Protein 3WT0 (pdb70)

Structure (mmCIF, N/CA/C/O backbone):
data_3WT0
#
_entry.id   3WT0
#
_cell.length_a   106.032
_cell.length_b   70.628
_cell.length_c   120.676
_cell.angle_alpha   90.00
_cell.angle_beta   108.00
_cell.angle_gamma   90.00
#
_symmetry.space_group_name_H-M   'P 1 21 1'
#
loop_
_entity.id
_entity.type
_entity.pdbx_description
1 polymer 'Cell division protein FtsA'
2 non-polymer "ADENOSINE-5'-TRIPHOSPHATE"
3 non-polymer 'MAGNESIUM ION'
4 water water
#
loop_
_atom_site.group_PDB
_atom_site.id
_atom_site.type_symbol
_atom_site.label_atom_id
_atom_site.label_alt_id
_atom_site.label_comp_id
_atom_site.label_asym_id
_atom_site.label_entity_id
_atom_site.label_seq_id
_atom_site.pdbx_PDB_ins_code
_atom_site.Cartn_x
_atom_site.Cartn_y
_atom_site.Cartn_z
_atom_site.occupancy
_atom_site.B_iso_or_equiv
_atom_site.auth_seq_id
_atom_site.auth_comp_id
_atom_site.auth_asym_id
_atom_site.auth_atom_id
_atom_site.pdbx_PDB_model_num
ATOM 1 N N . GLU A 1 20 ? -16.996 -21.526 34.010 1.00 71.42 2 GLU A N 1
ATOM 2 C CA . GLU A 1 20 ? -17.901 -20.594 34.669 1.00 73.62 2 GLU A CA 1
ATOM 3 C C . GLU A 1 20 ? -17.424 -20.266 36.090 1.00 70.91 2 GLU A C 1
ATOM 4 O O . GLU A 1 20 ? -18.073 -19.520 36.824 1.00 71.06 2 GLU A O 1
ATOM 10 N N . GLU A 1 21 ? -16.285 -20.845 36.464 1.00 69.30 3 GLU A N 1
ATOM 11 C CA . GLU A 1 21 ? -15.628 -20.579 37.747 1.00 68.64 3 GLU A CA 1
ATOM 12 C C . GLU A 1 21 ? -15.167 -19.121 37.871 1.00 61.12 3 GLU A C 1
ATOM 13 O O . GLU A 1 21 ? -14.455 -18.612 37.004 1.00 61.49 3 GLU A O 1
ATOM 19 N N . HIS A 1 22 ? -15.569 -18.465 38.956 1.00 55.78 4 HIS A N 1
ATOM 20 C CA . HIS A 1 22 ? -15.228 -17.062 39.222 1.00 53.32 4 HIS A CA 1
ATOM 21 C C . HIS A 1 22 ? -14.313 -16.892 40.426 1.00 50.88 4 HIS A C 1
ATOM 22 O O . HIS A 1 22 ? -14.689 -17.207 41.555 1.00 50.51 4 HIS A O 1
ATOM 29 N N . TYR A 1 23 ? -13.114 -16.375 40.179 1.00 45.72 5 TYR A N 1
ATOM 30 C CA . TYR A 1 23 ? -12.154 -16.135 41.247 1.00 42.98 5 TYR A CA 1
ATOM 31 C C . TYR A 1 23 ? -11.879 -14.651 41.430 1.00 43.45 5 TYR A C 1
ATOM 32 O O . TYR A 1 23 ? -11.997 -13.861 40.492 1.00 44.61 5 TYR A O 1
ATOM 41 N N . TYR A 1 24 ? -11.505 -14.284 42.651 1.00 41.20 6 TYR A N 1
ATOM 42 C CA . TYR A 1 24 ? -11.182 -12.902 42.981 1.00 40.02 6 TYR A CA 1
ATOM 43 C C . TYR A 1 24 ? -9.762 -12.839 43.516 1.00 42.26 6 TYR A C 1
ATOM 44 O O . TYR A 1 24 ? -9.461 -13.440 44.534 1.00 42.02 6 TYR A O 1
ATOM 53 N N . VAL A 1 25 ? -8.892 -12.078 42.868 1.00 39.72 7 VAL A N 1
ATOM 54 C CA . VAL A 1 25 ? -7.507 -12.022 43.314 1.00 37.43 7 VAL A CA 1
ATOM 55 C C . VAL A 1 25 ? -7.155 -10.624 43.794 1.00 36.88 7 VAL A C 1
ATOM 56 O O . VAL A 1 25 ? -7.312 -9.654 43.056 1.00 38.29 7 VAL A O 1
ATOM 60 N N . SER A 1 26 ? -6.688 -10.519 45.035 1.00 32.35 8 SER A N 1
ATOM 61 C CA . SER A 1 26 ? -6.275 -9.218 45.549 1.00 31.29 8 SER A CA 1
ATOM 62 C C . SER A 1 26 ? -4.772 -9.155 45.786 1.00 31.78 8 SER A C 1
ATOM 63 O O . SER A 1 26 ? -4.135 -10.169 46.080 1.00 33.43 8 SER A O 1
ATOM 66 N N . ILE A 1 27 ? -4.233 -7.944 45.672 1.00 30.06 9 ILE A N 1
ATOM 67 C CA . ILE A 1 27 ? -2.820 -7.666 45.901 1.00 31.73 9 ILE A CA 1
ATOM 68 C C . ILE A 1 27 ? -2.657 -6.501 46.871 1.00 32.46 9 ILE A C 1
ATOM 69 O O . ILE A 1 27 ? -3.274 -5.450 46.706 1.00 33.67 9 ILE A O 1
ATOM 74 N N . ASP A 1 28 ? -1.812 -6.708 47.875 1.00 27.95 10 ASP A N 1
ATOM 75 C CA . ASP A 1 28 ? -1.445 -5.710 48.866 1.00 31.84 10 ASP A CA 1
ATOM 76 C C . ASP A 1 28 ? 0.057 -5.452 48.725 1.00 35.64 10 ASP A C 1
ATOM 77 O O . ASP A 1 28 ? 0.866 -6.306 49.076 1.00 36.19 10 ASP A O 1
ATOM 82 N N . ILE A 1 29 ? 0.431 -4.277 48.225 1.00 36.92 11 ILE A N 1
ATOM 83 C CA . ILE A 1 29 ? 1.844 -3.939 48.052 1.00 36.09 11 ILE A CA 1
ATOM 84 C C . ILE A 1 29 ? 2.375 -3.275 49.325 1.00 34.27 11 ILE A C 1
ATOM 85 O O . ILE A 1 29 ? 2.473 -2.049 49.418 1.00 35.96 11 ILE A O 1
ATOM 90 N N . GLY A 1 30 ? 2.727 -4.101 50.303 1.00 34.24 12 GLY A N 1
ATOM 91 C CA . GLY A 1 30 ? 3.163 -3.616 51.600 1.00 34.93 12 GLY A CA 1
ATOM 92 C C . GLY A 1 30 ? 4.636 -3.269 51.694 1.00 35.81 12 GLY A C 1
ATOM 93 O O . GLY A 1 30 ? 5.458 -3.774 50.931 1.00 35.77 12 GLY A O 1
ATOM 94 N N . SER A 1 31 ? 4.958 -2.391 52.641 1.00 35.49 13 SER A N 1
ATOM 95 C CA . SER A 1 31 ? 6.333 -1.993 52.917 1.00 43.98 13 SER A CA 1
ATOM 96 C C . SER A 1 31 ? 7.188 -3.175 53.358 1.00 46.67 13 SER A C 1
ATOM 97 O O . SER A 1 31 ? 8.383 -3.221 53.079 1.00 51.14 13 SER A O 1
ATOM 100 N N . SER A 1 32 ? 6.574 -4.131 54.048 1.00 44.10 14 SER A N 1
ATOM 101 C CA . SER A 1 32 ? 7.302 -5.311 54.490 1.00 43.70 14 SER A CA 1
ATOM 102 C C . SER A 1 32 ? 7.197 -6.424 53.450 1.00 41.49 14 SER A C 1
ATOM 103 O O . SER A 1 32 ? 8.205 -7.005 53.056 1.00 36.48 14 SER A O 1
ATOM 106 N N . SER A 1 33 ? 5.982 -6.720 53.001 1.00 40.71 15 SER A N 1
ATOM 107 C CA . SER A 1 33 ? 5.803 -7.772 52.010 1.00 38.34 15 SER A CA 1
ATOM 108 C C . SER A 1 33 ? 4.621 -7.538 51.080 1.00 39.25 15 SER A C 1
ATOM 109 O O . SER A 1 33 ? 3.637 -6.896 51.447 1.00 36.04 15 SER A O 1
ATOM 112 N N . VAL A 1 34 ? 4.740 -8.053 49.863 1.00 37.81 16 VAL A N 1
ATOM 113 C CA . VAL A 1 34 ? 3.621 -8.074 48.943 1.00 38.09 16 VAL A CA 1
ATOM 114 C C . VAL A 1 34 ? 2.789 -9.303 49.288 1.00 39.86 16 VAL A C 1
ATOM 115 O O . VAL A 1 34 ? 3.333 -10.397 49.482 1.00 42.70 16 VAL A O 1
ATOM 119 N N . LYS A 1 35 ? 1.476 -9.113 49.372 1.00 35.02 17 LYS A N 1
ATOM 120 C CA . LYS A 1 35 ? 0.552 -10.180 49.727 1.00 35.19 17 LYS A CA 1
ATOM 121 C C . LYS A 1 35 ? -0.501 -10.359 48.650 1.00 36.92 17 LYS A C 1
ATOM 122 O O . LYS A 1 35 ? -1.093 -9.398 48.196 1.00 37.17 17 LYS A O 1
ATOM 128 N N . THR A 1 36 ? -0.741 -11.597 48.247 1.00 37.51 18 THR A N 1
ATOM 129 C CA . THR A 1 36 ? -1.752 -11.869 47.237 1.00 38.35 18 THR A CA 1
ATOM 130 C C . THR A 1 36 ? -2.695 -12.954 47.722 1.00 39.74 18 THR A C 1
ATOM 131 O O . THR A 1 36 ? -2.264 -13.955 48.291 1.00 42.94 18 THR A O 1
ATOM 135 N N . ILE A 1 37 ? -3.987 -12.757 47.501 1.00 35.11 19 ILE A N 1
ATOM 136 C CA . ILE A 1 37 ? -4.946 -13.769 47.905 1.00 31.24 19 ILE A CA 1
ATOM 137 C C . ILE A 1 37 ? -5.849 -14.127 46.739 1.00 33.25 19 ILE A C 1
ATOM 138 O O . ILE A 1 37 ? -6.347 -13.252 46.037 1.00 33.94 19 ILE A O 1
ATOM 143 N N . VAL A 1 38 ? -6.048 -15.426 46.547 1.00 33.58 20 VAL A N 1
ATOM 144 C CA . VAL A 1 38 ? -6.970 -15.945 45.551 1.00 35.39 20 VAL A CA 1
ATOM 145 C C . VAL A 1 38 ? -8.198 -16.449 46.297 1.00 39.77 20 VAL A C 1
ATOM 146 O O . VAL A 1 38 ? -8.108 -17.355 47.126 1.00 43.26 20 VAL A O 1
ATOM 150 N N . GLY A 1 39 ? -9.346 -15.862 45.977 1.00 35.20 21 GLY A N 1
ATOM 151 C CA . GLY A 1 39 ? -10.588 -16.121 46.678 1.00 35.31 21 GLY A CA 1
ATOM 152 C C . GLY A 1 39 ? -11.730 -16.629 45.824 1.00 36.12 21 GLY A C 1
ATOM 153 O O . GLY A 1 39 ? -11.759 -16.467 44.600 1.00 34.14 21 GLY A O 1
ATOM 154 N N . GLU A 1 40 ? -12.689 -17.226 46.520 1.00 41.44 22 GLU A N 1
ATOM 155 C CA . GLU A 1 40 ? -13.860 -17.863 45.937 1.00 42.59 22 GLU A CA 1
ATOM 156 C C . GLU A 1 40 ? -15.096 -17.441 46.708 1.00 39.53 22 GLU A C 1
ATOM 157 O O . GLU A 1 40 ? -15.014 -17.288 47.924 1.00 36.67 22 GLU A O 1
ATOM 163 N N . LYS A 1 41 ? -16.235 -17.243 46.048 1.00 38.72 23 LYS A N 1
ATOM 164 C CA . LYS A 1 41 ? -17.444 -16.963 46.819 1.00 40.15 23 LYS A CA 1
ATOM 165 C C . LYS A 1 41 ? -17.909 -18.288 47.395 1.00 40.42 23 LYS A C 1
ATOM 166 O O . LYS A 1 41 ? -18.039 -19.280 46.681 1.00 40.22 23 LYS A O 1
ATOM 172 N N . PHE A 1 42 ? -18.132 -18.309 48.701 1.00 41.01 24 PHE A N 1
ATOM 173 C CA . PHE A 1 42 ? -18.567 -19.528 49.361 1.00 40.77 24 PHE A CA 1
ATOM 174 C C . PHE A 1 42 ? -19.323 -19.238 50.641 1.00 40.60 24 PHE A C 1
ATOM 175 O O . PHE A 1 42 ? -18.893 -18.413 51.451 1.00 38.90 24 PHE A O 1
ATOM 183 N N . HIS A 1 43 ? -20.415 -19.974 50.832 1.00 39.15 25 HIS A N 1
ATOM 184 C CA . HIS A 1 43 ? -21.239 -19.896 52.034 1.00 38.01 25 HIS A CA 1
ATOM 185 C C . HIS A 1 43 ? -21.479 -18.444 52.476 1.00 35.01 25 HIS A C 1
ATOM 186 O O . HIS A 1 43 ? -21.362 -18.128 53.657 1.00 37.03 25 HIS A O 1
ATOM 193 N N . ASN A 1 44 ? -21.789 -17.572 51.511 1.00 40.47 26 ASN A N 1
ATOM 194 C CA . ASN A 1 44 ? -22.019 -16.142 51.774 1.00 41.52 26 ASN A CA 1
ATOM 195 C C . ASN A 1 44 ? -20.780 -15.405 52.285 1.00 41.35 26 ASN A C 1
ATOM 196 O O . ASN A 1 44 ? -20.888 -14.401 52.986 1.00 41.72 26 ASN A O 1
ATOM 201 N N . GLY A 1 45 ? -19.609 -15.929 51.945 1.00 39.46 27 GLY A N 1
ATOM 202 C CA . GLY A 1 45 ? -18.350 -15.332 52.342 1.00 40.77 27 GLY A CA 1
ATOM 203 C C . GLY A 1 45 ? -17.267 -15.699 51.348 1.00 38.79 27 GLY A C 1
ATOM 204 O O . GLY A 1 45 ? -17.559 -16.000 50.191 1.00 38.78 27 GLY A O 1
ATOM 205 N N . ILE A 1 46 ? -16.013 -15.656 51.781 1.00 37.46 28 ILE A N 1
ATOM 206 C CA . ILE A 1 46 ? -14.909 -15.958 50.880 1.00 38.20 28 ILE A CA 1
ATOM 207 C C . ILE A 1 46 ? -14.147 -17.198 51.313 1.00 38.35 28 ILE A C 1
ATOM 208 O O . ILE A 1 46 ? -13.782 -17.343 52.480 1.00 37.11 28 ILE A O 1
ATOM 213 N N . ASN A 1 47 ? -13.906 -18.091 50.358 1.00 36.79 29 ASN A N 1
ATOM 214 C CA . ASN A 1 47 ? -13.039 -19.232 50.601 1.00 37.80 29 ASN A CA 1
ATOM 215 C C . ASN A 1 47 ? -11.693 -18.964 49.943 1.00 37.95 29 ASN A C 1
ATOM 216 O O . ASN A 1 47 ? -11.621 -18.707 48.744 1.00 39.13 29 ASN A O 1
ATOM 221 N N . VAL A 1 48 ? -10.627 -19.007 50.734 1.00 38.43 30 VAL A N 1
ATOM 222 C CA . VAL A 1 48 ? -9.289 -18.772 50.204 1.00 40.25 30 VAL A CA 1
ATOM 223 C C . VAL A 1 48 ? -8.701 -20.069 49.663 1.00 42.68 30 VAL A C 1
ATOM 224 O O . VAL A 1 48 ? -8.536 -21.040 50.402 1.00 44.19 30 VAL A O 1
ATOM 228 N N . ILE A 1 49 ? -8.390 -20.080 48.372 1.00 41.15 31 ILE A N 1
ATOM 229 C CA . ILE A 1 49 ? -7.831 -21.268 47.735 1.00 41.49 31 ILE A CA 1
ATOM 230 C C . ILE A 1 49 ? -6.324 -21.160 47.468 1.00 44.96 31 ILE A C 1
ATOM 231 O O . ILE A 1 49 ? -5.697 -22.130 47.041 1.00 48.78 31 ILE A O 1
ATOM 236 N N . GLY A 1 50 ? -5.752 -19.978 47.687 1.00 41.19 32 GLY A N 1
ATOM 237 C CA . GLY A 1 50 ? -4.325 -19.790 47.491 1.00 39.52 32 GLY A CA 1
ATOM 238 C C . GLY A 1 50 ? -3.810 -18.435 47.935 1.00 41.26 32 GLY A C 1
ATOM 239 O O . GLY A 1 50 ? -4.534 -17.450 47.885 1.00 40.97 32 GLY A O 1
ATOM 240 N N . THR A 1 51 ? -2.565 -18.394 48.404 1.00 37.68 33 THR A N 1
ATOM 241 C CA . THR A 1 51 ? -1.938 -17.139 48.820 1.00 35.98 33 THR A CA 1
ATOM 242 C C . THR A 1 51 ? -0.507 -17.011 48.298 1.00 41.07 33 THR A C 1
ATOM 243 O O . THR A 1 51 ? 0.129 -17.998 47.923 1.00 37.89 33 THR A O 1
ATOM 247 N N . GLY A 1 52 ? -0.016 -15.778 48.277 1.00 39.69 34 GLY A N 1
ATOM 248 C CA . GLY A 1 52 ? 1.360 -15.497 47.923 1.00 39.24 34 GLY A CA 1
ATOM 249 C C . GLY A 1 52 ? 1.890 -14.412 48.837 1.00 40.10 34 GLY A C 1
ATOM 250 O O . GLY A 1 52 ? 1.160 -13.502 49.219 1.00 42.05 34 GLY A O 1
ATOM 251 N N . GLN A 1 53 ? 3.157 -14.509 49.210 1.00 38.25 35 GLN A N 1
ATOM 252 C CA . GLN A 1 53 ? 3.759 -13.485 50.048 1.00 36.10 35 GLN A CA 1
ATOM 253 C C . GLN A 1 53 ? 5.247 -13.374 49.766 1.00 39.00 35 GLN A C 1
ATOM 254 O O . GLN A 1 53 ? 5.964 -14.372 49.777 1.00 37.60 35 GLN A O 1
ATOM 260 N N . THR A 1 54 ? 5.711 -12.156 49.512 1.00 38.26 36 THR A N 1
ATOM 261 C CA . THR A 1 54 ? 7.130 -11.951 49.236 1.00 39.16 36 THR A CA 1
ATOM 262 C C . THR A 1 54 ? 7.653 -10.734 49.973 1.00 38.58 36 THR A C 1
ATOM 263 O O . THR A 1 54 ? 7.178 -9.619 49.767 1.00 37.84 36 THR A O 1
ATOM 267 N N . TYR A 1 55 ? 8.635 -10.957 50.836 1.00 39.52 37 TYR A N 1
ATOM 268 C CA . TYR A 1 55 ? 9.258 -9.867 51.566 1.00 42.59 37 TYR A CA 1
ATOM 269 C C . TYR A 1 55 ? 10.199 -9.131 50.627 1.00 46.51 37 TYR A C 1
ATOM 270 O O . TYR A 1 55 ? 10.956 -9.754 49.883 1.00 47.95 37 TYR A O 1
ATOM 279 N N . THR A 1 56 ? 10.145 -7.804 50.652 1.00 48.56 38 THR A N 1
ATOM 280 C CA . THR A 1 56 ? 10.934 -7.008 49.722 1.00 50.01 38 THR A CA 1
ATOM 281 C C . THR A 1 56 ? 11.411 -5.693 50.327 1.00 48.38 38 THR A C 1
ATOM 282 O O . THR A 1 56 ? 10.867 -5.218 51.324 1.00 47.64 38 THR A O 1
ATOM 286 N N . SER A 1 57 ? 12.428 -5.104 49.707 1.00 47.29 39 SER A N 1
ATOM 287 C CA . SER A 1 57 ? 12.938 -3.803 50.125 1.00 49.39 39 SER A CA 1
ATOM 288 C C . SER A 1 57 ? 12.506 -2.695 49.166 1.00 48.04 39 SER A C 1
ATOM 289 O O . SER A 1 57 ? 12.810 -1.522 49.380 1.00 51.58 39 SER A O 1
ATOM 292 N N . GLY A 1 58 ? 11.792 -3.082 48.111 1.00 45.59 40 GLY A N 1
ATOM 293 C CA . GLY A 1 58 ? 11.357 -2.160 47.074 1.00 47.35 40 GLY A CA 1
ATOM 294 C C . GLY A 1 58 ? 10.308 -1.139 47.480 1.00 47.78 40 GLY A C 1
ATOM 295 O O . GLY A 1 58 ? 10.098 -0.146 46.781 1.00 42.49 40 GLY A O 1
ATOM 296 N N . ILE A 1 59 ? 9.648 -1.375 48.607 1.00 49.74 41 ILE A N 1
ATOM 297 C CA . ILE A 1 59 ? 8.581 -0.490 49.049 1.00 46.02 41 ILE A CA 1
ATOM 298 C C . ILE A 1 59 ? 8.944 0.144 50.388 1.00 44.11 41 ILE A C 1
ATOM 299 O O . ILE A 1 59 ? 9.337 -0.548 51.323 1.00 45.52 41 ILE A O 1
ATOM 304 N N . LYS A 1 60 ? 8.829 1.466 50.469 1.00 40.41 42 LYS A N 1
ATOM 305 C CA . LYS A 1 60 ? 9.105 2.185 51.709 1.00 44.93 42 LYS A CA 1
ATOM 306 C C . LYS A 1 60 ? 7.990 3.185 51.995 1.00 42.55 42 LYS A C 1
ATOM 307 O O . LYS A 1 60 ? 7.538 3.889 51.090 1.00 41.88 42 LYS A O 1
ATOM 313 N N . ASN A 1 61 ? 7.555 3.240 53.253 1.00 39.43 43 ASN A N 1
ATOM 314 C CA . ASN A 1 61 ? 6.473 4.132 53.673 1.00 42.04 43 ASN A CA 1
ATOM 315 C C . ASN A 1 61 ? 5.219 3.961 52.820 1.00 37.69 43 ASN A C 1
ATOM 316 O O . ASN A 1 61 ? 4.499 4.921 52.549 1.00 36.73 43 ASN A O 1
ATOM 321 N N . GLY A 1 62 ? 4.975 2.725 52.396 1.00 38.74 44 GLY A N 1
ATOM 322 C CA . GLY A 1 62 ? 3.799 2.386 51.616 1.00 39.24 44 GLY A CA 1
ATOM 323 C C . GLY A 1 62 ? 3.875 2.741 50.143 1.00 41.43 44 GLY A C 1
ATOM 324 O O . GLY A 1 62 ? 2.930 2.493 49.398 1.00 40.41 44 GLY A O 1
ATOM 325 N N . LEU A 1 63 ? 4.996 3.315 49.717 1.00 42.01 45 LEU A N 1
ATOM 326 C CA . LEU A 1 63 ? 5.152 3.715 48.322 1.00 44.53 45 LEU A CA 1
ATOM 327 C C . LEU A 1 63 ? 6.349 3.030 47.672 1.00 45.41 45 LEU A C 1
ATOM 328 O O . LEU A 1 63 ? 7.284 2.611 48.354 1.00 43.41 45 LEU A O 1
ATOM 333 N N . ILE A 1 64 ? 6.307 2.920 46.348 1.00 48.52 46 ILE A N 1
ATOM 334 C CA . ILE A 1 64 ? 7.387 2.296 45.591 1.00 47.84 46 ILE A CA 1
ATOM 335 C C . ILE A 1 64 ? 8.685 3.084 45.720 1.00 47.76 46 ILE A C 1
ATOM 336 O O . ILE A 1 64 ? 8.753 4.254 45.344 1.00 48.70 46 ILE A O 1
ATOM 341 N N . ASP A 1 65 ? 9.713 2.432 46.255 1.00 48.73 47 ASP A N 1
ATOM 342 C CA . ASP A 1 65 ? 11.025 3.052 46.422 1.00 53.88 47 ASP A CA 1
ATOM 343 C C . ASP A 1 65 ? 11.968 2.665 45.285 1.00 53.58 47 ASP A C 1
ATOM 344 O O . ASP A 1 65 ? 12.817 3.452 44.868 1.00 56.21 47 ASP A O 1
ATOM 349 N N . ASP A 1 66 ? 11.804 1.443 44.791 1.00 51.28 48 ASP A N 1
ATOM 350 C CA . ASP A 1 66 ? 12.599 0.930 43.684 1.00 50.08 48 ASP A CA 1
ATOM 351 C C . ASP A 1 66 ? 11.669 0.137 42.782 1.00 45.86 48 ASP A C 1
ATOM 352 O O . ASP A 1 66 ? 11.284 -0.986 43.110 1.00 44.53 48 ASP A O 1
ATOM 357 N N . PHE A 1 67 ? 11.310 0.735 41.651 1.00 46.11 49 PHE A N 1
ATOM 358 C CA . PHE A 1 67 ? 10.342 0.153 40.728 1.00 45.00 49 PHE A CA 1
ATOM 359 C C . PHE A 1 67 ? 10.648 -1.279 40.307 1.00 46.23 49 PHE A C 1
ATOM 360 O O . PHE A 1 67 ? 9.757 -2.117 40.314 1.00 46.14 49 PHE A O 1
ATOM 368 N N . ASP A 1 68 ? 11.883 -1.553 39.900 1.00 46.01 50 ASP A N 1
ATOM 369 C CA . ASP A 1 68 ? 12.235 -2.888 39.413 1.00 53.21 50 ASP A CA 1
ATOM 370 C C . ASP A 1 68 ? 12.152 -3.976 40.492 1.00 46.12 50 ASP A C 1
ATOM 371 O O . ASP A 1 68 ? 11.630 -5.077 40.247 1.00 47.62 50 ASP A O 1
ATOM 376 N N . ILE A 1 69 ? 12.625 -3.652 41.691 1.00 41.08 51 ILE A N 1
ATOM 377 C CA . ILE A 1 69 ? 12.588 -4.596 42.807 1.00 43.68 51 ILE A CA 1
ATOM 378 C C . ILE A 1 69 ? 11.138 -4.882 43.199 1.00 43.67 51 ILE A C 1
ATOM 379 O O . ILE A 1 69 ? 10.745 -6.040 43.390 1.00 45.03 51 ILE A O 1
ATOM 384 N N . ALA A 1 70 ? 10.348 -3.819 43.296 1.00 41.21 52 ALA A N 1
ATOM 385 C CA . ALA A 1 70 ? 8.932 -3.931 43.619 1.00 39.96 52 ALA A CA 1
ATOM 386 C C . ALA A 1 70 ? 8.208 -4.779 42.576 1.00 39.69 52 ALA A C 1
ATOM 387 O O . ALA A 1 70 ? 7.417 -5.662 42.913 1.00 40.61 52 ALA A O 1
ATOM 389 N N . ARG A 1 71 ? 8.489 -4.497 41.308 1.00 42.06 53 ARG A N 1
ATOM 390 C CA . ARG A 1 71 ? 7.890 -5.215 40.191 1.00 44.11 53 ARG A CA 1
ATOM 391 C C . ARG A 1 71 ? 8.186 -6.703 40.283 1.00 43.91 53 ARG A C 1
ATOM 392 O O . ARG A 1 71 ? 7.276 -7.533 40.153 1.00 42.97 53 ARG A O 1
ATOM 400 N N . GLN A 1 72 ? 9.452 -7.038 40.528 1.00 45.34 54 GLN A N 1
ATOM 401 C CA . GLN A 1 72 ? 9.823 -8.445 40.649 1.00 44.90 54 GLN A CA 1
ATOM 402 C C . GLN A 1 72 ? 9.166 -9.101 41.859 1.00 38.41 54 GLN A C 1
ATOM 403 O O . GLN A 1 72 ? 8.769 -10.261 41.785 1.00 36.96 54 GLN A O 1
ATOM 409 N N . ALA A 1 73 ? 9.031 -8.364 42.959 1.00 37.91 55 ALA A N 1
ATOM 410 C CA . ALA A 1 73 ? 8.385 -8.916 44.150 1.00 36.22 55 ALA A CA 1
ATOM 411 C C . ALA A 1 73 ? 6.908 -9.222 43.886 1.00 41.45 55 ALA A C 1
ATOM 412 O O . ALA A 1 73 ? 6.406 -10.301 44.235 1.00 43.52 55 ALA A O 1
ATOM 414 N N . ILE A 1 74 ? 6.233 -8.292 43.217 1.00 41.50 56 ILE A N 1
ATOM 415 C CA . ILE A 1 74 ? 4.831 -8.484 42.853 1.00 38.00 56 ILE A CA 1
ATOM 416 C C . ILE A 1 74 ? 4.699 -9.691 41.935 1.00 37.63 56 ILE A C 1
ATOM 417 O O . ILE A 1 74 ? 3.830 -10.544 42.142 1.00 37.66 56 ILE A O 1
ATOM 422 N N . LYS A 1 75 ? 5.566 -9.764 40.927 1.00 39.39 57 LYS A N 1
ATOM 423 C CA . LYS A 1 75 ? 5.561 -10.889 39.994 1.00 42.81 57 LYS A CA 1
ATOM 424 C C . LYS A 1 75 ? 5.732 -12.232 40.713 1.00 40.93 57 LYS A C 1
ATOM 425 O O . LYS A 1 75 ? 4.972 -13.186 40.474 1.00 41.44 57 LYS A O 1
ATOM 431 N N . ASP A 1 76 ? 6.710 -12.291 41.615 1.00 38.81 58 ASP A N 1
ATOM 432 C CA . ASP A 1 76 ? 6.969 -13.510 42.369 1.00 42.05 58 ASP A CA 1
ATOM 433 C C . ASP A 1 76 ? 5.769 -13.889 43.220 1.00 41.68 58 ASP A C 1
ATOM 434 O O . ASP A 1 76 ? 5.435 -15.068 43.349 1.00 44.44 58 ASP A O 1
ATOM 439 N N . THR A 1 77 ? 5.103 -12.883 43.777 1.00 36.86 59 THR A N 1
ATOM 440 C CA . THR A 1 77 ? 3.958 -13.140 44.644 1.00 35.29 59 THR A CA 1
ATOM 441 C C . THR A 1 77 ? 2.771 -13.681 43.852 1.00 37.29 59 THR A C 1
ATOM 442 O O . THR A 1 77 ? 2.068 -14.605 44.297 1.00 40.93 59 THR A O 1
ATOM 446 N N . ILE A 1 78 ? 2.560 -13.113 42.670 1.00 34.79 60 ILE A N 1
ATOM 447 C CA . ILE A 1 78 ? 1.500 -13.585 41.790 1.00 38.92 60 ILE A CA 1
ATOM 448 C C . ILE A 1 78 ? 1.797 -15.028 41.389 1.00 40.57 60 ILE A C 1
ATOM 449 O O . ILE A 1 78 ? 0.890 -15.862 41.332 1.00 37.38 60 ILE A O 1
ATOM 454 N N . LYS A 1 79 ? 3.068 -15.324 41.118 1.00 45.94 61 LYS A N 1
ATOM 455 C CA . LYS A 1 79 ? 3.458 -16.694 40.778 1.00 44.72 61 LYS A CA 1
ATOM 456 C C . LYS A 1 79 ? 3.154 -17.667 41.923 1.00 39.84 61 LYS A C 1
ATOM 457 O O . LYS A 1 79 ? 2.539 -18.722 41.710 1.00 43.23 61 LYS A O 1
ATOM 463 N N . LYS A 1 80 ? 3.576 -17.297 43.132 1.00 36.13 62 LYS A N 1
ATOM 464 C CA . LYS A 1 80 ? 3.310 -18.095 44.329 1.00 38.65 62 LYS A CA 1
ATOM 465 C C . LYS A 1 80 ? 1.818 -18.374 44.515 1.00 39.60 62 LYS A C 1
ATOM 466 O O . LYS A 1 80 ? 1.410 -19.523 44.729 1.00 42.05 62 LYS A O 1
ATOM 472 N N . ALA A 1 81 ? 1.002 -17.329 44.403 1.00 38.76 63 ALA A N 1
ATOM 473 C CA . ALA A 1 81 ? -0.440 -17.489 44.579 1.00 39.61 63 ALA A CA 1
ATOM 474 C C . ALA A 1 81 ? -1.035 -18.363 43.473 1.00 42.74 63 ALA A C 1
ATOM 475 O O . ALA A 1 81 ? -1.949 -19.156 43.715 1.00 43.31 63 ALA A O 1
ATOM 477 N N . SER A 1 82 ? -0.500 -18.224 42.263 1.00 43.62 64 SER A N 1
ATOM 478 C CA . SER A 1 82 ? -0.963 -19.011 41.126 1.00 46.16 64 SER A CA 1
ATOM 479 C C . SER A 1 82 ? -0.694 -20.493 41.325 1.00 44.79 64 SER A C 1
ATOM 480 O O . SER A 1 82 ? -1.555 -21.329 41.048 1.00 41.60 64 SER A O 1
ATOM 483 N N . ILE A 1 83 ? 0.506 -20.814 41.802 1.00 45.01 65 ILE A N 1
ATOM 484 C CA . ILE A 1 83 ? 0.874 -22.203 42.054 1.00 46.29 65 ILE A CA 1
ATOM 485 C C . ILE A 1 83 ? 0.039 -22.765 43.200 1.00 42.06 65 ILE A C 1
ATOM 486 O O . ILE A 1 83 ? -0.466 -23.885 43.116 1.00 42.73 65 ILE A O 1
ATOM 491 N N . ALA A 1 84 ? -0.092 -21.983 44.269 1.00 41.94 66 ALA A N 1
ATOM 492 C CA . ALA A 1 84 ? -0.858 -22.401 45.442 1.00 42.05 66 ALA A CA 1
ATOM 493 C C . ALA A 1 84 ? -2.342 -22.647 45.138 1.00 44.87 66 ALA A C 1
ATOM 494 O O . ALA A 1 84 ? -2.948 -23.561 45.701 1.00 43.00 66 ALA A O 1
ATOM 496 N N . SER A 1 85 ? -2.924 -21.837 44.256 1.00 45.00 67 SER A N 1
ATOM 497 C CA . SER A 1 85 ? -4.354 -21.938 43.961 1.00 45.80 67 SER A CA 1
ATOM 498 C C . SER A 1 85 ? -4.674 -22.810 42.749 1.00 48.32 67 SER A C 1
ATOM 499 O O . SER A 1 85 ? -5.762 -23.377 42.657 1.00 47.55 67 SER A O 1
ATOM 502 N N . GLY A 1 86 ? -3.726 -22.909 41.821 1.00 49.14 68 GLY A N 1
ATOM 503 C CA . GLY A 1 86 ? -3.946 -23.630 40.579 1.00 47.86 68 GLY A CA 1
ATOM 504 C C . GLY A 1 86 ? -4.683 -22.782 39.559 1.00 46.39 68 GLY A C 1
ATOM 505 O O . GLY A 1 86 ? -5.201 -23.289 38.564 1.00 48.64 68 GLY A O 1
ATOM 506 N N . VAL A 1 87 ? -4.742 -21.481 39.820 1.00 46.74 69 VAL A N 1
ATOM 507 C CA . VAL A 1 87 ? -5.408 -20.541 38.927 1.00 48.67 69 VAL A CA 1
ATOM 508 C C . VAL A 1 87 ? -4.378 -19.751 38.130 1.00 48.33 69 VAL A C 1
ATOM 509 O O . VAL A 1 87 ? -3.366 -19.310 38.675 1.00 45.26 69 VAL A O 1
ATOM 513 N N . ASP A 1 88 ? -4.635 -19.577 36.838 1.00 49.21 70 ASP A N 1
ATOM 514 C CA . ASP A 1 88 ? -3.759 -18.768 36.006 1.00 55.30 70 ASP A CA 1
ATOM 515 C C . ASP A 1 88 ? -4.177 -17.309 36.162 1.00 51.35 70 ASP A C 1
ATOM 516 O O . ASP A 1 88 ? -5.045 -16.815 35.444 1.00 49.34 70 ASP A O 1
ATOM 521 N N . ILE A 1 89 ? -3.547 -16.627 37.113 1.00 49.98 71 ILE A N 1
ATOM 522 C CA . ILE A 1 89 ? -3.902 -15.249 37.450 1.00 46.42 71 ILE A CA 1
ATOM 523 C C . ILE A 1 89 ? -3.587 -14.250 36.337 1.00 45.31 71 ILE A C 1
ATOM 524 O O . ILE A 1 89 ? -2.431 -14.049 35.969 1.00 41.25 71 ILE A O 1
ATOM 529 N N . LYS A 1 90 ? -4.636 -13.619 35.819 1.00 47.27 72 LYS A N 1
ATOM 530 C CA . LYS A 1 90 ? -4.511 -12.637 34.748 1.00 50.43 72 LYS A CA 1
ATOM 531 C C . LYS A 1 90 ? -5.128 -11.288 35.111 1.00 47.37 72 LYS A C 1
ATOM 532 O O . LYS A 1 90 ? -4.756 -10.258 34.549 1.00 43.54 72 LYS A O 1
ATOM 538 N N . GLU A 1 91 ? -6.074 -11.299 36.046 1.00 47.34 73 GLU A N 1
ATOM 539 C CA . GLU A 1 91 ? -6.798 -10.093 36.436 1.00 45.88 73 GLU A CA 1
ATOM 540 C C . GLU A 1 91 ? -6.825 -9.979 37.959 1.00 42.66 73 GLU A C 1
ATOM 541 O O . GLU A 1 91 ? -7.096 -10.961 38.648 1.00 44.43 73 GLU A O 1
ATOM 547 N N . VAL A 1 92 ? -6.532 -8.793 38.487 1.00 37.76 74 VAL A N 1
ATOM 548 C CA . VAL A 1 92 ? -6.435 -8.615 39.938 1.00 37.25 74 VAL A CA 1
ATOM 549 C C . VAL A 1 92 ? -7.103 -7.345 40.448 1.00 38.11 74 VAL A C 1
ATOM 550 O O . VAL A 1 92 ? -7.370 -6.418 39.686 1.00 39.38 74 VAL A O 1
ATOM 554 N N . PHE A 1 93 ? -7.352 -7.312 41.754 1.00 33.25 75 PHE A N 1
ATOM 555 C CA . PHE A 1 93 ? -7.838 -6.115 42.432 1.00 31.88 75 PHE A CA 1
ATOM 556 C C . PHE A 1 93 ? -6.729 -5.591 43.335 1.00 35.20 75 PHE A C 1
ATOM 557 O O . PHE A 1 93 ? -6.117 -6.348 44.086 1.00 36.06 75 PHE A O 1
ATOM 565 N N . LEU A 1 94 ? -6.468 -4.292 43.258 1.00 34.86 76 LEU A N 1
ATOM 566 C CA . LEU A 1 94 ? -5.352 -3.704 43.984 1.00 37.06 76 LEU A CA 1
ATOM 567 C C . LEU A 1 94 ? -5.818 -2.801 45.114 1.00 35.94 76 LEU A C 1
ATOM 568 O O . LEU A 1 94 ? -6.634 -1.907 44.906 1.00 32.92 76 LEU A O 1
ATOM 573 N N . LYS A 1 95 ? -5.313 -3.050 46.316 1.00 32.02 77 LYS A N 1
ATOM 574 C CA . LYS A 1 95 ? -5.583 -2.152 47.424 1.00 32.28 77 LYS A CA 1
ATOM 575 C C . LYS A 1 95 ? -4.677 -0.932 47.294 1.00 31.31 77 LYS A C 1
ATOM 576 O O . LYS A 1 95 ? -3.572 -1.025 46.759 1.00 27.42 77 LYS A O 1
ATOM 582 N N . LEU A 1 96 ? -5.150 0.208 47.783 1.00 31.24 78 LEU A N 1
ATOM 583 C CA . LEU A 1 96 ? -4.325 1.401 47.864 1.00 31.30 78 LEU A CA 1
ATOM 584 C C . LEU A 1 96 ? -4.268 1.863 49.307 1.00 31.82 78 LEU A C 1
ATOM 585 O O . LEU A 1 96 ? -5.290 1.892 49.995 1.00 29.39 78 LEU A O 1
ATOM 590 N N . PRO A 1 97 ? -3.068 2.218 49.779 1.00 30.94 79 PRO A N 1
ATOM 591 C CA . PRO A 1 97 ? -2.913 2.643 51.169 1.00 28.42 79 PRO A CA 1
ATOM 592 C C . PRO A 1 97 ? -3.529 4.012 51.403 1.00 30.46 79 PRO A C 1
ATOM 593 O O . PRO A 1 97 ? -3.761 4.755 50.446 1.00 33.76 79 PRO A O 1
ATOM 597 N N . ILE A 1 98 ? -3.796 4.336 52.661 1.00 28.60 80 ILE A N 1
ATOM 598 C CA . ILE A 1 98 ? -4.379 5.624 53.006 1.00 33.22 80 ILE A CA 1
ATOM 599 C C . ILE A 1 98 ? -3.275 6.676 53.086 1.00 34.90 80 ILE A C 1
ATOM 600 O O . ILE A 1 98 ? -2.950 7.192 54.155 1.00 38.96 80 ILE A O 1
ATOM 605 N N . ILE A 1 99 ? -2.694 6.966 51.929 1.00 36.62 81 ILE A N 1
ATOM 606 C CA . ILE A 1 99 ? -1.629 7.947 51.802 1.00 35.84 81 ILE A CA 1
ATOM 607 C C . ILE A 1 99 ? -2.021 8.919 50.700 1.00 31.96 81 ILE A C 1
ATOM 608 O O . ILE A 1 99 ? -2.485 8.496 49.638 1.00 35.34 81 ILE A O 1
ATOM 613 N N . GLY A 1 100 ? -1.828 10.213 50.949 1.00 30.33 82 GLY A N 1
ATOM 614 C CA . GLY A 1 100 ? -2.216 11.252 50.009 1.00 32.89 82 GLY A CA 1
ATOM 615 C C . GLY A 1 100 ? -3.683 11.108 49.643 1.00 32.65 82 GLY A C 1
ATOM 616 O O . GLY A 1 100 ? -4.090 11.360 48.508 1.00 35.06 82 GLY A O 1
ATOM 617 N N . THR A 1 101 ? -4.475 10.692 50.626 1.00 34.92 83 THR A N 1
ATOM 618 C CA . THR A 1 101 ? -5.875 10.337 50.417 1.00 34.57 83 THR A CA 1
ATOM 619 C C . THR A 1 101 ? -6.827 11.348 51.059 1.00 35.60 83 THR A C 1
ATOM 620 O O . THR A 1 101 ? -6.549 11.872 52.136 1.00 33.59 83 THR A O 1
ATOM 624 N N . GLU A 1 102 ? -7.943 11.619 50.383 1.00 37.02 84 GLU A N 1
ATOM 625 C CA . GLU A 1 102 ? -8.992 12.479 50.913 1.00 41.77 84 GLU A CA 1
ATOM 626 C C . GLU A 1 102 ? -10.345 11.761 50.893 1.00 36.87 84 GLU A C 1
ATOM 627 O O . GLU A 1 102 ? -10.685 11.079 49.925 1.00 33.51 84 GLU A O 1
ATOM 633 N N . VAL A 1 103 ? -11.108 11.922 51.969 1.00 35.40 85 VAL A N 1
ATOM 634 C CA . VAL A 1 103 ? -12.446 11.348 52.075 1.00 34.40 85 VAL A CA 1
ATOM 635 C C . VAL A 1 103 ? -13.470 12.468 52.182 1.00 36.73 85 VAL A C 1
ATOM 636 O O . VAL A 1 103 ? -13.326 13.357 53.020 1.00 36.47 85 VAL A O 1
ATOM 640 N N . TYR A 1 104 ? -14.501 12.436 51.339 1.00 36.87 86 TYR A N 1
ATOM 641 C CA . TYR A 1 104 ? -15.528 13.479 51.389 1.00 37.81 86 TYR A CA 1
ATOM 642 C C . TYR A 1 104 ? -16.902 13.005 50.909 1.00 39.28 86 TYR A C 1
ATOM 643 O O . TYR A 1 104 ? -17.056 11.875 50.482 1.00 36.53 86 TYR A O 1
ATOM 652 N N . ASP A 1 105 ? -17.910 13.861 51.034 1.00 42.22 87 ASP A N 1
ATOM 653 C CA . ASP A 1 105 ? -19.256 13.517 50.586 1.00 40.20 87 ASP A CA 1
ATOM 654 C C . ASP A 1 105 ? -19.568 14.207 49.269 1.00 37.15 87 ASP A C 1
ATOM 655 O O . ASP A 1 105 ? -19.106 15.320 49.023 1.00 39.75 87 ASP A O 1
ATOM 660 N N . GLU A 1 106 ? -20.346 13.543 48.421 1.00 39.26 88 GLU A N 1
ATOM 661 C CA . GLU A 1 106 ? -20.775 14.157 47.166 1.00 41.00 88 GLU A CA 1
ATOM 662 C C . GLU A 1 106 ? -22.080 13.533 46.687 1.00 36.65 88 GLU A C 1
ATOM 663 O O . GLU A 1 106 ? -22.358 12.367 46.957 1.00 35.24 88 GLU A O 1
ATOM 669 N N . SER A 1 107 ? -22.882 14.319 45.979 1.00 35.86 89 SER A N 1
ATOM 670 C CA . SER A 1 107 ? -24.136 13.830 45.429 1.00 38.23 89 SER A CA 1
ATOM 671 C C . SER A 1 107 ? -24.177 13.988 43.920 1.00 38.41 89 SER A C 1
ATOM 672 O O . SER A 1 107 ? -23.470 14.823 43.352 1.00 34.02 89 SER A O 1
ATOM 675 N N . ASN A 1 108 ? -25.006 13.178 43.272 1.00 41.32 90 ASN A N 1
ATOM 676 C CA . ASN A 1 108 ? -25.200 13.319 41.831 1.00 39.88 90 ASN A CA 1
ATOM 677 C C . ASN A 1 108 ? -26.572 12.813 41.442 1.00 38.28 90 ASN A C 1
ATOM 678 O O . ASN A 1 108 ? -27.119 11.944 42.104 1.00 34.77 90 ASN A O 1
ATOM 683 N N . GLU A 1 109 ? -27.134 13.363 40.373 1.00 36.13 91 GLU A N 1
ATOM 684 C CA . GLU A 1 109 ? -28.465 12.963 39.940 1.00 38.97 91 GLU A CA 1
ATOM 685 C C . GLU A 1 109 ? -28.558 12.810 38.425 1.00 39.84 91 GLU A C 1
ATOM 686 O O . GLU A 1 109 ? -28.082 13.666 37.680 1.00 42.93 91 GLU A O 1
ATOM 692 N N . ILE A 1 110 ? -29.163 11.717 37.970 1.00 34.41 92 ILE A N 1
ATOM 693 C CA . ILE A 1 110 ? -29.397 11.546 36.541 1.00 33.74 92 ILE A CA 1
ATOM 694 C C . ILE A 1 110 ? -30.896 11.648 36.263 1.00 37.45 92 ILE A C 1
ATOM 695 O O . ILE A 1 110 ? -31.723 11.234 37.086 1.00 36.54 92 ILE A O 1
ATOM 700 N N . ASP A 1 111 ? -31.229 12.179 35.090 1.00 37.52 93 ASP A N 1
ATOM 701 C CA . ASP A 1 111 ? -32.615 12.438 34.709 1.00 43.67 93 ASP A CA 1
ATOM 702 C C . ASP A 1 111 ? -33.181 11.415 33.739 1.00 42.35 93 ASP A C 1
ATOM 703 O O . ASP A 1 111 ? -32.469 10.881 32.892 1.00 39.19 93 ASP A O 1
ATOM 708 N N . PHE A 1 112 ? -34.476 11.147 33.887 1.00 42.57 94 PHE A N 1
ATOM 709 C CA . PHE A 1 112 ? -35.204 10.276 32.976 1.00 41.71 94 PHE A CA 1
ATOM 710 C C . PHE A 1 112 ? -36.384 11.036 32.377 1.00 43.48 94 PHE A C 1
ATOM 711 O O . PHE A 1 112 ? -36.985 11.886 33.034 1.00 41.53 94 PHE A O 1
ATOM 719 N N . TYR A 1 113 ? -36.700 10.740 31.123 1.00 45.19 95 TYR A N 1
ATOM 720 C CA . TYR A 1 113 ? -37.783 11.422 30.423 1.00 47.08 95 TYR A CA 1
ATOM 721 C C . TYR A 1 113 ? -38.884 10.442 30.032 1.00 49.10 95 TYR A C 1
ATOM 722 O O . TYR A 1 113 ? -39.781 10.758 29.252 1.00 51.81 95 TYR A O 1
ATOM 731 N N . GLU A 1 114 ? -38.790 9.244 30.597 1.00 48.20 96 GLU A N 1
ATOM 732 C CA . GLU A 1 114 ? -39.785 8.197 30.424 1.00 50.63 96 GLU A CA 1
ATOM 733 C C . GLU A 1 114 ? -39.628 7.242 31.597 1.00 45.00 96 GLU A C 1
ATOM 734 O O . GLU A 1 114 ? -38.581 7.231 32.245 1.00 40.92 96 GLU A O 1
ATOM 740 N N . ASP A 1 115 ? -40.662 6.456 31.883 1.00 45.91 97 ASP A N 1
ATOM 741 C CA . ASP A 1 115 ? -40.595 5.497 32.983 1.00 45.98 97 ASP A CA 1
ATOM 742 C C . ASP A 1 115 ? -39.445 4.521 32.766 1.00 44.56 97 ASP A C 1
ATOM 743 O O . ASP A 1 115 ? -39.385 3.832 31.749 1.00 42.92 97 ASP A O 1
ATOM 748 N N . THR A 1 116 ? -38.536 4.471 33.733 1.00 40.58 98 THR A N 1
ATOM 749 C CA . THR A 1 116 ? -37.313 3.687 33.608 1.00 36.42 98 THR A CA 1
ATOM 750 C C . THR A 1 116 ? -37.121 2.688 34.746 1.00 36.50 98 THR A C 1
ATOM 751 O O . THR A 1 116 ? -37.071 3.077 35.910 1.00 37.78 98 THR A O 1
ATOM 755 N N . GLU A 1 117 ? -37.005 1.406 34.412 1.00 32.50 99 GLU A N 1
ATOM 756 C CA . GLU A 1 117 ? -36.673 0.401 35.416 1.00 32.95 99 GLU A CA 1
ATOM 757 C C . GLU A 1 117 ? -35.180 0.500 35.713 1.00 34.35 99 GLU A C 1
ATOM 758 O O . GLU A 1 117 ? -34.350 0.312 34.824 1.00 35.99 99 GLU A O 1
ATOM 764 N N . ILE A 1 118 ? -34.845 0.813 36.960 1.00 31.49 100 ILE A N 1
ATOM 765 C CA . ILE A 1 118 ? -33.455 0.994 37.378 1.00 32.29 100 ILE A CA 1
ATOM 766 C C . ILE A 1 118 ? -32.669 -0.318 37.403 1.00 34.59 100 ILE A C 1
ATOM 767 O O . ILE A 1 118 ? -33.153 -1.333 37.900 1.00 33.41 100 ILE A O 1
ATOM 772 N N . ASN A 1 119 ? -31.454 -0.291 36.863 1.00 39.33 101 ASN A N 1
ATOM 773 C CA . ASN A 1 119 ? -30.557 -1.442 36.930 1.00 37.78 101 ASN A CA 1
ATOM 774 C C . ASN A 1 119 ? -29.131 -0.988 37.244 1.00 32.82 101 ASN A C 1
ATOM 775 O O . ASN A 1 119 ? -28.883 0.207 37.419 1.00 30.76 101 ASN A O 1
ATOM 780 N N . GLY A 1 120 ? -28.200 -1.936 37.315 1.00 31.64 102 GLY A N 1
ATOM 781 C CA . GLY A 1 120 ? -26.811 -1.626 37.629 1.00 35.10 102 GLY A CA 1
ATOM 782 C C . GLY A 1 120 ? -26.133 -0.552 36.787 1.00 35.75 102 GLY A C 1
ATOM 783 O O . GLY A 1 120 ? -25.270 0.175 37.285 1.00 38.75 102 GLY A O 1
ATOM 784 N N . SER A 1 121 ? -26.539 -0.422 35.528 1.00 37.17 103 SER A N 1
ATOM 785 C CA . SER A 1 121 ? -25.951 0.573 34.631 1.00 38.58 103 SER A CA 1
ATOM 786 C C . SER A 1 121 ? -26.306 2.014 35.025 1.00 38.79 103 SER A C 1
ATOM 787 O O . SER A 1 121 ? -25.487 2.927 34.874 1.00 40.68 103 SER A O 1
ATOM 790 N N . HIS A 1 122 ? -27.513 2.213 35.554 1.00 37.02 104 HIS A N 1
ATOM 791 C CA . HIS A 1 122 ? -27.926 3.536 36.024 1.00 33.06 104 HIS A CA 1
ATOM 792 C C . HIS A 1 122 ? -27.150 3.918 37.281 1.00 27.98 104 HIS A C 1
ATOM 793 O O . HIS A 1 122 ? -26.734 5.071 37.451 1.00 32.09 104 HIS A O 1
ATOM 800 N N . ILE A 1 123 ? -26.941 2.936 38.150 1.00 25.55 105 ILE A N 1
ATOM 801 C CA . ILE A 1 123 ? -26.171 3.149 39.367 1.00 30.30 105 ILE A CA 1
ATOM 802 C C . ILE A 1 123 ? -24.736 3.521 38.999 1.00 33.16 105 ILE A C 1
ATOM 803 O O . ILE A 1 123 ? -24.183 4.498 39.507 1.00 31.09 105 ILE A O 1
ATOM 808 N N . GLU A 1 124 ? -24.147 2.742 38.097 1.00 35.60 106 GLU A N 1
ATOM 809 C CA . GLU A 1 124 ? -22.806 3.030 37.597 1.00 40.84 106 GLU A CA 1
ATOM 810 C C . GLU A 1 124 ? -22.720 4.432 36.985 1.00 37.40 106 GLU A C 1
ATOM 811 O O . GLU A 1 124 ? -21.752 5.142 37.225 1.00 37.95 106 GLU A O 1
ATOM 817 N N . LYS A 1 125 ? -23.720 4.831 36.200 1.00 39.81 107 LYS A N 1
ATOM 818 C CA . LYS A 1 125 ? -23.710 6.161 35.585 1.00 40.92 107 LYS A CA 1
ATOM 819 C C . LYS A 1 125 ? -23.746 7.293 36.626 1.00 41.80 107 LYS A C 1
ATOM 820 O O . LYS A 1 125 ? -22.880 8.203 36.641 1.00 49.43 107 LYS A O 1
ATOM 826 N N . VAL A 1 126 ? -24.703 7.186 37.546 1.00 40.88 108 VAL A N 1
ATOM 827 C CA . VAL A 1 126 ? -24.878 8.212 38.573 1.00 39.44 108 VAL A CA 1
ATOM 828 C C . VAL A 1 126 ? -23.651 8.286 39.488 1.00 38.00 108 VAL A C 1
ATOM 829 O O . VAL A 1 126 ? -23.300 9.367 39.963 1.00 40.98 108 VAL A O 1
ATOM 833 N N . LEU A 1 127 ? -23.006 7.151 39.751 1.00 36.73 109 LEU A N 1
ATOM 834 C CA . LEU A 1 127 ? -21.777 7.181 40.543 1.00 37.79 109 LEU A CA 1
ATOM 835 C C . LEU A 1 127 ? -20.617 7.785 39.748 1.00 38.37 109 LEU A C 1
ATOM 836 O O . LEU A 1 127 ? -19.821 8.544 40.300 1.00 38.54 109 LEU A O 1
ATOM 841 N N . GLU A 1 128 ? -20.520 7.439 38.465 1.00 41.59 110 GLU A N 1
ATOM 842 C CA . GLU A 1 128 ? -19.484 7.979 37.576 1.00 46.00 110 GLU A CA 1
ATOM 843 C C . GLU A 1 128 ? -19.500 9.503 37.517 1.00 44.65 110 GLU A C 1
ATOM 844 O O . GLU A 1 128 ? -18.434 10.164 37.486 1.00 46.17 110 GLU A O 1
ATOM 850 N N . GLY A 1 129 ? -20.709 10.060 37.520 1.00 44.76 111 GLY A N 1
ATOM 851 C CA . GLY A 1 129 ? -20.823 11.508 37.508 1.00 44.68 111 GLY A CA 1
ATOM 852 C C . GLY A 1 129 ? -20.072 12.192 38.648 1.00 44.80 111 GLY A C 1
ATOM 853 O O . GLY A 1 129 ? -19.522 13.290 38.475 1.00 40.91 111 GLY A O 1
ATOM 854 N N . ILE A 1 130 ? -20.011 11.531 39.802 1.00 41.40 112 ILE A N 1
ATOM 855 C CA . ILE A 1 130 ? -19.278 12.059 40.952 1.00 39.20 112 ILE A CA 1
ATOM 856 C C . ILE A 1 130 ? -17.777 12.073 40.677 1.00 38.44 112 ILE A C 1
ATOM 857 O O . ILE A 1 130 ? -17.079 13.018 41.054 1.00 37.10 112 ILE A O 1
ATOM 862 N N . ARG A 1 131 ? -17.285 11.022 40.027 1.00 41.63 113 ARG A N 1
ATOM 863 C CA . ARG A 1 131 ? -15.887 10.976 39.619 1.00 47.49 113 ARG A CA 1
ATOM 864 C C . ARG A 1 131 ? -15.612 12.167 38.715 1.00 50.65 113 ARG A C 1
ATOM 865 O O . ARG A 1 131 ? -14.601 12.854 38.864 1.00 49.64 113 ARG A O 1
ATOM 873 N N . GLU A 1 132 ? -16.525 12.411 37.780 1.00 51.74 114 GLU A N 1
ATOM 874 C CA . GLU A 1 132 ? -16.372 13.561 36.888 1.00 57.05 114 GLU A CA 1
ATOM 875 C C . GLU A 1 132 ? -16.419 14.928 37.596 1.00 53.92 114 GLU A C 1
ATOM 876 O O . GLU A 1 132 ? -15.733 15.863 37.175 1.00 56.49 114 GLU A O 1
ATOM 882 N N . LYS A 1 133 ? -17.220 15.060 38.651 1.00 53.31 115 LYS A N 1
ATOM 883 C CA . LYS A 1 133 ? -17.305 16.333 39.386 1.00 56.17 115 LYS A CA 1
ATOM 884 C C . LYS A 1 133 ? -15.993 16.828 40.014 1.00 56.70 115 LYS A C 1
ATOM 885 O O . LYS A 1 133 ? -15.847 18.019 40.290 1.00 56.41 115 LYS A O 1
ATOM 891 N N . ASN A 1 134 ? -15.052 15.925 40.263 1.00 55.81 116 ASN A N 1
ATOM 892 C CA . ASN A 1 134 ? -13.775 16.320 40.850 1.00 61.19 116 ASN A CA 1
ATOM 893 C C . ASN A 1 134 ? -12.871 17.050 39.853 1.00 58.61 116 ASN A C 1
ATOM 894 O O . ASN A 1 134 ? -12.498 16.501 38.817 1.00 55.32 116 ASN A O 1
ATOM 899 N N . ASP A 1 135 ? -12.513 18.289 40.184 1.00 62.16 117 ASP A N 1
ATOM 900 C CA . ASP A 1 135 ? -11.672 19.109 39.309 1.00 71.69 117 ASP A CA 1
ATOM 901 C C . ASP A 1 135 ? -10.306 19.432 39.909 1.00 70.20 117 ASP A C 1
ATOM 902 O O . ASP A 1 135 ? -9.639 20.378 39.488 1.00 69.98 117 ASP A O 1
ATOM 907 N N . VAL A 1 136 ? -9.905 18.653 40.908 1.00 69.19 118 VAL A N 1
ATOM 908 C CA . VAL A 1 136 ? -8.572 18.779 41.482 1.00 67.59 118 VAL A CA 1
ATOM 909 C C . VAL A 1 136 ? -7.615 18.010 40.582 1.00 66.60 118 VAL A C 1
ATOM 910 O O . VAL A 1 136 ? -7.715 16.788 40.452 1.00 68.51 118 VAL A O 1
ATOM 914 N N . GLN A 1 137 ? -6.695 18.736 39.957 1.00 65.83 119 GLN A N 1
ATOM 915 C CA . GLN A 1 137 ? -5.808 18.155 38.956 1.00 70.29 119 GLN A CA 1
ATOM 916 C C . GLN A 1 137 ? -4.860 17.076 39.474 1.00 58.81 119 GLN A C 1
ATOM 917 O O . GLN A 1 137 ? -4.615 16.091 38.781 1.00 53.59 119 GLN A O 1
ATOM 923 N N . GLU A 1 138 ? -4.338 17.251 40.685 1.00 58.85 120 GLU A N 1
ATOM 924 C CA . GLU A 1 138 ? -3.353 16.312 41.231 1.00 61.77 120 GLU A CA 1
ATOM 925 C C . GLU A 1 138 ? -3.952 15.022 41.782 1.00 56.05 120 GLU A C 1
ATOM 926 O O . GLU A 1 138 ? -3.230 14.053 42.017 1.00 55.52 120 GLU A O 1
ATOM 932 N N . THR A 1 139 ? -5.260 15.006 42.012 1.00 53.62 121 THR A N 1
ATOM 933 C CA . THR A 1 139 ? -5.882 13.830 42.610 1.00 52.73 121 THR A CA 1
ATOM 934 C C . THR A 1 139 ? -6.895 13.183 41.675 1.00 50.88 121 THR A C 1
ATOM 935 O O . THR A 1 139 ? -7.470 13.839 40.811 1.00 53.88 121 THR A O 1
ATOM 939 N N . GLU A 1 140 ? -7.111 11.888 41.872 1.00 49.19 122 GLU A N 1
ATOM 940 C CA . GLU A 1 140 ? -8.113 11.142 41.129 1.00 47.87 122 GLU A CA 1
ATOM 941 C C . GLU A 1 140 ? -9.026 10.405 42.093 1.00 44.63 122 GLU A C 1
ATOM 942 O O . GLU A 1 140 ? -8.564 9.821 43.079 1.00 39.57 122 GLU A O 1
ATOM 948 N N . VAL A 1 141 ? -10.322 10.440 41.806 1.00 42.61 123 VAL A N 1
ATOM 949 C CA . VAL A 1 141 ? -11.292 9.707 42.597 1.00 39.45 123 VAL A CA 1
ATOM 950 C C . VAL A 1 141 ? -11.118 8.220 42.315 1.00 39.31 123 VAL A C 1
ATOM 951 O O . VAL A 1 141 ? -11.179 7.789 41.165 1.00 40.86 123 VAL A O 1
ATOM 955 N N . ILE A 1 142 ? -10.907 7.434 43.363 1.00 37.27 124 ILE A N 1
ATOM 956 C CA . ILE A 1 142 ? -10.704 6.000 43.196 1.00 38.52 124 ILE A CA 1
ATOM 957 C C . ILE A 1 142 ? -11.913 5.190 43.651 1.00 35.78 124 ILE A C 1
ATOM 958 O O . ILE A 1 142 ? -12.192 4.133 43.090 1.00 34.93 124 ILE A O 1
ATOM 963 N N . ASN A 1 143 ? -12.622 5.673 44.666 1.00 35.05 125 ASN A N 1
ATOM 964 C CA . ASN A 1 143 ? -13.819 4.981 45.127 1.00 33.75 125 ASN A CA 1
ATOM 965 C C . ASN A 1 143 ? -14.987 5.925 45.367 1.00 35.59 125 ASN A C 1
ATOM 966 O O . ASN A 1 143 ? -14.827 7.016 45.914 1.00 36.31 125 ASN A O 1
ATOM 971 N N . VAL A 1 144 ? -16.166 5.478 44.947 1.00 36.21 126 VAL A N 1
ATOM 972 C CA . VAL A 1 144 ? -17.414 6.195 45.164 1.00 37.35 126 VAL A CA 1
ATOM 973 C C . VAL A 1 144 ? -18.419 5.172 45.667 1.00 39.30 126 VAL A C 1
ATOM 974 O O . VAL A 1 144 ? -18.778 4.244 44.944 1.00 36.98 126 VAL A O 1
ATOM 978 N N . PHE A 1 145 ? -18.870 5.334 46.905 1.00 36.67 127 PHE A N 1
ATOM 979 C CA . PHE A 1 145 ? -19.777 4.364 47.500 1.00 37.00 127 PHE A CA 1
ATOM 980 C C . PHE A 1 145 ? -21.058 5.039 47.968 1.00 36.05 127 PHE A C 1
ATOM 981 O O . PHE A 1 145 ? -21.016 6.079 48.624 1.00 39.60 127 PHE A O 1
ATOM 989 N N . PRO A 1 146 ? -22.206 4.433 47.638 1.00 35.16 128 PRO A N 1
ATOM 990 C CA . PRO A 1 146 ? -23.492 5.042 47.980 1.00 35.85 128 PRO A CA 1
ATOM 991 C C . PRO A 1 146 ? -23.811 4.989 49.463 1.00 31.58 128 PRO A C 1
ATOM 992 O O . PRO A 1 146 ? -23.667 3.954 50.113 1.00 36.12 128 PRO A O 1
ATOM 996 N N . ILE A 1 147 ? -24.272 6.120 49.978 1.00 25.92 129 ILE A N 1
ATOM 997 C CA . ILE A 1 147 ? -24.770 6.198 51.339 1.00 26.44 129 ILE A CA 1
ATOM 998 C C . ILE A 1 147 ? -26.269 5.964 51.241 1.00 32.27 129 ILE A C 1
ATOM 999 O O . ILE A 1 147 ? -26.847 5.229 52.046 1.00 31.14 129 ILE A O 1
ATOM 1004 N N . ARG A 1 148 ? -26.899 6.606 50.258 1.00 29.14 130 ARG A N 1
ATOM 1005 C CA . ARG A 1 148 ? -28.323 6.366 50.001 1.00 33.10 130 ARG A CA 1
ATOM 1006 C C . ARG A 1 148 ? -28.727 6.747 48.584 1.00 32.73 130 ARG A C 1
ATOM 1007 O O . ARG A 1 148 ? -28.011 7.492 47.910 1.00 34.61 130 ARG A O 1
ATOM 1015 N N . PHE A 1 149 ? -29.882 6.248 48.145 1.00 30.89 131 PHE A N 1
ATOM 1016 C CA . PHE A 1 149 ? -30.402 6.630 46.840 1.00 34.56 131 PHE A CA 1
ATOM 1017 C C . PHE A 1 149 ? -31.741 7.326 47.011 1.00 35.47 131 PHE A C 1
ATOM 1018 O O . PHE A 1 149 ? -32.483 7.034 47.941 1.00 36.11 131 PHE A O 1
ATOM 1026 N N . ILE A 1 150 ? -32.037 8.260 46.116 1.00 33.64 132 ILE A N 1
ATOM 1027 C CA . ILE A 1 150 ? -33.314 8.959 46.135 1.00 32.93 132 ILE A CA 1
ATOM 1028 C C . ILE A 1 150 ? -33.963 8.881 44.757 1.00 34.21 132 ILE A C 1
ATOM 1029 O O . ILE A 1 150 ? -33.449 9.428 43.781 1.00 32.79 132 ILE A O 1
ATOM 1034 N N . VAL A 1 151 ? -35.095 8.192 44.689 1.00 35.48 133 VAL A N 1
ATOM 1035 C CA . VAL A 1 151 ? -35.856 8.045 43.458 1.00 34.98 133 VAL A CA 1
ATOM 1036 C C . VAL A 1 151 ? -36.919 9.142 43.368 1.00 35.56 133 VAL A C 1
ATOM 1037 O O . VAL A 1 151 ? -37.694 9.365 44.317 1.00 32.62 133 VAL A O 1
ATOM 1041 N N . ASP A 1 152 ? -36.919 9.823 42.221 1.00 35.53 134 ASP A N 1
ATOM 1042 C CA . ASP A 1 152 ? -37.858 10.888 41.887 1.00 40.32 134 ASP A CA 1
ATOM 1043 C C . ASP A 1 152 ? -37.949 11.967 42.964 1.00 43.62 134 ASP A C 1
ATOM 1044 O O . ASP A 1 152 ? -39.038 12.414 43.332 1.00 39.00 134 ASP A O 1
ATOM 1049 N N . LYS A 1 153 ? -36.776 12.361 43.457 1.00 42.11 135 LYS A N 1
ATOM 1050 C CA . LYS A 1 153 ? -36.590 13.448 44.427 1.00 49.78 135 LYS A CA 1
ATOM 1051 C C . LYS A 1 153 ? -37.253 13.297 45.796 1.00 49.37 135 LYS A C 1
ATOM 1052 O O . LYS A 1 153 ? -36.987 14.093 46.694 1.00 52.71 135 LYS A O 1
ATOM 1058 N N . GLU A 1 154 ? -38.103 12.296 45.974 1.00 44.10 136 GLU A N 1
ATOM 1059 C CA . GLU A 1 154 ? -38.811 12.178 47.242 1.00 47.75 136 GLU A CA 1
ATOM 1060 C C . GLU A 1 154 ? -38.603 10.837 47.940 1.00 40.12 136 GLU A C 1
ATOM 1061 O O . GLU A 1 154 ? -38.573 10.781 49.168 1.00 39.85 136 GLU A O 1
ATOM 1067 N N . ASN A 1 155 ? -38.467 9.761 47.171 1.00 35.84 137 ASN A N 1
ATOM 1068 C CA . ASN A 1 155 ? -38.406 8.428 47.781 1.00 38.08 137 ASN A CA 1
ATOM 1069 C C . ASN A 1 155 ? -37.009 7.851 48.030 1.00 33.03 137 ASN A C 1
ATOM 1070 O O . ASN A 1 155 ? -36.338 7.414 47.107 1.00 30.23 137 ASN A O 1
ATOM 1075 N N . GLU A 1 156 ? -36.607 7.803 49.296 1.00 30.35 138 GLU A N 1
ATOM 1076 C CA . GLU A 1 156 ? -35.304 7.262 49.674 1.00 32.17 138 GLU A CA 1
ATOM 1077 C C . GLU A 1 156 ? -35.315 5.738 49.723 1.00 33.79 138 GLU A C 1
ATOM 1078 O O . GLU A 1 156 ? -36.250 5.127 50.251 1.00 35.41 138 GLU A O 1
ATOM 1084 N N . VAL A 1 157 ? -34.306 5.137 49.100 1.00 28.31 139 VAL A N 1
ATOM 1085 C CA . VAL A 1 157 ? -34.149 3.689 49.055 1.00 27.72 139 VAL A CA 1
ATOM 1086 C C . VAL A 1 157 ? -32.686 3.296 49.280 1.00 29.13 139 VAL A C 1
ATOM 1087 O O . VAL A 1 157 ? -31.759 4.069 48.981 1.00 30.68 139 VAL A O 1
ATOM 1091 N N . SER A 1 158 ? -32.503 2.088 49.809 1.00 31.66 140 SER A N 1
ATOM 1092 C CA . SER A 1 158 ? -31.189 1.490 50.008 1.00 39.39 140 SER A CA 1
ATOM 1093 C C . SER A 1 158 ? -30.642 0.968 48.690 1.00 40.90 140 SER A C 1
ATOM 1094 O O . SER A 1 158 ? -29.464 1.137 48.375 1.00 34.10 140 SER A O 1
ATOM 1097 N N . ASP A 1 159 ? -31.521 0.299 47.950 1.00 37.11 141 ASP A N 1
ATOM 1098 C CA . ASP A 1 159 ? -31.202 -0.326 46.676 1.00 37.39 141 ASP A CA 1
ATOM 1099 C C . ASP A 1 159 ? -32.293 0.054 45.667 1.00 35.61 141 ASP A C 1
ATOM 1100 O O . ASP A 1 159 ? -33.452 -0.310 45.850 1.00 39.08 141 ASP A O 1
ATOM 1105 N N . PRO A 1 160 ? -31.938 0.800 44.607 1.00 34.77 142 PRO A N 1
ATOM 1106 C CA . PRO A 1 160 ? -32.969 1.227 43.652 1.00 35.07 142 PRO A CA 1
ATOM 1107 C C . PRO A 1 160 ? -33.274 0.235 42.520 1.00 35.77 142 PRO A C 1
ATOM 1108 O O . PRO A 1 160 ? -34.207 0.487 41.755 1.00 34.31 142 PRO A O 1
ATOM 1112 N N . LYS A 1 161 ? -32.516 -0.854 42.407 1.00 35.22 143 LYS A N 1
ATOM 1113 C CA . LYS A 1 161 ? -32.715 -1.812 41.314 1.00 38.03 143 LYS A CA 1
ATOM 1114 C C . LYS A 1 161 ? -34.130 -2.384 41.208 1.00 36.60 143 LYS A C 1
ATOM 1115 O O . LYS A 1 161 ? -34.755 -2.717 42.213 1.00 35.48 143 LYS A O 1
ATOM 1121 N N . GLU A 1 162 ? -34.612 -2.465 39.965 1.00 36.96 144 GLU A N 1
ATOM 1122 C CA . GLU A 1 162 ? -35.935 -2.996 39.602 1.00 40.10 144 GLU A CA 1
ATOM 1123 C C . GLU A 1 162 ? -37.078 -2.057 39.985 1.00 41.65 144 GLU A C 1
ATOM 1124 O O . GLU A 1 162 ? -38.242 -2.353 39.723 1.00 42.79 144 GLU A O 1
ATOM 1130 N N . LEU A 1 163 ? -36.754 -0.943 40.632 1.00 41.36 145 LEU A N 1
ATOM 1131 C CA . LEU A 1 163 ? -37.759 0.084 40.879 1.00 39.53 145 LEU A CA 1
ATOM 1132 C C . LEU A 1 163 ? -37.926 0.910 39.620 1.00 38.33 145 LEU A C 1
ATOM 1133 O O . LEU A 1 163 ? -36.978 1.098 38.859 1.00 37.99 145 LEU A O 1
ATOM 1138 N N . ILE A 1 164 ? -39.136 1.401 39.395 1.00 35.22 146 ILE A N 1
ATOM 1139 C CA . ILE A 1 164 ? -39.391 2.256 38.250 1.00 34.93 146 ILE A CA 1
ATOM 1140 C C . ILE A 1 164 ? -39.262 3.727 38.622 1.00 33.72 146 ILE A C 1
ATOM 1141 O O . ILE A 1 164 ? -39.957 4.227 39.506 1.00 35.34 146 ILE A O 1
ATOM 1146 N N . ALA A 1 165 ? -38.322 4.401 37.972 1.00 31.96 147 ALA A N 1
ATOM 1147 C CA . ALA A 1 165 ? -38.131 5.833 38.155 1.00 33.88 147 ALA A CA 1
ATOM 1148 C C . ALA A 1 165 ? -38.822 6.589 37.026 1.00 38.48 147 ALA A C 1
ATOM 1149 O O . ALA A 1 165 ? -38.664 6.246 35.854 1.00 39.58 147 ALA A O 1
ATOM 1151 N N . ARG A 1 166 ? -39.566 7.631 37.386 1.00 38.70 148 ARG A N 1
ATOM 1152 C CA . ARG A 1 166 ? -40.323 8.427 36.422 1.00 42.64 148 ARG A CA 1
ATOM 1153 C C . ARG A 1 166 ? -39.606 9.711 36.048 1.00 39.79 148 ARG A C 1
ATOM 1154 O O . ARG A 1 166 ? -39.844 10.274 34.981 1.00 38.14 148 ARG A O 1
ATOM 1162 N N . HIS A 1 167 ? -38.719 10.170 36.923 1.00 29.68 149 HIS A N 1
ATOM 1163 C CA . HIS A 1 167 ? -38.055 11.442 36.684 1.00 34.25 149 HIS A CA 1
ATOM 1164 C C . HIS A 1 167 ? -36.545 11.418 36.889 1.00 34.28 149 HIS A C 1
ATOM 1165 O O . HIS A 1 167 ? -35.812 11.964 36.071 1.00 34.88 149 HIS A O 1
ATOM 1172 N N . SER A 1 168 ? -36.083 10.803 37.973 1.00 34.61 150 SER A N 1
ATOM 1173 C CA . SER A 1 168 ? -34.667 10.890 38.316 1.00 35.08 150 SER A CA 1
ATOM 1174 C C . SER A 1 168 ? -34.163 9.835 39.297 1.00 35.81 150 SER A C 1
ATOM 1175 O O . SER A 1 168 ? -34.940 9.200 40.012 1.00 33.77 150 SER A O 1
ATOM 1178 N N . LEU A 1 169 ? -32.842 9.668 39.317 1.00 36.70 151 LEU A N 1
ATOM 1179 C CA . LEU A 1 169 ? -32.174 8.821 40.298 1.00 37.51 151 LEU A CA 1
ATOM 1180 C C . LEU A 1 169 ? -31.015 9.611 40.872 1.00 36.60 151 LEU A C 1
ATOM 1181 O O . LEU A 1 169 ? -30.108 10.013 40.144 1.00 37.94 151 LEU A O 1
ATOM 1186 N N . LYS A 1 170 ? -31.065 9.857 42.175 1.00 33.41 152 LYS A N 1
ATOM 1187 C CA . LYS A 1 170 ? -30.006 10.584 42.853 1.00 34.96 152 LYS A CA 1
ATOM 1188 C C . LYS A 1 170 ? -29.243 9.658 43.782 1.00 34.47 152 LYS A C 1
ATOM 1189 O O . LYS A 1 170 ? -29.813 8.744 44.368 1.00 32.73 152 LYS A O 1
ATOM 1195 N N . VAL A 1 171 ? -27.941 9.879 43.889 1.00 34.69 153 VAL A N 1
ATOM 1196 C CA . VAL A 1 171 ? -27.149 9.167 44.870 1.00 34.13 153 VAL A CA 1
ATOM 1197 C C . VAL A 1 171 ? -26.466 10.173 45.787 1.00 32.77 153 VAL A C 1
ATOM 1198 O O . VAL A 1 171 ? -25.965 11.223 45.341 1.00 32.56 153 VAL A O 1
ATOM 1202 N N . GLU A 1 172 ? -26.492 9.851 47.077 1.00 36.22 154 GLU A N 1
ATOM 1203 C CA . GLU A 1 172 ? -25.708 10.557 48.071 1.00 41.10 154 GLU A CA 1
ATOM 1204 C C . GLU A 1 172 ? -24.622 9.578 48.455 1.00 38.22 154 GLU A C 1
ATOM 1205 O O . GLU A 1 172 ? -24.904 8.490 48.990 1.00 37.83 154 GLU A O 1
ATOM 1211 N N . ALA A 1 173 ? -23.387 9.955 48.146 1.00 35.60 155 ALA A N 1
ATOM 1212 C CA . ALA A 1 173 ? -22.276 9.031 48.239 1.00 37.64 155 ALA A CA 1
ATOM 1213 C C . ALA A 1 173 ? -21.071 9.526 49.024 1.00 34.60 155 ALA A C 1
ATOM 1214 O O . ALA A 1 173 ? -20.868 10.734 49.225 1.00 34.91 155 ALA A O 1
ATOM 1216 N N . GLY A 1 174 ? -20.265 8.551 49.433 1.00 31.23 156 GLY A N 1
ATOM 1217 C CA . GLY A 1 174 ? -18.964 8.794 50.022 1.00 29.56 156 GLY A CA 1
ATOM 1218 C C . GLY A 1 174 ? -17.938 8.667 48.913 1.00 34.23 156 GLY A C 1
ATOM 1219 O O . GLY A 1 174 ? -18.093 7.853 48.004 1.00 35.38 156 GLY A O 1
ATOM 1220 N N . VAL A 1 175 ? -16.904 9.497 48.972 1.00 34.36 157 VAL A N 1
ATOM 1221 C CA . VAL A 1 175 ? -15.888 9.559 47.936 1.00 31.89 157 VAL A CA 1
ATOM 1222 C C . VAL A 1 175 ? -14.482 9.498 48.518 1.00 29.47 157 VAL A C 1
ATOM 1223 O O . VAL A 1 175 ? -14.178 10.162 49.512 1.00 32.56 157 VAL A O 1
ATOM 1227 N N . ILE A 1 176 ? -13.631 8.704 47.881 1.00 27.67 158 ILE A N 1
ATOM 1228 C CA . ILE A 1 176 ? -12.226 8.613 48.257 1.00 30.30 158 ILE A CA 1
ATOM 1229 C C . ILE A 1 176 ? -11.377 9.006 47.058 1.00 34.96 158 ILE A C 1
ATOM 1230 O O . ILE A 1 176 ? -11.523 8.443 45.979 1.00 34.39 158 ILE A O 1
ATOM 1235 N N . ALA A 1 177 ? -10.509 9.992 47.243 1.00 37.89 159 ALA A N 1
ATOM 1236 C CA . ALA A 1 177 ? -9.612 10.425 46.181 1.00 34.17 159 ALA A CA 1
ATOM 1237 C C . ALA A 1 177 ? -8.172 10.259 46.632 1.00 34.08 159 ALA A C 1
ATOM 1238 O O . ALA A 1 177 ? -7.883 10.330 47.820 1.00 30.73 159 ALA A O 1
ATOM 1240 N N . ILE A 1 178 ? -7.270 10.029 45.686 1.00 33.94 160 ILE A N 1
ATOM 1241 C CA . ILE A 1 178 ? -5.868 9.835 46.035 1.00 34.92 160 ILE A CA 1
ATOM 1242 C C . ILE A 1 178 ? -4.973 10.623 45.079 1.00 36.58 160 ILE A C 1
ATOM 1243 O O . ILE A 1 178 ? -5.378 10.927 43.960 1.00 37.37 160 ILE A O 1
ATOM 1248 N N . GLN A 1 179 ? -3.767 10.959 45.529 1.00 39.14 161 GLN A N 1
ATOM 1249 C CA . GLN A 1 179 ? -2.767 11.590 44.672 1.00 43.26 161 GLN A CA 1
ATOM 1250 C C . GLN A 1 179 ? -2.570 10.735 43.427 1.00 40.36 161 GLN A C 1
ATOM 1251 O O . GLN A 1 179 ? -2.322 9.531 43.525 1.00 37.62 161 GLN A O 1
ATOM 1257 N N . LYS A 1 180 ? -2.703 11.362 42.260 1.00 43.74 162 LYS A N 1
ATOM 1258 C CA . LYS A 1 180 ? -2.571 10.672 40.977 1.00 47.29 162 LYS A CA 1
ATOM 1259 C C . LYS A 1 180 ? -1.266 9.898 40.831 1.00 44.49 162 LYS A C 1
ATOM 1260 O O . LYS A 1 180 ? -1.256 8.798 40.283 1.00 46.91 162 LYS A O 1
ATOM 1266 N N . SER A 1 181 ? -0.171 10.478 41.312 1.00 43.01 163 SER A N 1
ATOM 1267 C CA . SER A 1 181 ? 1.140 9.835 41.230 1.00 45.97 163 SER A CA 1
ATOM 1268 C C . SER A 1 181 ? 1.165 8.433 41.858 1.00 47.61 163 SER A C 1
ATOM 1269 O O . SER A 1 181 ? 1.693 7.480 41.266 1.00 46.40 163 SER A O 1
ATOM 1272 N N . ILE A 1 182 ? 0.535 8.301 43.024 1.00 48.00 164 ILE A N 1
ATOM 1273 C CA . ILE A 1 182 ? 0.481 7.022 43.734 1.00 42.73 164 ILE A CA 1
ATOM 1274 C C . ILE A 1 182 ? -0.301 5.991 42.929 1.00 41.06 164 ILE A C 1
ATOM 1275 O O . ILE A 1 182 ? 0.188 4.883 42.675 1.00 41.86 164 ILE A O 1
ATOM 1280 N N . LEU A 1 183 ? -1.515 6.361 42.538 1.00 44.20 165 LEU A N 1
ATOM 1281 C CA . LEU A 1 183 ? -2.388 5.490 41.756 1.00 42.61 165 LEU A CA 1
ATOM 1282 C C . LEU A 1 183 ? -1.703 4.993 40.486 1.00 44.07 165 LEU A C 1
ATOM 1283 O O . LEU A 1 183 ? -1.597 3.774 40.236 1.00 48.49 165 LEU A O 1
ATOM 1288 N N . ILE A 1 184 ? -1.209 5.953 39.708 1.00 41.70 166 ILE A N 1
ATOM 1289 C CA . ILE A 1 184 ? -0.554 5.664 38.441 1.00 44.11 166 ILE A CA 1
ATOM 1290 C C . ILE A 1 184 ? 0.645 4.745 38.645 1.00 38.73 166 ILE A C 1
ATOM 1291 O O . ILE A 1 184 ? 0.794 3.746 37.938 1.00 36.44 166 ILE A O 1
ATOM 1296 N N . ASN A 1 185 ? 1.493 5.072 39.615 1.00 38.80 167 ASN A N 1
ATOM 1297 C CA . ASN A 1 185 ? 2.693 4.272 39.814 1.00 43.08 167 ASN A CA 1
ATOM 1298 C C . ASN A 1 185 ? 2.397 2.846 40.280 1.00 42.39 167 ASN A C 1
ATOM 1299 O O . ASN A 1 185 ? 2.999 1.890 39.771 1.00 40.78 167 ASN A O 1
ATOM 1304 N N . MET A 1 186 ? 1.458 2.697 41.217 1.00 40.09 168 MET A N 1
ATOM 1305 C CA . MET A 1 186 ? 1.101 1.366 41.711 1.00 37.34 168 MET A CA 1
ATOM 1306 C C . MET A 1 186 ? 0.507 0.509 40.602 1.00 34.75 168 MET A C 1
ATOM 1307 O O . MET A 1 186 ? 0.922 -0.651 40.398 1.00 37.94 168 MET A O 1
ATOM 1312 N N . ILE A 1 187 ? -0.438 1.086 39.861 1.00 37.55 169 ILE A N 1
ATOM 1313 C CA . ILE A 1 187 ? -1.058 0.340 38.770 1.00 38.54 169 ILE A CA 1
ATOM 1314 C C . ILE A 1 187 ? -0.007 -0.047 37.724 1.00 40.54 169 ILE A C 1
ATOM 1315 O O . ILE A 1 187 ? 0.016 -1.187 37.263 1.00 39.83 169 ILE A O 1
ATOM 1320 N N . LYS A 1 188 ? 0.848 0.902 37.347 1.00 41.44 170 LYS A N 1
ATOM 1321 C CA . LYS A 1 188 ? 1.922 0.637 36.390 1.00 48.36 170 LYS A CA 1
ATOM 1322 C C . LYS A 1 188 ? 2.804 -0.528 36.843 1.00 45.05 170 LYS A C 1
ATOM 1323 O O . LYS A 1 188 ? 3.070 -1.466 36.069 1.00 43.09 170 LYS A O 1
ATOM 1329 N N . CYS A 1 189 ? 3.192 -0.498 38.117 1.00 43.80 171 CYS A N 1
ATOM 1330 C CA . CYS A 1 189 ? 4.059 -1.529 38.670 1.00 44.01 171 CYS A CA 1
ATOM 1331 C C . CYS A 1 189 ? 3.381 -2.888 38.600 1.00 44.56 171 CYS A C 1
ATOM 1332 O O . CYS A 1 189 ? 4.005 -3.877 38.209 1.00 43.07 171 CYS A O 1
ATOM 1335 N N . VAL A 1 190 ? 2.102 -2.949 38.961 1.00 41.79 172 VAL A N 1
ATOM 1336 C CA . VAL A 1 190 ? 1.414 -4.237 38.902 1.00 38.54 172 VAL A CA 1
ATOM 1337 C C . VAL A 1 190 ? 1.229 -4.751 37.471 1.00 40.38 172 VAL A C 1
ATOM 1338 O O . VAL A 1 190 ? 1.477 -5.923 37.180 1.00 41.48 172 VAL A O 1
ATOM 1342 N N . GLU A 1 191 ? 0.781 -3.878 36.580 1.00 42.11 173 GLU A N 1
ATOM 1343 C CA . GLU A 1 191 ? 0.519 -4.260 35.198 1.00 45.54 173 GLU A CA 1
ATOM 1344 C C . GLU A 1 191 ? 1.796 -4.597 34.431 1.00 44.90 173 GLU A C 1
ATOM 1345 O O . GLU A 1 191 ? 1.733 -5.211 33.369 1.00 45.48 173 GLU A O 1
ATOM 1351 N N . ALA A 1 192 ? 2.951 -4.200 34.964 1.00 44.82 174 ALA A N 1
ATOM 1352 C CA . ALA A 1 192 ? 4.220 -4.622 34.365 1.00 46.66 174 ALA A CA 1
ATOM 1353 C C . ALA A 1 192 ? 4.509 -6.113 34.639 1.00 52.38 174 ALA A C 1
ATOM 1354 O O . ALA A 1 192 ? 5.483 -6.665 34.122 1.00 54.52 174 ALA A O 1
ATOM 1356 N N . CYS A 1 193 ? 3.668 -6.756 35.450 1.00 49.94 175 CYS A N 1
ATOM 1357 C CA . CYS A 1 193 ? 3.823 -8.178 35.777 1.00 49.05 175 CYS A CA 1
ATOM 1358 C C . CYS A 1 193 ? 2.951 -9.110 34.927 1.00 50.58 175 CYS A C 1
ATOM 1359 O O . CYS A 1 193 ? 2.817 -10.298 35.234 1.00 54.91 175 CYS A O 1
ATOM 1362 N N . GLY A 1 194 ? 2.361 -8.569 33.865 1.00 48.93 176 GLY A N 1
ATOM 1363 C CA . GLY A 1 194 ? 1.519 -9.338 32.961 1.00 48.96 176 GLY A CA 1
ATOM 1364 C C . GLY A 1 194 ? 0.098 -9.613 33.425 1.00 51.46 176 GLY A C 1
ATOM 1365 O O . GLY A 1 194 ? -0.520 -10.600 33.021 1.00 51.11 176 GLY A O 1
ATOM 1366 N N . VAL A 1 195 ? -0.424 -8.735 34.274 1.00 50.22 177 VAL A N 1
ATOM 1367 C CA . VAL A 1 195 ? -1.797 -8.851 34.760 1.00 50.09 177 VAL A CA 1
ATOM 1368 C C . VAL A 1 195 ? -2.512 -7.517 34.593 1.00 46.66 177 VAL A C 1
ATOM 1369 O O . VAL A 1 195 ? -1.877 -6.463 34.532 1.00 48.43 177 VAL A O 1
ATOM 1373 N N . ASP A 1 196 ? -3.835 -7.568 34.519 1.00 42.03 178 ASP A N 1
ATOM 1374 C CA . ASP A 1 196 ? -4.632 -6.358 34.422 1.00 45.26 178 ASP A CA 1
ATOM 1375 C C . ASP A 1 196 ? -5.203 -5.987 35.777 1.00 43.68 178 ASP A C 1
ATOM 1376 O O . ASP A 1 196 ? -5.701 -6.849 36.498 1.00 44.03 178 ASP A O 1
ATOM 1381 N N . VAL A 1 197 ? -5.135 -4.707 36.124 1.00 41.85 179 VAL A N 1
ATOM 1382 C CA . VAL A 1 197 ? -5.773 -4.244 37.346 1.00 39.96 179 VAL A CA 1
ATOM 1383 C C . VAL A 1 197 ? -7.216 -3.899 37.005 1.00 40.52 179 VAL A C 1
ATOM 1384 O O . VAL A 1 197 ? -7.479 -2.913 36.317 1.00 44.13 179 VAL A O 1
ATOM 1388 N N . LEU A 1 198 ? -8.144 -4.711 37.498 1.00 34.64 180 LEU A N 1
ATOM 1389 C CA . LEU A 1 198 ? -9.566 -4.506 37.238 1.00 38.24 180 LEU A CA 1
ATOM 1390 C C . LEU A 1 198 ? -10.088 -3.293 37.990 1.00 38.41 180 LEU A C 1
ATOM 1391 O O . LEU A 1 198 ? -10.851 -2.500 37.444 1.00 38.08 180 LEU A O 1
ATOM 1396 N N . ASP A 1 199 ? -9.663 -3.150 39.241 1.00 36.68 181 ASP A N 1
ATOM 1397 C CA . ASP A 1 199 ? -10.103 -2.036 40.068 1.00 35.73 181 ASP A CA 1
ATOM 1398 C C . ASP A 1 199 ? -9.177 -1.824 41.254 1.00 34.50 181 ASP A C 1
ATOM 1399 O O . ASP A 1 199 ? -8.403 -2.709 41.617 1.00 34.07 181 ASP A O 1
ATOM 1404 N N . VAL A 1 200 ? -9.253 -0.636 41.844 1.00 34.09 182 VAL A N 1
ATOM 1405 C CA . VAL A 1 200 ? -8.497 -0.321 43.047 1.00 33.17 182 VAL A CA 1
ATOM 1406 C C . VAL A 1 200 ? -9.437 -0.037 44.208 1.00 33.91 182 VAL A C 1
ATOM 1407 O O . VAL A 1 200 ? -10.534 0.489 44.019 1.00 36.12 182 VAL A O 1
ATOM 1411 N N . TYR A 1 201 ? -9.012 -0.418 45.406 1.00 30.47 183 TYR A N 1
ATOM 1412 C CA . TYR A 1 201 ? -9.797 -0.170 46.600 1.00 29.73 183 TYR A CA 1
ATOM 1413 C C . TYR A 1 201 ? -8.950 0.390 47.730 1.00 29.69 183 TYR A C 1
ATOM 1414 O O . TYR A 1 201 ? -8.044 -0.274 48.229 1.00 30.97 183 TYR A O 1
ATOM 1423 N N . SER A 1 202 ? -9.259 1.619 48.128 1.00 29.97 184 SER A N 1
ATOM 1424 C CA . SER A 1 202 ? -8.592 2.245 49.260 1.00 31.62 184 SER A CA 1
ATOM 1425 C C . SER A 1 202 ? -8.870 1.430 50.519 1.00 32.12 184 SER A C 1
ATOM 1426 O O . SER A 1 202 ? -9.980 0.934 50.702 1.00 32.73 184 SER A O 1
ATOM 1429 N N . ASP A 1 203 ? -7.863 1.281 51.378 1.00 28.10 185 ASP A N 1
ATOM 1430 C CA . ASP A 1 203 ? -8.050 0.589 52.654 1.00 29.76 185 ASP A CA 1
ATOM 1431 C C . ASP A 1 203 ? -9.085 1.292 53.527 1.00 29.89 185 ASP A C 1
ATOM 1432 O O . ASP A 1 203 ? -9.697 0.670 54.400 1.00 29.35 185 ASP A O 1
ATOM 1437 N N . ALA A 1 204 ? -9.283 2.585 53.277 1.00 29.08 186 ALA A N 1
ATOM 1438 C CA . ALA A 1 204 ? -10.290 3.363 53.989 1.00 29.13 186 ALA A CA 1
ATOM 1439 C C . ALA A 1 204 ? -11.671 2.772 53.724 1.00 32.42 186 ALA A C 1
ATOM 1440 O O . ALA A 1 204 ? -12.534 2.771 54.597 1.00 32.49 186 ALA A O 1
ATOM 1442 N N . TYR A 1 205 ? -11.879 2.286 52.507 1.00 32.72 187 TYR A N 1
ATOM 1443 C CA . TYR A 1 205 ? -13.10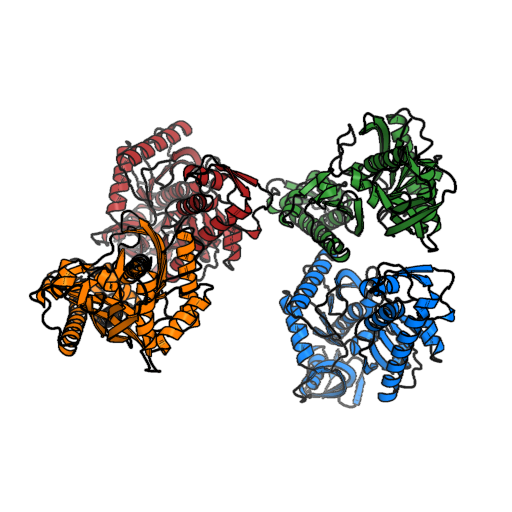3 1.571 52.188 1.00 36.07 187 TYR A CA 1
ATOM 1444 C C . TYR A 1 205 ? -13.017 0.123 52.672 1.00 33.20 187 TYR A C 1
ATOM 1445 O O . TYR A 1 205 ? -13.973 -0.396 53.257 1.00 28.22 187 TYR A O 1
ATOM 1454 N N . ASN A 1 206 ? -11.888 -0.531 52.395 1.00 26.64 188 ASN A N 1
ATOM 1455 C CA . ASN A 1 206 ? -11.704 -1.944 52.738 1.00 29.26 188 ASN A CA 1
ATOM 1456 C C . ASN A 1 206 ? -11.976 -2.320 54.194 1.00 30.65 188 ASN A C 1
ATOM 1457 O O . ASN A 1 206 ? -12.681 -3.293 54.452 1.00 30.25 188 ASN A O 1
ATOM 1462 N N . TYR A 1 207 ? -11.423 -1.561 55.140 1.00 30.60 189 TYR A N 1
ATOM 1463 C CA . TYR A 1 207 ? -11.517 -1.938 56.558 1.00 31.30 189 TYR A CA 1
ATOM 1464 C C . TYR A 1 207 ? -12.935 -1.993 57.119 1.00 36.56 189 TYR A C 1
ATOM 1465 O O . TYR A 1 207 ? -13.146 -2.524 58.208 1.00 40.36 189 TYR A O 1
ATOM 1474 N N . GLY A 1 208 ? -13.898 -1.436 56.396 1.00 34.21 190 GLY A N 1
ATOM 1475 C CA . GLY A 1 208 ? -15.292 -1.544 56.788 1.00 37.16 190 GLY A CA 1
ATOM 1476 C C . GLY A 1 208 ? -15.714 -2.998 56.905 1.00 42.05 190 GLY A C 1
ATOM 1477 O O . GLY A 1 208 ? -16.544 -3.357 57.741 1.00 43.12 190 GLY A O 1
ATOM 1478 N N . SER A 1 209 ? -15.117 -3.841 56.068 1.00 41.33 191 SER A N 1
ATOM 1479 C CA . SER A 1 209 ? -15.410 -5.273 56.043 1.00 43.04 191 SER A CA 1
ATOM 1480 C C . SER A 1 209 ? -14.958 -6.074 57.269 1.00 39.55 191 SER A C 1
ATOM 1481 O O . SER A 1 209 ? -15.466 -7.169 57.506 1.00 43.60 191 SER A O 1
ATOM 1484 N N . ILE A 1 210 ? -13.998 -5.565 58.034 1.00 35.59 192 ILE A N 1
ATOM 1485 C CA . ILE A 1 210 ? -13.541 -6.310 59.208 1.00 37.66 192 ILE A CA 1
ATOM 1486 C C . ILE A 1 210 ? -14.385 -5.973 60.442 1.00 39.22 192 ILE A C 1
ATOM 1487 O O . ILE A 1 210 ? -14.245 -6.608 61.489 1.00 35.23 192 ILE A O 1
ATOM 1492 N N . LEU A 1 211 ? -15.241 -4.960 60.319 1.00 38.80 193 LEU A N 1
ATOM 1493 C CA . LEU A 1 211 ? -16.102 -4.535 61.422 1.00 41.15 193 LEU A CA 1
ATOM 1494 C C . LEU A 1 211 ? -17.446 -5.256 61.442 1.00 44.31 193 LEU A C 1
ATOM 1495 O O . LEU A 1 211 ? -17.963 -5.667 60.403 1.00 43.97 193 LEU A O 1
ATOM 1500 N N . THR A 1 212 ? -18.009 -5.405 62.637 1.00 44.53 194 THR A N 1
ATOM 1501 C CA . THR A 1 212 ? -19.362 -5.924 62.770 1.00 42.35 194 THR A CA 1
ATOM 1502 C C . THR A 1 212 ? -20.324 -4.786 62.456 1.00 42.55 194 THR A C 1
ATOM 1503 O O . THR A 1 212 ? -19.923 -3.623 62.443 1.00 42.03 194 THR A O 1
ATOM 1507 N N . ALA A 1 213 ? -21.584 -5.115 62.191 1.00 43.09 195 ALA A N 1
ATOM 1508 C CA . ALA A 1 213 ? -22.593 -4.095 61.924 1.00 41.33 195 ALA A CA 1
ATOM 1509 C C . ALA A 1 213 ? -22.702 -3.124 63.101 1.00 40.91 195 ALA A C 1
ATOM 1510 O O . ALA A 1 213 ? -22.830 -1.911 62.919 1.00 36.87 195 ALA A O 1
ATOM 1512 N N . THR A 1 214 ? -22.602 -3.669 64.309 1.00 41.95 196 THR A N 1
ATOM 1513 C CA . THR A 1 214 ? -22.698 -2.881 65.532 1.00 43.88 196 THR A CA 1
ATOM 1514 C C . THR A 1 214 ? -21.562 -1.874 65.626 1.00 40.90 196 THR A C 1
ATOM 1515 O O . THR A 1 214 ? -21.782 -0.690 65.894 1.00 39.83 196 THR A O 1
ATOM 1519 N N . GLU A 1 215 ? -20.346 -2.365 65.413 1.00 38.21 197 GLU A N 1
ATOM 1520 C CA . GLU A 1 215 ? -19.161 -1.522 65.423 1.00 39.87 197 GLU A CA 1
ATOM 1521 C C . GLU A 1 215 ? -19.300 -0.400 64.397 1.00 38.69 197 GLU A C 1
ATOM 1522 O O . GLU A 1 215 ? -19.111 0.772 64.718 1.00 38.23 197 GLU A O 1
ATOM 1528 N N . LYS A 1 216 ? -19.654 -0.766 63.168 1.00 38.03 198 LYS A N 1
ATOM 1529 C CA . LYS A 1 216 ? -19.803 0.204 62.086 1.00 43.00 198 LYS A CA 1
ATOM 1530 C C . LYS A 1 216 ? -20.912 1.226 62.358 1.00 43.28 198 LYS A C 1
ATOM 1531 O O . LYS A 1 216 ? -20.862 2.348 61.856 1.00 40.02 198 LYS A O 1
ATOM 1537 N N . GLU A 1 217 ? -21.905 0.839 63.156 1.00 44.76 199 GLU A N 1
ATOM 1538 C CA . GLU A 1 217 ? -22.995 1.743 63.517 1.00 46.09 199 GLU A CA 1
ATOM 1539 C C . GLU A 1 217 ? -22.615 2.720 64.632 1.00 43.89 199 GLU A C 1
ATOM 1540 O O . GLU A 1 217 ? -22.805 3.930 64.492 1.00 43.32 199 GLU A O 1
ATOM 1546 N N . LEU A 1 218 ? -22.089 2.192 65.735 1.00 40.32 200 LEU A N 1
ATOM 1547 C CA . LEU A 1 218 ? -21.795 3.001 66.921 1.00 44.04 200 LEU A CA 1
ATOM 1548 C C . LEU A 1 218 ? -20.640 3.992 66.788 1.00 45.66 200 LEU A C 1
ATOM 1549 O O . LEU A 1 218 ? -20.647 5.043 67.433 1.00 44.49 200 LEU A O 1
ATOM 1554 N N . GLY A 1 219 ? -19.653 3.663 65.964 1.00 42.84 201 GLY A N 1
ATOM 1555 C CA . GLY A 1 219 ? -18.478 4.504 65.828 1.00 43.11 201 GLY A CA 1
ATOM 1556 C C . GLY A 1 219 ? -17.213 3.773 66.232 1.00 43.37 201 GLY A C 1
ATOM 1557 O O . GLY A 1 219 ? -16.763 3.866 67.375 1.00 44.84 201 GLY A O 1
ATOM 1558 N N . ALA A 1 220 ? -16.645 3.036 65.282 1.00 39.29 202 ALA A N 1
ATOM 1559 C CA . ALA A 1 220 ? -15.477 2.205 65.533 1.00 35.99 202 ALA A CA 1
ATOM 1560 C C . ALA A 1 220 ? -14.230 2.732 64.828 1.00 37.97 202 ALA A C 1
ATOM 1561 O O . ALA A 1 220 ? -14.307 3.341 63.757 1.00 37.70 202 ALA A O 1
ATOM 1563 N N . CYS A 1 221 ? -13.083 2.499 65.454 1.00 37.25 203 CYS A N 1
ATOM 1564 C CA . CYS A 1 221 ? -11.801 2.913 64.910 1.00 37.52 203 CYS A CA 1
ATOM 1565 C C . CYS A 1 221 ? -10.921 1.714 64.578 1.00 34.74 203 CYS A C 1
ATOM 1566 O O . CYS A 1 221 ? -10.614 0.899 65.445 1.00 34.84 203 CYS A O 1
ATOM 1569 N N . VAL A 1 222 ? -10.530 1.605 63.315 1.00 35.63 204 VAL A N 1
ATOM 1570 C CA . VAL A 1 222 ? -9.594 0.580 62.885 1.00 35.05 204 VAL A CA 1
ATOM 1571 C C . VAL A 1 222 ? -8.180 1.151 62.876 1.00 34.57 204 VAL A C 1
ATOM 1572 O O . VAL A 1 222 ? -7.919 2.209 62.282 1.00 38.23 204 VAL A O 1
ATOM 1576 N N . ILE A 1 223 ? -7.277 0.439 63.542 1.00 31.51 205 ILE A N 1
ATOM 1577 C CA . ILE A 1 223 ? -5.864 0.792 63.569 1.00 32.57 205 ILE A CA 1
ATOM 1578 C C . ILE A 1 223 ? -5.059 -0.357 62.989 1.00 35.07 205 ILE A C 1
ATOM 1579 O O . ILE A 1 223 ? -4.968 -1.423 63.592 1.00 39.00 205 ILE A O 1
ATOM 1584 N N . ASP A 1 224 ? -4.464 -0.136 61.825 1.00 34.21 206 ASP A N 1
ATOM 1585 C CA . ASP A 1 224 ? -3.630 -1.152 61.199 1.00 36.07 206 ASP A CA 1
ATOM 1586 C C . ASP A 1 224 ? -2.160 -0.765 61.334 1.00 34.19 206 ASP A C 1
ATOM 1587 O O . ASP A 1 224 ? -1.683 0.137 60.662 1.00 33.59 206 ASP A O 1
ATOM 1592 N N . ILE A 1 225 ? -1.434 -1.491 62.172 1.00 34.57 207 ILE A N 1
ATOM 1593 C CA . ILE A 1 225 ? -0.020 -1.206 62.387 1.00 35.81 207 ILE A CA 1
ATOM 1594 C C . ILE A 1 225 ? 0.830 -2.149 61.545 1.00 32.34 207 ILE A C 1
ATOM 1595 O O . ILE A 1 225 ? 0.946 -3.335 61.852 1.00 37.45 207 ILE A O 1
ATOM 1600 N N . GLY A 1 226 ? 1.400 -1.616 60.467 1.00 27.49 208 GLY A N 1
ATOM 1601 C CA . GLY A 1 226 ? 2.214 -2.397 59.553 1.00 26.66 208 GLY A CA 1
ATOM 1602 C C . GLY A 1 226 ? 3.689 -2.313 59.905 1.00 30.55 208 GLY A C 1
ATOM 1603 O O . GLY A 1 226 ? 4.048 -2.433 61.074 1.00 33.45 208 GLY A O 1
ATOM 1604 N N . GLU A 1 227 ? 4.538 -2.102 58.900 1.00 33.51 209 GLU A N 1
ATOM 1605 C CA . GLU A 1 227 ? 5.977 -1.969 59.126 1.00 33.48 209 GLU A CA 1
ATOM 1606 C C . GLU A 1 227 ? 6.384 -0.503 59.114 1.00 33.61 209 GLU A C 1
ATOM 1607 O O . GLU A 1 227 ? 7.001 -0.015 60.056 1.00 39.13 209 GLU A O 1
ATOM 1613 N N . ASP A 1 228 ? 6.023 0.200 58.046 1.00 36.53 210 ASP A N 1
ATOM 1614 C CA . ASP A 1 228 ? 6.347 1.618 57.926 1.00 37.65 210 ASP A CA 1
ATOM 1615 C C . ASP A 1 228 ? 5.142 2.509 58.194 1.00 38.80 210 ASP A C 1
ATOM 1616 O O . ASP A 1 228 ? 5.290 3.661 58.599 1.00 39.90 210 ASP A O 1
ATOM 1621 N N . VAL A 1 229 ? 3.949 1.977 57.955 1.00 37.95 211 VAL A N 1
ATOM 1622 C CA . VAL A 1 229 ? 2.736 2.778 58.057 1.00 35.12 211 VAL A CA 1
ATOM 1623 C C . VAL A 1 229 ? 1.743 2.235 59.076 1.00 31.47 211 VAL A C 1
ATOM 1624 O O . VAL A 1 229 ? 1.486 1.032 59.130 1.00 32.81 211 VAL A O 1
ATOM 1628 N N . THR A 1 230 ? 1.170 3.135 59.867 1.00 28.65 212 THR A N 1
ATOM 1629 C CA . THR A 1 230 ? 0.010 2.795 60.681 1.00 31.67 212 THR A CA 1
ATOM 1630 C C . THR A 1 230 ? -1.202 3.520 60.108 1.00 37.32 212 THR A C 1
ATOM 1631 O O . THR A 1 230 ? -1.226 4.737 60.045 1.00 36.11 212 THR A O 1
ATOM 1635 N N . GLN A 1 231 ? -2.226 2.777 59.720 1.00 38.41 213 GLN A N 1
ATOM 1636 C CA . GLN A 1 231 ? -3.414 3.381 59.133 1.00 34.18 213 GLN A CA 1
ATOM 1637 C C . GLN A 1 231 ? -4.560 3.465 60.130 1.00 34.34 213 GLN A C 1
ATOM 1638 O O . GLN A 1 231 ? -4.734 2.596 60.977 1.00 38.50 213 GLN A O 1
ATOM 1644 N N . VAL A 1 232 ? -5.322 4.546 60.031 1.00 32.17 214 VAL A N 1
ATOM 1645 C CA . VAL A 1 232 ? -6.427 4.820 60.939 1.00 28.27 214 VAL A CA 1
ATOM 1646 C C . VAL A 1 232 ? -7.684 5.088 60.125 1.00 31.23 214 VAL A C 1
ATOM 1647 O O . VAL A 1 232 ? -7.671 5.899 59.200 1.00 30.24 214 VAL A O 1
ATOM 1651 N N . ALA A 1 233 ? -8.767 4.391 60.452 1.00 30.08 215 ALA A N 1
ATOM 1652 C CA . ALA A 1 233 ? -10.023 4.630 59.746 1.00 34.30 215 ALA A CA 1
ATOM 1653 C C . ALA A 1 233 ? -11.208 4.580 60.704 1.00 39.88 215 ALA A C 1
ATOM 1654 O O . ALA A 1 233 ? -11.299 3.686 61.535 1.00 42.40 215 ALA A O 1
ATOM 1656 N N . PHE A 1 234 ? -12.119 5.541 60.582 1.00 38.17 216 PHE A N 1
ATOM 1657 C CA . PHE A 1 234 ? -13.251 5.628 61.500 1.00 30.81 216 PHE A CA 1
ATOM 1658 C C . PHE A 1 234 ? -14.574 5.408 60.773 1.00 32.56 216 PHE A C 1
ATOM 1659 O O . PHE A 1 234 ? -14.796 5.966 59.698 1.00 33.43 216 PHE A O 1
ATOM 1667 N N . TYR A 1 235 ? -15.441 4.581 61.352 1.00 33.29 217 TYR A N 1
ATOM 1668 C CA . TYR A 1 235 ? -16.732 4.273 60.736 1.00 35.76 217 TYR A CA 1
ATOM 1669 C C . TYR A 1 235 ? -17.878 4.521 61.714 1.00 40.58 217 TYR A C 1
ATOM 1670 O O . TYR A 1 235 ? -17.798 4.125 62.871 1.00 39.85 217 TYR A O 1
ATOM 1679 N N . GLU A 1 236 ? -18.942 5.167 61.244 1.00 43.13 218 GLU A N 1
ATOM 1680 C CA . GLU A 1 236 ? -20.115 5.446 62.076 1.00 43.86 218 GLU A CA 1
ATOM 1681 C C . GLU A 1 236 ? -21.375 5.501 61.219 1.00 40.90 218 GLU A C 1
ATOM 1682 O O . GLU A 1 236 ? -21.321 5.900 60.055 1.00 39.07 218 GLU A O 1
ATOM 1688 N N . ARG A 1 237 ? -22.502 5.087 61.799 1.00 42.06 219 ARG A N 1
ATOM 1689 C CA . ARG A 1 237 ? -23.772 5.010 61.073 1.00 42.50 219 ARG A CA 1
ATOM 1690 C C . ARG A 1 237 ? -23.662 4.091 59.860 1.00 41.29 219 ARG A C 1
ATOM 1691 O O . ARG A 1 237 ? -24.310 4.311 58.838 1.00 42.19 219 ARG A O 1
ATOM 1699 N N . GLY A 1 238 ? -22.813 3.075 59.983 1.00 39.41 220 GLY A N 1
ATOM 1700 C CA . GLY A 1 238 ? -22.636 2.076 58.944 1.00 40.53 220 GLY A CA 1
ATOM 1701 C C . GLY A 1 238 ? -21.782 2.464 57.749 1.00 40.85 220 GLY A C 1
ATOM 1702 O O . GLY A 1 238 ? -21.705 1.711 56.777 1.00 42.42 220 GLY A O 1
ATOM 1703 N N . GLU A 1 239 ? -21.147 3.632 57.810 1.00 39.77 221 GLU A N 1
ATOM 1704 C CA . GLU A 1 239 ? -20.322 4.111 56.700 1.00 40.06 221 GLU A CA 1
ATOM 1705 C C . GLU A 1 239 ? -18.989 4.691 57.172 1.00 35.57 221 GLU A C 1
ATOM 1706 O O . GLU A 1 239 ? -18.834 5.059 58.335 1.00 33.24 221 GLU A O 1
ATOM 1712 N N . LEU A 1 240 ? -18.033 4.759 56.251 1.00 35.89 222 LEU A N 1
ATOM 1713 C CA . LEU A 1 240 ? -16.746 5.399 56.498 1.00 33.42 222 LEU A CA 1
ATOM 1714 C C . LEU A 1 240 ? -16.935 6.885 56.761 1.00 31.42 222 LEU A C 1
ATOM 1715 O O . LEU A 1 240 ? -17.651 7.563 56.027 1.00 32.03 222 LEU A O 1
ATOM 1720 N N . VAL A 1 241 ? -16.290 7.393 57.805 1.00 28.44 223 VAL A N 1
ATOM 1721 C CA . VAL A 1 241 ? -16.336 8.821 58.101 1.00 29.75 223 VAL A CA 1
ATOM 1722 C C . VAL A 1 241 ? -15.084 9.522 57.584 1.00 31.42 223 VAL A C 1
ATOM 1723 O O . VAL A 1 241 ? -15.164 10.451 56.779 1.00 32.19 223 VAL A O 1
ATOM 1727 N N . ASP A 1 242 ? -13.928 9.077 58.064 1.00 33.82 224 ASP A N 1
ATOM 1728 C CA . ASP A 1 242 ? -12.662 9.665 57.658 1.00 34.32 224 ASP A CA 1
ATOM 1729 C C . ASP A 1 242 ? -11.515 8.709 57.960 1.00 34.40 224 ASP A C 1
ATOM 1730 O O . ASP A 1 242 ? -11.686 7.719 58.682 1.00 32.57 224 ASP A O 1
ATOM 1735 N N . ALA A 1 243 ? -10.346 9.009 57.404 1.00 31.79 225 ALA A N 1
ATOM 1736 C CA . ALA A 1 243 ? -9.191 8.139 57.554 1.00 30.43 225 ALA A CA 1
ATOM 1737 C C . ALA A 1 243 ? -7.890 8.903 57.352 1.00 36.00 225 ALA A C 1
ATOM 1738 O O . ALA A 1 243 ? -7.871 9.973 56.745 1.00 37.24 225 ALA A O 1
ATOM 1740 N N . ASP A 1 244 ? -6.803 8.332 57.858 1.00 38.21 226 ASP A N 1
ATOM 1741 C CA . ASP A 1 244 ? -5.480 8.919 57.702 1.00 40.07 226 ASP A CA 1
ATOM 1742 C C . ASP A 1 244 ? -4.412 7.863 57.958 1.00 38.64 226 ASP A C 1
ATOM 1743 O O . ASP A 1 244 ? -4.734 6.711 58.232 1.00 34.66 226 ASP A O 1
ATOM 1748 N N . SER A 1 245 ? -3.145 8.243 57.838 1.00 37.60 227 SER A N 1
ATOM 1749 C CA . SER A 1 245 ? -2.058 7.326 58.161 1.00 35.54 227 SER A CA 1
ATOM 1750 C C . SER A 1 245 ? -0.925 8.051 58.883 1.00 37.39 227 SER A C 1
ATOM 1751 O O . SER A 1 245 ? -0.791 9.270 58.808 1.00 37.71 227 SER A O 1
ATOM 1754 N N . ILE A 1 246 ? -0.115 7.268 59.580 1.00 34.81 228 ILE A N 1
ATOM 1755 C CA . ILE A 1 246 ? 0.976 7.753 60.401 1.00 39.17 228 ILE A CA 1
ATOM 1756 C C . ILE A 1 246 ? 2.240 7.048 59.940 1.00 38.61 228 ILE A C 1
ATOM 1757 O O . ILE A 1 246 ? 2.223 5.838 59.708 1.00 34.85 228 ILE A O 1
ATOM 1762 N N . GLU A 1 247 ? 3.339 7.781 59.815 1.00 43.53 229 GLU A N 1
ATOM 1763 C CA . GLU A 1 247 ? 4.592 7.143 59.440 1.00 47.62 229 GLU A CA 1
ATOM 1764 C C . GLU A 1 247 ? 5.340 6.659 60.681 1.00 47.09 229 GLU A C 1
ATOM 1765 O O . GLU A 1 247 ? 6.417 7.151 61.021 1.00 47.49 229 GLU A O 1
ATOM 1771 N N . MET A 1 248 ? 4.735 5.680 61.347 1.00 45.64 230 MET A N 1
ATOM 1772 C CA . MET A 1 248 ? 5.284 5.057 62.547 1.00 43.36 230 MET A CA 1
ATOM 1773 C C . MET A 1 248 ? 4.627 3.694 62.750 1.00 45.14 230 MET A C 1
ATOM 1774 O O . MET A 1 248 ? 3.421 3.611 62.970 1.00 48.03 230 MET A O 1
ATOM 1779 N N . ALA A 1 249 ? 5.420 2.628 62.681 1.00 41.92 231 ALA A N 1
ATOM 1780 C CA . ALA A 1 249 ? 4.892 1.272 62.826 1.00 41.09 231 ALA A CA 1
ATOM 1781 C C . ALA A 1 249 ? 5.965 0.285 63.293 1.00 43.05 231 ALA A C 1
ATOM 1782 O O . ALA A 1 249 ? 6.834 0.637 64.090 1.00 43.43 231 ALA A O 1
ATOM 1784 N N . GLY A 1 250 ? 5.881 -0.952 62.808 1.00 40.79 232 GLY A N 1
ATOM 1785 C CA . GLY A 1 250 ? 6.786 -2.016 63.211 1.00 41.02 232 GLY A CA 1
ATOM 1786 C C . GLY A 1 250 ? 8.278 -1.757 63.058 1.00 41.83 232 GLY A C 1
ATOM 1787 O O . GLY A 1 250 ? 9.077 -2.133 63.929 1.00 39.47 232 GLY A O 1
ATOM 1788 N N . ARG A 1 251 ? 8.655 -1.091 61.969 1.00 43.34 233 ARG A N 1
ATOM 1789 C CA . ARG A 1 251 ? 10.061 -0.781 61.720 1.00 42.34 233 ARG A CA 1
ATOM 1790 C C . ARG A 1 251 ? 10.635 0.088 62.830 1.00 44.84 233 ARG A C 1
ATOM 1791 O O . ARG A 1 251 ? 11.790 -0.068 63.200 1.00 44.59 233 ARG A O 1
ATOM 1799 N N . ASP A 1 252 ? 9.834 1.018 63.337 1.00 45.89 234 ASP A N 1
ATOM 1800 C CA . ASP A 1 252 ? 10.265 1.880 64.432 1.00 49.42 234 ASP A CA 1
ATOM 1801 C C . ASP A 1 252 ? 10.437 1.103 65.740 1.00 51.22 234 ASP A C 1
ATOM 1802 O O . ASP A 1 252 ? 11.343 1.393 66.534 1.00 51.67 234 ASP A O 1
ATOM 1807 N N . ILE A 1 253 ? 9.593 0.092 65.941 1.00 50.31 235 ILE A N 1
ATOM 1808 C CA . ILE A 1 253 ? 9.733 -0.794 67.093 1.00 50.57 235 ILE A CA 1
ATOM 1809 C C . ILE A 1 253 ? 11.073 -1.508 66.986 1.00 49.37 235 ILE A C 1
ATOM 1810 O O . ILE A 1 253 ? 11.858 -1.541 67.944 1.00 48.32 235 ILE A O 1
ATOM 1815 N N . THR A 1 254 ? 11.330 -2.077 65.811 1.00 48.61 236 THR A N 1
ATOM 1816 C CA . THR A 1 254 ? 12.597 -2.759 65.577 1.00 47.34 236 THR A CA 1
ATOM 1817 C C . THR A 1 254 ? 13.790 -1.819 65.786 1.00 50.09 236 THR A C 1
ATOM 1818 O O . THR A 1 254 ? 14.790 -2.215 66.382 1.00 51.16 236 THR A O 1
ATOM 1822 N N . ASP A 1 255 ? 13.693 -0.592 65.279 1.00 50.28 237 ASP A N 1
ATOM 1823 C CA . ASP A 1 255 ? 14.757 0.395 65.432 1.00 50.49 237 ASP A CA 1
ATOM 1824 C C . ASP A 1 255 ? 15.045 0.640 66.900 1.00 47.84 237 ASP A C 1
ATOM 1825 O O . ASP A 1 255 ? 16.203 0.659 67.326 1.00 47.10 237 ASP A O 1
ATOM 1830 N N . ASP A 1 256 ? 13.973 0.804 67.670 1.00 47.88 238 ASP A N 1
ATOM 1831 C CA . ASP A 1 256 ? 14.107 1.046 69.100 1.00 50.63 238 ASP A CA 1
ATOM 1832 C C . ASP A 1 256 ? 14.748 -0.142 69.796 1.00 53.16 238 ASP A C 1
ATOM 1833 O O . ASP A 1 256 ? 15.533 0.028 70.731 1.00 50.62 238 ASP A O 1
ATOM 1838 N N . ILE A 1 257 ? 14.437 -1.348 69.332 1.00 54.10 239 ILE A N 1
ATOM 1839 C CA . ILE A 1 257 ? 15.052 -2.531 69.929 1.00 53.93 239 ILE A CA 1
ATOM 1840 C C . ILE A 1 257 ? 16.545 -2.573 69.618 1.00 54.70 239 ILE A C 1
ATOM 1841 O O . ILE A 1 257 ? 17.363 -2.784 70.514 1.00 53.66 239 ILE A O 1
ATOM 1846 N N . ALA A 1 258 ? 16.891 -2.385 68.348 1.00 55.88 240 ALA A N 1
ATOM 1847 C CA . ALA A 1 258 ? 18.281 -2.365 67.907 1.00 59.48 240 ALA A CA 1
ATOM 1848 C C . ALA A 1 258 ? 19.099 -1.337 68.678 1.00 62.71 240 ALA A C 1
ATOM 1849 O O . ALA A 1 258 ? 20.233 -1.603 69.074 1.00 64.52 240 ALA A O 1
ATOM 1851 N N . GLN A 1 259 ? 18.528 -0.155 68.876 1.00 65.11 241 GLN A N 1
ATOM 1852 C CA . GLN A 1 259 ? 19.238 0.899 69.586 1.00 71.68 241 GLN A CA 1
ATOM 1853 C C . GLN A 1 259 ? 19.373 0.565 71.076 1.00 65.48 241 GLN A C 1
ATOM 1854 O O . GLN A 1 259 ? 20.446 0.716 71.667 1.00 64.49 241 GLN A O 1
ATOM 1860 N N . GLY A 1 260 ? 18.274 0.110 71.671 1.00 62.55 242 GLY A N 1
ATOM 1861 C CA . GLY A 1 260 ? 18.223 -0.217 73.087 1.00 62.98 242 GLY A CA 1
ATOM 1862 C C . GLY A 1 260 ? 19.086 -1.385 73.534 1.00 64.10 242 GLY A C 1
ATOM 1863 O O . GLY A 1 260 ? 19.662 -1.352 74.622 1.00 65.96 242 GLY A O 1
ATOM 1864 N N . LEU A 1 261 ? 19.170 -2.423 72.708 1.00 64.24 243 LEU A N 1
ATOM 1865 C CA . LEU A 1 261 ? 19.955 -3.607 73.054 1.00 66.64 243 LEU A CA 1
ATOM 1866 C C . LEU A 1 261 ? 21.343 -3.577 72.413 1.00 67.84 243 LEU A C 1
ATOM 1867 O O . LEU A 1 261 ? 22.124 -4.520 72.560 1.00 68.86 243 LEU A O 1
ATOM 1872 N N . ASN A 1 262 ? 21.631 -2.485 71.709 1.00 69.66 244 ASN A N 1
ATOM 1873 C CA . ASN A 1 262 ? 22.898 -2.279 71.009 1.00 75.86 244 ASN A CA 1
ATOM 1874 C C . ASN A 1 262 ? 23.209 -3.441 70.052 1.00 72.20 244 ASN A C 1
ATOM 1875 O O . ASN A 1 262 ? 24.345 -3.912 69.950 1.00 72.55 244 ASN A O 1
ATOM 1880 N N . THR A 1 263 ? 22.175 -3.907 69.359 1.00 67.97 245 THR A N 1
ATOM 1881 C CA . THR A 1 263 ? 22.303 -5.017 68.419 1.00 65.83 245 THR A CA 1
ATOM 1882 C C . THR A 1 263 ? 21.972 -4.585 66.987 1.00 60.79 245 THR A C 1
ATOM 1883 O O . THR A 1 263 ? 21.594 -3.440 66.749 1.00 59.29 245 THR A O 1
ATOM 1887 N N . SER A 1 264 ? 22.114 -5.509 66.039 1.00 59.61 246 SER A N 1
ATOM 1888 C CA . SER A 1 264 ? 21.816 -5.229 64.635 1.00 60.31 246 SER A CA 1
ATOM 1889 C C . SER A 1 264 ? 20.308 -5.156 64.387 1.00 57.49 246 SER A C 1
ATOM 1890 O O . SER A 1 264 ? 19.521 -5.664 65.185 1.00 55.95 246 SER A O 1
ATOM 1893 N N . TYR A 1 265 ? 19.909 -4.511 63.291 1.00 56.84 247 TYR A N 1
ATOM 1894 C CA . TYR A 1 265 ? 18.493 -4.421 62.929 1.00 56.09 247 TYR A CA 1
ATOM 1895 C C . TYR A 1 265 ? 17.905 -5.806 62.692 1.00 55.30 247 TYR A C 1
ATOM 1896 O O . TYR A 1 265 ? 16.800 -6.094 63.136 1.00 56.22 247 TYR A O 1
ATOM 1905 N N . GLU A 1 266 ? 18.647 -6.652 61.983 1.00 54.80 248 GLU A N 1
ATOM 1906 C CA . GLU A 1 266 ? 18.212 -8.014 61.690 1.00 55.51 248 GLU A CA 1
ATOM 1907 C C . GLU A 1 266 ? 17.910 -8.812 62.970 1.00 52.92 248 GLU A C 1
ATOM 1908 O O . GLU A 1 266 ? 16.828 -9.432 63.131 1.00 56.81 248 GLU A O 1
ATOM 1914 N N . THR A 1 267 ? 18.834 -8.701 63.919 1.00 51.81 249 THR A N 1
ATOM 1915 C CA . THR A 1 267 ? 18.712 -9.400 65.189 1.00 52.60 249 THR A CA 1
ATOM 1916 C C . THR A 1 267 ? 17.549 -8.816 65.971 1.00 51.04 249 THR A C 1
ATOM 1917 O O . THR A 1 267 ? 16.785 -9.550 66.582 1.00 48.67 249 THR A O 1
ATOM 1921 N N . ALA A 1 268 ? 17.443 -7.492 65.980 1.00 49.64 250 ALA A N 1
ATOM 1922 C CA . ALA A 1 268 ? 16.325 -6.816 66.628 1.00 47.93 250 ALA A CA 1
ATOM 1923 C C . ALA A 1 268 ? 14.968 -7.280 66.084 1.00 45.69 250 ALA A C 1
ATOM 1924 O O . ALA A 1 268 ? 14.011 -7.419 66.841 1.00 45.20 250 ALA A O 1
ATOM 1926 N N . GLU A 1 269 ? 14.890 -7.494 64.772 1.00 47.86 251 GLU A N 1
ATOM 1927 C CA . GLU A 1 269 ? 13.667 -7.971 64.125 1.00 54.31 251 GLU A CA 1
ATOM 1928 C C . GLU A 1 269 ? 13.329 -9.378 64.593 1.00 56.27 251 GLU A C 1
ATOM 1929 O O . GLU A 1 269 ? 12.184 -9.659 65.024 1.00 50.36 251 GLU A O 1
ATOM 1935 N N . LYS A 1 270 ? 14.347 -10.243 64.582 1.00 57.94 252 LYS A N 1
ATOM 1936 C CA . LYS A 1 270 ? 14.110 -11.622 65.008 1.00 59.92 252 LYS A CA 1
ATOM 1937 C C . LYS A 1 270 ? 13.686 -11.688 66.479 1.00 55.95 252 LYS A C 1
ATOM 1938 O O . LYS A 1 270 ? 12.753 -12.416 66.846 1.00 54.03 252 LYS A O 1
ATOM 1944 N N . VAL A 1 271 ? 14.361 -10.902 67.306 1.00 53.26 253 VAL A N 1
ATOM 1945 C CA . VAL A 1 271 ? 14.069 -10.803 68.727 1.00 53.39 253 VAL A CA 1
ATOM 1946 C C . VAL A 1 271 ? 12.653 -10.276 68.938 1.00 55.01 253 VAL A C 1
ATOM 1947 O O . VAL A 1 271 ? 11.937 -10.730 69.830 1.00 53.01 253 VAL A O 1
ATOM 1951 N N . LYS A 1 272 ? 12.260 -9.299 68.127 1.00 55.38 254 LYS A N 1
ATOM 1952 C CA . LYS A 1 272 ? 10.912 -8.747 68.191 1.00 52.10 254 LYS A CA 1
ATOM 1953 C C . LYS A 1 272 ? 9.892 -9.840 67.925 1.00 49.32 254 LYS A C 1
ATOM 1954 O O . LYS A 1 272 ? 8.887 -9.934 68.633 1.00 46.89 254 LYS A O 1
ATOM 1960 N N . HIS A 1 273 ? 10.147 -10.687 66.928 1.00 51.55 255 HIS A N 1
ATOM 1961 C CA . HIS A 1 273 ? 9.183 -11.760 66.665 1.00 54.00 255 HIS A CA 1
ATOM 1962 C C . HIS A 1 273 ? 9.145 -12.793 67.796 1.00 53.81 255 HIS A C 1
ATOM 1963 O O . HIS A 1 273 ? 8.074 -13.156 68.289 1.00 52.02 255 HIS A O 1
ATOM 1970 N N . GLN A 1 274 ? 10.322 -13.247 68.207 1.00 56.96 256 GLN A N 1
ATOM 1971 C CA . GLN A 1 274 ? 10.439 -14.313 69.198 1.00 61.53 256 GLN A CA 1
ATOM 1972 C C . GLN A 1 274 ? 9.997 -13.960 70.625 1.00 55.81 256 GLN A C 1
ATOM 1973 O O . GLN A 1 274 ? 9.246 -14.711 71.242 1.00 56.81 256 GLN A O 1
ATOM 1979 N N . TYR A 1 275 ? 10.463 -12.834 71.153 1.00 54.57 257 TYR A N 1
ATOM 1980 C CA . TYR A 1 275 ? 10.208 -12.485 72.554 1.00 56.91 257 TYR A CA 1
ATOM 1981 C C . TYR A 1 275 ? 9.404 -11.199 72.769 1.00 56.30 257 TYR A C 1
ATOM 1982 O O . TYR A 1 275 ? 9.173 -10.795 73.910 1.00 56.99 257 TYR A O 1
ATOM 1991 N N . GLY A 1 276 ? 8.995 -10.556 71.679 1.00 54.51 258 GLY A N 1
ATOM 1992 C CA . GLY A 1 276 ? 8.267 -9.299 71.748 1.00 52.50 258 GLY A CA 1
ATOM 1993 C C . GLY A 1 276 ? 6.998 -9.279 72.583 1.00 52.12 258 GLY A C 1
ATOM 1994 O O . GLY A 1 276 ? 6.171 -10.186 72.512 1.00 51.11 258 GLY A O 1
ATOM 1995 N N . HIS A 1 277 ? 6.851 -8.219 73.374 1.00 52.40 259 HIS A N 1
ATOM 1996 C CA . HIS A 1 277 ? 5.689 -8.013 74.238 1.00 52.86 259 HIS A CA 1
ATOM 1997 C C . HIS A 1 277 ? 5.456 -6.516 74.399 1.00 50.75 259 HIS A C 1
ATOM 1998 O O . HIS A 1 277 ? 6.391 -5.771 74.682 1.00 50.99 259 HIS A O 1
ATOM 2005 N N . ALA A 1 278 ? 4.216 -6.071 74.221 1.00 50.11 260 ALA A N 1
ATOM 2006 C CA . ALA A 1 278 ? 3.920 -4.638 74.256 1.00 53.28 260 ALA A CA 1
ATOM 2007 C C . ALA A 1 278 ? 3.429 -4.110 75.604 1.00 55.01 260 ALA A C 1
ATOM 2008 O O . ALA A 1 278 ? 3.186 -2.913 75.741 1.00 54.70 260 ALA A O 1
ATOM 2010 N N . PHE A 1 279 ? 3.264 -4.984 76.592 1.00 56.27 261 PHE A N 1
ATOM 2011 C CA . PHE A 1 279 ? 2.851 -4.515 77.913 1.00 57.33 261 PHE A CA 1
ATOM 2012 C C . PHE A 1 279 ? 3.813 -4.960 79.011 1.00 60.51 261 PHE A C 1
ATOM 2013 O O . PHE A 1 279 ? 3.800 -6.112 79.444 1.00 57.19 261 PHE A O 1
ATOM 2021 N N . TYR A 1 280 ? 4.646 -4.014 79.434 1.00 65.67 262 TYR A N 1
ATOM 2022 C CA . TYR A 1 280 ? 5.697 -4.220 80.427 1.00 67.94 262 TYR A CA 1
ATOM 2023 C C . TYR A 1 280 ? 5.270 -5.052 81.643 1.00 66.38 262 TYR A C 1
ATOM 2024 O O . TYR A 1 280 ? 5.891 -6.071 81.944 1.00 66.01 262 TYR A O 1
ATOM 2033 N N . ASP A 1 281 ? 4.220 -4.619 82.339 1.00 68.26 263 ASP A N 1
ATOM 2034 C CA . ASP A 1 281 ? 3.742 -5.325 83.533 1.00 71.78 263 ASP A CA 1
ATOM 2035 C C . ASP A 1 281 ? 3.427 -6.803 83.303 1.00 71.88 263 ASP A C 1
ATOM 2036 O O . ASP A 1 281 ? 3.485 -7.602 84.235 1.00 72.75 263 ASP A O 1
ATOM 2041 N N . SER A 1 282 ? 3.100 -7.168 82.069 1.00 72.37 264 SER A N 1
ATOM 2042 C CA . SER A 1 282 ? 2.781 -8.560 81.752 1.00 72.47 264 SER A CA 1
ATOM 2043 C C . SER A 1 282 ? 3.957 -9.331 81.147 1.00 70.16 264 SER A C 1
ATOM 2044 O O . SER A 1 282 ? 3.872 -10.541 80.946 1.00 68.51 264 SER A O 1
ATOM 2047 N N . ALA A 1 283 ? 5.042 -8.631 80.830 1.00 72.73 265 ALA A N 1
ATOM 2048 C CA . ALA A 1 283 ? 6.234 -9.287 80.285 1.00 75.03 265 ALA A CA 1
ATOM 2049 C C . ALA A 1 283 ? 7.055 -9.972 81.382 1.00 79.17 265 ALA A C 1
ATOM 2050 O O . ALA A 1 283 ? 7.238 -9.420 82.468 1.00 79.24 265 ALA A O 1
ATOM 2052 N N . SER A 1 284 ? 7.544 -11.175 81.085 1.00 82.69 266 SER A N 1
ATOM 2053 C CA . SER A 1 284 ? 8.299 -11.982 82.048 1.00 85.84 266 SER A CA 1
ATOM 2054 C C . SER A 1 284 ? 9.790 -11.659 82.148 1.00 86.77 266 SER A C 1
ATOM 2055 O O . SER A 1 284 ? 10.507 -11.676 81.149 1.00 86.46 266 SER A O 1
ATOM 2058 N N . ASP A 1 285 ? 10.252 -11.381 83.363 1.00 88.99 267 ASP A N 1
ATOM 2059 C CA . ASP A 1 285 ? 11.680 -11.202 83.630 1.00 91.53 267 ASP A CA 1
ATOM 2060 C C . ASP A 1 285 ? 12.393 -12.544 83.860 1.00 88.92 267 ASP A C 1
ATOM 2061 O O . ASP A 1 285 ? 13.606 -12.583 84.076 1.00 86.03 267 ASP A O 1
ATOM 2066 N N . GLN A 1 286 ? 11.630 -13.635 83.825 1.00 90.29 268 GLN A N 1
ATOM 2067 C CA . GLN A 1 286 ? 12.177 -14.984 83.987 1.00 94.24 268 GLN A CA 1
ATOM 2068 C C . GLN A 1 286 ? 12.457 -15.617 82.621 1.00 90.35 268 GLN A C 1
ATOM 2069 O O . GLN A 1 286 ? 13.195 -16.595 82.513 1.00 88.88 268 GLN A O 1
ATOM 2075 N N . ASP A 1 287 ? 11.818 -15.078 81.589 1.00 90.06 269 ASP A N 1
ATOM 2076 C CA . ASP A 1 287 ? 12.075 -15.485 80.207 1.00 90.40 269 ASP A CA 1
ATOM 2077 C C . ASP A 1 287 ? 13.278 -14.710 79.629 1.00 84.99 269 ASP A C 1
ATOM 2078 O O . ASP A 1 287 ? 13.166 -13.520 79.340 1.00 83.85 269 ASP A O 1
ATOM 2083 N N . ILE A 1 288 ? 14.422 -15.382 79.481 1.00 82.50 270 ILE A N 1
ATOM 2084 C CA . ILE A 1 288 ? 15.690 -14.735 79.094 1.00 80.89 270 ILE A CA 1
ATOM 2085 C C . ILE A 1 288 ? 16.195 -15.117 77.675 1.00 73.52 270 ILE A C 1
ATOM 2086 O O . ILE A 1 288 ? 15.856 -16.182 77.165 1.00 76.08 270 ILE A O 1
ATOM 2091 N N . PHE A 1 289 ? 16.994 -14.246 77.049 1.00 71.65 271 PHE A N 1
ATOM 2092 C CA . PHE A 1 289 ? 17.592 -14.491 75.727 1.00 69.86 271 PHE A CA 1
ATOM 2093 C C . PHE A 1 289 ? 18.926 -13.744 75.534 1.00 70.52 271 PHE A C 1
ATOM 2094 O O . PHE A 1 289 ? 19.173 -12.739 76.193 1.00 70.68 271 PHE A O 1
ATOM 2102 N N . THR A 1 290 ? 19.788 -14.236 74.640 1.00 71.07 272 THR A N 1
ATOM 2103 C CA . THR A 1 290 ? 21.095 -13.596 74.401 1.00 72.68 272 THR A CA 1
ATOM 2104 C C . THR A 1 290 ? 21.186 -12.905 73.034 1.00 73.14 272 THR A C 1
ATOM 2105 O O . THR A 1 290 ? 20.651 -13.391 72.041 1.00 74.59 272 THR A O 1
ATOM 2109 N N . VAL A 1 291 ? 21.892 -11.776 72.996 1.00 75.18 273 VAL A N 1
ATOM 2110 C CA . VAL A 1 291 ? 21.993 -10.945 71.793 1.00 75.35 273 VAL A CA 1
ATOM 2111 C C . VAL A 1 291 ? 23.427 -10.512 71.428 1.00 75.63 273 VAL A C 1
ATOM 2112 O O . VAL A 1 291 ? 24.263 -10.268 72.304 1.00 75.38 273 VAL A O 1
ATOM 2116 N N . GLU A 1 292 ? 23.703 -10.450 70.124 1.00 78.73 274 GLU A N 1
ATOM 2117 C CA . GLU A 1 292 ? 24.996 -9.993 69.607 1.00 84.00 274 GLU A CA 1
ATOM 2118 C C . GLU A 1 292 ? 25.148 -8.473 69.739 1.00 80.91 274 GLU A C 1
ATOM 2119 O O . GLU A 1 292 ? 24.161 -7.760 69.907 1.00 80.97 274 GLU A O 1
ATOM 2125 N N . GLN A 1 293 ? 26.382 -7.978 69.656 1.00 78.92 275 GLN A N 1
ATOM 2126 C CA . GLN A 1 293 ? 26.640 -6.543 69.768 1.00 81.42 275 GLN A CA 1
ATOM 2127 C C . GLN A 1 293 ? 27.304 -5.986 68.513 1.00 82.99 275 GLN A C 1
ATOM 2128 O O . GLN A 1 293 ? 28.065 -6.683 67.844 1.00 82.81 275 GLN A O 1
ATOM 2134 N N . VAL A 1 294 ? 27.032 -4.721 68.212 1.00 86.62 276 VAL A N 1
ATOM 2135 C CA . VAL A 1 294 ? 27.580 -4.086 67.017 1.00 88.74 276 VAL A CA 1
ATOM 2136 C C . VAL A 1 294 ? 29.012 -3.601 67.238 1.00 90.73 276 VAL A C 1
ATOM 2137 O O . VAL A 1 294 ? 29.889 -3.869 66.418 1.00 90.47 276 VAL A O 1
ATOM 2141 N N . ASP A 1 295 ? 29.250 -2.863 68.318 1.00 92.27 277 ASP A N 1
ATOM 2142 C CA . ASP A 1 295 ? 30.585 -2.318 68.565 1.00 95.44 277 ASP A CA 1
ATOM 2143 C C . ASP A 1 295 ? 31.552 -3.298 69.253 1.00 94.65 277 ASP A C 1
ATOM 2144 O O . ASP A 1 295 ? 32.692 -2.935 69.546 1.00 94.99 277 ASP A O 1
ATOM 2149 N N . SER A 1 296 ? 31.100 -4.520 69.526 1.00 93.87 278 SER A N 1
ATOM 2150 C CA . SER A 1 296 ? 31.949 -5.522 70.177 1.00 93.88 278 SER A CA 1
ATOM 2151 C C . SER A 1 296 ? 31.720 -6.920 69.601 1.00 92.42 278 SER A C 1
ATOM 2152 O O . SER A 1 296 ? 30.922 -7.096 68.682 1.00 93.27 278 SER A O 1
ATOM 2155 N N . ASP A 1 297 ? 32.437 -7.907 70.134 1.00 91.76 279 ASP A N 1
ATOM 2156 C CA . ASP A 1 297 ? 32.228 -9.307 69.759 1.00 93.47 279 ASP A CA 1
ATOM 2157 C C . ASP A 1 297 ? 31.600 -10.057 70.923 1.00 87.64 279 ASP A C 1
ATOM 2158 O O . ASP A 1 297 ? 31.342 -11.257 70.844 1.00 85.83 279 ASP A O 1
ATOM 2163 N N . GLU A 1 298 ? 31.367 -9.334 72.010 1.00 86.25 280 GLU A N 1
ATOM 2164 C CA . GLU A 1 298 ? 30.760 -9.897 73.206 1.00 89.06 280 GLU A CA 1
ATOM 2165 C C . GLU A 1 298 ? 29.235 -9.975 73.065 1.00 85.44 280 GLU A C 1
ATOM 2166 O O . GLU A 1 298 ? 28.637 -9.245 72.277 1.00 84.00 280 GLU A O 1
ATOM 2172 N N . THR A 1 299 ? 28.614 -10.878 73.819 1.00 84.68 281 THR A N 1
ATOM 2173 C CA . THR A 1 299 ? 27.159 -11.043 73.801 1.00 81.25 281 THR A CA 1
ATOM 2174 C C . THR A 1 299 ? 26.511 -10.597 75.108 1.00 78.57 281 THR A C 1
ATOM 2175 O O . THR A 1 299 ? 27.062 -10.821 76.184 1.00 77.06 281 THR A O 1
ATOM 2179 N N . VAL A 1 300 ? 25.339 -9.970 75.011 1.00 76.22 282 VAL A N 1
ATOM 2180 C CA . VAL A 1 300 ? 24.625 -9.509 76.203 1.00 73.90 282 VAL A CA 1
ATOM 2181 C C . VAL A 1 300 ? 23.279 -10.217 76.383 1.00 72.96 282 VAL A C 1
ATOM 2182 O O . VAL A 1 300 ? 22.520 -10.382 75.432 1.00 73.82 282 VAL A O 1
ATOM 2186 N N . GLN A 1 301 ? 22.983 -10.610 77.617 1.00 71.72 283 GLN A N 1
ATOM 2187 C CA . GLN A 1 301 ? 21.726 -11.275 77.941 1.00 76.16 283 GLN A CA 1
ATOM 2188 C C . GLN A 1 301 ? 20.658 -10.269 78.391 1.00 74.34 283 GLN A C 1
ATOM 2189 O O . GLN A 1 301 ? 20.942 -9.342 79.148 1.00 74.92 283 GLN A O 1
ATOM 2195 N N . TYR A 1 302 ? 19.430 -10.472 77.920 1.00 72.60 284 TYR A N 1
ATOM 2196 C CA . TYR A 1 302 ? 18.288 -9.614 78.238 1.00 68.85 284 TYR A CA 1
ATOM 2197 C C . TYR A 1 302 ? 17.053 -10.452 78.553 1.00 66.84 284 TYR A C 1
ATOM 2198 O O . TYR A 1 302 ? 16.968 -11.604 78.155 1.00 66.77 284 TYR A O 1
ATOM 2207 N N . THR A 1 303 ? 16.094 -9.867 79.261 1.00 67.24 285 THR A N 1
ATOM 2208 C CA . THR A 1 303 ? 14.838 -10.553 79.555 1.00 69.50 285 THR A CA 1
ATOM 2209 C C . THR A 1 303 ? 13.710 -9.998 78.685 1.00 68.92 285 THR A C 1
ATOM 2210 O O . THR A 1 303 ? 13.887 -8.988 78.003 1.00 67.89 285 THR A O 1
ATOM 2214 N N . GLN A 1 304 ? 12.558 -10.663 78.702 1.00 67.06 286 GLN A N 1
ATOM 2215 C CA . GLN A 1 304 ? 11.398 -10.191 77.949 1.00 67.45 286 GLN A CA 1
ATOM 2216 C C . GLN A 1 304 ? 10.896 -8.846 78.474 1.00 66.88 286 GLN A C 1
ATOM 2217 O O . GLN A 1 304 ? 10.407 -8.018 77.710 1.00 63.51 286 GLN A O 1
ATOM 2223 N N . LYS A 1 305 ? 11.021 -8.630 79.779 1.00 66.51 287 LYS A N 1
ATOM 2224 C CA . LYS A 1 305 ? 10.616 -7.365 80.383 1.00 64.74 287 LYS A CA 1
ATOM 2225 C C . LYS A 1 305 ? 11.516 -6.212 79.901 1.00 62.26 287 LYS A C 1
ATOM 2226 O O . LYS A 1 305 ? 11.019 -5.124 79.535 1.00 63.44 287 LYS A O 1
ATOM 2232 N N . ASP A 1 306 ? 12.815 -6.496 79.791 1.00 61.39 288 ASP A N 1
ATOM 2233 C CA . ASP A 1 306 ? 13.788 -5.505 79.345 1.00 62.85 288 ASP A CA 1
ATOM 2234 C C . ASP A 1 306 ? 13.395 -5.018 77.954 1.00 59.73 288 ASP A C 1
ATOM 2235 O O . ASP A 1 306 ? 13.378 -3.821 77.678 1.00 56.83 288 ASP A O 1
ATOM 2240 N N . LEU A 1 307 ? 13.073 -5.975 77.092 1.00 59.35 289 LEU A N 1
ATOM 2241 C CA . LEU A 1 307 ? 12.651 -5.741 75.711 1.00 59.75 289 LEU A CA 1
ATOM 2242 C C . LEU A 1 307 ? 11.325 -4.963 75.618 1.00 55.26 289 LEU A C 1
ATOM 2243 O O . LEU A 1 307 ? 11.185 -3.966 74.871 1.00 58.72 289 LEU A O 1
ATOM 2248 N N . SER A 1 308 ? 10.355 -5.441 76.392 1.00 52.87 290 SER A N 1
ATOM 2249 C CA . SER A 1 308 ? 9.031 -4.844 76.452 1.00 57.95 290 SER A CA 1
ATOM 2250 C C . SER A 1 308 ? 9.102 -3.406 76.928 1.00 59.97 290 SER A C 1
ATOM 2251 O O . SER A 1 308 ? 8.162 -2.654 76.734 1.00 58.85 290 SER A O 1
ATOM 2254 N N . ASP A 1 309 ? 10.178 -3.021 77.604 1.00 59.33 291 ASP A N 1
ATOM 2255 C CA . ASP A 1 309 ? 10.268 -1.614 77.984 1.00 62.68 291 ASP A CA 1
ATOM 2256 C C . ASP A 1 309 ? 10.284 -0.722 76.718 1.00 56.51 291 ASP A C 1
ATOM 2257 O O . ASP A 1 309 ? 9.432 0.196 76.545 1.00 57.78 291 ASP A O 1
ATOM 2262 N N . PHE A 1 310 ? 11.128 -1.112 75.766 1.00 50.82 292 PHE A N 1
ATOM 2263 C CA . PHE A 1 310 ? 11.267 -0.364 74.527 1.00 52.72 292 PHE A CA 1
ATOM 2264 C C . PHE A 1 310 ? 10.043 -0.568 73.640 1.00 54.53 292 PHE A C 1
ATOM 2265 O O . PHE A 1 310 ? 9.483 0.403 73.072 1.00 54.25 292 PHE A O 1
ATOM 2273 N N . ILE A 1 311 ? 9.590 -1.819 73.557 1.00 52.57 293 ILE A N 1
ATOM 2274 C CA . ILE A 1 311 ? 8.437 -2.101 72.704 1.00 51.11 293 ILE A CA 1
ATOM 2275 C C . ILE A 1 311 ? 7.195 -1.333 73.173 1.00 52.80 293 ILE A C 1
ATOM 2276 O O . ILE A 1 311 ? 6.515 -0.684 72.361 1.00 50.74 293 ILE A O 1
ATOM 2281 N N . GLU A 1 312 ? 6.901 -1.405 74.470 1.00 53.92 294 GLU A N 1
ATOM 2282 C CA . GLU A 1 312 ? 5.770 -0.675 75.039 1.00 55.81 294 GLU A CA 1
ATOM 2283 C C . GLU A 1 312 ? 5.922 0.812 74.794 1.00 52.71 294 GLU A C 1
ATOM 2284 O O . GLU A 1 312 ? 4.941 1.467 74.434 1.00 48.14 294 GLU A O 1
ATOM 2290 N N . ALA A 1 313 ? 7.130 1.352 74.987 1.00 51.59 295 ALA A N 1
ATOM 2291 C CA . ALA A 1 313 ? 7.280 2.793 74.752 1.00 48.84 295 ALA A CA 1
ATOM 2292 C C . ALA A 1 313 ? 6.902 3.172 73.305 1.00 46.41 295 ALA A C 1
ATOM 2293 O O . ALA A 1 313 ? 6.095 4.110 73.072 1.00 43.93 295 ALA A O 1
ATOM 2295 N N . ARG A 1 314 ? 7.386 2.388 72.338 1.00 45.03 296 ARG A N 1
ATOM 2296 C CA . ARG A 1 314 ? 7.086 2.728 70.945 1.00 47.09 296 ARG A CA 1
ATOM 2297 C C . ARG A 1 314 ? 5.608 2.527 70.584 1.00 49.49 296 ARG A C 1
ATOM 2298 O O . ARG A 1 314 ? 4.999 3.408 69.966 1.00 48.71 296 ARG A O 1
ATOM 2306 N N . VAL A 1 315 ? 5.023 1.394 70.964 1.00 47.38 297 VAL A N 1
ATOM 2307 C CA . VAL A 1 315 ? 3.617 1.151 70.634 1.00 46.02 297 VAL A CA 1
ATOM 2308 C C . VAL A 1 315 ? 2.712 2.195 71.295 1.00 46.05 297 VAL A C 1
ATOM 2309 O O . VAL A 1 315 ? 1.724 2.654 70.701 1.00 43.33 297 VAL A O 1
ATOM 2313 N N . GLU A 1 316 ? 3.073 2.591 72.512 1.00 48.11 298 GLU A N 1
ATOM 2314 C CA . GLU A 1 316 ? 2.342 3.640 73.209 1.00 51.46 298 GLU A CA 1
ATOM 2315 C C . GLU A 1 316 ? 2.429 4.928 72.395 1.00 47.29 298 GLU A C 1
ATOM 2316 O O . GLU A 1 316 ? 1.421 5.625 72.221 1.00 47.40 298 GLU A O 1
ATOM 2322 N N . GLU A 1 317 ? 3.617 5.231 71.870 1.00 45.29 299 GLU A N 1
ATOM 2323 C CA . GLU A 1 317 ? 3.750 6.431 71.043 1.00 47.71 299 GLU A CA 1
ATOM 2324 C C . GLU A 1 317 ? 2.878 6.355 69.781 1.00 44.44 299 GLU A C 1
ATOM 2325 O O . GLU A 1 317 ? 2.247 7.349 69.386 1.00 40.36 299 GLU A O 1
ATOM 2331 N N . ILE A 1 318 ? 2.827 5.175 69.166 1.00 43.70 300 ILE A N 1
ATOM 2332 C CA . ILE A 1 318 ? 1.980 4.964 67.995 1.00 42.39 300 ILE A CA 1
ATOM 2333 C C . ILE A 1 318 ? 0.516 5.251 68.325 1.00 42.70 300 ILE A C 1
ATOM 2334 O O . ILE A 1 318 ? -0.172 5.975 67.582 1.00 42.03 300 ILE A O 1
ATOM 2339 N N . PHE A 1 319 ? 0.043 4.703 69.442 1.00 42.18 301 PHE A N 1
ATOM 2340 C CA . PHE A 1 319 ? -1.337 4.960 69.847 1.00 40.69 301 PHE A CA 1
ATOM 2341 C C . PHE A 1 319 ? -1.588 6.433 70.175 1.00 44.46 301 PHE A C 1
ATOM 2342 O O . PHE A 1 319 ? -2.679 6.938 69.911 1.00 44.23 301 PHE A O 1
ATOM 2350 N N . PHE A 1 320 ? -0.602 7.123 70.745 1.00 45.51 302 PHE A N 1
ATOM 2351 C CA . PHE A 1 320 ? -0.764 8.561 70.972 1.00 45.19 302 PHE A CA 1
ATOM 2352 C C . PHE A 1 320 ? -0.886 9.310 69.647 1.00 42.65 302 PHE A C 1
ATOM 2353 O O . PHE A 1 320 ? -1.650 10.275 69.541 1.00 44.17 302 PHE A O 1
ATOM 2361 N N . GLU A 1 321 ? -0.149 8.858 68.635 1.00 40.87 303 GLU A N 1
ATOM 2362 C CA . GLU A 1 321 ? -0.262 9.460 67.308 1.00 42.05 303 GLU A CA 1
ATOM 2363 C C . GLU A 1 321 ? -1.669 9.227 66.749 1.00 40.56 303 GLU A C 1
ATOM 2364 O O . GLU A 1 321 ? -2.279 10.126 66.140 1.00 36.16 303 GLU A O 1
ATOM 2370 N N . VAL A 1 322 ? -2.194 8.025 66.986 1.00 39.28 304 VAL A N 1
ATOM 2371 C CA . VAL A 1 322 ? -3.551 7.701 66.551 1.00 40.42 304 VAL A CA 1
ATOM 2372 C C . VAL A 1 322 ? -4.562 8.631 67.227 1.00 43.32 304 VAL A C 1
ATOM 2373 O O . VAL A 1 322 ? -5.472 9.157 66.570 1.00 42.61 304 VAL A O 1
ATOM 2377 N N . PHE A 1 323 ? -4.404 8.829 68.536 1.00 42.15 305 PHE A N 1
ATOM 2378 C CA . PHE A 1 323 ? -5.292 9.726 69.266 1.00 43.70 305 PHE A CA 1
ATOM 2379 C C . PHE A 1 323 ? -5.189 11.147 68.734 1.00 44.84 305 PHE A C 1
ATOM 2380 O O . PHE A 1 323 ? -6.188 11.861 68.677 1.00 45.27 305 PHE A O 1
ATOM 2388 N N . ASP A 1 324 ? -3.985 11.559 68.342 1.00 46.59 306 ASP A N 1
ATOM 2389 C CA . ASP A 1 324 ? -3.822 12.882 67.744 1.00 49.22 306 ASP A CA 1
ATOM 2390 C C . ASP A 1 324 ? -4.589 12.990 66.434 1.00 42.94 306 ASP A C 1
ATOM 2391 O O . ASP A 1 324 ? -5.218 14.016 66.153 1.00 42.11 306 ASP A O 1
ATOM 2396 N N . VAL A 1 325 ? -4.554 11.926 65.640 1.00 41.41 307 VAL A N 1
ATOM 2397 C CA . VAL A 1 325 ? -5.312 11.918 64.391 1.00 40.45 307 VAL A CA 1
ATOM 2398 C C . VAL A 1 325 ? -6.812 12.023 64.667 1.00 41.99 307 VAL A C 1
ATOM 2399 O O . VAL A 1 325 ? -7.508 12.830 64.043 1.00 41.64 307 VAL A O 1
ATOM 2403 N N . LEU A 1 326 ? -7.307 11.212 65.600 1.00 41.50 308 LEU A N 1
ATOM 2404 C CA . LEU A 1 326 ? -8.730 11.243 65.944 1.00 44.91 308 LEU A CA 1
ATOM 2405 C C . LEU A 1 326 ? -9.165 12.611 66.468 1.00 45.16 308 LEU A C 1
ATOM 2406 O O . LEU A 1 326 ? -10.259 13.084 66.156 1.00 40.71 308 LEU A O 1
ATOM 2411 N N . GLN A 1 327 ? -8.304 13.243 67.260 1.00 43.88 309 GLN A N 1
ATOM 2412 C CA . GLN A 1 327 ? -8.582 14.577 67.781 1.00 48.99 309 GLN A CA 1
ATOM 2413 C C . GLN A 1 327 ? -8.629 15.602 66.649 1.00 45.85 309 GLN A C 1
ATOM 2414 O O . GLN A 1 327 ? -9.494 16.477 66.633 1.00 50.29 309 GLN A O 1
ATOM 2420 N N . ASP A 1 328 ? -7.688 15.501 65.714 1.00 45.54 310 ASP A N 1
ATOM 2421 C CA . ASP A 1 328 ? -7.672 16.394 64.559 1.00 51.01 310 ASP A CA 1
ATOM 2422 C C . ASP A 1 328 ? -8.919 16.242 63.693 1.00 47.77 310 ASP A C 1
ATOM 2423 O O . ASP A 1 328 ? -9.488 17.232 63.234 1.00 46.40 310 ASP A O 1
ATOM 2428 N N . LEU A 1 329 ? -9.351 15.002 63.486 1.00 47.44 311 LEU A N 1
ATOM 2429 C CA . LEU A 1 329 ? -10.524 14.736 62.654 1.00 43.90 311 LEU A CA 1
ATOM 2430 C C . LEU A 1 329 ? -11.836 14.991 63.384 1.00 43.82 311 LEU A C 1
ATOM 2431 O O . LEU A 1 329 ? -12.908 14.931 62.784 1.00 46.00 311 LEU A O 1
ATOM 2436 N N . GLY A 1 330 ? -11.750 15.269 64.680 1.00 42.90 312 GLY A N 1
ATOM 2437 C CA . GLY A 1 330 ? -12.933 15.495 65.488 1.00 44.75 312 GLY A CA 1
ATOM 2438 C C . GLY A 1 330 ? -13.723 14.224 65.719 1.00 45.91 312 GLY A C 1
ATOM 2439 O O . GLY A 1 330 ? -14.956 14.235 65.723 1.00 43.17 312 GLY A O 1
ATOM 2440 N N . LEU A 1 331 ? -13.003 13.119 65.889 1.00 42.58 313 LEU A N 1
ATOM 2441 C CA . LEU A 1 331 ? -13.622 11.811 66.065 1.00 42.36 313 LEU A CA 1
ATOM 2442 C C . LEU A 1 331 ? -13.184 11.185 67.382 1.00 44.14 313 LEU A C 1
ATOM 2443 O O . LEU A 1 331 ? -12.721 10.044 67.423 1.00 41.76 313 LEU A O 1
ATOM 2448 N N . THR A 1 332 ? -13.341 11.950 68.456 1.00 49.27 314 THR A N 1
ATOM 2449 C CA . THR A 1 332 ? -12.946 11.518 69.790 1.00 55.16 314 THR A CA 1
ATOM 2450 C C . THR A 1 332 ? -13.861 10.442 70.382 1.00 53.73 314 THR A C 1
ATOM 2451 O O . THR A 1 332 ? -13.393 9.566 71.108 1.00 55.34 314 THR A O 1
ATOM 2455 N N . LYS A 1 333 ? -15.158 10.513 70.087 1.00 50.16 315 LYS A N 1
ATOM 2456 C CA . LYS A 1 333 ? -16.114 9.535 70.608 1.00 51.67 315 LYS A CA 1
ATOM 2457 C C . LYS A 1 333 ? -16.087 8.242 69.790 1.00 45.24 315 LYS A C 1
ATOM 2458 O O . LYS A 1 333 ? -16.491 8.221 68.626 1.00 43.16 315 LYS A O 1
ATOM 2464 N N . VAL A 1 334 ? -15.616 7.165 70.417 1.00 43.44 316 VAL A N 1
ATOM 2465 C CA . VAL A 1 334 ? -15.469 5.867 69.756 1.00 43.97 316 VAL A CA 1
ATOM 2466 C C . VAL A 1 334 ? -16.276 4.779 70.475 1.00 42.66 316 VAL A C 1
ATOM 2467 O O . VAL A 1 334 ? -15.718 3.826 71.019 1.00 43.31 316 VAL A O 1
ATOM 2471 N N . ASN A 1 335 ? -17.594 4.936 70.472 1.00 44.40 317 ASN A N 1
ATOM 2472 C CA . ASN A 1 335 ? -18.496 3.998 71.135 1.00 49.10 317 ASN A CA 1
ATOM 2473 C C . ASN A 1 335 ? -18.458 2.573 70.578 1.00 49.01 317 ASN A C 1
ATOM 2474 O O . ASN A 1 335 ? -18.747 1.614 71.296 1.00 45.99 317 ASN A O 1
ATOM 2479 N N . GLY A 1 336 ? -18.119 2.436 69.298 1.00 45.77 318 GLY A N 1
ATOM 2480 C CA . GLY A 1 336 ? -18.017 1.128 68.672 1.00 41.76 318 GLY A CA 1
ATOM 2481 C C . GLY A 1 336 ? -16.725 0.394 69.000 1.00 41.99 318 GLY A C 1
ATOM 2482 O O . GLY A 1 336 ? -16.561 -0.779 68.657 1.00 45.11 318 GLY A O 1
ATOM 2483 N N . GLY A 1 337 ? -15.813 1.087 69.676 1.00 38.25 319 GLY A N 1
ATOM 2484 C CA . GLY A 1 337 ? -14.550 0.516 70.126 1.00 38.75 319 GLY A CA 1
ATOM 2485 C C . GLY A 1 337 ? -13.386 0.536 69.149 1.00 39.41 319 GLY A C 1
ATOM 2486 O O . GLY A 1 337 ? -13.493 1.077 68.052 1.00 38.60 319 GLY A O 1
ATOM 2487 N N . PHE A 1 338 ? -12.268 -0.062 69.562 1.00 37.78 320 PHE A N 1
ATOM 2488 C CA . PHE A 1 338 ? -11.052 -0.109 68.748 1.00 38.18 320 PHE A CA 1
ATOM 2489 C C . PHE A 1 338 ? -10.739 -1.501 68.214 1.00 40.21 320 PHE A C 1
ATOM 2490 O O . PHE A 1 338 ? -10.815 -2.500 68.936 1.00 42.28 320 PHE A O 1
ATOM 2498 N N . ILE A 1 339 ? -10.381 -1.547 66.936 1.00 37.23 321 ILE A N 1
ATOM 2499 C CA . ILE A 1 339 ? -10.044 -2.793 66.263 1.00 35.97 321 ILE A CA 1
ATOM 2500 C C . ILE A 1 339 ? -8.650 -2.665 65.658 1.00 39.02 321 ILE A C 1
ATOM 2501 O O . ILE A 1 339 ? -8.450 -1.941 64.687 1.00 41.85 321 ILE A O 1
ATOM 2506 N N . VAL A 1 340 ? -7.691 -3.375 66.244 1.00 37.55 322 VAL A N 1
ATOM 2507 C CA . VAL A 1 340 ? -6.296 -3.299 65.828 1.00 37.45 322 VAL A CA 1
ATOM 2508 C C . VAL A 1 340 ? -5.917 -4.487 64.956 1.00 39.77 322 VAL A C 1
ATOM 2509 O O . VAL A 1 340 ? -6.256 -5.626 65.268 1.00 42.75 322 VAL A O 1
ATOM 2513 N N . THR A 1 341 ? -5.227 -4.217 63.852 1.00 38.82 323 THR A N 1
ATOM 2514 C CA . THR A 1 341 ? -4.796 -5.279 62.949 1.00 35.74 323 THR A CA 1
ATOM 2515 C C . THR A 1 341 ? -3.454 -4.935 62.298 1.00 35.39 323 THR A C 1
ATOM 2516 O O . THR A 1 341 ? -2.783 -3.990 62.710 1.00 34.41 323 THR A O 1
ATOM 2520 N N . GLY A 1 342 ? -3.063 -5.708 61.291 1.00 34.58 324 GLY A N 1
ATOM 2521 C CA . GLY A 1 342 ? -1.771 -5.534 60.659 1.00 32.82 324 GLY A CA 1
ATOM 2522 C C . GLY A 1 342 ? -0.727 -6.418 61.311 1.00 37.11 324 GLY A C 1
ATOM 2523 O O . GLY A 1 342 ? -0.957 -6.956 62.389 1.00 38.55 324 GLY A O 1
ATOM 2524 N N . GLY A 1 343 ? 0.419 -6.580 60.656 1.00 39.26 325 GLY A N 1
ATOM 2525 C CA . GLY A 1 343 ? 1.460 -7.468 61.154 1.00 42.08 325 GLY A CA 1
ATOM 2526 C C . GLY A 1 343 ? 1.941 -7.225 62.581 1.00 40.75 325 GLY A C 1
ATOM 2527 O O . GLY A 1 343 ? 2.158 -8.173 63.342 1.00 39.73 325 GLY A O 1
ATOM 2528 N N . SER A 1 344 ? 2.034 -5.958 62.975 1.00 36.98 326 SER A N 1
ATOM 2529 C CA . SER A 1 344 ? 2.523 -5.614 64.308 1.00 34.76 326 SER A CA 1
ATOM 2530 C C . SER A 1 344 ? 1.514 -5.958 65.400 1.00 39.90 326 SER A C 1
ATOM 2531 O O . SER A 1 344 ? 1.842 -5.952 66.589 1.00 43.01 326 SER A O 1
ATOM 2534 N N . ALA A 1 345 ? 0.283 -6.242 64.987 1.00 39.30 327 ALA A N 1
ATOM 2535 C CA . ALA A 1 345 ? -0.753 -6.685 65.905 1.00 39.53 327 ALA A CA 1
ATOM 2536 C C . ALA A 1 345 ? -0.484 -8.126 66.326 1.00 43.38 327 ALA A C 1
ATOM 2537 O O . ALA A 1 345 ? -1.234 -8.687 67.131 1.00 42.36 327 ALA A O 1
ATOM 2539 N N . ASN A 1 346 ? 0.585 -8.717 65.784 1.00 42.77 328 ASN A N 1
ATOM 2540 C CA . ASN A 1 346 ? 0.999 -10.051 66.203 1.00 44.88 328 ASN A CA 1
ATOM 2541 C C . ASN A 1 346 ? 1.707 -10.014 67.560 1.00 51.39 328 ASN A C 1
ATOM 2542 O O . ASN A 1 346 ? 1.863 -11.041 68.223 1.00 51.30 328 ASN A O 1
ATOM 2547 N N . LEU A 1 347 ? 2.111 -8.815 67.974 1.00 53.24 329 LEU A N 1
ATOM 2548 C CA . LEU A 1 347 ? 2.823 -8.608 69.235 1.00 51.04 329 LEU A CA 1
ATOM 2549 C C . LEU A 1 347 ? 1.949 -8.900 70.443 1.00 49.33 329 LEU A C 1
ATOM 2550 O O . LEU A 1 347 ? 0.797 -8.474 70.493 1.00 45.81 329 LEU A O 1
ATOM 2555 N N . LEU A 1 348 ? 2.497 -9.621 71.419 1.00 53.37 330 LEU A N 1
ATOM 2556 C CA . LEU A 1 348 ? 1.779 -9.835 72.670 1.00 54.61 330 LEU A CA 1
ATOM 2557 C C . LEU A 1 348 ? 1.676 -8.509 73.408 1.00 51.90 330 LEU A C 1
ATOM 2558 O O . LEU A 1 348 ? 2.572 -7.672 73.318 1.00 53.21 330 LEU A O 1
ATOM 2563 N N . GLY A 1 349 ? 0.573 -8.316 74.125 1.00 51.48 331 GLY A N 1
ATOM 2564 C CA . GLY A 1 349 ? 0.390 -7.132 74.952 1.00 53.01 331 GLY A CA 1
ATOM 2565 C C . GLY A 1 349 ? -0.214 -5.891 74.314 1.00 52.58 331 GLY A C 1
ATOM 2566 O O . GLY A 1 349 ? -0.493 -4.912 75.008 1.00 53.09 331 GLY A O 1
ATOM 2567 N N . VAL A 1 350 ? -0.422 -5.920 73.002 1.00 50.90 332 VAL A N 1
ATOM 2568 C CA . VAL A 1 350 ? -0.976 -4.764 72.298 1.00 46.70 332 VAL A CA 1
ATOM 2569 C C . VAL A 1 350 ? -2.377 -4.423 72.808 1.00 44.94 332 VAL A C 1
ATOM 2570 O O . VAL A 1 350 ? -2.672 -3.265 73.160 1.00 48.48 332 VAL A O 1
ATOM 2574 N N . LYS A 1 351 ? -3.224 -5.446 72.868 1.00 45.95 333 LYS A N 1
ATOM 2575 C CA . LYS A 1 351 ? -4.590 -5.288 73.348 1.00 48.74 333 LYS A CA 1
ATOM 2576 C C . LYS A 1 351 ? -4.602 -4.761 74.777 1.00 49.99 333 LYS A C 1
ATOM 2577 O O . LYS A 1 351 ? -5.389 -3.875 75.105 1.00 48.24 333 LYS A O 1
ATOM 2583 N N . GLU A 1 352 ? -3.733 -5.307 75.625 1.00 51.86 334 GLU A N 1
ATOM 2584 C CA . GLU A 1 352 ? -3.664 -4.876 77.016 1.00 53.74 334 GLU A CA 1
ATOM 2585 C C . GLU A 1 352 ? -3.239 -3.416 77.131 1.00 48.16 334 GLU A C 1
ATOM 2586 O O . GLU A 1 352 ? -3.826 -2.664 77.905 1.00 47.31 334 GLU A O 1
ATOM 2592 N N . LEU A 1 353 ? -2.243 -3.014 76.345 1.00 46.07 335 LEU A N 1
ATOM 2593 C CA . LEU A 1 353 ? -1.757 -1.636 76.362 1.00 48.76 335 LEU A CA 1
ATOM 2594 C C . LEU A 1 353 ? -2.838 -0.653 75.928 1.00 52.43 335 LEU A C 1
ATOM 2595 O O . LEU A 1 353 ? -3.139 0.321 76.649 1.00 53.10 335 LEU A O 1
ATOM 2600 N N . LEU A 1 354 ? -3.456 -0.920 74.777 1.00 48.80 336 LEU A N 1
ATOM 2601 C CA . LEU A 1 354 ? -4.491 -0.007 74.315 1.00 46.96 336 LEU A CA 1
ATOM 2602 C C . LEU A 1 354 ? -5.659 0.019 75.301 1.00 46.62 336 LEU A C 1
ATOM 2603 O O . LEU A 1 354 ? -6.213 1.082 75.583 1.00 45.26 336 LEU A O 1
ATOM 2608 N N . SER A 1 355 ? -6.018 -1.145 75.838 1.00 48.52 337 SER A N 1
ATOM 2609 C CA . SER A 1 355 ? -7.065 -1.221 76.858 1.00 54.81 337 SER A CA 1
ATOM 2610 C C . SER A 1 355 ? -6.700 -0.420 78.105 1.00 57.24 337 SER A C 1
ATOM 2611 O O . SER A 1 355 ? -7.579 0.076 78.813 1.00 58.93 337 SER A O 1
ATOM 2614 N N . ASP A 1 356 ? -5.402 -0.289 78.365 1.00 54.77 338 ASP A N 1
ATOM 2615 C CA . ASP A 1 356 ? -4.938 0.504 79.492 1.00 56.61 338 ASP A CA 1
ATOM 2616 C C . ASP A 1 356 ? -4.968 1.974 79.118 1.00 56.77 338 ASP A C 1
ATOM 2617 O O . ASP A 1 356 ? -4.937 2.843 79.992 1.00 57.31 338 ASP A O 1
ATOM 2622 N N . MET A 1 357 ? -5.034 2.260 77.821 1.00 52.73 339 MET A N 1
ATOM 2623 C CA . MET A 1 357 ? -5.028 3.655 77.393 1.00 49.41 339 MET A CA 1
ATOM 2624 C C . MET A 1 357 ? -6.419 4.238 77.099 1.00 50.00 339 MET A C 1
ATOM 2625 O O . MET A 1 357 ? -6.582 5.458 77.070 1.00 47.26 339 MET A O 1
ATOM 2630 N N . VAL A 1 358 ? -7.415 3.381 76.882 1.00 51.92 340 VAL A N 1
ATOM 2631 C CA . VAL A 1 358 ? -8.773 3.837 76.558 1.00 51.94 340 VAL A CA 1
ATOM 2632 C C . VAL A 1 358 ? -9.853 3.195 77.436 1.00 54.14 340 VAL A C 1
ATOM 2633 O O . VAL A 1 358 ? -9.626 2.164 78.071 1.00 54.11 340 VAL A O 1
ATOM 2637 N N . SER A 1 359 ? -11.028 3.818 77.471 1.00 55.25 341 SER A N 1
ATOM 2638 C CA . SER A 1 359 ? -12.161 3.290 78.229 1.00 59.12 341 SER A CA 1
ATOM 2639 C C . SER A 1 359 ? -13.089 2.418 77.379 1.00 61.27 341 SER A C 1
ATOM 2640 O O . SER A 1 359 ? -14.039 1.825 77.895 1.00 63.60 341 SER A O 1
ATOM 2643 N N . GLU A 1 360 ? -12.815 2.351 76.078 1.00 57.68 342 GLU A N 1
ATOM 2644 C CA . GLU A 1 360 ? -13.638 1.586 75.139 1.00 54.58 342 GLU A CA 1
ATOM 2645 C C . GLU A 1 360 ? -13.125 0.165 74.918 1.00 48.25 342 GLU A C 1
ATOM 2646 O O . GLU A 1 360 ? -12.022 -0.180 75.334 1.00 45.35 342 GLU A O 1
ATOM 2652 N N . LYS A 1 361 ? -13.949 -0.652 74.267 1.00 48.83 343 LYS A N 1
ATOM 2653 C CA . LYS A 1 361 ? -13.585 -2.024 73.919 1.00 51.56 343 LYS A CA 1
ATOM 2654 C C . LYS A 1 361 ? -12.418 -2.051 72.933 1.00 45.91 343 LYS A C 1
ATOM 2655 O O . LYS A 1 361 ? -12.270 -1.152 72.108 1.00 43.31 343 LYS A O 1
ATOM 2661 N N . VAL A 1 362 ? -11.571 -3.068 73.057 1.00 43.84 344 VAL A N 1
ATOM 2662 C CA . VAL A 1 362 ? -10.408 -3.241 72.190 1.00 40.86 344 VAL A CA 1
ATOM 2663 C C . VAL A 1 362 ? -10.328 -4.690 71.733 1.00 42.17 344 VAL A C 1
ATOM 2664 O O . VAL A 1 362 ? -10.482 -5.600 72.543 1.00 43.34 344 VAL A O 1
ATOM 2668 N N . ARG A 1 363 ? -10.102 -4.910 70.441 1.00 38.07 345 ARG A N 1
ATOM 2669 C CA . ARG A 1 363 ? -9.890 -6.266 69.952 1.00 39.87 345 ARG A CA 1
ATOM 2670 C C . ARG A 1 363 ? -8.833 -6.307 68.857 1.00 44.51 345 ARG A C 1
ATOM 2671 O O . ARG A 1 363 ? -8.571 -5.304 68.201 1.00 48.96 345 ARG A O 1
ATOM 2679 N N . ILE A 1 364 ? -8.219 -7.472 68.676 1.00 41.33 346 ILE A N 1
ATOM 2680 C CA . ILE A 1 364 ? -7.255 -7.667 67.601 1.00 42.68 346 ILE A CA 1
ATOM 2681 C C . ILE A 1 364 ? -7.959 -8.419 66.482 1.00 44.36 346 ILE A C 1
ATOM 2682 O O . ILE A 1 364 ? -8.458 -9.522 66.700 1.00 42.35 346 ILE A O 1
ATOM 2687 N N . HIS A 1 365 ? -8.005 -7.843 65.285 1.00 43.23 347 HIS A N 1
ATOM 2688 C CA . HIS A 1 365 ? -8.657 -8.547 64.188 1.00 36.79 347 HIS A CA 1
ATOM 2689 C C . HIS A 1 365 ? -7.714 -9.445 63.405 1.00 36.81 347 HIS A C 1
ATOM 2690 O O . HIS A 1 365 ? -6.673 -9.015 62.917 1.00 38.69 347 HIS A O 1
ATOM 2697 N N . THR A 1 366 ? -8.119 -10.701 63.282 1.00 38.65 348 THR A N 1
ATOM 2698 C CA . THR A 1 366 ? -7.414 -11.687 62.482 1.00 38.47 348 THR A CA 1
ATOM 2699 C C . THR A 1 366 ? -8.428 -12.343 61.553 1.00 39.00 348 THR A C 1
ATOM 2700 O O . THR A 1 366 ? -9.477 -12.793 62.014 1.00 36.55 348 THR A O 1
ATOM 2704 N N . PRO A 1 367 ? -8.133 -12.386 60.240 1.00 39.07 349 PRO A N 1
ATOM 2705 C CA . PRO A 1 367 ? -9.026 -13.049 59.279 1.00 42.65 349 PRO A CA 1
ATOM 2706 C C . PRO A 1 367 ? -9.325 -14.498 59.661 1.00 42.29 349 PRO A C 1
ATOM 2707 O O . PRO A 1 367 ? -8.465 -15.192 60.206 1.00 38.89 349 PRO A O 1
ATOM 2711 N N . SER A 1 368 ? -10.543 -14.940 59.369 1.00 44.75 350 SER A N 1
ATOM 2712 C CA . SER A 1 368 ? -11.012 -16.260 59.781 1.00 47.29 350 SER A CA 1
ATOM 2713 C C . SER A 1 368 ? -10.583 -17.414 58.871 1.00 48.73 350 SER A C 1
ATOM 2714 O O . SER A 1 368 ? -10.430 -18.542 59.334 1.00 50.71 350 SER A O 1
ATOM 2717 N N . GLN A 1 369 ? -10.397 -17.132 57.585 1.00 43.40 351 GLN A N 1
ATOM 2718 C CA . GLN A 1 369 ? -10.083 -18.161 56.590 1.00 40.67 351 GLN A CA 1
ATOM 2719 C C . GLN A 1 369 ? -8.746 -18.868 56.816 1.00 43.42 351 GLN A C 1
ATOM 2720 O O . GLN A 1 369 ? -7.742 -18.227 57.135 1.00 42.68 351 GLN A O 1
ATOM 2726 N N . MET A 1 370 ? -8.737 -20.190 56.639 1.00 45.63 352 MET A N 1
ATOM 2727 C CA . MET A 1 370 ? -7.500 -20.959 56.754 1.00 49.59 352 MET A CA 1
ATOM 2728 C C . MET A 1 370 ? -6.529 -20.513 55.676 1.00 48.20 352 MET A C 1
ATOM 2729 O O . MET A 1 370 ? -6.891 -20.401 54.506 1.00 45.17 352 MET A O 1
ATOM 2734 N N . GLY A 1 371 ? -5.294 -20.253 56.083 1.00 47.06 353 GLY A N 1
ATOM 2735 C CA . GLY A 1 371 ? -4.262 -19.828 55.161 1.00 44.42 353 GLY A CA 1
ATOM 2736 C C . GLY A 1 371 ? -3.939 -18.358 55.331 1.00 43.00 353 GLY A C 1
ATOM 2737 O O . GLY A 1 371 ? -2.842 -17.916 54.991 1.00 41.13 353 GLY A O 1
ATOM 2738 N N . ILE A 1 372 ? -4.891 -17.595 55.863 1.00 40.31 354 ILE A N 1
ATOM 2739 C CA . ILE A 1 372 ? -4.662 -16.170 56.087 1.00 38.82 354 ILE A CA 1
ATOM 2740 C C . ILE A 1 372 ? -4.966 -15.726 57.514 1.00 42.07 354 ILE A C 1
ATOM 2741 O O . ILE A 1 372 ? -5.236 -14.548 57.756 1.00 42.99 354 ILE A O 1
ATOM 2746 N N . ARG A 1 373 ? -4.917 -16.663 58.458 1.00 43.19 355 ARG A N 1
ATOM 2747 C CA . ARG A 1 373 ? -5.168 -16.336 59.862 1.00 45.35 355 ARG A CA 1
ATOM 2748 C C . ARG A 1 373 ? -4.001 -15.585 60.509 1.00 46.14 355 ARG A C 1
ATOM 2749 O O . ARG A 1 373 ? -3.468 -15.985 61.546 1.00 45.25 355 ARG A O 1
ATOM 2757 N N . LYS A 1 374 ? -3.613 -14.490 59.870 1.00 44.88 356 LYS A N 1
ATOM 2758 C CA . LYS A 1 374 ? -2.577 -13.605 60.373 1.00 47.95 356 LYS A CA 1
ATOM 2759 C C . LYS A 1 374 ? -3.087 -12.196 60.127 1.00 42.97 356 LYS A C 1
ATOM 2760 O O . LYS A 1 374 ? -3.618 -11.917 59.052 1.00 41.86 356 LYS A O 1
ATOM 2766 N N . PRO A 1 375 ? -2.946 -11.302 61.116 1.00 40.59 357 PRO A N 1
ATOM 2767 C CA . PRO A 1 375 ? -3.525 -9.968 60.916 1.00 38.70 357 PRO A CA 1
ATOM 2768 C C . PRO A 1 375 ? -2.956 -9.177 59.729 1.00 42.53 357 PRO A C 1
ATOM 2769 O O . PRO A 1 375 ? -3.677 -8.329 59.173 1.00 42.51 357 PRO A O 1
ATOM 2773 N N . GLU A 1 376 ? -1.755 -9.518 59.268 1.00 40.48 358 GLU A N 1
ATOM 2774 C CA . GLU A 1 376 ? -1.179 -8.795 58.135 1.00 43.59 358 GLU A CA 1
ATOM 2775 C C . GLU A 1 376 ? -1.974 -8.999 56.847 1.00 37.54 358 GLU A C 1
ATOM 2776 O O . GLU A 1 376 ? -1.818 -8.237 55.895 1.00 36.39 358 GLU A O 1
ATOM 2782 N N . PHE A 1 377 ? -2.815 -10.025 56.806 1.00 34.97 359 PHE A N 1
ATOM 2783 C CA . PHE A 1 377 ? -3.643 -10.260 55.626 1.00 36.96 359 PHE A CA 1
ATOM 2784 C C . PHE A 1 377 ? -4.979 -9.504 55.624 1.00 39.30 359 PHE A C 1
ATOM 2785 O O . PHE A 1 377 ? -5.701 -9.530 54.605 1.00 37.55 359 PHE A O 1
ATOM 2793 N N . SER A 1 378 ? -5.265 -8.768 56.705 1.00 36.48 360 SER A N 1
ATOM 2794 C CA . SER A 1 378 ? -6.573 -8.106 56.821 1.00 36.34 360 SER A CA 1
ATOM 2795 C C . SER A 1 378 ? -6.919 -7.226 55.621 1.00 37.32 360 SER A C 1
ATOM 2796 O O . SER A 1 378 ? -8.060 -7.225 55.148 1.00 35.12 360 SER A O 1
ATOM 2799 N N . SER A 1 379 ? -5.953 -6.460 55.138 1.00 36.08 361 SER A N 1
ATOM 2800 C CA . SER A 1 379 ? -6.203 -5.622 53.980 1.00 34.61 361 SER A CA 1
ATOM 2801 C C . SER A 1 379 ? -6.533 -6.456 52.745 1.00 35.47 361 SER A C 1
ATOM 2802 O O . SER A 1 379 ? -7.585 -6.252 52.110 1.00 34.87 361 SER A O 1
ATOM 2805 N N . ALA A 1 380 ? -5.702 -7.464 52.476 1.00 33.12 362 ALA A N 1
ATOM 2806 C CA . ALA A 1 380 ? -5.840 -8.211 51.224 1.00 33.11 362 ALA A CA 1
ATOM 2807 C C . ALA A 1 380 ? -7.163 -8.955 51.128 1.00 33.27 362 ALA A C 1
ATOM 2808 O O . ALA A 1 380 ? -7.777 -9.029 50.063 1.00 32.80 362 ALA A O 1
ATOM 2810 N N . ILE A 1 381 ? -7.624 -9.490 52.246 1.00 33.96 363 ILE A N 1
ATOM 2811 C CA . ILE A 1 381 ? -8.895 -10.182 52.228 1.00 33.45 363 ILE A CA 1
ATOM 2812 C C . ILE A 1 381 ? -10.024 -9.157 52.098 1.00 30.18 363 ILE A C 1
ATOM 2813 O O . ILE A 1 381 ? -10.975 -9.374 51.322 1.00 34.42 363 ILE A O 1
ATOM 2818 N N . SER A 1 382 ? -9.880 -8.011 52.774 1.00 32.00 364 SER A N 1
ATOM 2819 C CA . SER A 1 382 ? -10.951 -7.017 52.777 1.00 35.13 364 SER A CA 1
ATOM 2820 C C . SER A 1 382 ? -11.182 -6.489 51.380 1.00 37.36 364 SER A C 1
ATOM 2821 O O . SER A 1 382 ? -12.325 -6.283 50.953 1.00 35.97 364 SER A O 1
ATOM 2824 N N . THR A 1 383 ? -10.090 -6.410 50.632 1.00 37.11 365 THR A N 1
ATOM 2825 C CA . THR A 1 383 ? -10.139 -5.923 49.268 1.00 32.44 365 THR A CA 1
ATOM 2826 C C . THR A 1 383 ? -11.045 -6.799 48.455 1.00 32.49 365 THR A C 1
ATOM 2827 O O . THR A 1 383 ? -11.924 -6.301 47.731 1.00 32.83 365 THR A O 1
ATOM 2831 N N . ILE A 1 384 ? -10.904 -8.105 48.648 1.00 31.43 366 ILE A N 1
ATOM 2832 C CA . ILE A 1 384 ? -11.750 -9.012 47.906 1.00 34.75 366 ILE A CA 1
ATOM 2833 C C . ILE A 1 384 ? -13.204 -8.743 48.229 1.00 35.14 366 ILE A C 1
ATOM 2834 O O . ILE A 1 384 ? -14.031 -8.607 47.310 1.00 33.91 366 ILE A O 1
ATOM 2839 N N A SER A 1 385 ? -13.520 -8.597 49.513 0.21 36.77 367 SER A N 1
ATOM 2840 N N B SER A 1 385 ? -13.510 -8.608 49.520 0.79 36.03 367 SER A N 1
ATOM 2841 C CA A SER A 1 385 ? -14.903 -8.352 49.889 0.21 37.64 367 SER A CA 1
ATOM 2842 C CA B SER A 1 385 ? -14.882 -8.325 49.925 0.79 38.43 367 SER A CA 1
ATOM 2843 C C A SER A 1 385 ? -15.405 -7.072 49.232 0.21 37.40 367 SER A C 1
ATOM 2844 C C B SER A 1 385 ? -15.385 -7.087 49.203 0.79 37.07 367 SER A C 1
ATOM 2845 O O A SER A 1 385 ? -16.535 -7.027 48.722 0.21 36.82 367 SER A O 1
ATOM 2846 O O B SER A 1 385 ? -16.507 -7.064 48.680 0.79 38.25 367 SER A O 1
ATOM 2851 N N . SER A 1 386 ? -14.527 -6.072 49.153 1.00 37.74 368 SER A N 1
ATOM 2852 C CA . SER A 1 386 ? -14.904 -4.802 48.562 1.00 36.79 368 SER A CA 1
ATOM 2853 C C . SER A 1 386 ? -15.314 -5.034 47.124 1.00 37.18 368 SER A C 1
ATOM 2854 O O . SER A 1 386 ? -16.400 -4.606 46.703 1.00 35.21 368 SER A O 1
ATOM 2857 N N . SER A 1 387 ? -14.511 -5.808 46.402 1.00 35.22 369 SER A N 1
ATOM 2858 C CA . SER A 1 387 ? -14.821 -6.002 45.003 1.00 39.40 369 SER A CA 1
ATOM 2859 C C . SER A 1 387 ? -16.152 -6.718 44.894 1.00 39.57 369 SER A C 1
ATOM 2860 O O . SER A 1 387 ? -17.034 -6.307 44.117 1.00 40.82 369 SER A O 1
ATOM 2863 N N . ILE A 1 388 ? -16.361 -7.684 45.784 1.00 38.70 370 ILE A N 1
ATOM 2864 C CA . ILE A 1 388 ? -17.585 -8.455 45.696 1.00 39.54 370 ILE A CA 1
ATOM 2865 C C . ILE A 1 388 ? -18.746 -7.520 45.906 1.00 39.74 370 ILE A C 1
ATOM 2866 O O . ILE A 1 388 ? -19.737 -7.569 45.160 1.00 41.25 370 ILE A O 1
ATOM 2871 N N . ALA A 1 389 ? -18.587 -6.606 46.858 1.00 41.04 371 ALA A N 1
ATOM 2872 C CA . ALA A 1 389 ? -19.687 -5.709 47.162 1.00 41.97 371 ALA A CA 1
ATOM 2873 C C . ALA A 1 389 ? -20.093 -4.930 45.917 1.00 44.37 371 ALA A C 1
ATOM 2874 O O . ALA A 1 389 ? -21.277 -4.917 45.531 1.00 42.12 371 ALA A O 1
ATOM 2876 N N . PHE A 1 390 ? -19.097 -4.419 45.198 1.00 43.31 372 PHE A N 1
ATOM 2877 C CA . PHE A 1 390 ? -19.446 -3.590 44.058 1.00 44.16 372 PHE A CA 1
ATOM 2878 C C . PHE A 1 390 ? -20.023 -4.453 42.964 1.00 46.14 372 PHE A C 1
ATOM 2879 O O . PHE A 1 390 ? -20.949 -4.029 42.264 1.00 47.34 372 PHE A O 1
ATOM 2887 N N . ASP A 1 391 ? -19.544 -5.689 42.875 1.00 49.62 373 ASP A N 1
ATOM 2888 C CA . ASP A 1 391 ? -20.081 -6.593 41.879 1.00 52.89 373 ASP A CA 1
ATOM 2889 C C . ASP A 1 391 ? -21.553 -6.746 42.139 1.00 50.79 373 ASP A C 1
ATOM 2890 O O . ASP A 1 391 ? -22.363 -6.706 41.213 1.00 51.34 373 ASP A O 1
ATOM 2895 N N . GLU A 1 392 ? -21.889 -6.919 43.412 1.00 49.79 374 GLU A N 1
ATOM 2896 C CA . GLU A 1 392 ? -23.273 -7.098 43.786 1.00 52.18 374 GLU A CA 1
ATOM 2897 C C . GLU A 1 392 ? -24.062 -5.812 43.566 1.00 51.77 374 GLU A C 1
ATOM 2898 O O . GLU A 1 392 ? -25.240 -5.878 43.216 1.00 53.98 374 GLU A O 1
ATOM 2904 N N . LEU A 1 393 ? -23.429 -4.654 43.765 1.00 49.18 375 LEU A N 1
ATOM 2905 C CA . LEU A 1 393 ? -24.134 -3.386 43.566 1.00 47.88 375 LEU A CA 1
ATOM 2906 C C . LEU A 1 393 ? -24.471 -3.079 42.108 1.00 49.40 375 LEU A C 1
ATOM 2907 O O . LEU A 1 393 ? -25.583 -2.660 41.803 1.00 51.74 375 LEU A O 1
ATOM 2912 N N . LEU A 1 394 ? -23.507 -3.278 41.215 1.00 52.05 376 LEU A N 1
ATOM 2913 C CA . LEU A 1 394 ? -23.683 -2.958 39.797 1.00 56.48 376 LEU A CA 1
ATOM 2914 C C . LEU A 1 394 ? -24.293 -4.120 39.019 1.00 67.82 376 LEU A C 1
ATOM 2915 O O . LEU A 1 394 ? -24.386 -4.075 37.790 1.00 69.25 376 LEU A O 1
ATOM 2920 N N . ASP A 1 395 ? -24.665 -5.158 39.767 1.00 75.54 377 ASP A N 1
ATOM 2921 C CA . ASP A 1 395 ? -25.389 -6.340 39.298 1.00 84.36 377 ASP A CA 1
ATOM 2922 C C . ASP A 1 395 ? -25.325 -6.641 37.802 1.00 95.41 377 ASP A C 1
ATOM 2923 O O . ASP A 1 395 ? -25.562 -7.771 37.375 1.00 96.04 377 ASP A O 1
ATOM 2928 N N . GLU B 1 20 ? 53.481 -12.003 22.634 1.00 74.45 2 GLU B N 1
ATOM 2929 C CA . GLU B 1 20 ? 52.081 -12.408 22.557 1.00 77.59 2 GLU B CA 1
ATOM 2930 C C . GLU B 1 20 ? 51.360 -11.822 21.344 1.00 72.56 2 GLU B C 1
ATOM 2931 O O . GLU B 1 20 ? 51.890 -10.958 20.645 1.00 72.80 2 GLU B O 1
ATOM 2937 N N . GLU B 1 21 ? 50.147 -12.314 21.108 1.00 70.61 3 GLU B N 1
ATOM 2938 C CA . GLU B 1 21 ? 49.336 -11.919 19.957 1.00 69.25 3 GLU B CA 1
ATOM 2939 C C . GLU B 1 21 ? 48.971 -10.435 19.906 1.00 62.44 3 GLU B C 1
ATOM 2940 O O . GLU B 1 21 ? 48.386 -9.888 20.840 1.00 64.97 3 GLU B O 1
ATOM 2946 N N . HIS B 1 22 ? 49.330 -9.809 18.788 1.00 55.08 4 HIS B N 1
ATOM 2947 C CA . HIS B 1 22 ? 49.081 -8.391 18.514 1.00 48.22 4 HIS B CA 1
ATOM 2948 C C . HIS B 1 22 ? 48.141 -8.192 17.339 1.00 44.02 4 HIS B C 1
ATOM 2949 O O . HIS B 1 22 ? 48.463 -8.563 16.213 1.00 43.98 4 HIS B O 1
ATOM 2956 N N . TYR B 1 23 ? 46.986 -7.587 17.598 1.00 40.45 5 TYR B N 1
ATOM 2957 C CA . TYR B 1 23 ? 46.020 -7.327 16.538 1.00 35.75 5 TYR B CA 1
ATOM 2958 C C . TYR B 1 23 ? 45.815 -5.836 16.279 1.00 33.96 5 TYR B C 1
ATOM 2959 O O . TYR B 1 23 ? 46.008 -4.999 17.161 1.00 35.46 5 TYR B O 1
ATOM 2968 N N . TYR B 1 24 ? 45.428 -5.525 15.047 1.00 29.00 6 TYR B N 1
ATOM 2969 C CA . TYR B 1 24 ? 45.157 -4.164 14.613 1.00 29.08 6 TYR B CA 1
ATOM 2970 C C . TYR B 1 24 ? 43.733 -4.104 14.081 1.00 30.93 6 TYR B C 1
ATOM 2971 O O . TYR B 1 24 ? 43.384 -4.833 13.158 1.00 32.59 6 TYR B O 1
ATOM 2980 N N . VAL B 1 25 ? 42.907 -3.248 14.668 1.00 28.44 7 VAL B N 1
ATOM 2981 C CA . VAL B 1 25 ? 41.515 -3.138 14.243 1.00 29.08 7 VAL B CA 1
ATOM 2982 C C . VAL B 1 25 ? 41.219 -1.741 13.714 1.00 30.83 7 VAL B C 1
ATOM 2983 O O . VAL B 1 25 ? 41.450 -0.751 14.410 1.00 29.36 7 VAL B O 1
ATOM 2987 N N . SER B 1 26 ? 40.724 -1.655 12.481 1.00 29.25 8 SER B N 1
ATOM 2988 C CA . SER B 1 26 ? 40.347 -0.355 11.935 1.00 27.13 8 SER B CA 1
ATOM 2989 C C . SER B 1 26 ? 38.843 -0.228 11.708 1.00 26.82 8 SER B C 1
ATOM 2990 O O . SER B 1 26 ? 38.148 -1.221 11.471 1.00 26.78 8 SER B O 1
ATOM 2993 N N . ILE B 1 27 ? 38.363 1.011 11.777 1.00 25.53 9 ILE B N 1
ATOM 2994 C CA . ILE B 1 27 ? 36.963 1.333 11.534 1.00 28.37 9 ILE B CA 1
ATOM 2995 C C . ILE B 1 27 ? 36.843 2.463 10.518 1.00 28.14 9 ILE B C 1
ATOM 2996 O O . ILE B 1 27 ? 37.468 3.513 10.660 1.00 24.76 9 ILE B O 1
ATOM 3001 N N . ASP B 1 28 ? 36.008 2.236 9.513 1.00 24.76 10 ASP B N 1
ATOM 3002 C CA . ASP B 1 28 ? 35.685 3.202 8.478 1.00 24.71 10 ASP B CA 1
ATOM 3003 C C . ASP B 1 28 ? 34.198 3.515 8.599 1.00 26.61 10 ASP B C 1
ATOM 3004 O O . ASP B 1 28 ? 33.364 2.675 8.283 1.00 27.60 10 ASP B O 1
ATOM 3009 N N . ILE B 1 29 ? 33.868 4.724 9.046 1.00 24.94 11 ILE B N 1
ATOM 3010 C CA . ILE B 1 29 ? 32.471 5.128 9.199 1.00 27.27 11 ILE B CA 1
ATOM 3011 C C . ILE B 1 29 ? 31.976 5.762 7.892 1.00 26.71 11 ILE B C 1
ATOM 3012 O O . ILE B 1 29 ? 31.946 6.985 7.739 1.00 30.01 11 ILE B O 1
ATOM 3017 N N . GLY B 1 30 ? 31.597 4.913 6.945 1.00 24.94 12 GLY B N 1
ATOM 3018 C CA . GLY B 1 30 ? 31.187 5.362 5.624 1.00 22.74 12 GLY B CA 1
ATOM 3019 C C . GLY B 1 30 ? 29.725 5.743 5.483 1.00 29.25 12 GLY B C 1
ATOM 3020 O O . GLY B 1 30 ? 28.869 5.280 6.237 1.00 26.24 12 GLY B O 1
ATOM 3021 N N . SER B 1 31 ? 29.447 6.592 4.499 1.00 30.26 13 SER B N 1
ATOM 3022 C CA . SER B 1 31 ? 28.084 7.000 4.181 1.00 37.15 13 SER B CA 1
ATOM 3023 C C . SER B 1 31 ? 27.212 5.817 3.774 1.00 35.09 13 SER B C 1
ATOM 3024 O O . SER B 1 31 ? 26.016 5.798 4.050 1.00 32.49 13 SER B O 1
ATOM 3027 N N . SER B 1 32 ? 27.810 4.823 3.126 1.00 31.72 14 SER B N 1
ATOM 3028 C CA . SER B 1 32 ? 27.054 3.645 2.713 1.00 33.24 14 SER B CA 1
ATOM 3029 C C . SER B 1 32 ? 27.102 2.560 3.781 1.00 31.32 14 SER B C 1
ATOM 3030 O O . SER B 1 32 ? 26.069 2.009 4.153 1.00 30.68 14 SER B O 1
ATOM 3033 N N . SER B 1 33 ? 28.297 2.243 4.268 1.00 29.59 15 SER B N 1
ATOM 3034 C CA . SER B 1 33 ? 28.419 1.228 5.305 1.00 29.99 15 SER B CA 1
ATOM 3035 C C . SER B 1 33 ? 29.587 1.463 6.250 1.00 29.47 15 SER B C 1
ATOM 3036 O O . SER B 1 33 ? 30.615 2.017 5.868 1.00 27.51 15 SER B O 1
ATOM 3039 N N . VAL B 1 34 ? 29.420 1.020 7.489 1.00 30.77 16 VAL B N 1
ATOM 3040 C CA . VAL B 1 34 ? 30.522 1.016 8.433 1.00 29.83 16 VAL B CA 1
ATOM 3041 C C . VAL B 1 34 ? 31.320 -0.254 8.160 1.00 32.79 16 VAL B C 1
ATOM 3042 O O . VAL B 1 34 ? 30.744 -1.337 8.008 1.00 35.18 16 VAL B O 1
ATOM 3046 N N . LYS B 1 35 ? 32.639 -0.114 8.086 1.00 26.23 17 LYS B N 1
ATOM 3047 C CA . LYS B 1 35 ? 33.520 -1.234 7.791 1.00 29.34 17 LYS B CA 1
ATOM 3048 C C . LYS B 1 35 ? 34.557 -1.409 8.877 1.00 31.84 17 LYS B C 1
ATOM 3049 O O . LYS B 1 35 ? 35.198 -0.456 9.282 1.00 31.99 17 LYS B O 1
ATOM 3055 N N . THR B 1 36 ? 34.739 -2.635 9.339 1.00 30.70 18 THR B N 1
ATOM 3056 C CA . THR B 1 36 ? 35.747 -2.895 10.354 1.00 30.86 18 THR B CA 1
ATOM 3057 C C . THR B 1 36 ? 36.648 -4.032 9.917 1.00 33.29 18 THR B C 1
ATOM 3058 O O . THR B 1 36 ? 36.175 -5.051 9.417 1.00 30.82 18 THR B O 1
ATOM 3062 N N . ILE B 1 37 ? 37.950 -3.866 10.118 1.00 35.57 19 ILE B N 1
ATOM 3063 C CA . ILE B 1 37 ? 38.875 -4.928 9.752 1.00 32.72 19 ILE B CA 1
ATOM 3064 C C . ILE B 1 37 ? 39.773 -5.293 10.923 1.00 32.39 19 ILE B C 1
ATOM 3065 O O . ILE B 1 37 ? 40.318 -4.419 11.590 1.00 31.84 19 ILE B O 1
ATOM 3070 N N . VAL B 1 38 ? 39.893 -6.596 11.174 1.00 31.62 20 VAL B N 1
ATOM 3071 C CA . VAL B 1 38 ? 40.801 -7.135 12.175 1.00 31.37 20 VAL B CA 1
ATOM 3072 C C . VAL B 1 38 ? 41.935 -7.840 11.453 1.00 35.53 20 VAL B C 1
ATOM 3073 O O . VAL B 1 38 ? 41.716 -8.863 10.765 1.00 36.70 20 VAL B O 1
ATOM 3077 N N . GLY B 1 39 ? 43.134 -7.289 11.630 1.00 35.18 21 GLY B N 1
ATOM 3078 C CA . GLY B 1 39 ? 44.338 -7.761 10.976 1.00 34.16 21 GLY B CA 1
ATOM 3079 C C . GLY B 1 39 ? 45.482 -8.047 11.927 1.00 37.58 21 GLY B C 1
ATOM 3080 O O . GLY B 1 39 ? 45.477 -7.615 13.077 1.00 37.38 21 GLY B O 1
ATOM 3081 N N . GLU B 1 40 ? 46.445 -8.820 11.444 1.00 36.41 22 GLU B N 1
ATOM 3082 C CA . GLU B 1 40 ? 47.656 -9.157 12.185 1.00 37.82 22 GLU B CA 1
ATOM 3083 C C . GLU B 1 40 ? 48.851 -9.042 11.243 1.00 37.84 22 GLU B C 1
ATOM 3084 O O . GLU B 1 40 ? 48.688 -9.150 10.025 1.00 37.97 22 GLU B O 1
ATOM 3090 N N . LYS B 1 41 ? 50.041 -8.796 11.784 1.00 37.01 23 LYS B N 1
ATOM 3091 C CA . LYS B 1 41 ? 51.231 -8.715 10.940 1.00 39.12 23 LYS B CA 1
ATOM 3092 C C . LYS B 1 41 ? 51.652 -10.099 10.445 1.00 40.58 23 LYS B C 1
ATOM 3093 O O . LYS B 1 41 ? 51.742 -11.053 11.215 1.00 41.74 23 LYS B O 1
ATOM 3099 N N . PHE B 1 42 ? 51.869 -10.198 9.137 1.00 38.88 24 PHE B N 1
ATOM 3100 C CA . PHE B 1 42 ? 52.297 -11.440 8.505 1.00 39.62 24 PHE B CA 1
ATOM 3101 C C . PHE B 1 42 ? 53.065 -11.129 7.227 1.00 39.51 24 PHE B C 1
ATOM 3102 O O . PHE B 1 42 ? 52.659 -10.262 6.450 1.00 35.27 24 PHE B O 1
ATOM 3110 N N . HIS B 1 43 ? 54.143 -11.880 7.008 1.00 37.89 25 HIS B N 1
ATOM 3111 C CA . HIS B 1 43 ? 54.989 -11.773 5.816 1.00 37.27 25 HIS B CA 1
ATOM 3112 C C . HIS B 1 43 ? 55.207 -10.327 5.342 1.00 34.83 25 HIS B C 1
ATOM 3113 O O . HIS B 1 43 ? 55.005 -10.020 4.170 1.00 38.51 25 HIS B O 1
ATOM 3120 N N . ASN B 1 44 ? 55.601 -9.447 6.269 1.00 37.73 26 ASN B N 1
ATOM 3121 C CA . ASN B 1 44 ? 55.858 -8.032 5.960 1.00 40.70 26 ASN B CA 1
ATOM 3122 C C . ASN B 1 44 ? 54.636 -7.270 5.439 1.00 40.08 26 ASN B C 1
ATOM 3123 O O . ASN B 1 44 ? 54.764 -6.253 4.757 1.00 39.65 26 ASN B O 1
ATOM 3128 N N . GLY B 1 45 ? 53.456 -7.779 5.759 1.00 39.28 27 GLY B N 1
ATOM 3129 C CA . GLY B 1 45 ? 52.216 -7.169 5.325 1.00 38.30 27 GLY B CA 1
ATOM 3130 C C . GLY B 1 45 ? 51.132 -7.492 6.325 1.00 37.40 27 GLY B C 1
ATOM 3131 O O . GLY B 1 45 ? 51.423 -7.768 7.487 1.00 35.98 27 GLY B O 1
ATOM 3132 N N . ILE B 1 46 ? 49.879 -7.435 5.899 1.00 37.27 28 ILE B N 1
ATOM 3133 C CA . ILE B 1 46 ? 48.782 -7.668 6.827 1.00 37.41 28 ILE B CA 1
ATOM 3134 C C . ILE B 1 46 ? 47.955 -8.894 6.457 1.00 37.01 28 ILE B C 1
ATOM 3135 O O . ILE B 1 46 ? 47.570 -9.073 5.302 1.00 37.48 28 ILE B O 1
ATOM 3140 N N . ASN B 1 47 ? 47.689 -9.736 7.450 1.00 30.96 29 ASN B N 1
ATOM 3141 C CA . ASN B 1 47 ? 46.778 -10.852 7.269 1.00 34.17 29 ASN B CA 1
ATOM 3142 C C . ASN B 1 47 ? 45.441 -10.506 7.913 1.00 33.79 29 ASN B C 1
ATOM 3143 O O . ASN B 1 47 ? 45.372 -10.223 9.110 1.00 34.30 29 ASN B O 1
ATOM 3148 N N . VAL B 1 48 ? 44.376 -10.537 7.119 1.00 32.42 30 VAL B N 1
ATOM 3149 C CA . VAL B 1 48 ? 43.051 -10.221 7.637 1.00 29.55 30 VAL B CA 1
ATOM 3150 C C . VAL B 1 48 ? 42.409 -11.451 8.250 1.00 34.48 30 VAL B C 1
ATOM 3151 O O . VAL B 1 48 ? 42.182 -12.456 7.573 1.00 37.17 30 VAL B O 1
ATOM 3155 N N . ILE B 1 49 ? 42.120 -11.368 9.540 1.00 32.78 31 ILE B N 1
ATOM 3156 C CA . ILE B 1 49 ? 41.493 -12.474 10.241 1.00 32.28 31 ILE B CA 1
ATOM 3157 C C . ILE B 1 49 ? 40.021 -12.193 10.505 1.00 37.31 31 ILE B C 1
ATOM 3158 O O . ILE B 1 49 ? 39.302 -13.067 10.997 1.00 37.48 31 ILE B O 1
ATOM 3163 N N . GLY B 1 50 ? 39.563 -10.978 10.211 1.00 35.63 32 GLY B N 1
ATOM 3164 C CA . GLY B 1 50 ? 38.146 -10.727 10.419 1.00 35.22 32 GLY B CA 1
ATOM 3165 C C . GLY B 1 50 ? 37.602 -9.432 9.871 1.00 36.52 32 GLY B C 1
ATOM 3166 O O . GLY B 1 50 ? 38.310 -8.449 9.783 1.00 34.64 32 GLY B O 1
ATOM 3167 N N . THR B 1 51 ? 36.343 -9.445 9.445 1.00 36.52 33 THR B N 1
ATOM 3168 C CA . THR B 1 51 ? 35.721 -8.230 8.935 1.00 32.59 33 THR B CA 1
ATOM 3169 C C . THR B 1 51 ? 34.306 -8.043 9.474 1.00 35.16 33 THR B C 1
ATOM 3170 O O . THR B 1 51 ? 33.648 -8.995 9.904 1.00 32.17 33 THR B O 1
ATOM 3174 N N . GLY B 1 52 ? 33.846 -6.800 9.434 1.00 34.69 34 GLY B N 1
ATOM 3175 C CA . GLY B 1 52 ? 32.483 -6.463 9.789 1.00 34.62 34 GLY B CA 1
ATOM 3176 C C . GLY B 1 52 ? 32.003 -5.402 8.827 1.00 33.68 34 GLY B C 1
ATOM 3177 O O . GLY B 1 52 ? 32.777 -4.544 8.409 1.00 31.89 34 GLY B O 1
ATOM 3178 N N . GLN B 1 53 ? 30.731 -5.454 8.458 1.00 34.97 35 GLN B N 1
ATOM 3179 C CA . GLN B 1 53 ? 30.183 -4.440 7.576 1.00 32.43 35 GLN B CA 1
ATOM 3180 C C . GLN B 1 53 ? 28.706 -4.250 7.860 1.00 35.29 35 GLN B C 1
ATOM 3181 O O . GLN B 1 53 ? 27.948 -5.218 7.919 1.00 32.31 35 GLN B O 1
ATOM 3187 N N . THR B 1 54 ? 28.296 -3.001 8.055 1.00 34.26 36 THR B N 1
ATOM 3188 C CA . THR B 1 54 ? 26.888 -2.736 8.323 1.00 33.08 36 THR B CA 1
ATOM 3189 C C . THR B 1 54 ? 26.410 -1.538 7.522 1.00 36.62 36 THR B C 1
ATOM 3190 O O . THR B 1 54 ? 26.920 -0.429 7.681 1.00 33.29 36 THR B O 1
ATOM 3194 N N . TYR B 1 55 ? 25.431 -1.775 6.654 1.00 35.11 37 TYR B N 1
ATOM 3195 C CA . TYR B 1 55 ? 24.844 -0.707 5.862 1.00 32.88 37 TYR B CA 1
ATOM 3196 C C . TYR B 1 55 ? 23.887 0.074 6.744 1.00 34.52 37 TYR B C 1
ATOM 3197 O O . TYR B 1 55 ? 23.082 -0.506 7.469 1.00 40.29 37 TYR B O 1
ATOM 3206 N N . THR B 1 56 ? 23.972 1.394 6.675 1.00 36.55 38 THR B N 1
ATOM 3207 C CA . THR B 1 56 ? 23.195 2.244 7.560 1.00 40.82 38 THR B CA 1
ATOM 3208 C C . THR B 1 56 ? 22.768 3.554 6.911 1.00 41.25 38 THR B C 1
ATOM 3209 O O . THR B 1 56 ? 23.324 3.968 5.896 1.00 43.32 38 THR B O 1
ATOM 3213 N N . SER B 1 57 ? 21.774 4.203 7.510 1.00 37.00 39 SER B N 1
ATOM 3214 C CA . SER B 1 57 ? 21.331 5.515 7.054 1.00 38.11 39 SER B CA 1
ATOM 3215 C C . SER B 1 57 ? 21.841 6.609 7.991 1.00 37.52 39 SER B C 1
ATOM 3216 O O . SER B 1 57 ? 21.598 7.794 7.765 1.00 40.07 39 SER B O 1
ATOM 3219 N N . GLY B 1 58 ? 22.555 6.203 9.039 1.00 35.73 40 GLY B N 1
ATOM 3220 C CA . GLY B 1 58 ? 23.050 7.128 10.048 1.00 35.72 40 GLY B CA 1
ATOM 3221 C C . GLY B 1 58 ? 24.129 8.104 9.612 1.00 32.24 40 GLY B C 1
ATOM 3222 O O . GLY B 1 58 ? 24.377 9.100 10.290 1.00 32.52 40 GLY B O 1
ATOM 3223 N N . ILE B 1 59 ? 24.779 7.829 8.486 1.00 31.54 41 ILE B N 1
ATOM 3224 C CA . ILE B 1 59 ? 25.857 8.693 8.001 1.00 29.44 41 ILE B CA 1
ATOM 3225 C C . ILE B 1 59 ? 25.538 9.283 6.626 1.00 28.89 41 ILE B C 1
ATOM 3226 O O . ILE B 1 59 ? 25.194 8.556 5.705 1.00 31.72 41 ILE B O 1
ATOM 3231 N N . LYS B 1 60 ? 25.676 10.600 6.488 1.00 26.61 42 LYS B N 1
ATOM 3232 C CA . LYS B 1 60 ? 25.449 11.265 5.206 1.00 28.50 42 LYS B CA 1
ATOM 3233 C C . LYS B 1 60 ? 26.584 12.230 4.870 1.00 26.05 42 LYS B C 1
ATOM 3234 O O . LYS B 1 60 ? 27.018 13.005 5.722 1.00 29.34 42 LYS B O 1
ATOM 3240 N N . ASN B 1 61 ? 27.035 12.195 3.616 1.00 23.68 43 ASN B N 1
ATOM 3241 C CA . ASN B 1 61 ? 28.124 13.045 3.143 1.00 26.27 43 ASN B CA 1
ATOM 3242 C C . ASN B 1 61 ? 29.371 12.902 4.019 1.00 28.56 43 ASN B C 1
ATOM 3243 O O . ASN B 1 61 ? 30.103 13.862 4.247 1.00 26.06 43 ASN B O 1
ATOM 3248 N N . GLY B 1 62 ? 29.590 11.685 4.509 1.00 26.71 44 GLY B N 1
ATOM 3249 C CA . GLY B 1 62 ? 30.751 11.357 5.316 1.00 26.23 44 GLY B CA 1
ATOM 3250 C C . GLY B 1 62 ? 30.681 11.767 6.776 1.00 30.08 44 GLY B C 1
ATOM 3251 O O . GLY B 1 62 ? 31.624 11.536 7.529 1.00 27.81 44 GLY B O 1
ATOM 3252 N N . LEU B 1 63 ? 29.569 12.372 7.180 1.00 28.05 45 LEU B N 1
ATOM 3253 C CA . LEU B 1 63 ? 29.414 12.835 8.558 1.00 31.10 45 LEU B CA 1
ATOM 3254 C C . LEU B 1 63 ? 28.206 12.199 9.236 1.00 30.85 45 LEU B C 1
ATOM 3255 O O . LEU B 1 63 ? 27.270 11.754 8.569 1.00 28.55 45 LEU B O 1
ATOM 3260 N N . ILE B 1 64 ? 28.237 12.152 10.563 1.00 25.85 46 ILE B N 1
ATOM 3261 C CA . ILE B 1 64 ? 27.137 11.583 11.333 1.00 26.46 46 ILE B CA 1
ATOM 3262 C C . ILE B 1 64 ? 25.860 12.405 11.157 1.00 29.52 46 ILE B C 1
ATOM 3263 O O . ILE B 1 64 ? 25.822 13.590 11.489 1.00 31.02 46 ILE B O 1
ATOM 3268 N N . ASP B 1 65 ? 24.817 11.767 10.634 1.00 30.64 47 ASP B N 1
ATOM 3269 C CA . ASP B 1 65 ? 23.527 12.425 10.425 1.00 32.81 47 ASP B CA 1
ATOM 3270 C C . ASP B 1 65 ? 22.552 12.111 11.556 1.00 34.95 47 ASP B C 1
ATOM 3271 O O . ASP B 1 65 ? 21.714 12.935 11.922 1.00 35.39 47 ASP B O 1
ATOM 3276 N N . ASP B 1 66 ? 22.672 10.907 12.099 1.00 32.89 48 ASP B N 1
ATOM 3277 C CA . ASP B 1 66 ? 21.846 10.465 13.212 1.00 32.73 48 ASP B CA 1
ATOM 3278 C C . ASP B 1 66 ? 22.736 9.692 14.167 1.00 26.94 48 ASP B C 1
ATOM 3279 O O . ASP B 1 66 ? 23.088 8.542 13.902 1.00 28.76 48 ASP B O 1
ATOM 3284 N N . PHE B 1 67 ? 23.088 10.334 15.277 1.00 26.19 49 PHE B N 1
ATOM 3285 C CA . PHE B 1 67 ? 24.034 9.769 16.236 1.00 31.62 49 PHE B CA 1
ATOM 3286 C C . PHE B 1 67 ? 23.694 8.366 16.729 1.00 32.70 49 PHE B C 1
ATOM 3287 O O . PHE B 1 67 ? 24.560 7.503 16.746 1.00 28.27 49 PHE B O 1
ATOM 3295 N N . ASP B 1 68 ? 22.458 8.139 17.159 1.00 32.62 50 ASP B N 1
ATOM 3296 C CA . ASP B 1 68 ? 22.101 6.828 17.704 1.00 30.78 50 ASP B CA 1
ATOM 3297 C C . ASP B 1 68 ? 22.155 5.707 16.670 1.00 28.10 50 ASP B C 1
ATOM 3298 O O . ASP B 1 68 ? 22.619 4.599 16.964 1.00 31.32 50 ASP B O 1
ATOM 3303 N N . ILE B 1 69 ? 21.691 5.994 15.457 1.00 25.85 51 ILE B N 1
ATOM 3304 C CA . ILE B 1 69 ? 21.729 4.998 14.394 1.00 26.12 51 ILE B CA 1
ATOM 3305 C C . ILE B 1 69 ? 23.191 4.688 14.041 1.00 27.69 51 ILE B C 1
ATOM 3306 O O . ILE B 1 69 ? 23.575 3.523 13.907 1.00 25.32 51 ILE B O 1
ATOM 3311 N N . ALA B 1 70 ? 24.003 5.733 13.915 1.00 28.70 52 ALA B N 1
ATOM 3312 C CA . ALA B 1 70 ? 25.427 5.566 13.616 1.00 28.49 52 ALA B CA 1
ATOM 3313 C C . ALA B 1 70 ? 26.125 4.741 14.695 1.00 27.82 52 ALA B C 1
ATOM 3314 O O . ALA B 1 70 ? 26.881 3.816 14.394 1.00 34.79 52 ALA B O 1
ATOM 3316 N N . ARG B 1 71 ? 25.863 5.081 15.951 1.00 26.54 53 ARG B N 1
ATOM 3317 C CA . ARG B 1 71 ? 26.425 4.359 17.088 1.00 29.72 53 ARG B CA 1
ATOM 3318 C C . ARG B 1 71 ? 26.064 2.879 17.069 1.00 31.84 53 ARG B C 1
ATOM 3319 O O . ARG B 1 71 ? 26.936 2.023 17.251 1.00 28.74 53 ARG B O 1
ATOM 3327 N N . GLN B 1 72 ? 24.788 2.573 16.839 1.00 30.36 54 GLN B N 1
ATOM 3328 C CA . GLN B 1 72 ? 24.378 1.173 16.788 1.00 29.70 54 GLN B CA 1
ATOM 3329 C C . GLN B 1 72 ? 25.007 0.448 15.603 1.00 24.85 54 GLN B C 1
ATOM 3330 O O . GLN B 1 72 ? 25.343 -0.722 15.710 1.00 26.50 54 GLN B O 1
ATOM 3336 N N . ALA B 1 73 ? 25.161 1.138 14.477 1.00 27.28 55 ALA B N 1
ATOM 3337 C CA . ALA B 1 73 ? 25.769 0.525 13.298 1.00 29.33 55 ALA B CA 1
ATOM 3338 C C . ALA B 1 73 ? 27.233 0.184 13.563 1.00 27.71 55 ALA B C 1
ATOM 3339 O O . ALA B 1 73 ? 27.707 -0.904 13.218 1.00 28.82 55 ALA B O 1
ATOM 3341 N N . ILE B 1 74 ? 27.936 1.108 14.209 1.00 26.62 56 ILE B N 1
ATOM 3342 C CA . ILE B 1 74 ? 29.329 0.875 14.578 1.00 25.20 56 ILE B CA 1
ATOM 3343 C C . ILE B 1 74 ? 29.412 -0.308 15.533 1.00 29.09 56 ILE B C 1
ATOM 3344 O O . ILE B 1 74 ? 30.236 -1.205 15.355 1.00 28.37 56 ILE B O 1
ATOM 3349 N N . LYS B 1 75 ? 28.542 -0.310 16.539 1.00 31.53 57 LYS B N 1
ATOM 3350 C CA . LYS B 1 75 ? 28.501 -1.390 17.522 1.00 32.04 57 LYS B CA 1
ATOM 3351 C C . LYS B 1 75 ? 28.264 -2.760 16.864 1.00 29.82 57 LYS B C 1
ATOM 3352 O O . LYS B 1 75 ? 28.962 -3.739 17.167 1.00 30.01 57 LYS B O 1
ATOM 3358 N N . ASP B 1 76 ? 27.288 -2.820 15.959 1.00 31.80 58 ASP B N 1
ATOM 3359 C CA . ASP B 1 76 ? 26.965 -4.054 15.252 1.00 34.21 58 ASP B CA 1
ATOM 3360 C C . ASP B 1 76 ? 28.137 -4.522 14.407 1.00 29.75 58 ASP B C 1
ATOM 3361 O O . ASP B 1 76 ? 28.398 -5.720 14.295 1.00 30.55 58 ASP B O 1
ATOM 3366 N N . THR B 1 77 ? 28.842 -3.567 13.812 1.00 27.95 59 THR B N 1
ATOM 3367 C CA . THR B 1 77 ? 29.979 -3.886 12.951 1.00 29.56 59 THR B CA 1
ATOM 3368 C C . THR B 1 77 ? 31.154 -4.434 13.760 1.00 31.92 59 THR B C 1
ATOM 3369 O O . THR B 1 77 ? 31.822 -5.397 13.354 1.00 32.89 59 THR B O 1
ATOM 3373 N N . ILE B 1 78 ? 31.390 -3.829 14.919 1.00 33.46 60 ILE B N 1
ATOM 3374 C CA . ILE B 1 78 ? 32.444 -4.293 15.809 1.00 34.23 60 ILE B CA 1
ATOM 3375 C C . ILE B 1 78 ? 32.121 -5.708 16.276 1.00 33.10 60 ILE B C 1
ATOM 3376 O O . ILE B 1 78 ? 33.005 -6.563 16.332 1.00 29.87 60 ILE B O 1
ATOM 3381 N N . LYS B 1 79 ? 30.854 -5.956 16.603 1.00 32.29 61 LYS B N 1
ATOM 3382 C CA . LYS B 1 79 ? 30.450 -7.301 17.011 1.00 36.04 61 LYS B CA 1
ATOM 3383 C C . LYS B 1 79 ? 30.671 -8.319 15.887 1.00 33.32 61 LYS B C 1
ATOM 3384 O O . LYS B 1 79 ? 31.184 -9.413 16.130 1.00 34.40 61 LYS B O 1
ATOM 3390 N N . LYS B 1 80 ? 30.243 -7.973 14.674 1.00 31.38 62 LYS B N 1
ATOM 3391 C CA . LYS B 1 80 ? 30.458 -8.839 13.511 1.00 31.90 62 LYS B CA 1
ATOM 3392 C C . LYS B 1 80 ? 31.942 -9.195 13.342 1.00 31.31 62 LYS B C 1
ATOM 3393 O O . LYS B 1 80 ? 32.305 -10.367 13.162 1.00 29.59 62 LYS B O 1
ATOM 3399 N N . ALA B 1 81 ? 32.798 -8.179 13.420 1.00 32.06 63 ALA B N 1
ATOM 3400 C CA . ALA B 1 81 ? 34.237 -8.384 13.259 1.00 30.32 63 ALA B CA 1
ATOM 3401 C C . ALA B 1 81 ? 34.814 -9.226 14.399 1.00 35.37 63 ALA B C 1
ATOM 3402 O O . ALA B 1 81 ? 35.715 -10.039 14.188 1.00 39.27 63 ALA B O 1
ATOM 3404 N N . SER B 1 82 ? 34.285 -9.029 15.602 1.00 33.71 64 SER B N 1
ATOM 3405 C CA . SER B 1 82 ? 34.708 -9.780 16.780 1.00 37.88 64 SER B CA 1
ATOM 3406 C C . SER B 1 82 ? 34.375 -11.258 16.639 1.00 39.43 64 SER B C 1
ATOM 3407 O O . SER B 1 82 ? 35.183 -12.122 16.987 1.00 34.88 64 SER B O 1
ATOM 3410 N N . ILE B 1 83 ? 33.174 -11.546 16.143 1.00 39.61 65 ILE B N 1
ATOM 3411 C CA . ILE B 1 83 ? 32.752 -12.928 15.944 1.00 38.96 65 ILE B CA 1
ATOM 3412 C C . ILE B 1 83 ? 33.595 -13.580 14.857 1.00 36.65 65 ILE B C 1
ATOM 3413 O O . ILE B 1 83 ? 34.082 -14.699 15.027 1.00 38.61 65 ILE B O 1
ATOM 3418 N N . ALA B 1 84 ? 33.769 -12.870 13.744 1.00 35.64 66 ALA B N 1
ATOM 3419 C CA . ALA B 1 84 ? 34.545 -13.381 12.614 1.00 33.49 66 ALA B CA 1
ATOM 3420 C C . ALA B 1 84 ? 36.022 -13.634 12.953 1.00 34.72 66 ALA B C 1
ATOM 3421 O O . ALA B 1 84 ? 36.611 -14.608 12.486 1.00 34.78 66 ALA B O 1
ATOM 3423 N N . SER B 1 85 ? 36.607 -12.770 13.778 1.00 31.82 67 SER B N 1
ATOM 3424 C CA . SER B 1 85 ? 38.036 -12.850 14.095 1.00 35.53 67 SER B CA 1
ATOM 3425 C C . SER B 1 85 ? 38.351 -13.651 15.353 1.00 41.15 67 SER B C 1
ATOM 3426 O O . SER B 1 85 ? 39.465 -14.147 15.512 1.00 43.93 67 SER B O 1
ATOM 3429 N N . GLY B 1 86 ? 37.389 -13.727 16.266 1.00 41.51 68 GLY B N 1
ATOM 3430 C CA . GLY B 1 86 ? 37.589 -14.398 17.537 1.00 43.14 68 GLY B CA 1
ATOM 3431 C C . GLY B 1 86 ? 38.319 -13.509 18.527 1.00 43.14 68 GLY B C 1
ATOM 3432 O O . GLY B 1 86 ? 38.790 -13.965 19.569 1.00 43.66 68 GLY B O 1
ATOM 3433 N N . VAL B 1 87 ? 38.402 -12.226 18.199 1.00 43.26 69 VAL B N 1
ATOM 3434 C CA . VAL B 1 87 ? 39.080 -11.261 19.051 1.00 43.25 69 VAL B CA 1
ATOM 3435 C C . VAL B 1 87 ? 38.065 -10.423 19.815 1.00 43.71 69 VAL B C 1
ATOM 3436 O O . VAL B 1 87 ? 37.066 -9.973 19.252 1.00 43.39 69 VAL B O 1
ATOM 3440 N N . ASP B 1 88 ? 38.325 -10.213 21.099 1.00 44.99 70 ASP B N 1
ATOM 3441 C CA . ASP B 1 88 ? 37.472 -9.359 21.905 1.00 47.92 70 ASP B CA 1
ATOM 3442 C C . ASP B 1 88 ? 37.935 -7.925 21.685 1.00 43.27 70 ASP B C 1
ATOM 3443 O O . ASP B 1 88 ? 38.813 -7.426 22.386 1.00 40.39 70 ASP B O 1
ATOM 3448 N N . ILE B 1 89 ? 37.328 -7.269 20.701 1.00 39.77 71 ILE B N 1
ATOM 3449 C CA . ILE B 1 89 ? 37.745 -5.929 20.296 1.00 37.32 71 ILE B CA 1
ATOM 3450 C C . ILE B 1 89 ? 37.487 -4.870 21.362 1.00 37.77 71 ILE B C 1
ATOM 3451 O O . ILE B 1 89 ? 36.343 -4.593 21.726 1.00 39.69 71 ILE B O 1
ATOM 3456 N N . LYS B 1 90 ? 38.573 -4.280 21.847 1.00 32.08 72 LYS B N 1
ATOM 3457 C CA . LYS B 1 90 ? 38.510 -3.252 22.877 1.00 38.22 72 LYS B CA 1
ATOM 3458 C C . LYS B 1 90 ? 39.210 -1.962 22.447 1.00 34.43 72 LYS B C 1
ATOM 3459 O O . LYS B 1 90 ? 38.946 -0.897 22.999 1.00 29.53 72 LYS B O 1
ATOM 3465 N N . GLU B 1 91 ? 40.129 -2.066 21.493 1.00 35.56 73 GLU B N 1
ATOM 3466 C CA . GLU B 1 91 ? 40.906 -0.914 21.044 1.00 33.14 73 GLU B CA 1
ATOM 3467 C C . GLU B 1 91 ? 40.929 -0.858 19.516 1.00 30.34 73 GLU B C 1
ATOM 3468 O O . GLU B 1 91 ? 41.146 -1.878 18.862 1.00 28.85 73 GLU B O 1
ATOM 3474 N N . VAL B 1 92 ? 40.687 0.321 18.943 1.00 23.15 74 VAL B N 1
ATOM 3475 C CA . VAL B 1 92 ? 40.605 0.445 17.485 1.00 25.54 74 VAL B CA 1
ATOM 3476 C C . VAL B 1 92 ? 41.323 1.673 16.946 1.00 25.93 74 VAL B C 1
ATOM 3477 O O . VAL B 1 92 ? 41.629 2.605 17.685 1.00 33.43 74 VAL B O 1
ATOM 3481 N N . PHE B 1 93 ? 41.577 1.659 15.643 1.00 24.40 75 PHE B N 1
ATOM 3482 C CA . PHE B 1 93 ? 42.108 2.809 14.920 1.00 25.70 75 PHE B CA 1
ATOM 3483 C C . PHE B 1 93 ? 41.001 3.324 14.010 1.00 26.78 75 PHE B C 1
ATOM 3484 O O . PHE B 1 93 ? 40.338 2.543 13.340 1.00 29.73 75 PHE B O 1
ATOM 3492 N N . LEU B 1 94 ? 40.780 4.632 14.013 1.00 26.68 76 LEU B N 1
ATOM 3493 C CA . LEU B 1 94 ? 39.682 5.215 13.255 1.00 29.83 76 LEU B CA 1
ATOM 3494 C C . LEU B 1 94 ? 40.167 6.067 12.084 1.00 28.90 76 LEU B C 1
ATOM 3495 O O . LEU B 1 94 ? 40.994 6.953 12.260 1.00 26.13 76 LEU B O 1
ATOM 3500 N N . LYS B 1 95 ? 39.657 5.803 10.884 1.00 27.66 77 LYS B N 1
ATOM 3501 C CA . LYS B 1 95 ? 39.978 6.683 9.767 1.00 22.73 77 LYS B CA 1
ATOM 3502 C C . LYS B 1 95 ? 39.135 7.941 9.905 1.00 23.67 77 LYS B C 1
ATOM 3503 O O . LYS B 1 95 ? 38.040 7.902 10.463 1.00 27.37 77 LYS B O 1
ATOM 3509 N N . LEU B 1 96 ? 39.645 9.050 9.382 1.00 23.46 78 LEU B N 1
ATOM 3510 C CA . LEU B 1 96 ? 38.865 10.276 9.282 1.00 23.83 78 LEU B CA 1
ATOM 3511 C C . LEU B 1 96 ? 38.806 10.692 7.819 1.00 26.13 78 LEU B C 1
ATOM 3512 O O . LEU B 1 96 ? 39.817 10.653 7.126 1.00 22.76 78 LEU B O 1
ATOM 3517 N N . PRO B 1 97 ? 37.614 11.083 7.336 1.00 22.60 79 PRO B N 1
ATOM 3518 C CA . PRO B 1 97 ? 37.472 11.459 5.929 1.00 21.24 79 PRO B CA 1
ATOM 3519 C C . PRO B 1 97 ? 38.141 12.792 5.640 1.00 24.07 79 PRO B C 1
ATOM 3520 O O . PRO B 1 97 ? 38.384 13.571 6.567 1.00 23.96 79 PRO B O 1
ATOM 3524 N N . ILE B 1 98 ? 38.435 13.053 4.372 1.00 22.91 80 ILE B N 1
ATOM 3525 C CA . ILE B 1 98 ? 39.088 14.299 3.987 1.00 27.62 80 ILE B CA 1
ATOM 3526 C C . ILE B 1 98 ? 38.035 15.395 3.848 1.00 29.44 80 ILE B C 1
ATOM 3527 O O . ILE B 1 98 ? 37.739 15.879 2.757 1.00 30.98 80 ILE B O 1
ATOM 3532 N N . ILE B 1 99 ? 37.460 15.754 4.987 1.00 29.61 81 ILE B N 1
ATOM 3533 C CA . ILE B 1 99 ? 36.442 16.784 5.082 1.00 30.70 81 ILE B CA 1
ATOM 3534 C C . ILE B 1 99 ? 36.884 17.758 6.164 1.00 28.59 81 ILE B C 1
ATOM 3535 O O . ILE B 1 99 ? 37.332 17.331 7.227 1.00 27.88 81 ILE B O 1
ATOM 3540 N N . GLY B 1 100 ? 36.755 19.057 5.900 1.00 26.86 82 GLY B N 1
ATOM 3541 C CA . GLY B 1 100 ? 37.196 20.080 6.835 1.00 24.30 82 GLY B CA 1
ATOM 3542 C C . GLY B 1 100 ? 38.655 19.884 7.213 1.00 26.41 82 GLY B C 1
ATOM 3543 O O . GLY B 1 100 ? 39.060 20.128 8.348 1.00 27.90 82 GLY B O 1
ATOM 3544 N N . THR B 1 101 ? 39.439 19.434 6.239 1.00 31.27 83 THR B N 1
ATOM 3545 C CA . THR B 1 101 ? 40.823 19.024 6.459 1.00 30.68 83 THR B CA 1
ATOM 3546 C C . THR B 1 101 ? 41.833 19.973 5.822 1.00 30.41 83 THR B C 1
ATOM 3547 O O . THR B 1 101 ? 41.602 20.493 4.735 1.00 28.44 83 THR B O 1
ATOM 3551 N N . GLU B 1 102 ? 42.950 20.194 6.510 1.00 31.84 84 GLU B N 1
ATOM 3552 C CA . GLU B 1 102 ? 44.041 20.999 5.980 1.00 37.48 84 GLU B CA 1
ATOM 3553 C C . GLU B 1 102 ? 45.369 20.241 6.037 1.00 32.86 84 GLU B C 1
ATOM 3554 O O . GLU B 1 102 ? 45.653 19.530 7.005 1.00 29.76 84 GLU B O 1
ATOM 3560 N N . VAL B 1 103 ? 46.168 20.383 4.984 1.00 30.55 85 VAL B N 1
ATOM 3561 C CA . VAL B 1 103 ? 47.500 19.778 4.929 1.00 30.28 85 VAL B CA 1
ATOM 3562 C C . VAL B 1 103 ? 48.559 20.878 4.852 1.00 32.05 85 VAL B C 1
ATOM 3563 O O . VAL B 1 103 ? 48.460 21.770 4.013 1.00 30.98 85 VAL B O 1
ATOM 3567 N N . TYR B 1 104 ? 49.565 20.832 5.725 1.00 31.38 86 TYR B N 1
ATOM 3568 C CA . TYR B 1 104 ? 50.610 21.859 5.704 1.00 30.02 86 TYR B CA 1
ATOM 3569 C C . TYR B 1 104 ? 51.960 21.357 6.220 1.00 34.22 86 TYR B C 1
ATOM 3570 O O . TYR B 1 104 ? 52.076 20.227 6.656 1.00 29.22 86 TYR B O 1
ATOM 3579 N N . ASP B 1 105 ? 52.987 22.197 6.133 1.00 34.79 87 ASP B N 1
ATOM 3580 C CA . ASP B 1 105 ? 54.323 21.825 6.600 1.00 38.88 87 ASP B CA 1
ATOM 3581 C C . ASP B 1 105 ? 54.646 22.463 7.944 1.00 35.55 87 ASP B C 1
ATOM 3582 O O . ASP B 1 105 ? 54.207 23.575 8.230 1.00 37.72 87 ASP B O 1
ATOM 3587 N N . GLU B 1 106 ? 55.413 21.749 8.765 1.00 34.18 88 GLU B N 1
ATOM 3588 C CA . GLU B 1 106 ? 55.878 22.291 10.044 1.00 33.30 88 GLU B CA 1
ATOM 3589 C C . GLU B 1 106 ? 57.165 21.591 10.472 1.00 31.94 88 GLU B C 1
ATOM 3590 O O . GLU B 1 106 ? 57.390 20.431 10.138 1.00 31.00 88 GLU B O 1
ATOM 3596 N N . SER B 1 107 ? 58.018 22.305 11.199 1.00 33.34 89 SER B N 1
ATOM 3597 C CA . SER B 1 107 ? 59.260 21.724 11.689 1.00 34.69 89 SER B CA 1
ATOM 3598 C C . SER B 1 107 ? 59.375 21.817 13.206 1.00 35.81 89 SER B C 1
ATOM 3599 O O . SER B 1 107 ? 58.730 22.660 13.835 1.00 35.03 89 SER B O 1
ATOM 3602 N N . ASN B 1 108 ? 60.192 20.944 13.791 1.00 31.87 90 ASN B N 1
ATOM 3603 C CA . ASN B 1 108 ? 60.457 21.017 15.230 1.00 31.75 90 ASN B CA 1
ATOM 3604 C C . ASN B 1 108 ? 61.819 20.435 15.561 1.00 30.05 90 ASN B C 1
ATOM 3605 O O . ASN B 1 108 ? 62.298 19.558 14.862 1.00 32.66 90 ASN B O 1
ATOM 3610 N N . GLU B 1 109 ? 62.439 20.917 16.633 1.00 35.78 91 GLU B N 1
ATOM 3611 C CA . GLU B 1 109 ? 63.767 20.449 17.013 1.00 37.99 91 GLU B CA 1
ATOM 3612 C C . GLU B 1 109 ? 63.901 20.205 18.515 1.00 36.48 91 GLU B C 1
ATOM 3613 O O . GLU B 1 109 ? 63.464 21.026 19.321 1.00 38.17 91 GLU B O 1
ATOM 3619 N N . ILE B 1 110 ? 64.487 19.068 18.887 1.00 33.15 92 ILE B N 1
ATOM 3620 C CA . ILE B 1 110 ? 64.773 18.786 20.295 1.00 33.37 92 ILE B CA 1
ATOM 3621 C C . ILE B 1 110 ? 66.286 18.782 20.545 1.00 35.02 92 ILE B C 1
ATOM 3622 O O . ILE B 1 110 ? 67.069 18.416 19.659 1.00 36.06 92 ILE B O 1
ATOM 3627 N N . ASP B 1 111 ? 66.679 19.169 21.759 1.00 38.33 93 ASP B N 1
ATOM 3628 C CA . ASP B 1 111 ? 68.087 19.306 22.142 1.00 44.65 93 ASP B CA 1
ATOM 3629 C C . ASP B 1 111 ? 68.618 18.160 22.999 1.00 42.66 93 ASP B C 1
ATOM 3630 O O . ASP B 1 111 ? 67.885 17.566 23.791 1.00 43.80 93 ASP B O 1
ATOM 3635 N N . PHE B 1 112 ? 69.901 17.853 22.822 1.00 39.49 94 PHE B N 1
ATOM 3636 C CA . PHE B 1 112 ? 70.592 16.860 23.642 1.00 42.38 94 PHE B CA 1
ATOM 3637 C C . PHE B 1 112 ? 71.797 17.491 24.337 1.00 47.93 94 PHE B C 1
ATOM 3638 O O . PHE B 1 112 ? 72.435 18.398 23.800 1.00 48.08 94 PHE B O 1
ATOM 3646 N N . TYR B 1 113 ? 72.098 17.015 25.538 1.00 53.89 95 TYR B N 1
ATOM 3647 C CA . TYR B 1 113 ? 73.193 17.577 26.319 1.00 57.26 95 TYR B CA 1
ATOM 3648 C C . TYR B 1 113 ? 74.304 16.559 26.558 1.00 57.28 95 TYR B C 1
ATOM 3649 O O . TYR B 1 113 ? 75.193 16.771 27.381 1.00 60.43 95 TYR B O 1
ATOM 3658 N N . GLU B 1 114 ? 74.228 15.445 25.836 1.00 56.05 96 GLU B N 1
ATOM 3659 C CA . GLU B 1 114 ? 75.259 14.416 25.870 1.00 56.89 96 GLU B CA 1
ATOM 3660 C C . GLU B 1 114 ? 75.063 13.595 24.594 1.00 49.53 96 GLU B C 1
ATOM 3661 O O . GLU B 1 114 ? 74.004 13.684 23.968 1.00 43.59 96 GLU B O 1
ATOM 3667 N N . ASP B 1 115 ? 76.067 12.816 24.198 1.00 46.50 97 ASP B N 1
ATOM 3668 C CA . ASP B 1 115 ? 75.943 11.962 23.016 1.00 47.81 97 ASP B CA 1
ATOM 3669 C C . ASP B 1 115 ? 74.752 11.021 23.172 1.00 45.40 97 ASP B C 1
ATOM 3670 O O . ASP B 1 115 ? 74.675 10.258 24.132 1.00 38.67 97 ASP B O 1
ATOM 3675 N N . THR B 1 116 ? 73.828 11.086 22.220 1.00 45.88 98 THR B N 1
ATOM 3676 C CA . THR B 1 116 ? 72.573 10.350 22.316 1.00 38.35 98 THR B CA 1
ATOM 3677 C C . THR B 1 116 ? 72.313 9.440 21.120 1.00 33.95 98 THR B C 1
ATOM 3678 O O . THR B 1 116 ? 72.267 9.905 19.986 1.00 34.86 98 THR B O 1
ATOM 3682 N N . GLU B 1 117 ? 72.145 8.144 21.372 1.00 28.46 99 GLU B N 1
ATOM 3683 C CA . GLU B 1 117 ? 71.746 7.229 20.313 1.00 30.85 99 GLU B CA 1
ATOM 3684 C C . GLU B 1 117 ? 70.253 7.411 20.079 1.00 36.41 99 GLU B C 1
ATOM 3685 O O . GLU B 1 117 ? 69.436 7.144 20.964 1.00 36.55 99 GLU B O 1
ATOM 3691 N N . ILE B 1 118 ? 69.899 7.855 18.879 1.00 34.55 100 ILE B N 1
ATOM 3692 C CA . ILE B 1 118 ? 68.510 8.141 18.543 1.00 32.13 100 ILE B CA 1
ATOM 3693 C C . ILE B 1 118 ? 67.670 6.876 18.465 1.00 32.78 100 ILE B C 1
ATOM 3694 O O . ILE B 1 118 ? 68.066 5.892 17.841 1.00 31.02 100 ILE B O 1
ATOM 3699 N N . ASN B 1 119 ? 66.499 6.915 19.092 1.00 33.83 101 ASN B N 1
ATOM 3700 C CA . ASN B 1 119 ? 65.546 5.820 19.007 1.00 35.13 101 ASN B CA 1
ATOM 3701 C C . ASN B 1 119 ? 64.140 6.381 18.819 1.00 30.23 101 ASN B C 1
ATOM 3702 O O . ASN B 1 119 ? 63.962 7.597 18.743 1.00 28.04 101 ASN B O 1
ATOM 3707 N N . GLY B 1 120 ? 63.154 5.495 18.739 1.00 34.23 102 GLY B N 1
ATOM 3708 C CA . GLY B 1 120 ? 61.771 5.900 18.536 1.00 34.87 102 GLY B CA 1
ATOM 3709 C C . GLY B 1 120 ? 61.201 6.933 19.496 1.00 35.15 102 GLY B C 1
ATOM 3710 O O . GLY B 1 120 ? 60.349 7.725 19.108 1.00 34.25 102 GLY B O 1
ATOM 3711 N N . SER B 1 121 ? 61.681 6.953 20.737 1.00 34.35 103 SER B N 1
ATOM 3712 C CA . SER B 1 121 ? 61.168 7.897 21.731 1.00 32.98 103 SER B CA 1
ATOM 3713 C C . SER B 1 121 ? 61.537 9.353 21.414 1.00 31.35 103 SER B C 1
ATOM 3714 O O . SER B 1 121 ? 60.747 10.279 21.656 1.00 30.98 103 SER B O 1
ATOM 3717 N N . HIS B 1 122 ? 62.718 9.552 20.833 1.00 30.88 104 HIS B N 1
ATOM 3718 C CA . HIS B 1 122 ? 63.157 10.889 20.436 1.00 31.61 104 HIS B CA 1
ATOM 3719 C C . HIS B 1 122 ? 62.327 11.388 19.258 1.00 28.94 104 HIS B C 1
ATOM 3720 O O . HIS B 1 122 ? 61.943 12.565 19.188 1.00 29.24 104 HIS B O 1
ATOM 3727 N N . ILE B 1 123 ? 62.042 10.473 18.340 1.00 28.20 105 ILE B N 1
ATOM 3728 C CA . ILE B 1 123 ? 61.215 10.773 17.179 1.00 27.57 105 ILE B CA 1
ATOM 3729 C C . ILE B 1 123 ? 59.809 11.153 17.641 1.00 29.98 105 ILE B C 1
ATOM 3730 O O . ILE B 1 123 ? 59.242 12.154 17.195 1.00 30.92 105 ILE B O 1
ATOM 3735 N N . GLU B 1 124 ? 59.253 10.352 18.543 1.00 32.98 106 GLU B N 1
ATOM 3736 C CA . GLU B 1 124 ? 57.945 10.649 19.121 1.00 33.78 106 GLU B CA 1
ATOM 3737 C C . GLU B 1 124 ? 57.923 12.039 19.771 1.00 32.14 106 GLU B C 1
ATOM 3738 O O . GLU B 1 124 ? 56.985 12.808 19.557 1.00 29.97 106 GLU B O 1
ATOM 3744 N N . LYS B 1 125 ? 58.964 12.375 20.536 1.00 32.35 107 LYS B N 1
ATOM 3745 C CA . LYS B 1 125 ? 59.024 13.685 21.197 1.00 33.29 107 LYS B CA 1
ATOM 3746 C C . LYS B 1 125 ? 59.041 14.861 20.223 1.00 33.44 107 LYS B C 1
ATOM 3747 O O . LYS B 1 125 ? 58.215 15.807 20.315 1.00 36.93 107 LYS B O 1
ATOM 3753 N N . VAL B 1 126 ? 59.940 14.764 19.247 1.00 31.76 108 VAL B N 1
ATOM 3754 C CA . VAL B 1 126 ? 60.077 15.823 18.258 1.00 31.18 108 VAL B CA 1
ATOM 3755 C C . VAL B 1 126 ? 58.811 15.970 17.407 1.00 32.47 108 VAL B C 1
ATOM 3756 O O . VAL B 1 126 ? 58.452 17.085 17.024 1.00 33.21 108 VAL B O 1
ATOM 3760 N N . LEU B 1 127 ? 58.128 14.866 17.110 1.00 31.17 109 LEU B N 1
ATOM 3761 C CA . LEU B 1 127 ? 56.871 14.969 16.364 1.00 33.51 109 LEU B CA 1
ATOM 3762 C C . LEU B 1 127 ? 55.750 15.564 17.223 1.00 34.53 109 LEU B C 1
ATOM 3763 O O . LEU B 1 127 ? 54.947 16.353 16.729 1.00 33.68 109 LEU B O 1
ATOM 3768 N N . GLU B 1 128 ? 55.695 15.178 18.497 1.00 36.04 110 GLU B N 1
ATOM 3769 C CA . GLU B 1 128 ? 54.698 15.701 19.439 1.00 42.29 110 GLU B CA 1
ATOM 3770 C C . GLU B 1 128 ? 54.727 17.227 19.542 1.00 37.48 110 GLU B C 1
ATOM 3771 O O . GLU B 1 128 ? 53.662 17.899 19.602 1.00 35.21 110 GLU B O 1
ATOM 3777 N N . GLY B 1 129 ? 55.941 17.779 19.536 1.00 31.64 111 GLY B N 1
ATOM 3778 C CA . GLY B 1 129 ? 56.062 19.229 19.586 1.00 34.92 111 GLY B CA 1
ATOM 3779 C C . GLY B 1 129 ? 55.310 19.968 18.482 1.00 40.05 111 GLY B C 1
ATOM 3780 O O . GLY B 1 129 ? 54.770 21.063 18.702 1.00 40.72 111 GLY B O 1
ATOM 3781 N N . ILE B 1 130 ? 55.227 19.353 17.306 1.00 41.35 112 ILE B N 1
ATOM 3782 C CA . ILE B 1 130 ? 54.490 19.938 16.187 1.00 43.76 112 ILE B CA 1
ATOM 3783 C C . ILE B 1 130 ? 52.992 19.976 16.473 1.00 44.57 112 ILE B C 1
ATOM 3784 O O . ILE B 1 130 ? 52.325 20.957 16.140 1.00 46.96 112 ILE B O 1
ATOM 3789 N N . ARG B 1 131 ? 52.464 18.919 17.087 1.00 47.38 113 ARG B N 1
ATOM 3790 C CA . ARG B 1 131 ? 51.060 18.921 17.488 1.00 55.05 113 ARG B CA 1
ATOM 3791 C C . ARG B 1 131 ? 50.824 20.087 18.421 1.00 57.64 113 ARG B C 1
ATOM 3792 O O . ARG B 1 131 ? 49.842 20.815 18.290 1.00 56.62 113 ARG B O 1
ATOM 3800 N N . GLU B 1 132 ? 51.737 20.265 19.368 1.00 59.79 114 GLU B N 1
ATOM 3801 C CA . GLU B 1 132 ? 51.609 21.388 20.295 1.00 64.24 114 GLU B CA 1
ATOM 3802 C C . GLU B 1 132 ? 51.679 22.773 19.620 1.00 60.38 114 GLU B C 1
ATOM 3803 O O . GLU B 1 132 ? 51.026 23.714 20.074 1.00 60.45 114 GLU B O 1
ATOM 3809 N N . LYS B 1 133 ? 52.460 22.903 18.548 1.00 58.82 115 LYS B N 1
ATOM 3810 C CA . LYS B 1 133 ? 52.597 24.192 17.847 1.00 62.79 115 LYS B CA 1
ATOM 3811 C C . LYS B 1 133 ? 51.314 24.782 17.230 1.00 64.23 115 LYS B C 1
ATOM 3812 O O . LYS B 1 133 ? 51.245 25.987 16.988 1.00 63.83 115 LYS B O 1
ATOM 3818 N N . ASN B 1 134 ? 50.309 23.955 16.967 1.00 64.17 116 ASN B N 1
ATOM 3819 C CA . ASN B 1 134 ? 49.059 24.454 16.390 1.00 63.57 116 ASN B CA 1
ATOM 3820 C C . ASN B 1 134 ? 48.189 25.188 17.412 1.00 65.15 116 ASN B C 1
ATOM 3821 O O . ASN B 1 134 ? 47.809 24.628 18.439 1.00 64.58 116 ASN B O 1
ATOM 3826 N N . ASP B 1 135 ? 47.872 26.447 17.112 1.00 68.64 117 ASP B N 1
ATOM 3827 C CA . ASP B 1 135 ? 47.077 27.274 18.020 1.00 75.57 117 ASP B CA 1
ATOM 3828 C C . ASP B 1 135 ? 45.763 27.735 17.407 1.00 73.41 117 ASP B C 1
ATOM 3829 O O . ASP B 1 135 ? 45.153 28.698 17.873 1.00 73.68 117 ASP B O 1
ATOM 3834 N N . VAL B 1 136 ? 45.345 27.065 16.342 1.00 70.32 118 VAL B N 1
ATOM 3835 C CA . VAL B 1 136 ? 44.040 27.328 15.759 1.00 68.43 118 VAL B CA 1
ATOM 3836 C C . VAL B 1 136 ? 42.988 26.562 16.559 1.00 67.94 118 VAL B C 1
ATOM 3837 O O . VAL B 1 136 ? 42.967 25.330 16.534 1.00 67.76 118 VAL B O 1
ATOM 3841 N N . GLN B 1 137 ? 42.118 27.274 17.270 1.00 67.70 119 GLN B N 1
ATOM 3842 C CA . GLN B 1 137 ? 41.119 26.609 18.115 1.00 67.98 119 GLN B CA 1
ATOM 3843 C C . GLN B 1 137 ? 40.067 25.775 17.386 1.00 53.67 119 GLN B C 1
ATOM 3844 O O . GLN B 1 137 ? 39.619 24.775 17.931 1.00 53.20 119 GLN B O 1
ATOM 3850 N N . GLU B 1 138 ? 39.652 26.166 16.186 1.00 48.28 120 GLU B N 1
ATOM 3851 C CA . GLU B 1 138 ? 38.588 25.409 15.518 1.00 52.58 120 GLU B CA 1
ATOM 3852 C C . GLU B 1 138 ? 39.091 24.083 14.921 1.00 48.99 120 GLU B C 1
ATOM 3853 O O . GLU B 1 138 ? 38.291 23.212 14.577 1.00 44.43 120 GLU B O 1
ATOM 3859 N N . THR B 1 139 ? 40.405 23.932 14.789 1.00 47.50 121 THR B N 1
ATOM 3860 C CA . THR B 1 139 ? 40.966 22.710 14.219 1.00 45.06 121 THR B CA 1
ATOM 3861 C C . THR B 1 139 ? 41.884 21.976 15.200 1.00 45.32 121 THR B C 1
ATOM 3862 O O . THR B 1 139 ? 42.432 22.573 16.123 1.00 44.89 121 THR B O 1
ATOM 3866 N N . GLU B 1 140 ? 42.035 20.672 14.996 1.00 42.24 122 GLU B N 1
ATOM 3867 C CA . GLU B 1 140 ? 42.970 19.868 15.771 1.00 42.05 122 GLU B CA 1
ATOM 3868 C C . GLU B 1 140 ? 43.869 19.083 14.837 1.00 34.92 122 GLU B C 1
ATOM 3869 O O . GLU B 1 140 ? 43.411 18.533 13.835 1.00 30.30 122 GLU B O 1
ATOM 3875 N N . VAL B 1 141 ? 45.153 19.036 15.171 1.00 29.38 123 VAL B N 1
ATOM 3876 C CA . VAL B 1 141 ? 46.103 18.247 14.410 1.00 28.51 123 VAL B CA 1
ATOM 3877 C C . VAL B 1 141 ? 45.825 16.763 14.657 1.00 28.50 123 VAL B C 1
ATOM 3878 O O . VAL B 1 141 ? 45.734 16.324 15.801 1.00 28.19 123 VAL B O 1
ATOM 3882 N N . ILE B 1 142 ? 45.638 15.998 13.588 1.00 25.23 124 ILE B N 1
ATOM 3883 C CA . ILE B 1 142 ? 45.374 14.569 13.726 1.00 25.53 124 ILE B CA 1
ATOM 3884 C C . ILE B 1 142 ? 46.557 13.698 13.290 1.00 29.00 124 ILE B C 1
ATOM 3885 O O . ILE B 1 142 ? 46.748 12.608 13.827 1.00 30.17 124 ILE B O 1
ATOM 3890 N N . ASN B 1 143 ? 47.325 14.157 12.305 1.00 29.18 125 ASN B N 1
ATOM 3891 C CA . ASN B 1 143 ? 48.513 13.421 11.867 1.00 30.26 125 ASN B CA 1
ATOM 3892 C C . ASN B 1 143 ? 49.729 14.301 11.634 1.00 28.40 125 ASN B C 1
ATOM 3893 O O . ASN B 1 143 ? 49.622 15.406 11.097 1.00 26.99 125 ASN B O 1
ATOM 3898 N N . VAL B 1 144 ? 50.884 13.784 12.045 1.00 25.58 126 VAL B N 1
ATOM 3899 C CA . VAL B 1 144 ? 52.181 14.422 11.837 1.00 29.44 126 VAL B CA 1
ATOM 3900 C C . VAL B 1 144 ? 53.140 13.361 11.308 1.00 30.10 126 VAL B C 1
ATOM 3901 O O . VAL B 1 144 ? 53.419 12.383 11.992 1.00 31.62 126 VAL B O 1
ATOM 3905 N N . PHE B 1 145 ? 53.618 13.537 10.082 1.00 28.63 127 PHE B N 1
ATOM 3906 C CA . PHE B 1 145 ? 54.491 12.547 9.461 1.00 31.81 127 PHE B CA 1
ATOM 3907 C C . PHE B 1 145 ? 55.798 13.171 8.986 1.00 32.72 127 PHE B C 1
ATOM 3908 O O . PHE B 1 145 ? 55.797 14.229 8.358 1.00 32.60 127 PHE B O 1
ATOM 3916 N N . PRO B 1 146 ? 56.924 12.503 9.269 1.00 30.85 128 PRO B N 1
ATOM 3917 C CA . PRO B 1 146 ? 58.218 13.082 8.900 1.00 28.22 128 PRO B CA 1
ATOM 3918 C C . PRO B 1 146 ? 58.502 13.073 7.403 1.00 26.93 128 PRO B C 1
ATOM 3919 O O . PRO B 1 146 ? 58.303 12.067 6.721 1.00 30.54 128 PRO B O 1
ATOM 3923 N N . ILE B 1 147 ? 58.987 14.206 6.909 1.00 25.82 129 ILE B N 1
ATOM 3924 C CA . ILE B 1 147 ? 59.470 14.308 5.539 1.00 24.64 129 ILE B CA 1
ATOM 3925 C C . ILE B 1 147 ? 60.977 14.053 5.568 1.00 27.48 129 ILE B C 1
ATOM 3926 O O . ILE B 1 147 ? 61.511 13.312 4.742 1.00 28.70 129 ILE B O 1
ATOM 3931 N N . ARG B 1 148 ? 61.665 14.667 6.525 1.00 28.34 130 ARG B N 1
ATOM 3932 C CA . ARG B 1 148 ? 63.097 14.385 6.677 1.00 33.00 130 ARG B CA 1
ATOM 3933 C C . ARG B 1 148 ? 63.571 14.696 8.077 1.00 32.49 130 ARG B C 1
ATOM 3934 O O . ARG B 1 148 ? 62.907 15.432 8.812 1.00 30.80 130 ARG B O 1
ATOM 3942 N N . PHE B 1 149 ? 64.733 14.151 8.434 1.00 31.58 131 PHE B N 1
ATOM 3943 C CA . PHE B 1 149 ? 65.309 14.451 9.729 1.00 32.48 131 PHE B CA 1
ATOM 3944 C C . PHE B 1 149 ? 66.651 15.128 9.536 1.00 35.54 131 PHE B C 1
ATOM 3945 O O . PHE B 1 149 ? 67.325 14.901 8.538 1.00 35.38 131 PHE B O 1
ATOM 3953 N N . ILE B 1 150 ? 67.010 15.992 10.475 1.00 35.04 132 ILE B N 1
ATOM 3954 C CA . ILE B 1 150 ? 68.307 16.653 10.462 1.00 35.45 132 ILE B CA 1
ATOM 3955 C C . ILE B 1 150 ? 68.996 16.470 11.809 1.00 37.82 132 ILE B C 1
ATOM 3956 O O . ILE B 1 150 ? 68.528 16.964 12.835 1.00 39.18 132 ILE B O 1
ATOM 3961 N N . VAL B 1 151 ? 70.110 15.749 11.789 1.00 39.35 133 VAL B N 1
ATOM 3962 C CA . VAL B 1 151 ? 70.913 15.499 12.979 1.00 35.02 133 VAL B CA 1
ATOM 3963 C C . VAL B 1 151 ? 72.004 16.556 13.115 1.00 35.08 133 VAL B C 1
ATOM 3964 O O . VAL B 1 151 ? 72.733 16.850 12.149 1.00 36.57 133 VAL B O 1
ATOM 3968 N N . ASP B 1 152 ? 72.072 17.134 14.317 1.00 36.81 134 ASP B N 1
ATOM 3969 C CA . ASP B 1 152 ? 73.063 18.138 14.699 1.00 41.05 134 ASP B CA 1
ATOM 3970 C C . ASP B 1 152 ? 73.147 19.300 13.714 1.00 41.55 134 ASP B C 1
ATOM 3971 O O . ASP B 1 152 ? 74.232 19.745 13.340 1.00 36.88 134 ASP B O 1
ATOM 3976 N N . LYS B 1 153 ? 71.968 19.767 13.310 1.00 40.61 135 LYS B N 1
ATOM 3977 C CA . LYS B 1 153 ? 71.770 20.930 12.437 1.00 49.25 135 LYS B CA 1
ATOM 3978 C C . LYS B 1 153 ? 72.351 20.872 11.023 1.00 49.64 135 LYS B C 1
ATOM 3979 O O . LYS B 1 153 ? 72.044 21.737 10.203 1.00 52.86 135 LYS B O 1
ATOM 3985 N N . GLU B 1 154 ? 73.168 19.873 10.716 1.00 48.48 136 GLU B N 1
ATOM 3986 C CA . GLU B 1 154 ? 73.797 19.842 9.398 1.00 51.04 136 GLU B CA 1
ATOM 3987 C C . GLU B 1 154 ? 73.533 18.562 8.605 1.00 41.45 136 GLU B C 1
ATOM 3988 O O . GLU B 1 154 ? 73.452 18.608 7.378 1.00 42.07 136 GLU B O 1
ATOM 3994 N N . ASN B 1 155 ? 73.402 17.424 9.285 1.00 37.43 137 ASN B N 1
ATOM 3995 C CA . ASN B 1 155 ? 73.269 16.153 8.561 1.00 41.26 137 ASN B CA 1
ATOM 3996 C C . ASN B 1 155 ? 71.846 15.653 8.306 1.00 36.44 137 ASN B C 1
ATOM 3997 O O . ASN B 1 155 ? 71.177 15.180 9.212 1.00 33.05 137 ASN B O 1
ATOM 4002 N N . GLU B 1 156 ? 71.406 15.717 7.055 1.00 36.28 138 GLU B N 1
ATOM 4003 C CA . GLU B 1 156 ? 70.077 15.230 6.704 1.00 36.47 138 GLU B CA 1
ATOM 4004 C C . GLU B 1 156 ? 70.078 13.714 6.571 1.00 32.63 138 GLU B C 1
ATOM 4005 O O . GLU B 1 156 ? 70.950 13.137 5.921 1.00 36.71 138 GLU B O 1
ATOM 4011 N N . VAL B 1 157 ? 69.115 13.073 7.223 1.00 25.12 139 VAL B N 1
ATOM 4012 C CA . VAL B 1 157 ? 68.980 11.625 7.177 1.00 22.93 139 VAL B CA 1
ATOM 4013 C C . VAL B 1 157 ? 67.511 11.251 6.974 1.00 29.53 139 VAL B C 1
ATOM 4014 O O . VAL B 1 157 ? 66.591 11.996 7.370 1.00 33.05 139 VAL B O 1
ATOM 4018 N N . SER B 1 158 ? 67.317 10.087 6.357 1.00 32.58 140 SER B N 1
ATOM 4019 C CA . SER B 1 158 ? 66.000 9.513 6.123 1.00 38.86 140 SER B CA 1
ATOM 4020 C C . SER B 1 158 ? 65.465 8.913 7.409 1.00 39.95 140 SER B C 1
ATOM 4021 O O . SER B 1 158 ? 64.294 9.077 7.756 1.00 35.04 140 SER B O 1
ATOM 4024 N N . ASP B 1 159 ? 66.345 8.184 8.086 1.00 32.07 141 ASP B N 1
ATOM 4025 C CA . ASP B 1 159 ? 66.028 7.490 9.323 1.00 33.96 141 ASP B CA 1
ATOM 4026 C C . ASP B 1 159 ? 67.148 7.782 10.323 1.00 32.49 141 ASP B C 1
ATOM 4027 O O . ASP B 1 159 ? 68.287 7.390 10.094 1.00 28.30 141 ASP B O 1
ATOM 4032 N N . PRO B 1 160 ? 66.835 8.485 11.422 1.00 33.11 142 PRO B N 1
ATOM 4033 C CA . PRO B 1 160 ? 67.894 8.839 12.369 1.00 35.46 142 PRO B CA 1
ATOM 4034 C C . PRO B 1 160 ? 68.192 7.776 13.434 1.00 36.74 142 PRO B C 1
ATOM 4035 O O . PRO B 1 160 ? 69.149 7.952 14.188 1.00 36.74 142 PRO B O 1
ATOM 4039 N N . LYS B 1 161 ? 67.397 6.710 13.502 1.00 37.44 143 LYS B N 1
ATOM 4040 C CA . LYS B 1 161 ? 67.583 5.669 14.521 1.00 36.03 143 LYS B CA 1
ATOM 4041 C C . LYS B 1 161 ? 68.978 5.033 14.530 1.00 36.12 143 LYS B C 1
ATOM 4042 O O . LYS B 1 161 ? 69.555 4.765 13.476 1.00 33.24 143 LYS B O 1
ATOM 4048 N N . GLU B 1 162 ? 69.504 4.828 15.738 1.00 39.30 144 GLU B N 1
ATOM 4049 C CA . GLU B 1 162 ? 70.816 4.212 15.991 1.00 39.26 144 GLU B CA 1
ATOM 4050 C C . GLU B 1 162 ? 71.979 5.130 15.623 1.00 40.06 144 GLU B C 1
ATOM 4051 O O . GLU B 1 162 ? 73.139 4.771 15.814 1.00 41.81 144 GLU B O 1
ATOM 4057 N N . LEU B 1 163 ? 71.675 6.299 15.070 1.00 38.92 145 LEU B N 1
ATOM 4058 C CA . LEU B 1 163 ? 72.713 7.293 14.840 1.00 39.72 145 LEU B CA 1
ATOM 4059 C C . LEU B 1 163 ? 72.967 8.008 16.146 1.00 42.02 145 LEU B C 1
ATOM 4060 O O . LEU B 1 163 ? 72.051 8.200 16.942 1.00 39.73 145 LEU B O 1
ATOM 4065 N N . ILE B 1 164 ? 74.210 8.404 16.373 1.00 41.04 146 ILE B N 1
ATOM 4066 C CA . ILE B 1 164 ? 74.527 9.136 17.583 1.00 43.48 146 ILE B CA 1
ATOM 4067 C C . ILE B 1 164 ? 74.498 10.636 17.332 1.00 42.29 146 ILE B C 1
ATOM 4068 O O . ILE B 1 164 ? 75.247 11.169 16.516 1.00 46.76 146 ILE B O 1
ATOM 4073 N N . ALA B 1 165 ? 73.580 11.298 18.027 1.00 40.18 147 ALA B N 1
ATOM 4074 C CA . ALA B 1 165 ? 73.434 12.740 17.961 1.00 39.27 147 ALA B CA 1
ATOM 4075 C C . ALA B 1 165 ? 74.143 13.376 19.139 1.00 44.72 147 ALA B C 1
ATOM 4076 O O . ALA B 1 165 ? 74.010 12.928 20.277 1.00 46.15 147 ALA B O 1
ATOM 4078 N N . ARG B 1 166 ? 74.891 14.431 18.855 1.00 46.71 148 ARG B N 1
ATOM 4079 C CA . ARG B 1 166 ? 75.667 15.121 19.870 1.00 47.64 148 ARG B CA 1
ATOM 4080 C C . ARG B 1 166 ? 74.993 16.390 20.368 1.00 43.49 148 ARG B C 1
ATOM 4081 O O . ARG B 1 166 ? 75.297 16.864 21.461 1.00 40.89 148 ARG B O 1
ATOM 4089 N N . HIS B 1 167 ? 74.094 16.953 19.563 1.00 37.96 149 HIS B N 1
ATOM 4090 C CA . HIS B 1 167 ? 73.441 18.210 19.938 1.00 38.30 149 HIS B CA 1
ATOM 4091 C C . HIS B 1 167 ? 71.924 18.255 19.767 1.00 39.20 149 HIS B C 1
ATOM 4092 O O . HIS B 1 167 ? 71.227 18.726 20.662 1.00 37.07 149 HIS B O 1
ATOM 4099 N N . SER B 1 168 ? 71.408 17.781 18.637 1.00 38.97 150 SER B N 1
ATOM 4100 C CA . SER B 1 168 ? 69.985 17.966 18.361 1.00 36.16 150 SER B CA 1
ATOM 4101 C C . SER B 1 168 ? 69.402 17.030 17.313 1.00 35.17 150 SER B C 1
ATOM 4102 O O . SER B 1 168 ? 70.124 16.412 16.528 1.00 30.69 150 SER B O 1
ATOM 4105 N N . LEU B 1 169 ? 68.074 16.931 17.327 1.00 33.52 151 LEU B N 1
ATOM 4106 C CA . LEU B 1 169 ? 67.341 16.193 16.307 1.00 35.82 151 LEU B CA 1
ATOM 4107 C C . LEU B 1 169 ? 66.188 17.060 15.825 1.00 36.57 151 LEU B C 1
ATOM 4108 O O . LEU B 1 169 ? 65.319 17.450 16.608 1.00 34.01 151 LEU B O 1
ATOM 4113 N N . LYS B 1 170 ? 66.206 17.388 14.539 1.00 33.51 152 LYS B N 1
ATOM 4114 C CA . LYS B 1 170 ? 65.150 18.190 13.947 1.00 32.85 152 LYS B CA 1
ATOM 4115 C C . LYS B 1 170 ? 64.333 17.342 12.993 1.00 28.75 152 LYS B C 1
ATOM 4116 O O . LYS B 1 170 ? 64.860 16.458 12.328 1.00 31.48 152 LYS B O 1
ATOM 4122 N N . VAL B 1 171 ? 63.035 17.597 12.946 1.00 30.73 153 VAL B N 1
ATOM 4123 C CA . VAL B 1 171 ? 62.190 16.961 11.960 1.00 30.50 153 VAL B CA 1
ATOM 4124 C C . VAL B 1 171 ? 61.509 18.027 11.120 1.00 27.66 153 VAL B C 1
ATOM 4125 O O . VAL B 1 171 ? 61.070 19.072 11.624 1.00 27.27 153 VAL B O 1
ATOM 4129 N N . GLU B 1 172 ? 61.475 17.763 9.821 1.00 31.31 154 GLU B N 1
ATOM 4130 C CA . GLU B 1 172 ? 60.686 18.548 8.896 1.00 34.09 154 GLU B CA 1
ATOM 4131 C C . GLU B 1 172 ? 59.548 17.627 8.499 1.00 30.26 154 GLU B C 1
ATOM 4132 O O . GLU B 1 172 ? 59.771 16.546 7.923 1.00 32.47 154 GLU B O 1
ATOM 4138 N N . ALA B 1 173 ? 58.334 18.033 8.860 1.00 27.97 155 ALA B N 1
ATOM 4139 C CA . ALA B 1 173 ? 57.182 17.157 8.751 1.00 28.01 155 ALA B CA 1
ATOM 4140 C C . ALA B 1 173 ? 55.985 17.729 8.011 1.00 30.61 155 ALA B C 1
ATOM 4141 O O . ALA B 1 173 ? 55.824 18.951 7.855 1.00 29.19 155 ALA B O 1
ATOM 4143 N N . GLY B 1 174 ? 55.135 16.800 7.586 1.00 30.29 156 GLY B N 1
ATOM 4144 C CA . GLY B 1 174 ? 53.835 17.111 7.041 1.00 30.89 156 GLY B CA 1
ATOM 4145 C C . GLY B 1 174 ? 52.821 16.980 8.159 1.00 31.71 156 GLY B C 1
ATOM 4146 O O . GLY B 1 174 ? 52.943 16.116 9.027 1.00 29.93 156 GLY B O 1
ATOM 4147 N N . VAL B 1 175 ? 51.821 17.851 8.136 1.00 29.11 157 VAL B N 1
ATOM 4148 C CA . VAL B 1 175 ? 50.801 17.921 9.166 1.00 24.82 157 VAL B CA 1
ATOM 4149 C C . VAL B 1 175 ? 49.410 17.903 8.545 1.00 23.32 157 VAL B C 1
ATOM 4150 O O . VAL B 1 175 ? 49.157 18.575 7.545 1.00 27.45 157 VAL B O 1
ATOM 4154 N N . ILE B 1 176 ? 48.520 17.127 9.149 1.00 23.04 158 ILE B N 1
ATOM 4155 C CA . ILE B 1 176 ? 47.122 17.081 8.745 1.00 26.07 158 ILE B CA 1
ATOM 4156 C C . ILE B 1 176 ? 46.280 17.510 9.930 1.00 26.95 158 ILE B C 1
ATOM 4157 O O . ILE B 1 176 ? 46.433 16.980 11.024 1.00 24.95 158 ILE B O 1
ATOM 4162 N N . ALA B 1 177 ? 45.438 18.516 9.719 1.00 30.64 159 ALA B N 1
ATOM 4163 C CA . ALA B 1 177 ? 44.534 19.000 10.758 1.00 27.77 159 ALA B CA 1
ATOM 4164 C C . ALA B 1 177 ? 43.090 18.903 10.286 1.00 29.20 159 ALA B C 1
ATOM 4165 O O . ALA B 1 177 ? 42.815 18.956 9.093 1.00 27.80 159 ALA B O 1
ATOM 4167 N N . ILE B 1 178 ? 42.163 18.745 11.221 1.00 29.28 160 ILE B N 1
ATOM 4168 C CA . ILE B 1 178 ? 40.758 18.621 10.855 1.00 31.42 160 ILE B CA 1
ATOM 4169 C C . ILE B 1 178 ? 39.896 19.487 11.770 1.00 29.80 160 ILE B C 1
ATOM 4170 O O . ILE B 1 178 ? 40.302 19.805 12.881 1.00 27.36 160 ILE B O 1
ATOM 4175 N N . GLN B 1 179 ? 38.717 19.878 11.294 1.00 33.90 161 GLN B N 1
ATOM 4176 C CA . GLN B 1 179 ? 37.747 20.580 12.130 1.00 35.16 161 GLN B CA 1
ATOM 4177 C C . GLN B 1 179 ? 37.485 19.754 13.386 1.00 31.52 161 GLN B C 1
ATOM 4178 O O . GLN B 1 179 ? 37.177 18.562 13.300 1.00 26.69 161 GLN B O 1
ATOM 4184 N N . LYS B 1 180 ? 37.641 20.386 14.549 1.00 32.92 162 LYS B N 1
ATOM 4185 C CA . LYS B 1 180 ? 37.453 19.712 15.836 1.00 37.87 162 LYS B CA 1
ATOM 4186 C C . LYS B 1 180 ? 36.111 19.023 15.993 1.00 36.56 162 LYS B C 1
ATOM 4187 O O . LYS B 1 180 ? 36.041 17.934 16.550 1.00 35.92 162 LYS B O 1
ATOM 4193 N N . SER B 1 181 ? 35.051 19.665 15.514 1.00 38.28 163 SER B N 1
ATOM 4194 C CA . SER B 1 181 ? 33.706 19.105 15.614 1.00 36.12 163 SER B CA 1
ATOM 4195 C C . SER B 1 181 ? 33.613 17.700 15.009 1.00 35.48 163 SER B C 1
ATOM 4196 O O . SER B 1 181 ? 33.022 16.793 15.609 1.00 34.95 163 SER B O 1
ATOM 4199 N N . ILE B 1 182 ? 34.245 17.509 13.851 1.00 33.39 164 ILE B N 1
ATOM 4200 C CA . ILE B 1 182 ? 34.235 16.208 13.179 1.00 30.38 164 ILE B CA 1
ATOM 4201 C C . ILE B 1 182 ? 34.969 15.168 14.026 1.00 27.79 164 ILE B C 1
ATOM 4202 O O . ILE B 1 182 ? 34.425 14.100 14.325 1.00 28.41 164 ILE B O 1
ATOM 4207 N N . LEU B 1 183 ? 36.202 15.488 14.411 1.00 27.05 165 LEU B N 1
ATOM 4208 C CA . LEU B 1 183 ? 37.026 14.593 15.224 1.00 27.41 165 LEU B CA 1
ATOM 4209 C C . LEU B 1 183 ? 36.315 14.159 16.506 1.00 27.56 165 LEU B C 1
ATOM 4210 O O . LEU B 1 183 ? 36.203 12.958 16.812 1.00 24.36 165 LEU B O 1
ATOM 4215 N N . ILE B 1 184 ? 35.837 15.152 17.250 1.00 27.60 166 ILE B N 1
ATOM 4216 C CA . ILE B 1 184 ? 35.147 14.927 18.511 1.00 26.98 166 ILE B CA 1
ATOM 4217 C C . ILE B 1 184 ? 33.913 14.052 18.311 1.00 26.76 166 ILE B C 1
ATOM 4218 O O . ILE B 1 184 ? 33.704 13.082 19.040 1.00 26.12 166 ILE B O 1
ATOM 4223 N N . ASN B 1 185 ? 33.098 14.386 17.318 1.00 30.61 167 ASN B N 1
ATOM 4224 C CA . ASN B 1 185 ? 31.870 13.626 17.124 1.00 30.45 167 ASN B CA 1
ATOM 4225 C C . ASN B 1 185 ? 32.124 12.175 16.715 1.00 31.82 167 ASN B C 1
ATOM 4226 O O . ASN B 1 185 ? 31.494 11.259 17.255 1.00 32.55 167 ASN B O 1
ATOM 4231 N N . MET B 1 186 ? 33.071 11.960 15.802 1.00 28.46 168 MET B N 1
ATOM 4232 C CA . MET B 1 186 ? 33.379 10.601 15.356 1.00 27.24 168 MET B CA 1
ATOM 4233 C C . MET B 1 186 ? 33.923 9.749 16.497 1.00 27.88 168 MET B C 1
ATOM 4234 O O . MET B 1 186 ? 33.446 8.622 16.736 1.00 28.84 168 MET B O 1
ATOM 4239 N N . ILE B 1 187 ? 34.889 10.301 17.231 1.00 25.11 169 ILE B N 1
ATOM 4240 C CA . ILE B 1 187 ? 35.460 9.566 18.355 1.00 26.92 169 ILE B CA 1
ATOM 4241 C C . ILE B 1 187 ? 34.394 9.258 19.404 1.00 26.83 169 ILE B C 1
ATOM 4242 O O . ILE B 1 187 ? 34.307 8.139 19.898 1.00 27.37 169 ILE B O 1
ATOM 4247 N N . LYS B 1 188 ? 33.589 10.258 19.738 1.00 26.67 170 LYS B N 1
ATOM 4248 C CA . LYS B 1 188 ? 32.495 10.094 20.691 1.00 33.20 170 LYS B CA 1
ATOM 4249 C C . LYS B 1 188 ? 31.549 8.952 20.284 1.00 28.82 170 LYS B C 1
ATOM 4250 O O . LYS B 1 188 ? 31.200 8.079 21.103 1.00 27.68 170 LYS B O 1
ATOM 4256 N N . CYS B 1 189 ? 31.187 8.929 19.005 1.00 29.66 171 CYS B N 1
ATOM 4257 C CA . CYS B 1 189 ? 30.277 7.907 18.500 1.00 31.40 171 CYS B CA 1
ATOM 4258 C C . CYS B 1 189 ? 30.901 6.523 18.634 1.00 31.33 171 CYS B C 1
ATOM 4259 O O . CYS B 1 189 ? 30.240 5.576 19.067 1.00 30.38 171 CYS B O 1
ATOM 4262 N N . VAL B 1 190 ? 32.177 6.400 18.274 1.00 30.04 172 VAL B N 1
ATOM 4263 C CA . VAL B 1 190 ? 32.829 5.096 18.378 1.00 27.22 172 VAL B CA 1
ATOM 4264 C C . VAL B 1 190 ? 33.002 4.629 19.825 1.00 29.74 172 VAL B C 1
ATOM 4265 O O . VAL B 1 190 ? 32.696 3.485 20.166 1.00 26.82 172 VAL B O 1
ATOM 4269 N N . GLU B 1 191 ? 33.493 5.518 20.677 1.00 29.55 173 GLU B N 1
ATOM 4270 C CA . GLU B 1 191 ? 33.755 5.173 22.069 1.00 32.31 173 GLU B CA 1
ATOM 4271 C C . GLU B 1 191 ? 32.471 4.914 22.849 1.00 34.53 173 GLU B C 1
ATOM 4272 O O . GLU B 1 191 ? 32.510 4.330 23.931 1.00 36.22 173 GLU B O 1
ATOM 4278 N N . ALA B 1 192 ? 31.333 5.337 22.302 1.00 31.38 174 ALA B N 1
ATOM 4279 C CA . ALA B 1 192 ? 30.058 4.979 22.924 1.00 34.58 174 ALA B CA 1
ATOM 4280 C C . ALA B 1 192 ? 29.746 3.485 22.717 1.00 37.61 174 ALA B C 1
ATOM 4281 O O . ALA B 1 192 ? 28.793 2.964 23.293 1.00 37.41 174 ALA B O 1
ATOM 4283 N N . CYS B 1 193 ? 30.566 2.794 21.926 1.00 36.58 175 CYS B N 1
ATOM 4284 C CA . CYS B 1 193 ? 30.378 1.360 21.673 1.00 36.49 175 CYS B CA 1
ATOM 4285 C C . CYS B 1 193 ? 31.216 0.448 22.577 1.00 41.05 175 CYS B C 1
ATOM 4286 O O . CYS B 1 193 ? 31.375 -0.741 22.290 1.00 47.27 175 CYS B O 1
ATOM 4289 N N . GLY B 1 194 ? 31.775 1.011 23.645 1.00 37.48 176 GLY B N 1
ATOM 4290 C CA . GLY B 1 194 ? 32.556 0.235 24.595 1.00 41.48 176 GLY B CA 1
ATOM 4291 C C . GLY B 1 194 ? 33.951 -0.078 24.095 1.00 41.10 176 GLY B C 1
ATOM 4292 O O . GLY B 1 194 ? 34.556 -1.082 24.470 1.00 37.22 176 GLY B O 1
ATOM 4293 N N . VAL B 1 195 ? 34.462 0.799 23.242 1.00 39.55 177 VAL B N 1
ATOM 4294 C CA . VAL B 1 195 ? 35.777 0.618 22.653 1.00 36.50 177 VAL B CA 1
ATOM 4295 C C . VAL B 1 195 ? 36.618 1.890 22.812 1.00 33.34 177 VAL B C 1
ATOM 4296 O O . VAL B 1 195 ? 36.065 2.984 22.905 1.00 33.40 177 VAL B O 1
ATOM 4300 N N . ASP B 1 196 ? 37.943 1.753 22.851 1.00 28.44 178 ASP B N 1
ATOM 4301 C CA . ASP B 1 196 ? 38.818 2.921 22.907 1.00 30.56 178 ASP B CA 1
ATOM 4302 C C . ASP B 1 196 ? 39.421 3.239 21.546 1.00 29.86 178 ASP B C 1
ATOM 4303 O O . ASP B 1 196 ? 39.892 2.345 20.850 1.00 30.92 178 ASP B O 1
ATOM 4308 N N . VAL B 1 197 ? 39.424 4.512 21.169 1.00 27.89 179 VAL B N 1
ATOM 4309 C CA . VAL B 1 197 ? 40.100 4.909 19.945 1.00 24.48 179 VAL B CA 1
ATOM 4310 C C . VAL B 1 197 ? 41.563 5.202 20.286 1.00 27.89 179 VAL B C 1
ATOM 4311 O O . VAL B 1 197 ? 41.864 6.186 20.959 1.00 28.95 179 VAL B O 1
ATOM 4315 N N . LEU B 1 198 ? 42.462 4.339 19.820 1.00 23.75 180 LEU B N 1
ATOM 4316 C CA . LEU B 1 198 ? 43.896 4.491 20.067 1.00 27.34 180 LEU B CA 1
ATOM 4317 C C . LEU B 1 198 ? 44.486 5.645 19.276 1.00 30.83 180 LEU B C 1
ATOM 4318 O O . LEU B 1 198 ? 45.307 6.398 19.788 1.00 30.52 180 LEU B O 1
ATOM 4323 N N . ASP B 1 199 ? 44.073 5.767 18.020 1.00 26.43 181 ASP B N 1
ATOM 4324 C CA . ASP B 1 199 ? 44.565 6.831 17.158 1.00 28.20 181 ASP B CA 1
ATOM 4325 C C . ASP B 1 199 ? 43.645 7.032 15.968 1.00 25.72 181 ASP B C 1
ATOM 4326 O O . ASP B 1 199 ? 42.874 6.143 15.621 1.00 29.57 181 ASP B O 1
ATOM 4331 N N . VAL B 1 200 ? 43.743 8.199 15.340 1.00 24.67 182 VAL B N 1
ATOM 4332 C CA . VAL B 1 200 ? 42.980 8.487 14.130 1.00 27.73 182 VAL B CA 1
ATOM 4333 C C . VAL B 1 200 ? 43.938 8.702 12.971 1.00 26.83 182 VAL B C 1
ATOM 4334 O O . VAL B 1 200 ? 45.058 9.179 13.156 1.00 28.39 182 VAL B O 1
ATOM 4338 N N . TYR B 1 201 ? 43.509 8.300 11.784 1.00 21.58 183 TYR B N 1
ATOM 4339 C CA . TYR B 1 201 ? 44.307 8.480 10.582 1.00 24.99 183 TYR B CA 1
ATOM 4340 C C . TYR B 1 201 ? 43.478 9.053 9.448 1.00 26.29 183 TYR B C 1
ATOM 4341 O O . TYR B 1 201 ? 42.518 8.432 8.996 1.00 24.09 183 TYR B O 1
ATOM 4350 N N . SER B 1 202 ? 43.848 10.251 9.004 1.00 24.52 184 SER B N 1
ATOM 4351 C CA . SER B 1 202 ? 43.201 10.874 7.860 1.00 28.94 184 SER B CA 1
ATOM 4352 C C . SER B 1 202 ? 43.428 10.013 6.617 1.00 28.69 184 SER B C 1
ATOM 4353 O O . SER B 1 202 ? 44.527 9.494 6.419 1.00 23.28 184 SER B O 1
ATOM 4356 N N . ASP B 1 203 ? 42.402 9.871 5.777 1.00 19.90 185 ASP B N 1
ATOM 4357 C CA . ASP B 1 203 ? 42.543 9.125 4.524 1.00 21.58 185 ASP B CA 1
ATOM 4358 C C . ASP B 1 203 ? 43.594 9.760 3.621 1.00 21.80 185 ASP B C 1
ATOM 4359 O O . ASP B 1 203 ? 44.184 9.088 2.770 1.00 27.25 185 ASP B O 1
ATOM 4364 N N . ALA B 1 204 ? 43.837 11.050 3.829 1.00 21.30 186 ALA B N 1
ATOM 4365 C CA . ALA B 1 204 ? 44.876 11.762 3.098 1.00 25.66 186 ALA B CA 1
ATOM 4366 C C . ALA B 1 204 ? 46.229 11.123 3.386 1.00 28.95 186 ALA B C 1
ATOM 4367 O O . ALA B 1 204 ? 47.082 11.040 2.505 1.00 30.31 186 ALA B O 1
ATOM 4369 N N . TYR B 1 205 ? 46.426 10.676 4.623 1.00 29.04 187 TYR B N 1
ATOM 4370 C CA . TYR B 1 205 ? 47.635 9.931 4.959 1.00 27.91 187 TYR B CA 1
ATOM 4371 C C . TYR B 1 205 ? 47.503 8.471 4.522 1.00 25.14 187 TYR B C 1
ATOM 4372 O O . TYR B 1 205 ? 48.433 7.911 3.943 1.00 24.98 187 TYR B O 1
ATOM 4381 N N . ASN B 1 206 ? 46.358 7.857 4.822 1.00 23.95 188 ASN B N 1
ATOM 4382 C CA . ASN B 1 206 ? 46.122 6.441 4.523 1.00 26.42 188 ASN B CA 1
ATOM 4383 C C . ASN B 1 206 ? 46.384 6.014 3.080 1.00 29.57 188 ASN B C 1
ATOM 4384 O O . ASN B 1 206 ? 47.044 5.002 2.851 1.00 29.16 188 ASN B O 1
ATOM 4389 N N . TYR B 1 207 ? 45.869 6.766 2.109 1.00 27.08 189 TYR B N 1
ATOM 4390 C CA . TYR B 1 207 ? 45.962 6.334 0.705 1.00 28.25 189 TYR B CA 1
ATOM 4391 C C . TYR B 1 207 ? 47.387 6.208 0.163 1.00 30.74 189 TYR B C 1
ATOM 4392 O O . TYR B 1 207 ? 47.591 5.619 -0.896 1.00 33.38 189 TYR B O 1
ATOM 4401 N N . GLY B 1 208 ? 48.361 6.764 0.875 1.00 29.88 190 GLY B N 1
ATOM 4402 C CA . GLY B 1 208 ? 49.755 6.598 0.506 1.00 35.23 190 GLY B CA 1
ATOM 4403 C C . GLY B 1 208 ? 50.142 5.130 0.446 1.00 36.54 190 GLY B C 1
ATOM 4404 O O . GLY B 1 208 ? 50.985 4.722 -0.356 1.00 39.41 190 GLY B O 1
ATOM 4405 N N . SER B 1 209 ? 49.511 4.335 1.302 1.00 34.93 191 SER B N 1
ATOM 4406 C CA . SER B 1 209 ? 49.752 2.896 1.381 1.00 36.16 191 SER B CA 1
ATOM 4407 C C . SER B 1 209 ? 49.279 2.067 0.183 1.00 37.57 191 SER B C 1
ATOM 4408 O O . SER B 1 209 ? 49.752 0.949 -0.014 1.00 42.42 191 SER B O 1
ATOM 4411 N N . ILE B 1 210 ? 48.340 2.580 -0.604 1.00 37.28 192 ILE B N 1
ATOM 4412 C CA . ILE B 1 210 ? 47.860 1.807 -1.749 1.00 37.91 192 ILE B CA 1
ATOM 4413 C C . ILE B 1 210 ? 48.717 2.071 -2.992 1.00 39.51 192 ILE B C 1
ATOM 4414 O O . ILE B 1 210 ? 48.563 1.400 -4.014 1.00 36.48 192 ILE B O 1
ATOM 4419 N N . LEU B 1 211 ? 49.602 3.062 -2.905 1.00 40.58 193 LEU B N 1
ATOM 4420 C CA . LEU B 1 211 ? 50.476 3.419 -4.022 1.00 40.96 193 LEU B CA 1
ATOM 4421 C C . LEU B 1 211 ? 51.793 2.655 -4.011 1.00 44.11 193 LEU B C 1
ATOM 4422 O O . LEU B 1 211 ? 52.288 2.257 -2.954 1.00 43.63 193 LEU B O 1
ATOM 4427 N N . THR B 1 212 ? 52.354 2.452 -5.199 1.00 45.55 194 THR B N 1
ATOM 4428 C CA . THR B 1 212 ? 53.689 1.882 -5.320 1.00 45.57 194 THR B CA 1
ATOM 4429 C C . THR B 1 212 ? 54.690 2.992 -5.024 1.00 46.46 194 THR B C 1
ATOM 4430 O O . THR B 1 212 ? 54.335 4.172 -5.063 1.00 44.82 194 THR B O 1
ATOM 4434 N N . ALA B 1 213 ? 55.933 2.625 -4.725 1.00 49.13 195 ALA B N 1
ATOM 4435 C CA . ALA B 1 213 ? 56.974 3.617 -4.459 1.00 47.17 195 ALA B CA 1
ATOM 4436 C C . ALA B 1 213 ? 57.146 4.553 -5.653 1.00 44.14 195 ALA B C 1
ATOM 4437 O O . ALA B 1 213 ? 57.334 5.761 -5.496 1.00 44.58 195 ALA B O 1
ATOM 4439 N N . THR B 1 214 ? 57.045 3.983 -6.848 1.00 45.82 196 THR B N 1
ATOM 4440 C CA . THR B 1 214 ? 57.189 4.737 -8.088 1.00 47.16 196 THR B CA 1
ATOM 4441 C C . THR B 1 214 ? 56.090 5.778 -8.237 1.00 45.31 196 THR B C 1
ATOM 4442 O O . THR B 1 214 ? 56.358 6.943 -8.542 1.00 41.16 196 THR B O 1
ATOM 4446 N N . GLU B 1 215 ? 54.851 5.338 -8.037 1.00 43.52 197 GLU B N 1
ATOM 4447 C CA . GLU B 1 215 ? 53.694 6.218 -8.099 1.00 39.84 197 GLU B CA 1
ATOM 4448 C C . GLU B 1 215 ? 53.847 7.368 -7.106 1.00 41.18 197 GLU B C 1
ATOM 4449 O O . GLU B 1 215 ? 53.701 8.533 -7.469 1.00 42.20 197 GLU B O 1
ATOM 4455 N N . LYS B 1 216 ? 54.161 7.029 -5.858 1.00 44.26 198 LYS B N 1
ATOM 4456 C CA . LYS B 1 216 ? 54.331 8.019 -4.794 1.00 47.35 198 LYS B CA 1
ATOM 4457 C C . LYS B 1 216 ? 55.489 8.987 -5.068 1.00 46.24 198 LYS B C 1
ATOM 4458 O O . LYS B 1 216 ? 55.494 10.115 -4.571 1.00 40.60 198 LYS B O 1
ATOM 4464 N N . GLU B 1 217 ? 56.473 8.539 -5.844 1.00 49.80 199 GLU B N 1
ATOM 4465 C CA . GLU B 1 217 ? 57.604 9.390 -6.212 1.00 51.20 199 GLU B CA 1
ATOM 4466 C C . GLU B 1 217 ? 57.268 10.355 -7.351 1.00 45.75 199 GLU B C 1
ATOM 4467 O O . GLU B 1 217 ? 57.480 11.562 -7.229 1.00 47.22 199 GLU B O 1
ATOM 4473 N N . LEU B 1 218 ? 56.737 9.822 -8.448 1.00 47.73 200 LEU B N 1
ATOM 4474 C CA . LEU B 1 218 ? 56.478 10.613 -9.656 1.00 50.01 200 LEU B CA 1
ATOM 4475 C C . LEU B 1 218 ? 55.361 11.653 -9.564 1.00 50.03 200 LEU B C 1
ATOM 4476 O O . LEU B 1 218 ? 55.411 12.678 -10.246 1.00 52.21 200 LEU B O 1
ATOM 4481 N N . GLY B 1 219 ? 54.352 11.392 -8.743 1.00 46.68 201 GLY B N 1
ATOM 4482 C CA . GLY B 1 219 ? 53.216 12.292 -8.645 1.00 40.10 201 GLY B CA 1
ATOM 4483 C C . GLY B 1 219 ? 51.926 11.609 -9.054 1.00 41.18 201 GLY B C 1
ATOM 4484 O O . GLY B 1 219 ? 51.484 11.715 -10.198 1.00 44.82 201 GLY B O 1
ATOM 4485 N N . ALA B 1 220 ? 51.322 10.907 -8.100 1.00 37.62 202 ALA B N 1
ATOM 4486 C CA . ALA B 1 220 ? 50.126 10.114 -8.347 1.00 38.71 202 ALA B CA 1
ATOM 4487 C C . ALA B 1 220 ? 48.894 10.691 -7.659 1.00 37.86 202 ALA B C 1
ATOM 4488 O O . ALA B 1 220 ? 48.985 11.316 -6.600 1.00 36.33 202 ALA B O 1
ATOM 4490 N N . CYS B 1 221 ? 47.742 10.481 -8.285 1.00 37.67 203 CYS B N 1
ATOM 4491 C CA . CYS B 1 221 ? 46.476 10.939 -7.740 1.00 35.86 203 CYS B CA 1
ATOM 4492 C C . CYS B 1 221 ? 45.563 9.770 -7.389 1.00 32.22 203 CYS B C 1
ATOM 4493 O O . CYS B 1 221 ? 45.231 8.949 -8.240 1.00 34.26 203 CYS B O 1
ATOM 4496 N N . VAL B 1 222 ? 45.170 9.697 -6.123 1.00 33.14 204 VAL B N 1
ATOM 4497 C CA . VAL B 1 222 ? 44.201 8.712 -5.673 1.00 32.60 204 VAL B CA 1
ATOM 4498 C C . VAL B 1 222 ? 42.811 9.324 -5.695 1.00 32.50 204 VAL B C 1
ATOM 4499 O O . VAL B 1 222 ? 42.585 10.412 -5.147 1.00 32.58 204 VAL B O 1
ATOM 4503 N N . ILE B 1 223 ? 41.891 8.619 -6.347 1.00 28.97 205 ILE B N 1
ATOM 4504 C CA . ILE B 1 223 ? 40.492 9.007 -6.395 1.00 29.78 205 ILE B CA 1
ATOM 4505 C C . ILE B 1 223 ? 39.661 7.889 -5.786 1.00 30.38 205 ILE B C 1
ATOM 4506 O O . ILE B 1 223 ? 39.578 6.799 -6.344 1.00 33.94 205 ILE B O 1
ATOM 4511 N N . ASP B 1 224 ? 39.056 8.157 -4.637 1.00 27.88 206 ASP B N 1
ATOM 4512 C CA . ASP B 1 224 ? 38.193 7.184 -3.985 1.00 30.45 206 ASP B CA 1
ATOM 4513 C C . ASP B 1 224 ? 36.746 7.613 -4.154 1.00 28.94 206 ASP B C 1
ATOM 4514 O O . ASP B 1 224 ? 36.305 8.564 -3.530 1.00 27.72 206 ASP B O 1
ATOM 4519 N N . ILE B 1 225 ? 35.999 6.880 -4.971 1.00 28.53 207 ILE B N 1
ATOM 4520 C CA . ILE B 1 225 ? 34.595 7.204 -5.220 1.00 26.34 207 ILE B CA 1
ATOM 4521 C C . ILE B 1 225 ? 33.703 6.326 -4.348 1.00 29.06 207 ILE B C 1
ATOM 4522 O O . ILE B 1 225 ? 33.559 5.130 -4.600 1.00 30.54 207 ILE B O 1
ATOM 4527 N N . GLY B 1 226 ? 33.134 6.924 -3.302 1.00 26.49 208 GLY B N 1
ATOM 4528 C CA . GLY B 1 226 ? 32.293 6.212 -2.356 1.00 27.22 208 GLY B CA 1
ATOM 4529 C C . GLY B 1 226 ? 30.826 6.311 -2.725 1.00 27.94 208 GLY B C 1
ATOM 4530 O O . GLY B 1 226 ? 30.466 6.117 -3.887 1.00 28.92 208 GLY B O 1
ATOM 4531 N N . GLU B 1 227 ? 29.981 6.606 -1.739 1.00 30.16 209 GLU B N 1
ATOM 4532 C CA . GLU B 1 227 ? 28.543 6.774 -1.978 1.00 29.20 209 GLU B CA 1
ATOM 4533 C C . GLU B 1 227 ? 28.165 8.247 -2.041 1.00 32.19 209 GLU B C 1
ATOM 4534 O O . GLU B 1 227 ? 27.543 8.700 -3.003 1.00 30.68 209 GLU B O 1
ATOM 4540 N N . ASP B 1 228 ? 28.538 8.991 -1.005 1.00 30.07 210 ASP B N 1
ATOM 4541 C CA . ASP B 1 228 ? 28.261 10.422 -0.951 1.00 27.55 210 ASP B CA 1
ATOM 4542 C C . ASP B 1 228 ? 29.512 11.245 -1.222 1.00 29.27 210 ASP B C 1
ATOM 4543 O O . ASP B 1 228 ? 29.433 12.384 -1.680 1.00 31.14 210 ASP B O 1
ATOM 4548 N N . VAL B 1 229 ? 30.672 10.666 -0.934 1.00 29.17 211 VAL B N 1
ATOM 4549 C CA . VAL B 1 229 ? 31.919 11.409 -1.034 1.00 22.95 211 VAL B CA 1
ATOM 4550 C C . VAL B 1 229 ? 32.878 10.789 -2.031 1.00 26.57 211 VAL B C 1
ATOM 4551 O O . VAL B 1 229 ? 33.049 9.571 -2.072 1.00 28.22 211 VAL B O 1
ATOM 4555 N N . THR B 1 230 ? 33.500 11.643 -2.837 1.00 24.93 212 THR B N 1
ATOM 4556 C CA . THR B 1 230 ? 34.646 11.242 -3.637 1.00 25.23 212 THR B CA 1
ATOM 4557 C C . THR B 1 230 ? 35.869 11.945 -3.061 1.00 28.00 212 THR B C 1
ATOM 4558 O O . THR B 1 230 ? 35.911 13.159 -2.999 1.00 29.16 212 THR B O 1
ATOM 4562 N N . GLN B 1 231 ? 36.876 11.195 -2.648 1.00 26.88 213 GLN B N 1
ATOM 4563 C CA . GLN B 1 231 ? 38.066 11.801 -2.075 1.00 26.43 213 GLN B CA 1
ATOM 4564 C C . GLN B 1 231 ? 39.219 11.816 -3.068 1.00 25.44 213 GLN B C 1
ATOM 4565 O O . GLN B 1 231 ? 39.382 10.901 -3.869 1.00 28.83 213 GLN B O 1
ATOM 4571 N N . VAL B 1 232 ? 40.003 12.884 -3.016 1.00 24.31 214 VAL B N 1
ATOM 4572 C CA . VAL B 1 232 ? 41.119 13.095 -3.930 1.00 21.54 214 VAL B CA 1
ATOM 4573 C C . VAL B 1 232 ? 42.378 13.366 -3.117 1.00 23.67 214 VAL B C 1
ATOM 4574 O O . VAL B 1 232 ? 42.377 14.220 -2.235 1.00 24.19 214 VAL B O 1
ATOM 4578 N N . ALA B 1 233 ? 43.447 12.632 -3.398 1.00 26.56 215 ALA B N 1
ATOM 4579 C CA . ALA B 1 233 ? 44.701 12.866 -2.689 1.00 28.51 215 ALA B CA 1
ATOM 4580 C C . ALA B 1 233 ? 45.899 12.744 -3.626 1.00 33.87 215 ALA B C 1
ATOM 4581 O O . ALA B 1 233 ? 45.982 11.809 -4.409 1.00 34.98 215 ALA B O 1
ATOM 4583 N N . PHE B 1 234 ? 46.834 13.685 -3.533 1.00 32.43 216 PHE B N 1
ATOM 4584 C CA . PHE B 1 234 ? 47.980 13.704 -4.440 1.00 31.30 216 PHE B CA 1
ATOM 4585 C C . PHE B 1 234 ? 49.288 13.471 -3.690 1.00 27.37 216 PHE B C 1
ATOM 4586 O O . PHE B 1 234 ? 49.522 14.072 -2.643 1.00 29.32 216 PHE B O 1
ATOM 4594 N N . TYR B 1 235 ? 50.128 12.589 -4.225 1.00 27.80 217 TYR B N 1
ATOM 4595 C CA . TYR B 1 235 ? 51.403 12.254 -3.588 1.00 30.43 217 TYR B CA 1
ATOM 4596 C C . TYR B 1 235 ? 52.565 12.431 -4.562 1.00 35.91 217 TYR B C 1
ATOM 4597 O O . TYR B 1 235 ? 52.489 11.998 -5.705 1.00 35.33 217 TYR B O 1
ATOM 4606 N N . GLU B 1 236 ? 53.647 13.048 -4.098 1.00 39.68 218 GLU B N 1
ATOM 4607 C CA . GLU B 1 236 ? 54.833 13.260 -4.927 1.00 43.91 218 GLU B CA 1
ATOM 4608 C C . GLU B 1 236 ? 56.080 13.270 -4.049 1.00 42.50 218 GLU B C 1
ATOM 4609 O O . GLU B 1 236 ? 56.020 13.679 -2.890 1.00 41.59 218 GLU B O 1
ATOM 4615 N N . ARG B 1 237 ? 57.196 12.797 -4.602 1.00 45.57 219 ARG B N 1
ATOM 4616 C CA . ARG B 1 237 ? 58.450 12.684 -3.859 1.00 46.63 219 ARG B CA 1
ATOM 4617 C C . ARG B 1 237 ? 58.295 11.792 -2.626 1.00 43.40 219 ARG B C 1
ATOM 4618 O O . ARG B 1 237 ? 58.952 11.996 -1.606 1.00 41.65 219 ARG B O 1
ATOM 4626 N N . GLY B 1 238 ? 57.404 10.809 -2.735 1.00 44.70 220 GLY B N 1
ATOM 4627 C CA . GLY B 1 238 ? 57.170 9.842 -1.677 1.00 44.77 220 GLY B CA 1
ATOM 4628 C C . GLY B 1 238 ? 56.321 10.313 -0.510 1.00 42.20 220 GLY B C 1
ATOM 4629 O O . GLY B 1 238 ? 56.178 9.594 0.482 1.00 38.64 220 GLY B O 1
ATOM 4630 N N . GLU B 1 239 ? 55.750 11.510 -0.621 1.00 39.49 221 GLU B N 1
ATOM 4631 C CA . GLU B 1 239 ? 54.945 12.065 0.463 1.00 38.72 221 GLU B CA 1
ATOM 4632 C C . GLU B 1 239 ? 53.639 12.675 -0.033 1.00 35.23 221 GLU B C 1
ATOM 4633 O O . GLU B 1 239 ? 53.493 12.992 -1.214 1.00 32.91 221 GLU B O 1
ATOM 4639 N N . LEU B 1 240 ? 52.690 12.815 0.887 1.00 34.02 222 LEU B N 1
ATOM 4640 C CA . LEU B 1 240 ? 51.431 13.495 0.621 1.00 33.94 222 LEU B CA 1
ATOM 4641 C C . LEU B 1 240 ? 51.685 14.961 0.312 1.00 32.24 222 LEU B C 1
ATOM 4642 O O . LEU B 1 240 ? 52.423 15.627 1.035 1.00 32.08 222 LEU B O 1
ATOM 4647 N N . VAL B 1 241 ? 51.071 15.465 -0.753 1.00 26.38 223 VAL B N 1
ATOM 4648 C CA . VAL B 1 241 ? 51.174 16.882 -1.091 1.00 27.66 223 VAL B CA 1
ATOM 4649 C C . VAL B 1 241 ? 49.943 17.631 -0.597 1.00 30.36 223 VAL B C 1
ATOM 4650 O O . VAL B 1 241 ? 50.048 18.575 0.187 1.00 33.68 223 VAL B O 1
ATOM 4654 N N . ASP B 1 242 ? 48.776 17.207 -1.068 1.00 27.15 224 ASP B N 1
ATOM 4655 C CA . ASP B 1 242 ? 47.523 17.837 -0.682 1.00 28.59 224 ASP B CA 1
ATOM 4656 C C . ASP B 1 242 ? 46.359 16.899 -0.965 1.00 26.86 224 ASP B C 1
ATOM 4657 O O . ASP B 1 242 ? 46.522 15.883 -1.645 1.00 25.43 224 ASP B O 1
ATOM 4662 N N . ALA B 1 243 ? 45.190 17.237 -0.431 1.00 28.58 225 ALA B N 1
ATOM 4663 C CA . ALA B 1 243 ? 44.009 16.399 -0.587 1.00 27.04 225 ALA B CA 1
ATOM 4664 C C . ALA B 1 243 ? 42.727 17.205 -0.405 1.00 28.33 225 ALA B C 1
ATOM 4665 O O . ALA B 1 243 ? 42.736 18.274 0.201 1.00 32.20 225 ALA B O 1
ATOM 4667 N N . ASP B 1 244 ? 41.624 16.669 -0.916 1.00 26.73 226 ASP B N 1
ATOM 4668 C CA . ASP B 1 244 ? 40.318 17.307 -0.783 1.00 27.42 226 ASP B CA 1
ATOM 4669 C C . ASP B 1 244 ? 39.206 16.295 -1.040 1.00 29.86 226 ASP B C 1
ATOM 4670 O O . ASP B 1 244 ? 39.479 15.131 -1.310 1.00 30.36 226 ASP B O 1
ATOM 4675 N N . SER B 1 245 ? 37.952 16.725 -0.942 1.00 27.50 227 SER B N 1
ATOM 4676 C CA . SER B 1 245 ? 36.845 15.832 -1.251 1.00 28.61 227 SER B CA 1
ATOM 4677 C C . SER B 1 245 ? 35.743 16.551 -2.028 1.00 31.11 227 SER B C 1
ATOM 4678 O O . SER B 1 245 ? 35.653 17.777 -2.031 1.00 30.56 227 SER B O 1
ATOM 4681 N N . ILE B 1 246 ? 34.925 15.757 -2.702 1.00 30.47 228 ILE B N 1
ATOM 4682 C CA . ILE B 1 246 ? 33.857 16.234 -3.559 1.00 33.06 228 ILE B CA 1
ATOM 4683 C C . ILE B 1 246 ? 32.563 15.578 -3.102 1.00 32.07 228 ILE B C 1
ATOM 4684 O O . ILE B 1 246 ? 32.531 14.377 -2.847 1.00 29.74 228 ILE B O 1
ATOM 4689 N N . GLU B 1 247 ? 31.491 16.355 -3.015 1.00 32.48 229 GLU B N 1
ATOM 4690 C CA . GLU B 1 247 ? 30.200 15.793 -2.646 1.00 33.70 229 GLU B CA 1
ATOM 4691 C C . GLU B 1 247 ? 29.435 15.305 -3.879 1.00 36.24 229 GLU B C 1
ATOM 4692 O O . GLU B 1 247 ? 28.385 15.832 -4.247 1.00 34.34 229 GLU B O 1
ATOM 4698 N N . MET B 1 248 ? 30.007 14.279 -4.506 1.00 34.47 230 MET B N 1
ATOM 4699 C CA . MET B 1 248 ? 29.449 13.614 -5.680 1.00 36.36 230 MET B CA 1
ATOM 4700 C C . MET B 1 248 ? 30.079 12.233 -5.812 1.00 35.25 230 MET B C 1
ATOM 4701 O O . MET B 1 248 ? 31.295 12.119 -5.974 1.00 35.37 230 MET B O 1
ATOM 4706 N N . ALA B 1 249 ? 29.259 11.189 -5.723 1.00 31.21 231 ALA B N 1
ATOM 4707 C CA . ALA B 1 249 ? 29.750 9.813 -5.816 1.00 30.69 231 ALA B CA 1
ATOM 4708 C C . ALA B 1 249 ? 28.649 8.836 -6.258 1.00 34.58 231 ALA B C 1
ATOM 4709 O O . ALA B 1 249 ? 27.781 9.187 -7.060 1.00 35.89 231 ALA B O 1
ATOM 4711 N N . GLY B 1 250 ? 28.699 7.614 -5.731 1.00 37.24 232 GLY B N 1
ATOM 4712 C CA . GLY B 1 250 ? 27.777 6.548 -6.101 1.00 35.94 232 GLY B CA 1
ATOM 4713 C C . GLY B 1 250 ? 26.285 6.817 -5.986 1.00 33.80 232 GLY B C 1
ATOM 4714 O O . GLY B 1 250 ? 25.495 6.377 -6.837 1.00 31.61 232 GLY B O 1
ATOM 4715 N N . ARG B 1 251 ? 25.891 7.542 -4.942 1.00 33.66 233 ARG B N 1
ATOM 4716 C CA . ARG B 1 251 ? 24.484 7.869 -4.743 1.00 36.53 233 ARG B CA 1
ATOM 4717 C C . ARG B 1 251 ? 23.944 8.680 -5.913 1.00 39.89 233 ARG B C 1
ATOM 4718 O O . ARG B 1 251 ? 22.803 8.494 -6.327 1.00 39.88 233 ARG B O 1
ATOM 4726 N N . ASP B 1 252 ? 24.765 9.581 -6.438 1.00 39.10 234 ASP B N 1
ATOM 4727 C CA . ASP B 1 252 ? 24.377 10.398 -7.580 1.00 39.35 234 ASP B CA 1
ATOM 4728 C C . ASP B 1 252 ? 24.221 9.561 -8.853 1.00 42.99 234 ASP B C 1
ATOM 4729 O O . ASP B 1 252 ? 23.341 9.828 -9.686 1.00 39.37 234 ASP B O 1
ATOM 4734 N N . ILE B 1 253 ? 25.045 8.523 -8.980 1.00 40.23 235 ILE B N 1
ATOM 4735 C CA . ILE B 1 253 ? 24.911 7.583 -10.089 1.00 41.22 235 ILE B CA 1
ATOM 4736 C C . ILE B 1 253 ? 23.556 6.897 -9.979 1.00 43.94 235 ILE B C 1
ATOM 4737 O O . ILE B 1 253 ? 22.795 6.837 -10.951 1.00 41.91 235 ILE B O 1
ATOM 4742 N N . THR B 1 254 ? 23.259 6.382 -8.789 1.00 44.93 236 THR B N 1
ATOM 4743 C CA . THR B 1 254 ? 21.974 5.728 -8.555 1.00 44.45 236 THR B CA 1
ATOM 4744 C C . THR B 1 254 ? 20.799 6.671 -8.828 1.00 47.38 236 THR B C 1
ATOM 4745 O O . THR B 1 254 ? 19.797 6.260 -9.415 1.00 44.72 236 THR B O 1
ATOM 4749 N N . ASP B 1 255 ? 20.910 7.920 -8.379 1.00 46.22 237 ASP B N 1
ATOM 4750 C CA . ASP B 1 255 ? 19.862 8.913 -8.597 1.00 47.49 237 ASP B CA 1
ATOM 4751 C C . ASP B 1 255 ? 19.602 9.078 -10.083 1.00 46.48 237 ASP B C 1
ATOM 4752 O O . ASP B 1 255 ? 18.451 9.079 -10.534 1.00 44.94 237 ASP B O 1
ATOM 4757 N N . ASP B 1 256 ? 20.691 9.186 -10.839 1.00 48.11 238 ASP B N 1
ATOM 4758 C CA . ASP B 1 256 ? 20.595 9.349 -12.283 1.00 49.97 238 ASP B CA 1
ATOM 4759 C C . ASP B 1 256 ? 19.955 8.138 -12.943 1.00 51.66 238 ASP B C 1
ATOM 4760 O O . ASP B 1 256 ? 19.200 8.275 -13.907 1.00 52.82 238 ASP B O 1
ATOM 4765 N N . ILE B 1 257 ? 20.237 6.952 -12.417 1.00 49.91 239 ILE B N 1
ATOM 4766 C CA . ILE B 1 257 ? 19.623 5.747 -12.965 1.00 50.45 239 ILE B CA 1
ATOM 4767 C C . ILE B 1 257 ? 18.121 5.723 -12.677 1.00 53.17 239 ILE B C 1
ATOM 4768 O O . ILE B 1 257 ? 17.317 5.467 -13.575 1.00 54.79 239 ILE B O 1
ATOM 4773 N N . ALA B 1 258 ? 17.753 5.976 -11.424 1.00 52.04 240 ALA B N 1
ATOM 4774 C CA . ALA B 1 258 ? 16.352 6.014 -11.011 1.00 56.48 240 ALA B CA 1
ATOM 4775 C C . ALA B 1 258 ? 15.542 6.999 -11.851 1.00 60.16 240 ALA B C 1
ATOM 4776 O O . ALA B 1 258 ? 14.423 6.698 -12.270 1.00 60.42 240 ALA B O 1
ATOM 4778 N N . GLN B 1 259 ? 16.106 8.178 -12.087 1.00 61.47 241 GLN B N 1
ATOM 4779 C CA . GLN B 1 259 ? 15.422 9.193 -12.884 1.00 66.82 241 GLN B CA 1
ATOM 4780 C C . GLN B 1 259 ? 15.354 8.797 -14.363 1.00 64.87 241 GLN B C 1
ATOM 4781 O O . GLN B 1 259 ? 14.314 8.941 -15.007 1.00 64.89 241 GLN B O 1
ATOM 4787 N N . GLY B 1 260 ? 16.468 8.301 -14.892 1.00 64.52 242 GLY B N 1
ATOM 4788 C CA . GLY B 1 260 ? 16.553 7.910 -16.289 1.00 67.10 242 GLY B CA 1
ATOM 4789 C C . GLY B 1 260 ? 15.677 6.738 -16.702 1.00 68.55 242 GLY B C 1
ATOM 4790 O O . GLY B 1 260 ? 15.117 6.733 -17.799 1.00 68.96 242 GLY B O 1
ATOM 4791 N N . LEU B 1 261 ? 15.558 5.740 -15.830 1.00 68.09 243 LEU B N 1
ATOM 4792 C CA . LEU B 1 261 ? 14.762 4.551 -16.132 1.00 68.39 243 LEU B CA 1
ATOM 4793 C C . LEU B 1 261 ? 13.361 4.624 -15.523 1.00 68.95 243 LEU B C 1
ATOM 4794 O O . LEU B 1 261 ? 12.583 3.674 -15.625 1.00 70.69 243 LEU B O 1
ATOM 4799 N N . ASN B 1 262 ? 13.060 5.754 -14.887 1.00 68.77 244 ASN B N 1
ATOM 4800 C CA . ASN B 1 262 ? 11.774 5.993 -14.228 1.00 73.46 244 ASN B CA 1
ATOM 4801 C C . ASN B 1 262 ? 11.428 4.886 -13.218 1.00 69.87 244 ASN B C 1
ATOM 4802 O O . ASN B 1 262 ? 10.285 4.433 -13.115 1.00 71.75 244 ASN B O 1
ATOM 4807 N N . THR B 1 263 ? 12.440 4.452 -12.476 1.00 64.77 245 THR B N 1
ATOM 4808 C CA . THR B 1 263 ? 12.271 3.403 -11.477 1.00 63.57 245 THR B CA 1
ATOM 4809 C C . THR B 1 263 ? 12.580 3.939 -10.074 1.00 59.33 245 THR B C 1
ATOM 4810 O O . THR B 1 263 ? 12.971 5.095 -9.922 1.00 57.07 245 THR B O 1
ATOM 4814 N N . SER B 1 264 ? 12.396 3.105 -9.053 1.00 54.62 246 SER B N 1
ATOM 4815 C CA . SER B 1 264 ? 12.683 3.504 -7.673 1.00 53.33 246 SER B CA 1
ATOM 4816 C C . SER B 1 264 ? 14.188 3.536 -7.394 1.00 49.39 246 SER B C 1
ATOM 4817 O O . SER B 1 264 ? 14.974 2.939 -8.129 1.00 47.18 246 SER B O 1
ATOM 4820 N N . TYR B 1 265 ? 14.587 4.245 -6.340 1.00 50.66 247 TYR B N 1
ATOM 4821 C CA . TYR B 1 265 ? 15.997 4.310 -5.949 1.00 46.19 247 TYR B CA 1
ATOM 4822 C C . TYR B 1 265 ? 16.522 2.916 -5.609 1.00 45.41 247 TYR B C 1
ATOM 4823 O O . TYR B 1 265 ? 17.622 2.549 -6.011 1.00 44.17 247 TYR B O 1
ATOM 4832 N N . GLU B 1 266 ? 15.726 2.145 -4.872 1.00 47.39 248 GLU B N 1
ATOM 4833 C CA . GLU B 1 266 ? 16.108 0.790 -4.486 1.00 54.64 248 GLU B CA 1
ATOM 4834 C C . GLU B 1 266 ? 16.432 -0.085 -5.706 1.00 52.89 248 GLU B C 1
ATOM 4835 O O . GLU B 1 266 ? 17.499 -0.736 -5.791 1.00 52.55 248 GLU B O 1
ATOM 4841 N N . THR B 1 267 ? 15.549 -0.009 -6.695 1.00 52.12 249 THR B N 1
ATOM 4842 C CA . THR B 1 267 ? 15.700 -0.785 -7.916 1.00 48.31 249 THR B CA 1
ATOM 4843 C C . THR B 1 267 ? 16.898 -0.282 -8.700 1.00 46.55 249 THR B C 1
ATOM 4844 O O . THR B 1 267 ? 17.668 -1.079 -9.225 1.00 42.42 249 THR B O 1
ATOM 4848 N N . ALA B 1 268 ? 17.034 1.037 -8.802 1.00 47.44 250 ALA B N 1
ATOM 4849 C CA . ALA B 1 268 ? 18.182 1.648 -9.469 1.00 46.37 250 ALA B CA 1
ATOM 4850 C C . ALA B 1 268 ? 19.513 1.192 -8.865 1.00 43.24 250 ALA B C 1
ATOM 4851 O O . ALA B 1 268 ? 20.478 0.973 -9.590 1.00 43.10 250 ALA B O 1
ATOM 4853 N N . GLU B 1 269 ? 19.559 1.065 -7.541 1.00 44.72 251 GLU B N 1
ATOM 4854 C CA . GLU B 1 269 ? 20.765 0.617 -6.839 1.00 48.60 251 GLU B CA 1
ATOM 4855 C C . GLU B 1 269 ? 21.101 -0.820 -7.214 1.00 51.09 251 GLU B C 1
ATOM 4856 O O . GLU B 1 269 ? 22.253 -1.135 -7.594 1.00 48.97 251 GLU B O 1
ATOM 4862 N N . LYS B 1 270 ? 20.078 -1.677 -7.175 1.00 50.67 252 LYS B N 1
ATOM 4863 C CA . LYS B 1 270 ? 20.302 -3.082 -7.514 1.00 53.54 252 LYS B CA 1
ATOM 4864 C C . LYS B 1 270 ? 20.746 -3.226 -8.971 1.00 51.79 252 LYS B C 1
ATOM 4865 O O . LYS B 1 270 ? 21.676 -3.978 -9.289 1.00 50.17 252 LYS B O 1
ATOM 4871 N N . VAL B 1 271 ? 20.095 -2.470 -9.846 1.00 51.92 253 VAL B N 1
ATOM 4872 C CA . VAL B 1 271 ? 20.416 -2.460 -11.265 1.00 51.31 253 VAL B CA 1
ATOM 4873 C C . VAL B 1 271 ? 21.847 -1.978 -11.484 1.00 52.21 253 VAL B C 1
ATOM 4874 O O . VAL B 1 271 ? 22.567 -2.503 -12.334 1.00 48.81 253 VAL B O 1
ATOM 4878 N N . LYS B 1 272 ? 22.249 -0.965 -10.722 1.00 50.79 254 LYS B N 1
ATOM 4879 C CA . LYS B 1 272 ? 23.605 -0.436 -10.807 1.00 47.83 254 LYS B CA 1
ATOM 4880 C C . LYS B 1 272 ? 24.612 -1.524 -10.484 1.00 42.65 254 LYS B C 1
ATOM 4881 O O . LYS B 1 272 ? 25.618 -1.663 -11.178 1.00 43.62 254 LYS B O 1
ATOM 4887 N N . HIS B 1 273 ? 24.337 -2.312 -9.447 1.00 41.21 255 HIS B N 1
ATOM 4888 C CA . HIS B 1 273 ? 25.268 -3.392 -9.103 1.00 46.28 255 HIS B CA 1
ATOM 4889 C C . HIS B 1 273 ? 25.309 -4.497 -10.155 1.00 51.92 255 HIS B C 1
ATOM 4890 O O . HIS B 1 273 ? 26.382 -4.907 -10.603 1.00 52.80 255 HIS B O 1
ATOM 4897 N N . GLN B 1 274 ? 24.130 -4.956 -10.557 1.00 55.61 256 GLN B N 1
ATOM 4898 C CA . GLN B 1 274 ? 24.005 -6.082 -11.476 1.00 60.64 256 GLN B CA 1
ATOM 4899 C C . GLN B 1 274 ? 24.466 -5.813 -12.913 1.00 54.52 256 GLN B C 1
ATOM 4900 O O . GLN B 1 274 ? 25.228 -6.597 -13.478 1.00 53.93 256 GLN B O 1
ATOM 4906 N N . TYR B 1 275 ? 24.010 -4.712 -13.502 1.00 50.84 257 TYR B N 1
ATOM 4907 C CA . TYR B 1 275 ? 24.274 -4.429 -14.915 1.00 55.28 257 TYR B CA 1
ATOM 4908 C C . TYR B 1 275 ? 25.084 -3.156 -15.198 1.00 57.73 257 TYR B C 1
ATOM 4909 O O . TYR B 1 275 ? 25.300 -2.810 -16.360 1.00 57.06 257 TYR B O 1
ATOM 4918 N N . GLY B 1 276 ? 25.509 -2.458 -14.148 1.00 57.79 258 GLY B N 1
ATOM 4919 C CA . GLY B 1 276 ? 26.242 -1.207 -14.285 1.00 49.62 258 GLY B CA 1
ATOM 4920 C C . GLY B 1 276 ? 27.501 -1.229 -15.139 1.00 45.10 258 GLY B C 1
ATOM 4921 O O . GLY B 1 276 ? 28.312 -2.146 -15.049 1.00 48.26 258 GLY B O 1
ATOM 4922 N N . HIS B 1 277 ? 27.649 -0.205 -15.978 1.00 43.33 259 HIS B N 1
ATOM 4923 C CA . HIS B 1 277 ? 28.808 -0.048 -16.858 1.00 47.40 259 HIS B CA 1
ATOM 4924 C C . HIS B 1 277 ? 29.052 1.440 -17.081 1.00 47.01 259 HIS B C 1
ATOM 4925 O O . HIS B 1 277 ? 28.123 2.181 -17.389 1.00 49.02 259 HIS B O 1
ATOM 4932 N N . ALA B 1 278 ? 30.295 1.882 -16.913 1.00 48.64 260 ALA B N 1
ATOM 4933 C CA . ALA B 1 278 ? 30.595 3.308 -17.006 1.00 53.13 260 ALA B CA 1
ATOM 4934 C C . ALA B 1 278 ? 31.142 3.789 -18.355 1.00 57.09 260 ALA B C 1
ATOM 4935 O O . ALA B 1 278 ? 31.364 4.986 -18.529 1.00 57.05 260 ALA B O 1
ATOM 4937 N N . PHE B 1 279 ? 31.375 2.886 -19.304 1.00 59.21 261 PHE B N 1
ATOM 4938 C CA . PHE B 1 279 ? 31.832 3.332 -20.621 1.00 61.62 261 PHE B CA 1
ATOM 4939 C C . PHE B 1 279 ? 30.928 2.825 -21.739 1.00 64.12 261 PHE B C 1
ATOM 4940 O O . PHE B 1 279 ? 30.993 1.664 -22.144 1.00 63.34 261 PHE B O 1
ATOM 4948 N N . TYR B 1 280 ? 30.094 3.740 -22.219 1.00 64.86 262 TYR B N 1
ATOM 4949 C CA . TYR B 1 280 ? 29.077 3.495 -23.234 1.00 66.85 262 TYR B CA 1
ATOM 4950 C C . TYR B 1 280 ? 29.529 2.626 -24.414 1.00 65.95 262 TYR B C 1
ATOM 4951 O O . TYR B 1 280 ? 28.907 1.604 -24.702 1.00 63.52 262 TYR B O 1
ATOM 4960 N N . ASP B 1 281 ? 30.598 3.035 -25.096 1.00 68.32 263 ASP B N 1
ATOM 4961 C CA . ASP B 1 281 ? 31.099 2.305 -26.266 1.00 70.86 263 ASP B CA 1
ATOM 4962 C C . ASP B 1 281 ? 31.399 0.829 -26.014 1.00 70.65 263 ASP B C 1
ATOM 4963 O O . ASP B 1 281 ? 31.348 0.018 -26.936 1.00 71.06 263 ASP B O 1
ATOM 4968 N N . SER B 1 282 ? 31.706 0.479 -24.770 1.00 69.40 264 SER B N 1
ATOM 4969 C CA . SER B 1 282 ? 32.017 -0.907 -24.431 1.00 66.96 264 SER B CA 1
ATOM 4970 C C . SER B 1 282 ? 30.856 -1.696 -23.817 1.00 64.17 264 SER B C 1
ATOM 4971 O O . SER B 1 282 ? 30.954 -2.911 -23.657 1.00 65.31 264 SER B O 1
ATOM 4974 N N . ALA B 1 283 ? 29.764 -1.019 -23.478 1.00 64.73 265 ALA B N 1
ATOM 4975 C CA . ALA B 1 283 ? 28.607 -1.700 -22.904 1.00 69.21 265 ALA B CA 1
ATOM 4976 C C . ALA B 1 283 ? 27.794 -2.413 -23.988 1.00 76.04 265 ALA B C 1
ATOM 4977 O O . ALA B 1 283 ? 27.592 -1.886 -25.080 1.00 76.71 265 ALA B O 1
ATOM 4979 N N . SER B 1 284 ? 27.325 -3.615 -23.672 1.00 79.23 266 SER B N 1
ATOM 4980 C CA . SER B 1 284 ? 26.598 -4.444 -24.632 1.00 82.05 266 SER B CA 1
ATOM 4981 C C . SER B 1 284 ? 25.122 -4.059 -24.748 1.00 82.68 266 SER B C 1
ATOM 4982 O O . SER B 1 284 ? 24.427 -3.973 -23.741 1.00 81.22 266 SER B O 1
ATOM 4985 N N . ASP B 1 285 ? 24.641 -3.833 -25.972 1.00 86.29 267 ASP B N 1
ATOM 4986 C CA . ASP B 1 285 ? 23.211 -3.555 -26.186 1.00 90.10 267 ASP B CA 1
ATOM 4987 C C . ASP B 1 285 ? 22.342 -4.811 -26.154 1.00 87.32 267 ASP B C 1
ATOM 4988 O O . ASP B 1 285 ? 21.116 -4.705 -26.205 1.00 86.01 267 ASP B O 1
ATOM 4993 N N . GLN B 1 286 ? 22.945 -5.993 -26.109 1.00 87.75 268 GLN B N 1
ATOM 4994 C CA . GLN B 1 286 ? 22.142 -7.210 -26.086 1.00 89.94 268 GLN B CA 1
ATOM 4995 C C . GLN B 1 286 ? 21.990 -7.794 -24.686 1.00 87.19 268 GLN B C 1
ATOM 4996 O O . GLN B 1 286 ? 21.093 -8.600 -24.451 1.00 86.59 268 GLN B O 1
ATOM 5002 N N . ASP B 1 287 ? 22.843 -7.372 -23.755 1.00 87.26 269 ASP B N 1
ATOM 5003 C CA . ASP B 1 287 ? 22.725 -7.840 -22.378 1.00 89.56 269 ASP B CA 1
ATOM 5004 C C . ASP B 1 287 ? 21.549 -7.077 -21.776 1.00 84.77 269 ASP B C 1
ATOM 5005 O O . ASP B 1 287 ? 21.646 -5.893 -21.469 1.00 85.20 269 ASP B O 1
ATOM 5010 N N . ILE B 1 288 ? 20.439 -7.782 -21.599 1.00 81.43 270 ILE B N 1
ATOM 5011 C CA . ILE B 1 288 ? 19.154 -7.158 -21.293 1.00 78.62 270 ILE B CA 1
ATOM 5012 C C . ILE B 1 288 ? 18.619 -7.362 -19.864 1.00 76.43 270 ILE B C 1
ATOM 5013 O O . ILE B 1 288 ? 18.937 -8.354 -19.215 1.00 78.08 270 ILE B O 1
ATOM 5018 N N . PHE B 1 289 ? 17.816 -6.410 -19.380 1.00 73.12 271 PHE B N 1
ATOM 5019 C CA . PHE B 1 289 ? 17.176 -6.521 -18.071 1.00 71.85 271 PHE B CA 1
ATOM 5020 C C . PHE B 1 289 ? 15.855 -5.746 -18.036 1.00 71.38 271 PHE B C 1
ATOM 5021 O O . PHE B 1 289 ? 15.656 -4.810 -18.804 1.00 72.94 271 PHE B O 1
ATOM 5029 N N . THR B 1 290 ? 14.952 -6.145 -17.142 1.00 72.42 272 THR B N 1
ATOM 5030 C CA . THR B 1 290 ? 13.649 -5.485 -17.005 1.00 77.27 272 THR B CA 1
ATOM 5031 C C . THR B 1 290 ? 13.516 -4.711 -15.687 1.00 77.61 272 THR B C 1
ATOM 5032 O O . THR B 1 290 ? 14.041 -5.130 -14.657 1.00 78.64 272 THR B O 1
ATOM 5036 N N . VAL B 1 291 ? 12.808 -3.582 -15.732 1.00 76.51 273 VAL B N 1
ATOM 5037 C CA . VAL B 1 291 ? 12.659 -2.695 -14.573 1.00 78.46 273 VAL B CA 1
ATOM 5038 C C . VAL B 1 291 ? 11.212 -2.244 -14.288 1.00 80.57 273 VAL B C 1
ATOM 5039 O O . VAL B 1 291 ? 10.416 -2.043 -15.208 1.00 81.31 273 VAL B O 1
ATOM 5043 N N . GLU B 1 292 ? 10.877 -2.124 -13.001 1.00 82.50 274 GLU B N 1
ATOM 5044 C CA . GLU B 1 292 ? 9.566 -1.632 -12.560 1.00 85.33 274 GLU B CA 1
ATOM 5045 C C . GLU B 1 292 ? 9.445 -0.110 -12.747 1.00 81.28 274 GLU B C 1
ATOM 5046 O O . GLU B 1 292 ? 10.456 0.577 -12.868 1.00 80.37 274 GLU B O 1
ATOM 5052 N N . GLN B 1 293 ? 8.220 0.417 -12.768 1.00 79.94 275 GLN B N 1
ATOM 5053 C CA . GLN B 1 293 ? 8.013 1.864 -12.919 1.00 82.01 275 GLN B CA 1
ATOM 5054 C C . GLN B 1 293 ? 7.310 2.489 -11.718 1.00 82.77 275 GLN B C 1
ATOM 5055 O O . GLN B 1 293 ? 6.510 1.841 -11.042 1.00 83.78 275 GLN B O 1
ATOM 5061 N N . VAL B 1 294 ? 7.611 3.759 -11.469 1.00 84.95 276 VAL B N 1
ATOM 5062 C CA . VAL B 1 294 ? 7.030 4.489 -10.349 1.00 87.82 276 VAL B CA 1
ATOM 5063 C C . VAL B 1 294 ? 5.580 4.911 -10.598 1.00 90.74 276 VAL B C 1
ATOM 5064 O O . VAL B 1 294 ? 4.698 4.629 -9.789 1.00 89.90 276 VAL B O 1
ATOM 5068 N N . ASP B 1 295 ? 5.340 5.603 -11.709 1.00 94.51 277 ASP B N 1
ATOM 5069 C CA . ASP B 1 295 ? 4.005 6.123 -12.018 1.00 98.37 277 ASP B CA 1
ATOM 5070 C C . ASP B 1 295 ? 3.057 5.112 -12.677 1.00 97.55 277 ASP B C 1
ATOM 5071 O O . ASP B 1 295 ? 1.926 5.456 -13.011 1.00 96.71 277 ASP B O 1
ATOM 5076 N N . SER B 1 296 ? 3.515 3.880 -12.880 1.00 98.69 278 SER B N 1
ATOM 5077 C CA . SER B 1 296 ? 2.672 2.865 -13.514 1.00 99.66 278 SER B CA 1
ATOM 5078 C C . SER B 1 296 ? 2.872 1.482 -12.909 1.00 97.59 278 SER B C 1
ATOM 5079 O O . SER B 1 296 ? 3.654 1.310 -11.976 1.00 97.87 278 SER B O 1
ATOM 5082 N N . ASP B 1 297 ? 2.146 0.498 -13.431 1.00 96.31 279 ASP B N 1
ATOM 5083 C CA . ASP B 1 297 ? 2.341 -0.879 -12.991 1.00 97.92 279 ASP B CA 1
ATOM 5084 C C . ASP B 1 297 ? 3.042 -1.716 -14.058 1.00 93.41 279 ASP B C 1
ATOM 5085 O O . ASP B 1 297 ? 3.374 -2.879 -13.832 1.00 92.99 279 ASP B O 1
ATOM 5090 N N . GLU B 1 298 ? 3.277 -1.111 -15.217 1.00 92.19 280 GLU B N 1
ATOM 5091 C CA . GLU B 1 298 ? 3.960 -1.775 -16.324 1.00 94.55 280 GLU B CA 1
ATOM 5092 C C . GLU B 1 298 ? 5.465 -1.861 -16.100 1.00 91.37 280 GLU B C 1
ATOM 5093 O O . GLU B 1 298 ? 6.033 -1.116 -15.303 1.00 91.02 280 GLU B O 1
ATOM 5099 N N . THR B 1 299 ? 6.105 -2.786 -16.805 1.00 89.99 281 THR B N 1
ATOM 5100 C CA . THR B 1 299 ? 7.547 -2.950 -16.704 1.00 87.85 281 THR B CA 1
ATOM 5101 C C . THR B 1 299 ? 8.214 -2.562 -18.014 1.00 84.71 281 THR B C 1
ATOM 5102 O O . THR B 1 299 ? 7.718 -2.878 -19.093 1.00 84.90 281 THR B O 1
ATOM 5106 N N . VAL B 1 300 ? 9.354 -1.888 -17.910 1.00 81.34 282 VAL B N 1
ATOM 5107 C CA . VAL B 1 300 ? 10.080 -1.452 -19.094 1.00 79.20 282 VAL B CA 1
ATOM 5108 C C . VAL B 1 300 ? 11.421 -2.160 -19.176 1.00 77.97 282 VAL B C 1
ATOM 5109 O O . VAL B 1 300 ? 12.142 -2.277 -18.191 1.00 79.76 282 VAL B O 1
ATOM 5113 N N . GLN B 1 301 ? 11.751 -2.607 -20.379 1.00 75.99 283 GLN B N 1
ATOM 5114 C CA . GLN B 1 301 ? 12.993 -3.305 -20.650 1.00 78.57 283 GLN B CA 1
ATOM 5115 C C . GLN B 1 301 ? 14.101 -2.348 -21.095 1.00 75.66 283 GLN B C 1
ATOM 5116 O O . GLN B 1 301 ? 13.867 -1.429 -21.877 1.00 75.97 283 GLN B O 1
ATOM 5122 N N . TYR B 1 302 ? 15.302 -2.568 -20.564 1.00 72.44 284 TYR B N 1
ATOM 5123 C CA . TYR B 1 302 ? 16.475 -1.771 -20.896 1.00 66.99 284 TYR B CA 1
ATOM 5124 C C . TYR B 1 302 ? 17.671 -2.690 -21.088 1.00 67.19 284 TYR B C 1
ATOM 5125 O O . TYR B 1 302 ? 17.673 -3.823 -20.615 1.00 69.07 284 TYR B O 1
ATOM 5134 N N . THR B 1 303 ? 18.666 -2.206 -21.821 1.00 67.07 285 THR B N 1
ATOM 5135 C CA . THR B 1 303 ? 19.923 -2.922 -22.025 1.00 68.90 285 THR B CA 1
ATOM 5136 C C . THR B 1 303 ? 21.070 -2.270 -21.254 1.00 70.33 285 THR B C 1
ATOM 5137 O O . THR B 1 303 ? 20.902 -1.199 -20.688 1.00 70.44 285 THR B O 1
ATOM 5141 N N . GLN B 1 304 ? 22.236 -2.910 -21.240 1.00 68.99 286 GLN B N 1
ATOM 5142 C CA . GLN B 1 304 ? 23.392 -2.376 -20.516 1.00 69.03 286 GLN B CA 1
ATOM 5143 C C . GLN B 1 304 ? 23.943 -1.040 -21.063 1.00 70.90 286 GLN B C 1
ATOM 5144 O O . GLN B 1 304 ? 24.430 -0.206 -20.283 1.00 73.16 286 GLN B O 1
ATOM 5150 N N . LYS B 1 305 ? 23.892 -0.835 -22.381 1.00 69.86 287 LYS B N 1
ATOM 5151 C CA . LYS B 1 305 ? 24.325 0.444 -22.971 1.00 69.72 287 LYS B CA 1
ATOM 5152 C C . LYS B 1 305 ? 23.369 1.590 -22.600 1.00 66.82 287 LYS B C 1
ATOM 5153 O O . LYS B 1 305 ? 23.804 2.722 -22.338 1.00 67.01 287 LYS B O 1
ATOM 5159 N N . ASP B 1 306 ? 22.073 1.275 -22.568 1.00 65.61 288 ASP B N 1
ATOM 5160 C CA . ASP B 1 306 ? 21.056 2.261 -22.223 1.00 66.15 288 ASP B CA 1
ATOM 5161 C C . ASP B 1 306 ? 21.380 2.817 -20.846 1.00 61.58 288 ASP B C 1
ATOM 5162 O O . ASP B 1 306 ? 21.365 4.025 -20.615 1.00 58.83 288 ASP B O 1
ATOM 5167 N N . LEU B 1 307 ? 21.675 1.898 -19.938 1.00 61.83 289 LEU B N 1
ATOM 5168 C CA . LEU B 1 307 ? 22.053 2.194 -18.560 1.00 62.04 289 LEU B CA 1
ATOM 5169 C C . LEU B 1 307 ? 23.380 2.973 -18.487 1.00 59.64 289 LEU B C 1
ATOM 5170 O O . LEU B 1 307 ? 23.520 3.993 -17.775 1.00 64.48 289 LEU B O 1
ATOM 5175 N N . SER B 1 308 ? 24.353 2.469 -19.239 1.00 54.82 290 SER B N 1
ATOM 5176 C CA . SER B 1 308 ? 25.687 3.049 -19.304 1.00 58.08 290 SER B CA 1
ATOM 5177 C C . SER B 1 308 ? 25.671 4.484 -19.795 1.00 60.20 290 SER B C 1
ATOM 5178 O O . SER B 1 308 ? 26.624 5.214 -19.580 1.00 60.61 290 SER B O 1
ATOM 5181 N N . ASP B 1 309 ? 24.617 4.885 -20.494 1.00 62.87 291 ASP B N 1
ATOM 5182 C CA . ASP B 1 309 ? 24.536 6.269 -20.939 1.00 63.94 291 ASP B CA 1
ATOM 5183 C C . ASP B 1 309 ? 24.501 7.211 -19.726 1.00 57.86 291 ASP B C 1
ATOM 5184 O O . ASP B 1 309 ? 25.334 8.138 -19.596 1.00 57.20 291 ASP B O 1
ATOM 5189 N N . PHE B 1 310 ? 23.644 6.866 -18.770 1.00 54.74 292 PHE B N 1
ATOM 5190 C CA . PHE B 1 310 ? 23.478 7.661 -17.564 1.00 55.12 292 PHE B CA 1
ATOM 5191 C C . PHE B 1 310 ? 24.682 7.490 -16.644 1.00 52.85 292 PHE B C 1
ATOM 5192 O O . PHE B 1 310 ? 25.224 8.480 -16.103 1.00 53.95 292 PHE B O 1
ATOM 5200 N N . ILE B 1 311 ? 25.133 6.244 -16.502 1.00 49.34 293 ILE B N 1
ATOM 5201 C CA . ILE B 1 311 ? 26.278 5.984 -15.626 1.00 49.26 293 ILE B CA 1
ATOM 5202 C C . ILE B 1 311 ? 27.542 6.707 -16.113 1.00 49.35 293 ILE B C 1
ATOM 5203 O O . ILE B 1 311 ? 28.225 7.377 -15.326 1.00 45.01 293 ILE B O 1
ATOM 5208 N N . GLU B 1 312 ? 27.849 6.577 -17.402 1.00 49.61 294 GLU B N 1
ATOM 5209 C CA . GLU B 1 312 ? 28.998 7.265 -17.981 1.00 52.80 294 GLU B CA 1
ATOM 5210 C C . GLU B 1 312 ? 28.874 8.765 -17.788 1.00 48.33 294 GLU B C 1
ATOM 5211 O O . GLU B 1 312 ? 29.859 9.417 -17.438 1.00 44.34 294 GLU B O 1
ATOM 5217 N N . ALA B 1 313 ? 27.681 9.319 -18.018 1.00 46.09 295 ALA B N 1
ATOM 5218 C CA . ALA B 1 313 ? 27.543 10.766 -17.845 1.00 47.55 295 ALA B CA 1
ATOM 5219 C C . ALA B 1 313 ? 27.900 11.204 -16.410 1.00 48.35 295 ALA B C 1
ATOM 5220 O O . ALA B 1 313 ? 28.709 12.138 -16.213 1.00 50.22 295 ALA B O 1
ATOM 5222 N N . ARG B 1 314 ? 27.397 10.475 -15.411 1.00 44.04 296 ARG B N 1
ATOM 5223 C CA . ARG B 1 314 ? 27.681 10.876 -14.028 1.00 45.06 296 ARG B CA 1
ATOM 5224 C C . ARG B 1 314 ? 29.146 10.676 -13.623 1.00 43.83 296 ARG B C 1
ATOM 5225 O O . ARG B 1 314 ? 29.750 11.572 -13.020 1.00 42.91 296 ARG B O 1
ATOM 5233 N N . VAL B 1 315 ? 29.719 9.518 -13.944 1.00 43.49 297 VAL B N 1
ATOM 5234 C CA . VAL B 1 315 ? 31.115 9.260 -13.594 1.00 44.92 297 VAL B CA 1
ATOM 5235 C C . VAL B 1 315 ? 32.046 10.256 -14.291 1.00 44.52 297 VAL B C 1
ATOM 5236 O O . VAL B 1 315 ? 33.055 10.700 -13.718 1.00 40.01 297 VAL B O 1
ATOM 5240 N N . GLU B 1 316 ? 31.695 10.615 -15.523 1.00 40.47 298 GLU B N 1
ATOM 5241 C CA . GLU B 1 316 ? 32.456 11.612 -16.259 1.00 40.83 298 GLU B CA 1
ATOM 5242 C C . GLU B 1 316 ? 32.411 12.937 -15.504 1.00 33.69 298 GLU B C 1
ATOM 5243 O O . GLU B 1 316 ? 33.445 13.597 -15.332 1.00 35.98 298 GLU B O 1
ATOM 5249 N N . GLU B 1 317 ? 31.227 13.303 -15.013 1.00 32.95 299 GLU B N 1
ATOM 5250 C CA . GLU B 1 317 ? 31.110 14.542 -14.243 1.00 41.71 299 GLU B CA 1
ATOM 5251 C C . GLU B 1 317 ? 31.967 14.495 -12.972 1.00 39.30 299 GLU B C 1
ATOM 5252 O O . GLU B 1 317 ? 32.617 15.487 -12.609 1.00 36.97 299 GLU B O 1
ATOM 5258 N N . ILE B 1 318 ? 31.983 13.339 -12.312 1.00 38.54 300 ILE B N 1
ATOM 5259 C CA . ILE B 1 318 ? 32.812 13.161 -11.120 1.00 36.92 300 ILE B CA 1
ATOM 5260 C C . ILE B 1 318 ? 34.285 13.403 -11.443 1.00 37.45 300 ILE B C 1
ATOM 5261 O O . ILE B 1 318 ? 34.976 14.132 -10.716 1.00 39.95 300 ILE B O 1
ATOM 5266 N N . PHE B 1 319 ? 34.767 12.815 -12.536 1.00 33.76 301 PHE B N 1
ATOM 5267 C CA . PHE B 1 319 ? 36.157 13.040 -12.926 1.00 37.27 301 PHE B CA 1
ATOM 5268 C C . PHE B 1 319 ? 36.435 14.503 -13.293 1.00 43.25 301 PHE B C 1
ATOM 5269 O O . PHE B 1 319 ? 37.531 15.005 -13.022 1.00 44.23 301 PHE B O 1
ATOM 5277 N N . PHE B 1 320 ? 35.465 15.194 -13.893 1.00 43.07 302 PHE B N 1
ATOM 5278 C CA . PHE B 1 320 ? 35.653 16.626 -14.150 1.00 44.23 302 PHE B CA 1
ATOM 5279 C C . PHE B 1 320 ? 35.790 17.406 -12.844 1.00 43.52 302 PHE B C 1
ATOM 5280 O O . PHE B 1 320 ? 36.593 18.344 -12.749 1.00 45.92 302 PHE B O 1
ATOM 5288 N N . GLU B 1 321 ? 35.028 16.999 -11.833 1.00 39.90 303 GLU B N 1
ATOM 5289 C CA . GLU B 1 321 ? 35.123 17.629 -10.520 1.00 39.62 303 GLU B CA 1
ATOM 5290 C C . GLU B 1 321 ? 36.507 17.386 -9.915 1.00 37.69 303 GLU B C 1
ATOM 5291 O O . GLU B 1 321 ? 37.101 18.278 -9.286 1.00 37.18 303 GLU B O 1
ATOM 5297 N N . VAL B 1 322 ? 37.024 16.177 -10.123 1.00 35.82 304 VAL B N 1
ATOM 5298 C CA . VAL B 1 322 ? 38.368 15.839 -9.658 1.00 38.07 304 VAL B CA 1
ATOM 5299 C C . VAL B 1 322 ? 39.409 16.732 -10.338 1.00 40.31 304 VAL B C 1
ATOM 5300 O O . VAL B 1 322 ? 40.325 17.249 -9.679 1.00 36.85 304 VAL B O 1
ATOM 5304 N N . PHE B 1 323 ? 39.274 16.909 -11.652 1.00 40.24 305 PHE B N 1
ATOM 5305 C CA . PHE B 1 323 ? 40.199 17.767 -12.386 1.00 42.83 305 PHE B CA 1
ATOM 5306 C C . PHE B 1 323 ? 40.128 19.201 -11.874 1.00 39.70 305 PHE B C 1
ATOM 5307 O O . PHE B 1 323 ? 41.148 19.888 -11.797 1.00 38.89 305 PHE B O 1
ATOM 5315 N N . ASP B 1 324 ? 38.928 19.646 -11.512 1.00 36.98 306 ASP B N 1
ATOM 5316 C CA . ASP B 1 324 ? 38.781 20.979 -10.932 1.00 42.54 306 ASP B CA 1
ATOM 5317 C C . ASP B 1 324 ? 39.515 21.093 -9.603 1.00 41.18 306 ASP B C 1
ATOM 5318 O O . ASP B 1 324 ? 40.144 22.117 -9.315 1.00 39.41 306 ASP B O 1
ATOM 5323 N N . VAL B 1 325 ? 39.446 20.038 -8.797 1.00 40.48 307 VAL B N 1
ATOM 5324 C CA . VAL B 1 325 ? 40.172 20.036 -7.531 1.00 35.07 307 VAL B CA 1
ATOM 5325 C C . VAL B 1 325 ? 41.678 20.123 -7.769 1.00 30.69 307 VAL B C 1
ATOM 5326 O O . VAL B 1 325 ? 42.363 20.932 -7.143 1.00 36.98 307 VAL B O 1
ATOM 5330 N N . LEU B 1 326 ? 42.186 19.297 -8.681 1.00 30.70 308 LEU B N 1
ATOM 5331 C CA . LEU B 1 326 ? 43.614 19.301 -8.999 1.00 37.98 308 LEU B CA 1
ATOM 5332 C C . LEU B 1 326 ? 44.080 20.658 -9.527 1.00 43.54 308 LEU B C 1
ATOM 5333 O O . LEU B 1 326 ? 45.181 21.109 -9.206 1.00 42.11 308 LEU B O 1
ATOM 5338 N N . GLN B 1 327 ? 43.243 21.300 -10.337 1.00 46.77 309 GLN B N 1
ATOM 5339 C CA . GLN B 1 327 ? 43.549 22.632 -10.856 1.00 51.94 309 GLN B CA 1
ATOM 5340 C C . GLN B 1 327 ? 43.592 23.657 -9.725 1.00 47.37 309 GLN B C 1
ATOM 5341 O O . GLN B 1 327 ? 44.474 24.518 -9.693 1.00 49.44 309 GLN B O 1
ATOM 5347 N N . ASP B 1 328 ? 42.631 23.569 -8.808 1.00 44.56 310 ASP B N 1
ATOM 5348 C CA . ASP B 1 328 ? 42.596 24.455 -7.645 1.00 48.31 310 ASP B CA 1
ATOM 5349 C C . ASP B 1 328 ? 43.824 24.295 -6.750 1.00 41.91 310 ASP B C 1
ATOM 5350 O O . ASP B 1 328 ? 44.353 25.279 -6.238 1.00 41.94 310 ASP B O 1
ATOM 5355 N N . LEU B 1 329 ? 44.263 23.054 -6.553 1.00 39.23 311 LEU B N 1
ATOM 5356 C CA . LEU B 1 329 ? 45.432 22.775 -5.717 1.00 40.71 311 LEU B CA 1
ATOM 5357 C C . LEU B 1 329 ? 46.757 23.018 -6.438 1.00 40.64 311 LEU B C 1
ATOM 5358 O O . LEU B 1 329 ? 47.823 22.958 -5.824 1.00 40.50 311 LEU B O 1
ATOM 5363 N N . GLY B 1 330 ? 46.688 23.289 -7.737 1.00 43.05 312 GLY B N 1
ATOM 5364 C CA . GLY B 1 330 ? 47.881 23.495 -8.541 1.00 43.22 312 GLY B CA 1
ATOM 5365 C C . GLY B 1 330 ? 48.660 22.215 -8.770 1.00 40.69 312 GLY B C 1
ATOM 5366 O O . GLY B 1 330 ? 49.893 22.219 -8.792 1.00 36.08 312 GLY B O 1
ATOM 5367 N N . LEU B 1 331 ? 47.934 21.112 -8.930 1.00 41.09 313 LEU B N 1
ATOM 5368 C CA . LEU B 1 331 ? 48.549 19.798 -9.088 1.00 41.90 313 LEU B CA 1
ATOM 5369 C C . LEU B 1 331 ? 48.117 19.147 -10.397 1.00 47.11 313 LEU B C 1
ATOM 5370 O O . LEU B 1 331 ? 47.629 18.015 -10.418 1.00 49.15 313 LEU B O 1
ATOM 5375 N N . THR B 1 332 ? 48.297 19.882 -11.488 1.00 51.49 314 THR B N 1
ATOM 5376 C CA . THR B 1 332 ? 47.901 19.416 -12.814 1.00 57.34 314 THR B CA 1
ATOM 5377 C C . THR B 1 332 ? 48.781 18.296 -13.373 1.00 57.34 314 THR B C 1
ATOM 5378 O O . THR B 1 332 ? 48.287 17.414 -14.072 1.00 61.33 314 THR B O 1
ATOM 5382 N N . LYS B 1 333 ? 50.077 18.337 -13.080 1.00 51.63 315 LYS B N 1
ATOM 5383 C CA . LYS B 1 333 ? 50.998 17.316 -13.577 1.00 54.81 315 LYS B CA 1
ATOM 5384 C C . LYS B 1 333 ? 50.914 16.044 -12.731 1.00 52.53 315 LYS B C 1
ATOM 5385 O O . LYS B 1 333 ? 51.282 16.040 -11.556 1.00 50.99 315 LYS B O 1
ATOM 5391 N N . VAL B 1 334 ? 50.416 14.968 -13.341 1.00 53.13 316 VAL B N 1
ATOM 5392 C CA . VAL B 1 334 ? 50.224 13.690 -12.652 1.00 52.30 316 VAL B CA 1
ATOM 5393 C C . VAL B 1 334 ? 51.002 12.561 -13.338 1.00 50.35 316 VAL B C 1
ATOM 5394 O O . VAL B 1 334 ? 50.416 11.616 -13.870 1.00 48.95 316 VAL B O 1
ATOM 5398 N N . ASN B 1 335 ? 52.325 12.669 -13.324 1.00 50.20 317 ASN B N 1
ATOM 5399 C CA . ASN B 1 335 ? 53.193 11.689 -13.966 1.00 52.81 317 ASN B CA 1
ATOM 5400 C C . ASN B 1 335 ? 53.091 10.271 -13.397 1.00 49.73 317 ASN B C 1
ATOM 5401 O O . ASN B 1 335 ? 53.319 9.295 -14.112 1.00 48.68 317 ASN B O 1
ATOM 5406 N N . GLY B 1 336 ? 52.753 10.159 -12.115 1.00 47.34 318 GLY B N 1
ATOM 5407 C CA . GLY B 1 336 ? 52.612 8.859 -11.480 1.00 44.40 318 GLY B CA 1
ATOM 5408 C C . GLY B 1 336 ? 51.296 8.171 -11.802 1.00 43.50 318 GLY B C 1
ATOM 5409 O O . GLY B 1 336 ? 51.094 7.002 -11.466 1.00 47.47 318 GLY B O 1
ATOM 5410 N N . GLY B 1 337 ? 50.407 8.898 -12.470 1.00 42.04 319 GLY B N 1
ATOM 5411 C CA . GLY B 1 337 ? 49.129 8.364 -12.913 1.00 44.69 319 GLY B CA 1
ATOM 5412 C C . GLY B 1 337 ? 47.974 8.414 -11.928 1.00 44.20 319 GLY B C 1
ATOM 5413 O O . GLY B 1 337 ? 48.098 8.942 -10.823 1.00 44.02 319 GLY B O 1
ATOM 5414 N N . PHE B 1 338 ? 46.846 7.840 -12.337 1.00 40.64 320 PHE B N 1
ATOM 5415 C CA . PHE B 1 338 ? 45.633 7.836 -11.525 1.00 38.88 320 PHE B CA 1
ATOM 5416 C C . PHE B 1 338 ? 45.293 6.463 -10.962 1.00 40.70 320 PHE B C 1
ATOM 5417 O O . PHE B 1 338 ? 45.347 5.444 -11.660 1.00 39.17 320 PHE B O 1
ATOM 5425 N N . ILE B 1 339 ? 44.938 6.459 -9.682 1.00 38.63 321 ILE B N 1
ATOM 5426 C CA . ILE B 1 339 ? 44.569 5.241 -8.980 1.00 36.01 321 ILE B CA 1
ATOM 5427 C C . ILE B 1 339 ? 43.173 5.429 -8.393 1.00 34.61 321 ILE B C 1
ATOM 5428 O O . ILE B 1 339 ? 42.978 6.194 -7.448 1.00 34.75 321 ILE B O 1
ATOM 5433 N N . VAL B 1 340 ? 42.205 4.727 -8.969 1.00 33.50 322 VAL B N 1
ATOM 5434 C CA . VAL B 1 340 ? 40.806 4.857 -8.577 1.00 33.54 322 VAL B CA 1
ATOM 5435 C C . VAL B 1 340 ? 40.387 3.705 -7.674 1.00 37.29 322 VAL B C 1
ATOM 5436 O O . VAL B 1 340 ? 40.703 2.545 -7.942 1.00 36.46 322 VAL B O 1
ATOM 5440 N N . THR B 1 341 ? 39.691 4.030 -6.592 1.00 33.87 323 THR B N 1
ATOM 5441 C CA . THR B 1 341 ? 39.225 3.015 -5.658 1.00 31.56 323 THR B CA 1
ATOM 5442 C C . THR B 1 341 ? 37.886 3.423 -5.037 1.00 33.60 323 THR B C 1
ATOM 5443 O O . THR B 1 341 ? 37.248 4.364 -5.502 1.00 36.74 323 THR B O 1
ATOM 5447 N N . GLY B 1 342 ? 37.461 2.709 -4.000 1.00 31.07 324 GLY B N 1
ATOM 5448 C CA . GLY B 1 342 ? 36.168 2.948 -3.388 1.00 31.50 324 GLY B CA 1
ATOM 5449 C C . GLY B 1 342 ? 35.099 2.066 -3.999 1.00 31.64 324 GLY B C 1
ATOM 5450 O O . GLY B 1 342 ? 35.304 1.489 -5.060 1.00 31.43 324 GLY B O 1
ATOM 5451 N N . GLY B 1 343 ? 33.952 1.964 -3.337 1.00 31.65 325 GLY B N 1
ATOM 5452 C CA . GLY B 1 343 ? 32.891 1.082 -3.798 1.00 33.15 325 GLY B CA 1
ATOM 5453 C C . GLY B 1 343 ? 32.429 1.272 -5.236 1.00 36.61 325 GLY B C 1
ATOM 5454 O O . GLY B 1 343 ? 32.183 0.293 -5.946 1.00 36.96 325 GLY B O 1
ATOM 5455 N N . SER B 1 344 ? 32.372 2.520 -5.696 1.00 32.47 326 SER B N 1
ATOM 5456 C CA . SER B 1 344 ? 31.902 2.807 -7.054 1.00 31.77 326 SER B CA 1
ATOM 5457 C C . SER B 1 344 ? 32.917 2.371 -8.104 1.00 38.23 326 SER B C 1
ATOM 5458 O O . SER B 1 344 ? 32.607 2.310 -9.293 1.00 37.33 326 SER B O 1
ATOM 5461 N N . ALA B 1 345 ? 34.132 2.074 -7.655 1.00 35.47 327 ALA B N 1
ATOM 5462 C CA . ALA B 1 345 ? 35.165 1.547 -8.535 1.00 33.08 327 ALA B CA 1
ATOM 5463 C C . ALA B 1 345 ? 34.874 0.088 -8.882 1.00 38.68 327 ALA B C 1
ATOM 5464 O O . ALA B 1 345 ? 35.629 -0.534 -9.631 1.00 38.93 327 ALA B O 1
ATOM 5466 N N . ASN B 1 346 ? 33.786 -0.452 -8.329 1.00 38.07 328 ASN B N 1
ATOM 5467 C CA . ASN B 1 346 ? 33.339 -1.796 -8.681 1.00 43.15 328 ASN B CA 1
ATOM 5468 C C . ASN B 1 346 ? 32.650 -1.813 -10.045 1.00 44.12 328 ASN B C 1
ATOM 5469 O O . ASN B 1 346 ? 32.436 -2.871 -10.639 1.00 41.29 328 ASN B O 1
ATOM 5474 N N . LEU B 1 347 ? 32.302 -0.626 -10.529 1.00 45.11 329 LEU B N 1
ATOM 5475 C CA . LEU B 1 347 ? 31.627 -0.458 -11.811 1.00 44.35 329 LEU B CA 1
ATOM 5476 C C . LEU B 1 347 ? 32.540 -0.819 -12.976 1.00 45.22 329 LEU B C 1
ATOM 5477 O O . LEU B 1 347 ? 33.690 -0.387 -13.019 1.00 43.07 329 LEU B O 1
ATOM 5482 N N . LEU B 1 348 ? 32.032 -1.600 -13.924 1.00 49.70 330 LEU B N 1
ATOM 5483 C CA . LEU B 1 348 ? 32.794 -1.892 -15.133 1.00 50.06 330 LEU B CA 1
ATOM 5484 C C . LEU B 1 348 ? 32.888 -0.611 -15.958 1.00 45.93 330 LEU B C 1
ATOM 5485 O O . LEU B 1 348 ? 31.969 0.208 -15.943 1.00 48.75 330 LEU B O 1
ATOM 5490 N N . GLY B 1 349 ? 33.990 -0.434 -16.679 1.00 46.88 331 GLY B N 1
ATOM 5491 C CA . GLY B 1 349 ? 34.140 0.712 -17.562 1.00 48.63 331 GLY B CA 1
ATOM 5492 C C . GLY B 1 349 ? 34.739 1.986 -16.987 1.00 51.06 331 GLY B C 1
ATOM 5493 O O . GLY B 1 349 ? 34.967 2.948 -17.722 1.00 51.38 331 GLY B O 1
ATOM 5494 N N . VAL B 1 350 ? 34.978 2.012 -15.681 1.00 51.29 332 VAL B N 1
ATOM 5495 C CA . VAL B 1 350 ? 35.559 3.187 -15.032 1.00 45.90 332 VAL B CA 1
ATOM 5496 C C . VAL B 1 350 ? 36.966 3.499 -15.562 1.00 38.91 332 VAL B C 1
ATOM 5497 O O . VAL B 1 350 ? 37.273 4.644 -15.948 1.00 40.03 332 VAL B O 1
ATOM 5501 N N . LYS B 1 351 ? 37.808 2.468 -15.595 1.00 37.64 333 LYS B N 1
ATOM 5502 C CA . LYS B 1 351 ? 39.179 2.602 -16.074 1.00 43.56 333 LYS B CA 1
ATOM 5503 C C . LYS B 1 351 ? 39.221 3.093 -17.519 1.00 48.63 333 LYS B C 1
ATOM 5504 O O . LYS B 1 351 ? 40.014 3.974 -17.852 1.00 48.94 333 LYS B O 1
ATOM 5510 N N . GLU B 1 352 ? 38.366 2.536 -18.373 1.00 52.35 334 GLU B N 1
ATOM 5511 C CA . GLU B 1 352 ? 38.328 2.944 -19.776 1.00 55.49 334 GLU B CA 1
ATOM 5512 C C . GLU B 1 352 ? 37.930 4.405 -19.926 1.00 50.10 334 GLU B C 1
ATOM 5513 O O . GLU B 1 352 ? 38.533 5.136 -20.710 1.00 53.33 334 GLU B O 1
ATOM 5519 N N . LEU B 1 353 ? 36.937 4.834 -19.153 1.00 45.02 335 LEU B N 1
ATOM 5520 C CA . LEU B 1 353 ? 36.474 6.216 -19.209 1.00 44.05 335 LEU B CA 1
ATOM 5521 C C . LEU B 1 353 ? 37.563 7.202 -18.798 1.00 47.23 335 LEU B C 1
ATOM 5522 O O . LEU B 1 353 ? 37.884 8.147 -19.547 1.00 44.02 335 LEU B O 1
ATOM 5527 N N . LEU B 1 354 ? 38.165 6.969 -17.633 1.00 49.77 336 LEU B N 1
ATOM 5528 C CA . LEU B 1 354 ? 39.210 7.885 -17.188 1.00 46.40 336 LEU B CA 1
ATOM 5529 C C . LEU B 1 354 ? 40.395 7.856 -18.154 1.00 47.47 336 LEU B C 1
ATOM 5530 O O . LEU B 1 354 ? 40.980 8.896 -18.451 1.00 48.07 336 LEU B O 1
ATOM 5535 N N . SER B 1 355 ? 40.741 6.670 -18.651 1.00 49.06 337 SER B N 1
ATOM 5536 C CA . SER B 1 355 ? 41.807 6.548 -19.646 1.00 54.85 337 SER B CA 1
ATOM 5537 C C . SER B 1 355 ? 41.472 7.327 -20.915 1.00 55.66 337 SER B C 1
ATOM 5538 O O . SER B 1 355 ? 42.365 7.795 -21.621 1.00 54.06 337 SER B O 1
ATOM 5541 N N . ASP B 1 356 ? 40.182 7.476 -21.199 1.00 58.36 338 ASP B N 1
ATOM 5542 C CA . ASP B 1 356 ? 39.761 8.257 -22.353 1.00 62.61 338 ASP B CA 1
ATOM 5543 C C . ASP B 1 356 ? 39.810 9.744 -22.033 1.00 61.77 338 ASP B C 1
ATOM 5544 O O . ASP B 1 356 ? 39.822 10.579 -22.938 1.00 62.05 338 ASP B O 1
ATOM 5549 N N . MET B 1 357 ? 39.851 10.081 -20.747 1.00 59.63 339 MET B N 1
ATOM 5550 C CA . MET B 1 357 ? 39.857 11.493 -20.364 1.00 56.29 339 MET B CA 1
ATOM 5551 C C . MET B 1 357 ? 41.248 12.070 -20.055 1.00 54.80 339 MET B C 1
ATOM 5552 O O . MET B 1 357 ? 41.428 13.288 -20.056 1.00 54.56 339 MET B O 1
ATOM 5557 N N . VAL B 1 358 ? 42.222 11.204 -19.792 1.00 55.49 340 VAL B N 1
ATOM 5558 C CA . VAL B 1 358 ? 43.580 11.645 -19.453 1.00 54.80 340 VAL B CA 1
ATOM 5559 C C . VAL B 1 358 ? 44.652 10.960 -20.301 1.00 57.49 340 VAL B C 1
ATOM 5560 O O . VAL B 1 358 ? 44.417 9.906 -20.892 1.00 60.18 340 VAL B O 1
ATOM 5564 N N . SER B 1 359 ? 45.836 11.563 -20.351 1.00 57.35 341 SER B N 1
ATOM 5565 C CA . SER B 1 359 ? 46.956 10.987 -21.089 1.00 61.61 341 SER B CA 1
ATOM 5566 C C . SER B 1 359 ? 47.840 10.112 -20.198 1.00 60.41 341 SER B C 1
ATOM 5567 O O . SER B 1 359 ? 48.774 9.470 -20.681 1.00 62.88 341 SER B O 1
ATOM 5570 N N . GLU B 1 360 ? 47.541 10.085 -18.902 1.00 57.43 342 GLU B N 1
ATOM 5571 C CA . GLU B 1 360 ? 48.333 9.324 -17.928 1.00 53.35 342 GLU B CA 1
ATOM 5572 C C . GLU B 1 360 ? 47.788 7.917 -17.674 1.00 48.75 342 GLU B C 1
ATOM 5573 O O . GLU B 1 360 ? 46.684 7.584 -18.095 1.00 49.82 342 GLU B O 1
ATOM 5579 N N . LYS B 1 361 ? 48.579 7.100 -16.983 1.00 46.96 343 LYS B N 1
ATOM 5580 C CA . LYS B 1 361 ? 48.178 5.748 -16.603 1.00 50.30 343 LYS B CA 1
ATOM 5581 C C . LYS B 1 361 ? 46.978 5.758 -15.666 1.00 46.73 343 LYS B C 1
ATOM 5582 O O . LYS B 1 361 ? 46.815 6.679 -14.866 1.00 44.19 343 LYS B O 1
ATOM 5588 N N . VAL B 1 362 ? 46.134 4.738 -15.781 1.00 46.78 344 VAL B N 1
ATOM 5589 C CA . VAL B 1 362 ? 44.961 4.597 -14.923 1.00 45.66 344 VAL B CA 1
ATOM 5590 C C . VAL B 1 362 ? 44.837 3.162 -14.410 1.00 48.01 344 VAL B C 1
ATOM 5591 O O . VAL B 1 362 ? 44.955 2.211 -15.183 1.00 51.38 344 VAL B O 1
ATOM 5595 N N . ARG B 1 363 ? 44.599 3.002 -13.111 1.00 44.02 345 ARG B N 1
ATOM 5596 C CA . ARG B 1 363 ? 44.338 1.670 -12.572 1.00 42.59 345 ARG B CA 1
ATOM 5597 C C . ARG B 1 363 ? 43.269 1.690 -11.484 1.00 44.74 345 ARG B C 1
ATOM 5598 O O . ARG B 1 363 ? 43.008 2.722 -10.874 1.00 47.07 345 ARG B O 1
ATOM 5606 N N . ILE B 1 364 ? 42.634 0.542 -11.267 1.00 40.85 346 ILE B N 1
ATOM 5607 C CA . ILE B 1 364 ? 41.659 0.404 -10.194 1.00 40.24 346 ILE B CA 1
ATOM 5608 C C . ILE B 1 364 ? 42.324 -0.327 -9.036 1.00 40.45 346 ILE B C 1
ATOM 5609 O O . ILE B 1 364 ? 42.795 -1.450 -9.208 1.00 42.38 346 ILE B O 1
ATOM 5614 N N . HIS B 1 365 ? 42.372 0.289 -7.858 1.00 38.05 347 HIS B N 1
ATOM 5615 C CA . HIS B 1 365 ? 42.979 -0.400 -6.722 1.00 38.44 347 HIS B CA 1
ATOM 5616 C C . HIS B 1 365 ? 41.981 -1.227 -5.927 1.00 38.96 347 HIS B C 1
ATOM 5617 O O . HIS B 1 365 ? 40.941 -0.738 -5.490 1.00 38.27 347 HIS B O 1
ATOM 5624 N N . THR B 1 366 ? 42.332 -2.492 -5.743 1.00 37.47 348 THR B N 1
ATOM 5625 C CA . THR B 1 366 ? 41.567 -3.414 -4.924 1.00 36.48 348 THR B CA 1
ATOM 5626 C C . THR B 1 366 ? 42.542 -4.074 -3.958 1.00 38.11 348 THR B C 1
ATOM 5627 O O . THR B 1 366 ? 43.577 -4.581 -4.382 1.00 36.22 348 THR B O 1
ATOM 5631 N N . PRO B 1 367 ? 42.227 -4.055 -2.652 1.00 39.96 349 PRO B N 1
ATOM 5632 C CA . PRO B 1 367 ? 43.082 -4.720 -1.659 1.00 40.38 349 PRO B CA 1
ATOM 5633 C C . PRO B 1 367 ? 43.327 -6.189 -1.996 1.00 40.08 349 PRO B C 1
ATOM 5634 O O . PRO B 1 367 ? 42.451 -6.866 -2.536 1.00 38.55 349 PRO B O 1
ATOM 5638 N N . SER B 1 368 ? 44.526 -6.663 -1.679 1.00 39.77 350 SER B N 1
ATOM 5639 C CA . SER B 1 368 ? 44.950 -8.013 -2.035 1.00 45.12 350 SER B CA 1
ATOM 5640 C C . SER B 1 368 ? 44.482 -9.099 -1.073 1.00 45.88 350 SER B C 1
ATOM 5641 O O . SER B 1 368 ? 44.286 -10.245 -1.477 1.00 43.44 350 SER B O 1
ATOM 5644 N N . GLN B 1 369 ? 44.310 -8.743 0.195 1.00 44.22 351 GLN B N 1
ATOM 5645 C CA . GLN B 1 369 ? 43.969 -9.729 1.218 1.00 42.69 351 GLN B CA 1
ATOM 5646 C C . GLN B 1 369 ? 42.621 -10.380 0.972 1.00 44.66 351 GLN B C 1
ATOM 5647 O O . GLN B 1 369 ? 41.642 -9.709 0.630 1.00 42.02 351 GLN B O 1
ATOM 5653 N N . MET B 1 370 ? 42.589 -11.700 1.143 1.00 46.48 352 MET B N 1
ATOM 5654 C CA . MET B 1 370 ? 41.359 -12.454 0.985 1.00 49.06 352 MET B CA 1
ATOM 5655 C C . MET B 1 370 ? 40.406 -12.020 2.086 1.00 48.01 352 MET B C 1
ATOM 5656 O O . MET B 1 370 ? 40.783 -11.972 3.255 1.00 49.92 352 MET B O 1
ATOM 5661 N N . GLY B 1 371 ? 39.181 -11.678 1.708 1.00 44.44 353 GLY B N 1
ATOM 5662 C CA . GLY B 1 371 ? 38.192 -11.248 2.676 1.00 42.16 353 GLY B CA 1
ATOM 5663 C C . GLY B 1 371 ? 37.798 -9.802 2.449 1.00 39.26 353 GLY B C 1
ATOM 5664 O O . GLY B 1 371 ? 36.677 -9.393 2.748 1.00 35.80 353 GLY B O 1
ATOM 5665 N N . ILE B 1 372 ? 38.742 -9.020 1.933 1.00 38.34 354 ILE B N 1
ATOM 5666 C CA . ILE B 1 372 ? 38.497 -7.607 1.667 1.00 37.69 354 ILE B CA 1
ATOM 5667 C C . ILE B 1 372 ? 38.828 -7.210 0.230 1.00 38.27 354 ILE B C 1
ATOM 5668 O O . ILE B 1 372 ? 39.140 -6.050 -0.041 1.00 37.21 354 ILE B O 1
ATOM 5673 N N . ARG B 1 373 ? 38.785 -8.172 -0.689 1.00 35.86 355 ARG B N 1
ATOM 5674 C CA . ARG B 1 373 ? 39.072 -7.867 -2.091 1.00 39.57 355 ARG B CA 1
ATOM 5675 C C . ARG B 1 373 ? 37.956 -7.108 -2.802 1.00 43.29 355 ARG B C 1
ATOM 5676 O O . ARG B 1 373 ? 37.456 -7.538 -3.842 1.00 43.88 355 ARG B O 1
ATOM 5684 N N . LYS B 1 374 ? 37.566 -5.978 -2.228 1.00 40.94 356 LYS B N 1
ATOM 5685 C CA . LYS B 1 374 ? 36.575 -5.103 -2.827 1.00 40.85 356 LYS B CA 1
ATOM 5686 C C . LYS B 1 374 ? 37.122 -3.700 -2.600 1.00 34.67 356 LYS B C 1
ATOM 5687 O O . LYS B 1 374 ? 37.576 -3.397 -1.500 1.00 32.98 356 LYS B O 1
ATOM 5693 N N . PRO B 1 375 ? 37.078 -2.833 -3.623 1.00 34.81 357 PRO B N 1
ATOM 5694 C CA . PRO B 1 375 ? 37.718 -1.522 -3.450 1.00 36.24 357 PRO B CA 1
ATOM 5695 C C . PRO B 1 375 ? 37.167 -0.663 -2.302 1.00 37.13 357 PRO B C 1
ATOM 5696 O O . PRO B 1 375 ? 37.911 0.182 -1.778 1.00 39.04 357 PRO B O 1
ATOM 5700 N N . GLU B 1 376 ? 35.956 -0.949 -1.831 1.00 31.50 358 GLU B N 1
ATOM 5701 C CA . GLU B 1 376 ? 35.389 -0.180 -0.725 1.00 34.66 358 GLU B CA 1
ATOM 5702 C C . GLU B 1 376 ? 36.182 -0.344 0.562 1.00 33.53 358 GLU B C 1
ATOM 5703 O O . GLU B 1 376 ? 36.057 0.468 1.478 1.00 35.10 358 GLU B O 1
ATOM 5709 N N . PHE B 1 377 ? 36.994 -1.393 0.640 1.00 30.98 359 PHE B N 1
ATOM 5710 C CA . PHE B 1 377 ? 37.784 -1.624 1.843 1.00 31.71 359 PHE B CA 1
ATOM 5711 C C . PHE B 1 377 ? 39.135 -0.912 1.853 1.00 29.54 359 PHE B C 1
ATOM 5712 O O . PHE B 1 377 ? 39.831 -0.950 2.875 1.00 29.10 359 PHE B O 1
ATOM 5720 N N . SER B 1 378 ? 39.473 -0.214 0.764 1.00 28.00 360 SER B N 1
ATOM 5721 C CA . SER B 1 378 ? 40.799 0.404 0.658 1.00 33.31 360 SER B CA 1
ATOM 5722 C C . SER B 1 378 ? 41.136 1.315 1.831 1.00 33.32 360 SER B C 1
ATOM 5723 O O . SER B 1 378 ? 42.264 1.299 2.336 1.00 24.79 360 SER B O 1
ATOM 5726 N N . SER B 1 379 ? 40.176 2.118 2.265 1.00 29.64 361 SER B N 1
ATOM 5727 C CA . SER B 1 379 ? 40.444 2.988 3.396 1.00 30.73 361 SER B CA 1
ATOM 5728 C C . SER B 1 379 ? 40.750 2.185 4.661 1.00 27.57 361 SER B C 1
ATOM 5729 O O . SER B 1 379 ? 41.816 2.364 5.276 1.00 32.30 361 SER B O 1
ATOM 5732 N N . ALA B 1 380 ? 39.889 1.217 4.973 1.00 24.19 362 ALA B N 1
ATOM 5733 C CA . ALA B 1 380 ? 40.012 0.506 6.248 1.00 29.18 362 ALA B CA 1
ATOM 5734 C C . ALA B 1 380 ? 41.306 -0.287 6.366 1.00 30.74 362 ALA B C 1
ATOM 5735 O O . ALA B 1 380 ? 41.917 -0.348 7.435 1.00 26.02 362 ALA B O 1
ATOM 5737 N N . ILE B 1 381 ? 41.740 -0.883 5.267 1.00 31.35 363 ILE B N 1
ATOM 5738 C CA . ILE B 1 381 ? 42.980 -1.629 5.306 1.00 31.01 363 ILE B CA 1
ATOM 5739 C C . ILE B 1 381 ? 44.177 -0.674 5.370 1.00 29.14 363 ILE B C 1
ATOM 5740 O O . ILE B 1 381 ? 45.121 -0.919 6.132 1.00 30.47 363 ILE B O 1
ATOM 5745 N N . SER B 1 382 ? 44.126 0.436 4.627 1.00 28.29 364 SER B N 1
ATOM 5746 C CA . SER B 1 382 ? 45.274 1.342 4.624 1.00 32.06 364 SER B CA 1
ATOM 5747 C C . SER B 1 382 ? 45.437 1.970 6.004 1.00 29.64 364 SER B C 1
ATOM 5748 O O . SER B 1 382 ? 46.551 2.266 6.440 1.00 27.17 364 SER B O 1
ATOM 5751 N N . THR B 1 383 ? 44.322 2.118 6.715 1.00 28.36 365 THR B N 1
ATOM 5752 C CA . THR B 1 383 ? 44.367 2.654 8.073 1.00 27.67 365 THR B CA 1
ATOM 5753 C C . THR B 1 383 ? 45.228 1.754 8.935 1.00 30.91 365 THR B C 1
ATOM 5754 O O . THR B 1 383 ? 46.123 2.230 9.653 1.00 32.23 365 THR B O 1
ATOM 5758 N N . ILE B 1 384 ? 45.023 0.448 8.793 1.00 30.14 366 ILE B N 1
ATOM 5759 C CA . ILE B 1 384 ? 45.833 -0.488 9.543 1.00 32.52 366 ILE B CA 1
ATOM 5760 C C . ILE B 1 384 ? 47.293 -0.297 9.158 1.00 28.35 366 ILE B C 1
ATOM 5761 O O . ILE B 1 384 ? 48.157 -0.196 10.035 1.00 29.27 366 ILE B O 1
ATOM 5766 N N . SER B 1 385 ? 47.562 -0.161 7.860 1.00 30.89 367 SER B N 1
ATOM 5767 C CA . SER B 1 385 ? 48.944 0.032 7.421 1.00 34.38 367 SER B CA 1
ATOM 5768 C C . SER B 1 385 ? 49.550 1.272 8.048 1.00 31.80 367 SER B C 1
ATOM 5769 O O . SER B 1 385 ? 50.699 1.245 8.534 1.00 29.81 367 SER B O 1
ATOM 5772 N N . SER B 1 386 ? 48.737 2.325 8.133 1.00 28.98 368 SER B N 1
ATOM 5773 C CA . SER B 1 386 ? 49.217 3.573 8.698 1.00 26.20 368 SER B CA 1
ATOM 5774 C C . SER B 1 386 ? 49.630 3.332 10.129 1.00 23.36 368 SER B C 1
ATOM 5775 O O . SER B 1 386 ? 50.739 3.702 10.540 1.00 25.44 368 SER B O 1
ATOM 5778 N N . SER B 1 387 ? 48.780 2.628 10.867 1.00 25.64 369 SER B N 1
ATOM 5779 C CA . SER B 1 387 ? 49.086 2.398 12.264 1.00 33.23 369 SER B CA 1
ATOM 5780 C C . SER B 1 387 ? 50.370 1.599 12.385 1.00 35.11 369 SER B C 1
ATOM 5781 O O . SER B 1 387 ? 51.275 1.968 13.155 1.00 34.36 369 SER B O 1
ATOM 5784 N N . ILE B 1 388 ? 50.523 0.604 11.516 1.00 37.03 370 ILE B N 1
ATOM 5785 C CA . ILE B 1 388 ? 51.710 -0.230 11.611 1.00 36.52 370 ILE B CA 1
ATOM 5786 C C . ILE B 1 388 ? 52.924 0.621 11.335 1.00 38.47 370 ILE B C 1
ATOM 5787 O O . ILE B 1 388 ? 53.929 0.538 12.059 1.00 44.50 370 ILE B O 1
ATOM 5792 N N . ALA B 1 389 ? 52.805 1.499 10.343 1.00 34.91 371 ALA B N 1
ATOM 5793 C CA . ALA B 1 389 ? 53.942 2.319 9.976 1.00 34.75 371 ALA B CA 1
ATOM 5794 C C . ALA B 1 389 ? 54.400 3.137 11.167 1.00 36.50 371 ALA B C 1
ATOM 5795 O O . ALA B 1 389 ? 55.583 3.093 11.542 1.00 36.47 371 ALA B O 1
ATOM 5797 N N . PHE B 1 390 ? 53.444 3.750 11.862 1.00 34.26 372 PHE B N 1
ATOM 5798 C CA . PHE B 1 390 ? 53.851 4.597 12.970 1.00 37.03 372 PHE B CA 1
ATOM 5799 C C . PHE B 1 390 ? 54.395 3.765 14.099 1.00 42.38 372 PHE B C 1
ATOM 5800 O O . PHE B 1 390 ? 55.357 4.180 14.753 1.00 43.56 372 PHE B O 1
ATOM 5808 N N . ASP B 1 391 ? 53.856 2.562 14.273 1.00 45.71 373 ASP B N 1
ATOM 5809 C CA . ASP B 1 391 ? 54.377 1.707 15.321 1.00 49.37 373 ASP B CA 1
ATOM 5810 C C . ASP B 1 391 ? 55.840 1.482 15.031 1.00 49.81 373 ASP B C 1
ATOM 5811 O O . ASP B 1 391 ? 56.703 1.800 15.864 1.00 54.21 373 ASP B O 1
ATOM 5816 N N . GLU B 1 392 ? 56.121 1.118 13.783 1.00 46.10 374 GLU B N 1
ATOM 5817 C CA . GLU B 1 392 ? 57.481 0.804 13.393 1.00 46.82 374 GLU B CA 1
ATOM 5818 C C . GLU B 1 392 ? 58.353 2.043 13.514 1.00 52.99 374 GLU B C 1
ATOM 5819 O O . GLU B 1 392 ? 59.533 1.938 13.848 1.00 56.04 374 GLU B O 1
ATOM 5825 N N . LEU B 1 393 ? 57.781 3.214 13.248 1.00 51.04 375 LEU B N 1
ATOM 5826 C CA . LEU B 1 393 ? 58.548 4.447 13.395 1.00 45.36 375 LEU B CA 1
ATOM 5827 C C . LEU B 1 393 ? 58.847 4.758 14.871 1.00 42.69 375 LEU B C 1
ATOM 5828 O O . LEU B 1 393 ? 59.975 5.113 15.203 1.00 40.94 375 LEU B O 1
ATOM 5833 N N . LEU B 1 394 ? 57.859 4.615 15.759 1.00 44.48 376 LEU B N 1
ATOM 5834 C CA . LEU B 1 394 ? 58.074 5.019 17.160 1.00 45.52 376 LEU B CA 1
ATOM 5835 C C . LEU B 1 394 ? 58.640 3.939 18.080 1.00 55.63 376 LEU B C 1
ATOM 5836 O O . LEU B 1 394 ? 58.765 4.151 19.286 1.00 52.40 376 LEU B O 1
ATOM 5841 N N . ASP B 1 395 ? 58.975 2.784 17.520 1.00 73.09 377 ASP B N 1
ATOM 5842 C CA . ASP B 1 395 ? 59.596 1.724 18.312 1.00 88.32 377 ASP B CA 1
ATOM 5843 C C . ASP B 1 395 ? 61.095 1.628 18.048 1.00 101.39 377 ASP B C 1
ATOM 5844 O O . ASP B 1 395 ? 61.785 2.642 17.942 1.00 102.33 377 ASP B O 1
ATOM 5849 N N . HIS C 1 22 ? 28.003 -54.309 70.442 1.00 73.11 4 HIS C N 1
ATOM 5850 C CA . HIS C 1 22 ? 27.519 -52.931 70.410 1.00 73.24 4 HIS C CA 1
ATOM 5851 C C . HIS C 1 22 ? 26.777 -52.578 69.133 1.00 71.80 4 HIS C C 1
ATOM 5852 O O . HIS C 1 22 ? 27.349 -52.582 68.045 1.00 72.32 4 HIS C O 1
ATOM 5859 N N . TYR C 1 23 ? 25.496 -52.264 69.280 1.00 69.29 5 TYR C N 1
ATOM 5860 C CA . TYR C 1 23 ? 24.677 -51.856 68.149 1.00 62.73 5 TYR C CA 1
ATOM 5861 C C . TYR C 1 23 ? 24.197 -50.418 68.296 1.00 57.75 5 TYR C C 1
ATOM 5862 O O . TYR C 1 23 ? 24.088 -49.893 69.405 1.00 56.26 5 TYR C O 1
ATOM 5871 N N . TYR C 1 24 ? 23.929 -49.784 67.160 1.00 56.97 6 TYR C N 1
ATOM 5872 C CA . TYR C 1 24 ? 23.409 -48.425 67.135 1.00 50.64 6 TYR C CA 1
ATOM 5873 C C . TYR C 1 24 ? 22.090 -48.434 66.372 1.00 49.40 6 TYR C C 1
ATOM 5874 O O . TYR C 1 24 ? 22.040 -48.840 65.211 1.00 46.87 6 TYR C O 1
ATOM 5883 N N . VAL C 1 25 ? 21.018 -47.997 67.023 1.00 47.32 7 VAL C N 1
ATOM 5884 C CA . VAL C 1 25 ? 19.707 -47.995 66.385 1.00 44.46 7 VAL C CA 1
ATOM 5885 C C . VAL C 1 25 ? 19.177 -46.576 66.256 1.00 40.86 7 VAL C C 1
ATOM 5886 O O . VAL C 1 25 ? 19.056 -45.857 67.251 1.00 35.61 7 VAL C O 1
ATOM 5890 N N . SER C 1 26 ? 18.857 -46.174 65.029 1.00 36.96 8 SER C N 1
ATOM 5891 C CA . SER C 1 26 ? 18.291 -44.848 64.822 1.00 35.21 8 SER C CA 1
ATOM 5892 C C . SER C 1 26 ? 16.841 -44.905 64.354 1.00 32.98 8 SER C C 1
ATOM 5893 O O . SER C 1 26 ? 16.426 -45.841 63.660 1.00 33.48 8 SER C O 1
ATOM 5896 N N . ILE C 1 27 ? 16.097 -43.865 64.714 1.00 32.69 9 ILE C N 1
ATOM 5897 C CA . ILE C 1 27 ? 14.702 -43.718 64.329 1.00 33.39 9 ILE C CA 1
ATOM 5898 C C . ILE C 1 27 ? 14.477 -42.350 63.714 1.00 32.48 9 ILE C C 1
ATOM 5899 O O . ILE C 1 27 ? 14.849 -41.331 64.286 1.00 32.07 9 ILE C O 1
ATOM 5904 N N . ASP C 1 28 ? 13.842 -42.354 62.550 1.00 33.04 10 ASP C N 1
ATOM 5905 C CA . ASP C 1 28 ? 13.462 -41.166 61.815 1.00 30.15 10 ASP C CA 1
ATOM 5906 C C . ASP C 1 28 ? 11.938 -41.159 61.738 1.00 29.57 10 ASP C C 1
ATOM 5907 O O . ASP C 1 28 ? 11.351 -41.969 61.028 1.00 30.96 10 ASP C O 1
ATOM 5912 N N . ILE C 1 29 ? 11.303 -40.244 62.462 1.00 29.18 11 ILE C N 1
ATOM 5913 C CA . ILE C 1 29 ? 9.847 -40.157 62.464 1.00 31.21 11 ILE C CA 1
ATOM 5914 C C . ILE C 1 29 ? 9.381 -39.228 61.345 1.00 31.76 11 ILE C C 1
ATOM 5915 O O . ILE C 1 29 ? 9.148 -38.039 61.564 1.00 31.47 11 ILE C O 1
ATOM 5920 N N . GLY C 1 30 ? 9.280 -39.771 60.136 1.00 32.31 12 GLY C N 1
ATOM 5921 C CA . GLY C 1 30 ? 8.922 -38.977 58.976 1.00 28.78 12 GLY C CA 1
ATOM 5922 C C . GLY C 1 30 ? 7.431 -38.803 58.745 1.00 33.28 12 GLY C C 1
ATOM 5923 O O . GLY C 1 30 ? 6.617 -39.629 59.161 1.00 28.94 12 GLY C O 1
ATOM 5924 N N . SER C 1 31 ? 7.081 -37.719 58.061 1.00 36.13 13 SER C N 1
ATOM 5925 C CA . SER C 1 31 ? 5.700 -37.441 57.690 1.00 37.53 13 SER C CA 1
ATOM 5926 C C . SER C 1 31 ? 5.123 -38.524 56.785 1.00 34.44 13 SER C C 1
ATOM 5927 O O . SER C 1 31 ? 3.932 -38.815 56.842 1.00 33.41 13 SER C O 1
ATOM 5930 N N . SER C 1 32 ? 5.966 -39.122 55.950 1.00 31.25 14 SER C N 1
ATOM 5931 C CA . SER C 1 32 ? 5.505 -40.185 55.063 1.00 31.72 14 SER C CA 1
ATOM 5932 C C . SER C 1 32 ? 5.683 -41.560 55.701 1.00 31.36 14 SER C C 1
ATOM 5933 O O . SER C 1 32 ? 4.768 -42.379 55.684 1.00 32.33 14 SER C O 1
ATOM 5936 N N . SER C 1 33 ? 6.867 -41.827 56.240 1.00 25.81 15 SER C N 1
ATOM 5937 C CA . SER C 1 33 ? 7.113 -43.114 56.871 1.00 26.24 15 SER C CA 1
ATOM 5938 C C . SER C 1 33 ? 8.111 -43.017 58.013 1.00 31.64 15 SER C C 1
ATOM 5939 O O . SER C 1 33 ? 9.010 -42.175 58.002 1.00 33.19 15 SER C O 1
ATOM 5942 N N . VAL C 1 34 ? 7.943 -43.885 59.003 1.00 31.83 16 VAL C N 1
ATOM 5943 C CA . VAL C 1 34 ? 8.925 -44.024 60.063 1.00 31.26 16 VAL C CA 1
ATOM 5944 C C . VAL C 1 34 ? 10.011 -44.967 59.562 1.00 36.15 16 VAL C C 1
ATOM 5945 O O . VAL C 1 34 ? 9.717 -46.030 58.998 1.00 37.51 16 VAL C O 1
ATOM 5949 N N . LYS C 1 35 ? 11.263 -44.574 59.775 1.00 33.81 17 LYS C N 1
ATOM 5950 C CA . LYS C 1 35 ? 12.408 -45.351 59.326 1.00 38.07 17 LYS C CA 1
ATOM 5951 C C . LYS C 1 35 ? 13.308 -45.700 60.492 1.00 38.92 17 LYS C C 1
ATOM 5952 O O . LYS C 1 35 ? 13.640 -44.851 61.298 1.00 35.14 17 LYS C O 1
ATOM 5958 N N . THR C 1 36 ? 13.702 -46.960 60.581 1.00 41.99 18 THR C N 1
ATOM 5959 C CA . THR C 1 36 ? 14.593 -47.395 61.647 1.00 40.17 18 THR C CA 1
ATOM 5960 C C . THR C 1 36 ? 15.767 -48.166 61.072 1.00 38.95 18 THR C C 1
ATOM 5961 O O . THR C 1 36 ? 15.599 -48.981 60.163 1.00 38.94 18 THR C O 1
ATOM 5965 N N . ILE C 1 37 ? 16.963 -47.894 61.586 1.00 34.84 19 ILE C N 1
ATOM 5966 C CA . ILE C 1 37 ? 18.135 -48.625 61.121 1.00 35.65 19 ILE C CA 1
ATOM 5967 C C . ILE C 1 37 ? 18.928 -49.201 62.291 1.00 36.28 19 ILE C C 1
ATOM 5968 O O . ILE C 1 37 ? 19.167 -48.518 63.284 1.00 36.88 19 ILE C O 1
ATOM 5973 N N . VAL C 1 38 ? 19.304 -50.471 62.163 1.00 37.61 20 VAL C N 1
ATOM 5974 C CA . VAL C 1 38 ? 20.176 -51.149 63.111 1.00 40.36 20 VAL C CA 1
ATOM 5975 C C . VAL C 1 38 ? 21.533 -51.356 62.453 1.00 40.13 20 VAL C C 1
ATOM 5976 O O . VAL C 1 38 ? 21.664 -52.121 61.471 1.00 38.11 20 VAL C O 1
ATOM 5980 N N . GLY C 1 39 ? 22.530 -50.692 63.031 1.00 42.38 21 GLY C N 1
ATOM 5981 C CA . GLY C 1 39 ? 23.883 -50.658 62.510 1.00 45.10 21 GLY C CA 1
ATOM 5982 C C . GLY C 1 39 ? 24.961 -51.062 63.495 1.00 45.61 21 GLY C C 1
ATOM 5983 O O . GLY C 1 39 ? 24.720 -51.135 64.701 1.00 43.89 21 GLY C O 1
ATOM 5984 N N . GLU C 1 40 ? 26.158 -51.307 62.964 1.00 50.44 22 GLU C N 1
ATOM 5985 C CA . GLU C 1 40 ? 27.340 -51.654 63.759 1.00 57.04 22 GLU C CA 1
ATOM 5986 C C . GLU C 1 40 ? 28.493 -50.733 63.366 1.00 56.93 22 GLU C C 1
ATOM 5987 O O . GLU C 1 40 ? 28.607 -50.333 62.206 1.00 55.47 22 GLU C O 1
ATOM 5993 N N . LYS C 1 41 ? 29.336 -50.370 64.329 1.00 55.81 23 LYS C N 1
ATOM 5994 C CA . LYS C 1 41 ? 30.503 -49.562 63.998 1.00 57.78 23 LYS C CA 1
ATOM 5995 C C . LYS C 1 41 ? 31.497 -50.509 63.356 1.00 56.84 23 LYS C C 1
ATOM 5996 O O . LYS C 1 41 ? 31.791 -51.571 63.899 1.00 56.61 23 LYS C O 1
ATOM 6002 N N . PHE C 1 42 ? 32.017 -50.122 62.199 1.00 59.36 24 PHE C N 1
ATOM 6003 C CA . PHE C 1 42 ? 32.950 -50.977 61.487 1.00 63.27 24 PHE C CA 1
ATOM 6004 C C . PHE C 1 42 ? 33.904 -50.090 60.699 1.00 63.48 24 PHE C C 1
ATOM 6005 O O . PHE C 1 42 ? 33.467 -49.248 59.913 1.00 62.80 24 PHE C O 1
ATOM 6013 N N . HIS C 1 43 ? 35.198 -50.372 60.846 1.00 66.41 25 HIS C N 1
ATOM 6014 C CA . HIS C 1 43 ? 36.302 -49.598 60.258 1.00 69.27 25 HIS C CA 1
ATOM 6015 C C . HIS C 1 43 ? 36.025 -48.152 59.861 1.00 71.03 25 HIS C C 1
ATOM 6016 O O . HIS C 1 43 ? 36.063 -47.832 58.674 1.00 73.76 25 HIS C O 1
ATOM 6023 N N . ASN C 1 44 ? 35.744 -47.294 60.840 1.00 70.65 26 ASN C N 1
ATOM 6024 C CA . ASN C 1 44 ? 35.492 -45.877 60.570 1.00 76.38 26 ASN C CA 1
ATOM 6025 C C . ASN C 1 44 ? 34.239 -45.629 59.727 1.00 70.00 26 ASN C C 1
ATOM 6026 O O . ASN C 1 44 ? 34.126 -44.607 59.048 1.00 67.70 26 ASN C O 1
ATOM 6031 N N . GLY C 1 45 ? 33.323 -46.591 59.752 1.00 66.46 27 GLY C N 1
ATOM 6032 C CA . GLY C 1 45 ? 32.068 -46.467 59.039 1.00 61.13 27 GLY C CA 1
ATOM 6033 C C . GLY C 1 45 ? 30.985 -47.306 59.697 1.00 58.78 27 GLY C C 1
ATOM 6034 O O . GLY C 1 45 ? 31.104 -47.650 60.874 1.00 57.44 27 GLY C O 1
ATOM 6035 N N . ILE C 1 46 ? 29.905 -47.589 58.971 1.00 55.01 28 ILE C N 1
ATOM 6036 C CA . ILE C 1 46 ? 28.784 -48.349 59.533 1.00 49.52 28 ILE C CA 1
ATOM 6037 C C . ILE C 1 46 ? 28.345 -49.577 58.720 1.00 45.26 28 ILE C C 1
ATOM 6038 O O . ILE C 1 46 ? 28.198 -49.493 57.500 1.00 44.04 28 ILE C O 1
ATOM 6043 N N . ASN C 1 47 ? 28.126 -50.709 59.386 1.00 44.12 29 ASN C N 1
ATOM 6044 C CA . ASN C 1 47 ? 27.516 -51.856 58.712 1.00 51.61 29 ASN C CA 1
ATOM 6045 C C . ASN C 1 47 ? 26.048 -51.979 59.125 1.00 47.68 29 ASN C C 1
ATOM 6046 O O . ASN C 1 47 ? 25.742 -52.108 60.310 1.00 47.37 29 ASN C O 1
ATOM 6051 N N . VAL C 1 48 ? 25.144 -51.945 58.148 1.00 44.57 30 VAL C N 1
ATOM 6052 C CA . VAL C 1 48 ? 23.711 -52.060 58.433 1.00 46.64 30 VAL C CA 1
ATOM 6053 C C . VAL C 1 48 ? 23.274 -53.515 58.500 1.00 45.62 30 VAL C C 1
ATOM 6054 O O . VAL C 1 48 ? 23.344 -54.245 57.508 1.00 48.92 30 VAL C O 1
ATOM 6058 N N . ILE C 1 49 ? 22.797 -53.928 59.666 1.00 43.07 31 ILE C N 1
ATOM 6059 C CA . ILE C 1 49 ? 22.353 -55.300 59.838 1.00 46.36 31 ILE C CA 1
ATOM 6060 C C . ILE C 1 49 ? 20.832 -55.393 59.841 1.00 49.42 31 ILE C C 1
ATOM 6061 O O . ILE C 1 49 ? 20.281 -56.497 59.800 1.00 51.69 31 ILE C O 1
ATOM 6066 N N . GLY C 1 50 ? 20.146 -54.251 59.871 1.00 48.73 32 GLY C N 1
ATOM 6067 C CA . GLY C 1 50 ? 18.691 -54.328 59.825 1.00 49.25 32 GLY C CA 1
ATOM 6068 C C . GLY C 1 50 ? 17.928 -53.037 59.624 1.00 47.71 32 GLY C C 1
ATOM 6069 O O . GLY C 1 50 ? 18.391 -51.979 60.002 1.00 46.73 32 GLY C O 1
ATOM 6070 N N . THR C 1 51 ? 16.775 -53.111 58.963 1.00 48.22 33 THR C N 1
ATOM 6071 C CA . THR C 1 51 ? 15.959 -51.915 58.753 1.00 48.05 33 THR C CA 1
ATOM 6072 C C . THR C 1 51 ? 14.470 -52.144 59.010 1.00 47.53 33 THR C C 1
ATOM 6073 O O . THR C 1 51 ? 13.981 -53.275 58.987 1.00 45.33 33 THR C O 1
ATOM 6077 N N . GLY C 1 52 ? 13.765 -51.045 59.250 1.00 46.93 34 GLY C N 1
ATOM 6078 C CA . GLY C 1 52 ? 12.324 -51.056 59.387 1.00 46.91 34 GLY C CA 1
ATOM 6079 C C . GLY C 1 52 ? 11.742 -49.820 58.730 1.00 44.87 34 GLY C C 1
ATOM 6080 O O . GLY C 1 52 ? 12.332 -48.744 58.796 1.00 46.03 34 GLY C O 1
ATOM 6081 N N . GLN C 1 53 ? 10.585 -49.960 58.097 1.00 40.27 35 GLN C N 1
ATOM 6082 C CA . GLN C 1 53 ? 9.926 -48.813 57.487 1.00 39.74 35 GLN C CA 1
ATOM 6083 C C . GLN C 1 53 ? 8.420 -48.992 57.509 1.00 39.14 35 GLN C C 1
ATOM 6084 O O . GLN C 1 53 ? 7.902 -50.014 57.062 1.00 35.53 35 GLN C O 1
ATOM 6090 N N . THR C 1 54 ? 7.718 -47.987 58.022 1.00 41.89 36 THR C N 1
ATOM 6091 C CA . THR C 1 54 ? 6.260 -48.062 58.099 1.00 39.14 36 THR C CA 1
ATOM 6092 C C . THR C 1 54 ? 5.602 -46.758 57.688 1.00 37.11 36 THR C C 1
ATOM 6093 O O . THR C 1 54 ? 5.825 -45.719 58.303 1.00 36.42 36 THR C O 1
ATOM 6097 N N . TYR C 1 55 ? 4.778 -46.824 56.650 1.00 37.84 37 TYR C N 1
ATOM 6098 C CA . TYR C 1 55 ? 4.052 -45.655 56.183 1.00 38.62 37 TYR C CA 1
ATOM 6099 C C . TYR C 1 55 ? 2.892 -45.370 57.128 1.00 42.77 37 TYR C C 1
ATOM 6100 O O . TYR C 1 55 ? 2.185 -46.287 57.547 1.00 46.22 37 TYR C O 1
ATOM 6109 N N . THR C 1 56 ? 2.709 -44.102 57.480 1.00 41.15 38 THR C N 1
ATOM 6110 C CA . THR C 1 56 ? 1.684 -43.736 58.451 1.00 39.30 38 THR C CA 1
ATOM 6111 C C . THR C 1 56 ? 1.054 -42.375 58.165 1.00 37.42 38 THR C C 1
ATOM 6112 O O . THR C 1 56 ? 1.633 -41.544 57.464 1.00 35.53 38 THR C O 1
ATOM 6116 N N . SER C 1 57 ? -0.128 -42.148 58.732 1.00 34.10 39 SER C N 1
ATOM 6117 C CA . SER C 1 57 ? -0.803 -40.860 58.622 1.00 34.00 39 SER C CA 1
ATOM 6118 C C . SER C 1 57 ? -0.699 -40.083 59.932 1.00 36.73 39 SER C C 1
ATOM 6119 O O . SER C 1 57 ? -1.162 -38.948 60.034 1.00 40.20 39 SER C O 1
ATOM 6122 N N . GLY C 1 58 ? -0.074 -40.704 60.928 1.00 40.14 40 GLY C N 1
ATOM 6123 C CA . GLY C 1 58 ? 0.061 -40.124 62.256 1.00 43.69 40 GLY C CA 1
ATOM 6124 C C . GLY C 1 58 ? 0.968 -38.911 62.373 1.00 40.70 40 GLY C C 1
ATOM 6125 O O . GLY C 1 58 ? 0.940 -38.206 63.384 1.00 36.48 40 GLY C O 1
ATOM 6126 N N . ILE C 1 59 ? 1.789 -38.679 61.354 1.00 36.42 41 ILE C N 1
ATOM 6127 C CA . ILE C 1 59 ? 2.740 -37.574 61.380 1.00 31.88 41 ILE C CA 1
ATOM 6128 C C . ILE C 1 59 ? 2.478 -36.580 60.255 1.00 31.75 41 ILE C C 1
ATOM 6129 O O . ILE C 1 59 ? 2.351 -36.964 59.101 1.00 34.60 41 ILE C O 1
ATOM 6134 N N . LYS C 1 60 ? 2.404 -35.298 60.596 1.00 32.79 42 LYS C N 1
ATOM 6135 C CA . LYS C 1 60 ? 2.200 -34.260 59.591 1.00 31.50 42 LYS C CA 1
ATOM 6136 C C . LYS C 1 60 ? 3.182 -33.115 59.816 1.00 30.49 42 LYS C C 1
ATOM 6137 O O . LYS C 1 60 ? 3.388 -32.684 60.952 1.00 28.57 42 LYS C O 1
ATOM 6143 N N . ASN C 1 61 ? 3.773 -32.625 58.728 1.00 27.47 43 ASN C N 1
ATOM 6144 C CA . ASN C 1 61 ? 4.743 -31.535 58.784 1.00 29.08 43 ASN C CA 1
ATOM 6145 C C . ASN C 1 61 ? 5.878 -31.837 59.756 1.00 29.34 43 ASN C C 1
ATOM 6146 O O . ASN C 1 61 ? 6.383 -30.950 60.439 1.00 28.61 43 ASN C O 1
ATOM 6151 N N . GLY C 1 62 ? 6.253 -33.110 59.824 1.00 29.31 44 GLY C N 1
ATOM 6152 C CA . GLY C 1 62 ? 7.361 -33.543 60.657 1.00 29.77 44 GLY C CA 1
ATOM 6153 C C . GLY C 1 62 ? 7.051 -33.674 62.135 1.00 32.07 44 GLY C C 1
ATOM 6154 O O . GLY C 1 62 ? 7.933 -34.027 62.917 1.00 26.81 44 GLY C O 1
ATOM 6155 N N . LEU C 1 63 ? 5.807 -33.391 62.516 1.00 36.03 45 LEU C N 1
ATOM 6156 C CA . LEU C 1 63 ? 5.396 -33.448 63.919 1.00 36.74 45 LEU C CA 1
ATOM 6157 C C . LEU C 1 63 ? 4.237 -34.419 64.139 1.00 32.08 45 LEU C C 1
ATOM 6158 O O . LEU C 1 63 ? 3.496 -34.743 63.213 1.00 32.00 45 LEU C O 1
ATOM 6163 N N . ILE C 1 64 ? 4.094 -34.891 65.372 1.00 30.44 46 ILE C N 1
ATOM 6164 C CA . ILE C 1 64 ? 3.021 -35.818 65.720 1.00 34.20 46 ILE C CA 1
ATOM 6165 C C . ILE C 1 64 ? 1.636 -35.190 65.562 1.00 32.27 46 ILE C C 1
ATOM 6166 O O . ILE C 1 64 ? 1.314 -34.195 66.213 1.00 34.93 46 ILE C O 1
ATOM 6171 N N . ASP C 1 65 ? 0.819 -35.779 64.695 1.00 32.82 47 ASP C N 1
ATOM 6172 C CA . ASP C 1 65 ? -0.545 -35.298 64.483 1.00 29.74 47 ASP C CA 1
ATOM 6173 C C . ASP C 1 65 ? -1.556 -36.115 65.284 1.00 31.30 47 ASP C C 1
ATOM 6174 O O . ASP C 1 65 ? -2.572 -35.594 65.745 1.00 34.92 47 ASP C O 1
ATOM 6179 N N . ASP C 1 66 ? -1.270 -37.403 65.435 1.00 33.54 48 ASP C N 1
ATOM 6180 C CA . ASP C 1 66 ? -2.113 -38.318 66.195 1.00 38.13 48 ASP C CA 1
ATOM 6181 C C . ASP C 1 66 ? -1.205 -39.253 66.970 1.00 30.86 48 ASP C C 1
ATOM 6182 O O . ASP C 1 66 ? -0.614 -40.161 66.388 1.00 32.58 48 ASP C O 1
ATOM 6187 N N . PHE C 1 67 ? -1.104 -39.025 68.276 1.00 35.16 49 PHE C N 1
ATOM 6188 C CA . PHE C 1 67 ? -0.174 -39.767 69.127 1.00 36.54 49 PHE C CA 1
ATOM 6189 C C . PHE C 1 67 ? -0.299 -41.285 69.006 1.00 35.26 49 PHE C C 1
ATOM 6190 O O . PHE C 1 67 ? 0.700 -41.958 68.803 1.00 33.15 49 PHE C O 1
ATOM 6198 N N . ASP C 1 68 ? -1.510 -41.826 69.109 1.00 34.98 50 ASP C N 1
ATOM 6199 C CA . ASP C 1 68 ? -1.675 -43.284 69.076 1.00 38.35 50 ASP C CA 1
ATOM 6200 C C . ASP C 1 68 ? -1.264 -43.922 67.747 1.00 38.17 50 ASP C C 1
ATOM 6201 O O . ASP C 1 68 ? -0.602 -44.970 67.724 1.00 42.25 50 ASP C O 1
ATOM 6206 N N . ILE C 1 69 ? -1.621 -43.271 66.645 1.00 35.60 51 ILE C N 1
ATOM 6207 C CA . ILE C 1 69 ? -1.265 -43.769 65.319 1.00 35.72 51 ILE C CA 1
ATOM 6208 C C . ILE C 1 69 ? 0.254 -43.720 65.119 1.00 37.77 51 ILE C C 1
ATOM 6209 O O . ILE C 1 69 ? 0.866 -44.682 64.630 1.00 38.05 51 ILE C O 1
ATOM 6214 N N . ALA C 1 70 ? 0.853 -42.598 65.506 1.00 35.32 52 ALA C N 1
ATOM 6215 C CA . ALA C 1 70 ? 2.302 -42.421 65.412 1.00 33.19 52 ALA C CA 1
ATOM 6216 C C . ALA C 1 70 ? 3.029 -43.470 66.249 1.00 35.24 52 ALA C C 1
ATOM 6217 O O . ALA C 1 70 ? 3.969 -44.113 65.783 1.00 38.55 52 ALA C O 1
ATOM 6219 N N . ARG C 1 71 ? 2.572 -43.643 67.483 1.00 33.76 53 ARG C N 1
ATOM 6220 C CA . ARG C 1 71 ? 3.140 -44.625 68.395 1.00 37.63 53 ARG C CA 1
ATOM 6221 C C . ARG C 1 71 ? 3.101 -46.032 67.815 1.00 37.89 53 ARG C C 1
ATOM 6222 O O . ARG C 1 71 ? 4.098 -46.760 67.881 1.00 38.20 53 ARG C O 1
ATOM 6230 N N . GLN C 1 72 ? 1.958 -46.415 67.250 1.00 36.43 54 GLN C N 1
ATOM 6231 C CA . GLN C 1 72 ? 1.852 -47.742 66.652 1.00 42.09 54 GLN C CA 1
ATOM 6232 C C . GLN C 1 72 ? 2.766 -47.881 65.437 1.00 37.77 54 GLN C C 1
ATOM 6233 O O . GLN C 1 72 ? 3.333 -48.947 65.212 1.00 41.88 54 GLN C O 1
ATOM 6239 N N . ALA C 1 73 ? 2.922 -46.812 64.660 1.00 34.71 55 ALA C N 1
ATOM 6240 C CA . ALA C 1 73 ? 3.822 -46.866 63.505 1.00 36.02 55 ALA C CA 1
ATOM 6241 C C . ALA C 1 73 ? 5.286 -47.040 63.928 1.00 37.80 55 ALA C C 1
ATOM 6242 O O . ALA C 1 73 ? 6.033 -47.842 63.348 1.00 35.17 55 ALA C O 1
ATOM 6244 N N . ILE C 1 74 ? 5.686 -46.301 64.957 1.00 37.11 56 ILE C N 1
ATOM 6245 C CA . ILE C 1 74 ? 7.042 -46.407 65.491 1.00 35.49 56 ILE C CA 1
ATOM 6246 C C . ILE C 1 74 ? 7.276 -47.815 66.034 1.00 37.29 56 ILE C C 1
ATOM 6247 O O . ILE C 1 74 ? 8.317 -48.424 65.772 1.00 36.79 56 ILE C O 1
ATOM 6252 N N . LYS C 1 75 ? 6.312 -48.316 66.804 1.00 37.91 57 LYS C N 1
ATOM 6253 C CA . LYS C 1 75 ? 6.386 -49.663 67.367 1.00 41.44 57 LYS C CA 1
ATOM 6254 C C . LYS C 1 75 ? 6.530 -50.723 66.269 1.00 39.78 57 LYS C C 1
ATOM 6255 O O . LYS C 1 75 ? 7.388 -51.608 66.361 1.00 39.13 57 LYS C O 1
ATOM 6261 N N . ASP C 1 76 ? 5.710 -50.625 65.223 1.00 38.87 58 ASP C N 1
ATOM 6262 C CA . ASP C 1 76 ? 5.785 -51.584 64.124 1.00 43.58 58 ASP C CA 1
ATOM 6263 C C . ASP C 1 76 ? 7.142 -51.518 63.441 1.00 43.32 58 ASP C C 1
ATOM 6264 O O . ASP C 1 76 ? 7.699 -52.541 63.033 1.00 44.83 58 ASP C O 1
ATOM 6269 N N . THR C 1 77 ? 7.682 -50.310 63.332 1.00 41.93 59 THR C N 1
ATOM 6270 C CA . THR C 1 77 ? 8.966 -50.131 62.664 1.00 42.59 59 THR C CA 1
ATOM 6271 C C . THR C 1 77 ? 10.113 -50.727 63.482 1.00 44.83 59 THR C C 1
ATOM 6272 O O . THR C 1 77 ? 11.021 -51.372 62.938 1.00 47.18 59 THR C O 1
ATOM 6276 N N . ILE C 1 78 ? 10.054 -50.527 64.795 1.00 44.79 60 ILE C N 1
ATOM 6277 C CA . ILE C 1 78 ? 11.050 -51.090 65.696 1.00 46.90 60 ILE C CA 1
ATOM 6278 C C . ILE C 1 78 ? 10.982 -52.612 65.629 1.00 51.17 60 ILE C C 1
ATOM 6279 O O . ILE C 1 78 ? 12.018 -53.285 65.643 1.00 50.38 60 ILE C O 1
ATOM 6284 N N . LYS C 1 79 ? 9.764 -53.152 65.571 1.00 50.42 61 LYS C N 1
ATOM 6285 C CA . LYS C 1 79 ? 9.598 -54.598 65.449 1.00 52.45 61 LYS C CA 1
ATOM 6286 C C . LYS C 1 79 ? 10.230 -55.113 64.165 1.00 48.79 61 LYS C C 1
ATOM 6287 O O . LYS C 1 79 ? 11.013 -56.061 64.195 1.00 50.68 61 LYS C O 1
ATOM 6293 N N . LYS C 1 80 ? 9.905 -54.468 63.046 1.00 45.14 62 LYS C N 1
ATOM 6294 C CA . LYS C 1 80 ? 10.473 -54.837 61.751 1.00 45.55 62 LYS C CA 1
ATOM 6295 C C . LYS C 1 80 ? 12.000 -54.855 61.793 1.00 44.77 62 LYS C C 1
ATOM 6296 O O . LYS C 1 80 ? 12.629 -55.823 61.351 1.00 45.54 62 LYS C O 1
ATOM 6302 N N . ALA C 1 81 ? 12.591 -53.803 62.353 1.00 43.80 63 ALA C N 1
ATOM 6303 C CA . ALA C 1 81 ? 14.049 -53.710 62.435 1.00 43.98 63 ALA C CA 1
ATOM 6304 C C . ALA C 1 81 ? 14.635 -54.787 63.349 1.00 49.82 63 ALA C C 1
ATOM 6305 O O . ALA C 1 81 ? 15.707 -55.330 63.072 1.00 52.99 63 ALA C O 1
ATOM 6307 N N . SER C 1 82 ? 13.924 -55.097 64.429 1.00 53.30 64 SER C N 1
ATOM 6308 C CA . SER C 1 82 ? 14.353 -56.125 65.372 1.00 58.04 64 SER C CA 1
ATOM 6309 C C . SER C 1 82 ? 14.379 -57.497 64.717 1.00 57.01 64 SER C C 1
ATOM 6310 O O . SER C 1 82 ? 15.316 -58.271 64.906 1.00 56.36 64 SER C O 1
ATOM 6313 N N . ILE C 1 83 ? 13.341 -57.792 63.944 1.00 54.24 65 ILE C N 1
ATOM 6314 C CA . ILE C 1 83 ? 13.250 -59.064 63.236 1.00 56.27 65 ILE C CA 1
ATOM 6315 C C . ILE C 1 83 ? 14.336 -59.154 62.170 1.00 55.87 65 ILE C C 1
ATOM 6316 O O . ILE C 1 83 ? 15.010 -60.179 62.045 1.00 56.64 65 ILE C O 1
ATOM 6321 N N . ALA C 1 84 ? 14.501 -58.080 61.404 1.00 53.99 66 ALA C N 1
ATOM 6322 C CA . ALA C 1 84 ? 15.504 -58.044 60.345 1.00 54.09 66 ALA C CA 1
ATOM 6323 C C . ALA C 1 84 ? 16.940 -58.167 60.867 1.00 53.34 66 ALA C C 1
ATOM 6324 O O . ALA C 1 84 ? 17.785 -58.783 60.219 1.00 51.36 66 ALA C O 1
ATOM 6326 N N . SER C 1 85 ? 17.219 -57.578 62.027 1.00 56.84 67 SER C N 1
ATOM 6327 C CA . SER C 1 85 ? 18.583 -57.561 62.556 1.00 55.34 67 SER C CA 1
ATOM 6328 C C . SER C 1 85 ? 18.891 -58.702 63.527 1.00 56.95 67 SER C C 1
ATOM 6329 O O . SER C 1 85 ? 20.045 -59.105 63.672 1.00 55.01 67 SER C O 1
ATOM 6332 N N . GLY C 1 86 ? 17.861 -59.214 64.192 1.00 55.45 68 GLY C N 1
ATOM 6333 C CA . GLY C 1 86 ? 18.040 -60.238 65.206 1.00 54.22 68 GLY C CA 1
ATOM 6334 C C . GLY C 1 86 ? 18.441 -59.641 66.542 1.00 55.12 68 GLY C C 1
ATOM 6335 O O . GLY C 1 86 ? 18.905 -60.340 67.443 1.00 52.25 68 GLY C O 1
ATOM 6336 N N . VAL C 1 87 ? 18.272 -58.329 66.660 1.00 57.89 69 VAL C N 1
ATOM 6337 C CA . VAL C 1 87 ? 18.602 -57.613 67.884 1.00 56.81 69 VAL C CA 1
ATOM 6338 C C . VAL C 1 87 ? 17.339 -57.260 68.659 1.00 57.96 69 VAL C C 1
ATOM 6339 O O . VAL C 1 87 ? 16.349 -56.819 68.076 1.00 54.89 69 VAL C O 1
ATOM 6343 N N . ASP C 1 88 ? 17.377 -57.450 69.973 1.00 60.51 70 ASP C N 1
ATOM 6344 C CA . ASP C 1 88 ? 16.261 -57.055 70.816 1.00 64.32 70 ASP C CA 1
ATOM 6345 C C . ASP C 1 88 ? 16.433 -55.574 71.139 1.00 60.01 70 ASP C C 1
ATOM 6346 O O . ASP C 1 88 ? 17.086 -55.207 72.116 1.00 58.11 70 ASP C O 1
ATOM 6351 N N . ILE C 1 89 ? 15.832 -54.729 70.306 1.00 55.18 71 ILE C N 1
ATOM 6352 C CA . ILE C 1 89 ? 15.988 -53.282 70.423 1.00 51.61 71 ILE C CA 1
ATOM 6353 C C . ILE C 1 89 ? 15.366 -52.711 71.695 1.00 51.30 71 ILE C C 1
ATOM 6354 O O . ILE C 1 89 ? 14.156 -52.791 71.909 1.00 54.87 71 ILE C O 1
ATOM 6359 N N . LYS C 1 90 ? 16.218 -52.132 72.534 1.00 48.15 72 LYS C N 1
ATOM 6360 C CA . LYS C 1 90 ? 15.800 -51.533 73.794 1.00 53.51 72 LYS C CA 1
ATOM 6361 C C . LYS C 1 90 ? 16.225 -50.071 73.910 1.00 49.13 72 LYS C C 1
ATOM 6362 O O . LYS C 1 90 ? 15.648 -49.308 74.682 1.00 51.41 72 LYS C O 1
ATOM 6368 N N . GLU C 1 91 ? 17.255 -49.692 73.162 1.00 44.83 73 GLU C N 1
ATOM 6369 C CA . GLU C 1 91 ? 17.808 -48.345 73.246 1.00 47.47 73 GLU C CA 1
ATOM 6370 C C . GLU C 1 91 ? 18.010 -47.770 71.847 1.00 44.07 73 GLU C C 1
ATOM 6371 O O . GLU C 1 91 ? 18.519 -48.454 70.961 1.00 45.50 73 GLU C O 1
ATOM 6377 N N . VAL C 1 92 ? 17.593 -46.523 71.639 1.00 40.37 74 VAL C N 1
ATOM 6378 C CA . VAL C 1 92 ? 17.659 -45.920 70.309 1.00 38.19 74 VAL C CA 1
ATOM 6379 C C . VAL C 1 92 ? 18.157 -44.482 70.314 1.00 36.30 74 VAL C C 1
ATOM 6380 O O . VAL C 1 92 ? 18.161 -43.814 71.345 1.00 39.97 74 VAL C O 1
ATOM 6384 N N . PHE C 1 93 ? 18.563 -44.015 69.138 1.00 33.63 75 PHE C N 1
ATOM 6385 C CA . PHE C 1 93 ? 18.908 -42.614 68.922 1.00 31.81 75 PHE C CA 1
ATOM 6386 C C . PHE C 1 93 ? 17.845 -42.011 68.013 1.00 32.69 75 PHE C C 1
ATOM 6387 O O . PHE C 1 93 ? 17.479 -42.606 67.005 1.00 36.53 75 PHE C O 1
ATOM 6395 N N . LEU C 1 94 ? 17.338 -40.839 68.378 1.00 34.64 76 LEU C N 1
ATOM 6396 C CA . LEU C 1 94 ? 16.234 -40.229 67.642 1.00 33.60 76 LEU C CA 1
ATOM 6397 C C . LEU C 1 94 ? 16.650 -38.978 66.877 1.00 35.13 76 LEU C C 1
ATOM 6398 O O . LEU C 1 94 ? 17.211 -38.050 67.453 1.00 36.82 76 LEU C O 1
ATOM 6403 N N . LYS C 1 95 ? 16.359 -38.940 65.580 1.00 32.35 77 LYS C N 1
ATOM 6404 C CA . LYS C 1 95 ? 16.613 -37.721 64.831 1.00 26.52 77 LYS C CA 1
ATOM 6405 C C . LYS C 1 95 ? 15.515 -36.728 65.161 1.00 26.81 77 LYS C C 1
ATOM 6406 O O . LYS C 1 95 ? 14.385 -37.113 65.455 1.00 29.67 77 LYS C O 1
ATOM 6412 N N . LEU C 1 96 ? 15.855 -35.448 65.092 1.00 30.29 78 LEU C N 1
ATOM 6413 C CA . LEU C 1 96 ? 14.870 -34.389 65.215 1.00 28.21 78 LEU C CA 1
ATOM 6414 C C . LEU C 1 96 ? 14.925 -33.529 63.964 1.00 30.06 78 LEU C C 1
ATOM 6415 O O . LEU C 1 96 ? 16.006 -33.172 63.495 1.00 27.29 78 LEU C O 1
ATOM 6420 N N . PRO C 1 97 ? 13.752 -33.194 63.412 1.00 25.10 79 PRO C N 1
ATOM 6421 C CA . PRO C 1 97 ? 13.713 -32.391 62.191 1.00 28.57 79 PRO C CA 1
ATOM 6422 C C . PRO C 1 97 ? 14.127 -30.957 62.477 1.00 28.26 79 PRO C C 1
ATOM 6423 O O . PRO C 1 97 ? 14.098 -30.534 63.635 1.00 29.16 79 PRO C O 1
ATOM 6427 N N . ILE C 1 98 ? 14.513 -30.218 61.445 1.00 24.42 80 ILE C N 1
ATOM 6428 C CA . ILE C 1 98 ? 14.927 -28.832 61.631 1.00 28.26 80 ILE C CA 1
ATOM 6429 C C . ILE C 1 98 ? 13.691 -27.934 61.683 1.00 31.01 80 ILE C C 1
ATOM 6430 O O . ILE C 1 98 ? 13.442 -27.116 60.796 1.00 31.18 80 ILE C O 1
ATOM 6435 N N . ILE C 1 99 ? 12.920 -28.118 62.749 1.00 29.66 81 ILE C N 1
ATOM 6436 C CA . ILE C 1 99 ? 11.688 -27.379 62.986 1.00 30.07 81 ILE C CA 1
ATOM 6437 C C . ILE C 1 99 ? 11.740 -26.792 64.387 1.00 30.85 81 ILE C C 1
ATOM 6438 O O . ILE C 1 99 ? 12.115 -27.486 65.335 1.00 30.94 81 ILE C O 1
ATOM 6443 N N . GLY C 1 100 ? 11.349 -25.526 64.517 1.00 28.98 82 GLY C N 1
ATOM 6444 C CA . GLY C 1 100 ? 11.410 -24.822 65.787 1.00 29.94 82 GLY C CA 1
ATOM 6445 C C . GLY C 1 100 ? 12.818 -24.902 66.349 1.00 32.80 82 GLY C C 1
ATOM 6446 O O . GLY C 1 100 ? 13.021 -25.006 67.559 1.00 34.09 82 GLY C O 1
ATOM 6447 N N . THR C 1 101 ? 13.789 -24.877 65.442 1.00 31.02 83 THR C N 1
ATOM 6448 C CA . THR C 1 101 ? 15.192 -25.095 65.770 1.00 28.68 83 THR C CA 1
ATOM 6449 C C . THR C 1 101 ? 16.022 -23.827 65.591 1.00 31.21 83 THR C C 1
ATOM 6450 O O . THR C 1 101 ? 15.777 -23.041 64.678 1.00 30.69 83 THR C O 1
ATOM 6454 N N . GLU C 1 102 ? 16.991 -23.629 66.482 1.00 31.67 84 GLU C N 1
ATOM 6455 C CA . GLU C 1 102 ? 17.944 -22.534 66.380 1.00 35.97 84 GLU C CA 1
ATOM 6456 C C . GLU C 1 102 ? 19.380 -23.046 66.426 1.00 33.16 84 GLU C C 1
ATOM 6457 O O . GLU C 1 102 ? 19.703 -23.951 67.198 1.00 31.94 84 GLU C O 1
ATOM 6463 N N . VAL C 1 103 ? 20.231 -22.466 65.584 1.00 30.54 85 VAL C N 1
ATOM 6464 C CA . VAL C 1 103 ? 21.653 -22.786 65.566 1.00 29.64 85 VAL C CA 1
ATOM 6465 C C . VAL C 1 103 ? 22.421 -21.531 65.957 1.00 31.77 85 VAL C C 1
ATOM 6466 O O . VAL C 1 103 ? 22.207 -20.470 65.377 1.00 33.14 85 VAL C O 1
ATOM 6470 N N . TYR C 1 104 ? 23.313 -21.642 66.936 1.00 30.96 86 TYR C N 1
ATOM 6471 C CA . TYR C 1 104 ? 24.084 -20.477 67.358 1.00 28.34 86 TYR C CA 1
ATOM 6472 C C . TYR C 1 104 ? 25.443 -20.856 67.924 1.00 28.14 86 TYR C C 1
ATOM 6473 O O . TYR C 1 104 ? 25.756 -22.024 68.059 1.00 29.35 86 TYR C O 1
ATOM 6482 N N . ASP C 1 105 ? 26.260 -19.857 68.224 1.00 28.28 87 ASP C N 1
ATOM 6483 C CA . ASP C 1 105 ? 27.586 -20.107 68.776 1.00 33.67 87 ASP C CA 1
ATOM 6484 C C . ASP C 1 105 ? 27.594 -19.857 70.273 1.00 35.22 87 ASP C C 1
ATOM 6485 O O . ASP C 1 105 ? 26.876 -18.991 70.766 1.00 33.34 87 ASP C O 1
ATOM 6490 N N . GLU C 1 106 ? 28.409 -20.624 70.991 1.00 36.17 88 GLU C N 1
ATOM 6491 C CA . GLU C 1 106 ? 28.560 -20.419 72.428 1.00 35.14 88 GLU C CA 1
ATOM 6492 C C . GLU C 1 106 ? 29.922 -20.932 72.873 1.00 31.51 88 GLU C C 1
ATOM 6493 O O . GLU C 1 106 ? 30.468 -21.866 72.288 1.00 33.48 88 GLU C O 1
ATOM 6499 N N . SER C 1 107 ? 30.466 -20.317 73.913 1.00 31.28 89 SER C N 1
ATOM 6500 C CA . SER C 1 107 ? 31.745 -20.745 74.455 1.00 36.22 89 SER C CA 1
ATOM 6501 C C . SER C 1 107 ? 31.600 -21.134 75.912 1.00 35.15 89 SER C C 1
ATOM 6502 O O . SER C 1 107 ? 30.673 -20.693 76.594 1.00 34.73 89 SER C O 1
ATOM 6505 N N . ASN C 1 108 ? 32.514 -21.974 76.384 1.00 32.23 90 ASN C N 1
ATOM 6506 C CA . ASN C 1 108 ? 32.535 -22.322 77.801 1.00 29.89 90 ASN C CA 1
ATOM 6507 C C . ASN C 1 108 ? 33.936 -22.715 78.215 1.00 31.97 90 ASN C C 1
ATOM 6508 O O . ASN C 1 108 ? 34.698 -23.212 77.406 1.00 34.45 90 ASN C O 1
ATOM 6513 N N . GLU C 1 109 ? 34.274 -22.494 79.478 1.00 32.18 91 GLU C N 1
ATOM 6514 C CA . GLU C 1 109 ? 35.613 -22.806 79.958 1.00 36.59 91 GLU C CA 1
ATOM 6515 C C . GLU C 1 109 ? 35.585 -23.470 81.329 1.00 34.85 91 GLU C C 1
ATOM 6516 O O . GLU C 1 109 ? 34.861 -23.030 82.220 1.00 35.47 91 GLU C O 1
ATOM 6522 N N . ILE C 1 110 ? 36.358 -24.541 81.489 1.00 35.01 92 ILE C N 1
ATOM 6523 C CA . ILE C 1 110 ? 36.487 -25.178 82.796 1.00 35.02 92 ILE C CA 1
ATOM 6524 C C . ILE C 1 110 ? 37.902 -24.951 83.333 1.00 35.56 92 ILE C C 1
ATOM 6525 O O . ILE C 1 110 ? 38.865 -24.884 82.559 1.00 33.96 92 ILE C O 1
ATOM 6530 N N . ASP C 1 111 ? 38.016 -24.849 84.658 1.00 36.12 93 ASP C N 1
ATOM 6531 C CA . ASP C 1 111 ? 39.284 -24.530 85.317 1.00 38.49 93 ASP C CA 1
ATOM 6532 C C . ASP C 1 111 ? 39.976 -25.725 85.965 1.00 37.03 93 ASP C C 1
ATOM 6533 O O . ASP C 1 111 ? 39.325 -26.633 86.482 1.00 35.97 93 ASP C O 1
ATOM 6538 N N . PHE C 1 112 ? 41.306 -25.707 85.938 1.00 37.84 94 PHE C N 1
ATOM 6539 C CA . PHE C 1 112 ? 42.114 -26.723 86.608 1.00 37.67 94 PHE C CA 1
ATOM 6540 C C . PHE C 1 112 ? 43.069 -26.070 87.607 1.00 38.81 94 PHE C C 1
ATOM 6541 O O . PHE C 1 112 ? 43.549 -24.959 87.379 1.00 33.57 94 PHE C O 1
ATOM 6549 N N . TYR C 1 113 ? 43.324 -26.751 88.720 1.00 40.03 95 TYR C N 1
ATOM 6550 C CA . TYR C 1 113 ? 44.202 -26.224 89.767 1.00 42.14 95 TYR C CA 1
ATOM 6551 C C . TYR C 1 113 ? 45.417 -27.124 89.967 1.00 45.09 95 TYR C C 1
ATOM 6552 O O . TYR C 1 113 ? 46.158 -27.007 90.944 1.00 48.32 95 TYR C O 1
ATOM 6561 N N . GLU C 1 114 ? 45.592 -28.030 89.014 1.00 42.68 96 GLU C N 1
ATOM 6562 C CA . GLU C 1 114 ? 46.711 -28.958 88.962 1.00 43.89 96 GLU C CA 1
ATOM 6563 C C . GLU C 1 114 ? 46.855 -29.424 87.522 1.00 44.04 96 GLU C C 1
ATOM 6564 O O . GLU C 1 114 ? 45.909 -29.307 86.741 1.00 39.00 96 GLU C O 1
ATOM 6570 N N . ASP C 1 115 ? 48.029 -29.933 87.159 1.00 43.23 97 ASP C N 1
ATOM 6571 C CA . ASP C 1 115 ? 48.233 -30.433 85.799 1.00 41.91 97 ASP C CA 1
ATOM 6572 C C . ASP C 1 115 ? 47.249 -31.545 85.459 1.00 41.41 97 ASP C C 1
ATOM 6573 O O . ASP C 1 115 ? 47.163 -32.554 86.156 1.00 41.33 97 ASP C O 1
ATOM 6578 N N . THR C 1 116 ? 46.494 -31.340 84.385 1.00 40.08 98 THR C N 1
ATOM 6579 C CA . THR C 1 116 ? 45.441 -32.270 84.009 1.00 35.86 98 THR C CA 1
ATOM 6580 C C . THR C 1 116 ? 45.607 -32.764 82.575 1.00 37.89 98 THR C C 1
ATOM 6581 O O . THR C 1 116 ? 45.617 -31.967 81.642 1.00 37.39 98 THR C O 1
ATOM 6585 N N . GLU C 1 117 ? 45.736 -34.077 82.403 1.00 37.48 99 GLU C N 1
ATOM 6586 C CA . GLU C 1 117 ? 45.758 -34.659 81.066 1.00 39.68 99 GLU C CA 1
ATOM 6587 C C . GLU C 1 117 ? 44.325 -34.694 80.551 1.00 40.40 99 GLU C C 1
ATOM 6588 O O . GLU C 1 117 ? 43.465 -35.355 81.132 1.00 39.42 99 GLU C O 1
ATOM 6594 N N . ILE C 1 118 ? 44.074 -33.975 79.464 1.00 38.22 100 ILE C N 1
ATOM 6595 C CA . ILE C 1 118 ? 42.724 -33.868 78.915 1.00 39.01 100 ILE C CA 1
ATOM 6596 C C . ILE C 1 118 ? 42.232 -35.178 78.305 1.00 40.62 100 ILE C C 1
ATOM 6597 O O . ILE C 1 118 ? 42.944 -35.824 77.538 1.00 40.03 100 ILE C O 1
ATOM 6602 N N . ASN C 1 119 ? 41.004 -35.555 78.649 1.00 40.09 101 ASN C N 1
ATOM 6603 C CA . ASN C 1 119 ? 40.358 -36.722 78.065 1.00 43.39 101 ASN C CA 1
ATOM 6604 C C . ASN C 1 119 ? 38.890 -36.421 77.763 1.00 41.24 101 ASN C C 1
ATOM 6605 O O . ASN C 1 119 ? 38.420 -35.302 77.984 1.00 36.37 101 ASN C O 1
ATOM 6610 N N . GLY C 1 120 ? 38.177 -37.419 77.251 1.00 42.17 102 GLY C N 1
ATOM 6611 C CA . GLY C 1 120 ? 36.772 -37.264 76.905 1.00 44.06 102 GLY C CA 1
ATOM 6612 C C . GLY C 1 120 ? 35.860 -36.718 77.993 1.00 43.44 102 GLY C C 1
ATOM 6613 O O . GLY C 1 120 ? 34.884 -36.038 77.686 1.00 41.26 102 GLY C O 1
ATOM 6614 N N . SER C 1 121 ? 36.178 -36.990 79.256 1.00 41.95 103 SER C N 1
ATOM 6615 C CA . SER C 1 121 ? 35.359 -36.517 80.376 1.00 40.67 103 SER C CA 1
ATOM 6616 C C . SER C 1 121 ? 35.425 -34.994 80.564 1.00 37.83 103 SER C C 1
ATOM 6617 O O . SER C 1 121 ? 34.434 -34.359 80.953 1.00 37.74 103 SER C O 1
ATOM 6620 N N . HIS C 1 122 ? 36.587 -34.409 80.280 1.00 35.09 104 HIS C N 1
ATOM 6621 C CA . HIS C 1 122 ? 36.754 -32.957 80.360 1.00 34.16 104 HIS C CA 1
ATOM 6622 C C . HIS C 1 122 ? 35.995 -32.282 79.225 1.00 32.50 104 HIS C C 1
ATOM 6623 O O . HIS C 1 122 ? 35.389 -31.222 79.406 1.00 33.99 104 HIS C O 1
ATOM 6630 N N . ILE C 1 123 ? 36.036 -32.907 78.056 1.00 33.80 105 ILE C N 1
ATOM 6631 C CA . ILE C 1 123 ? 35.300 -32.417 76.898 1.00 38.21 105 ILE C CA 1
ATOM 6632 C C . ILE C 1 123 ? 33.799 -32.460 77.199 1.00 34.94 105 ILE C C 1
ATOM 6633 O O . ILE C 1 123 ? 33.074 -31.489 76.957 1.00 34.15 105 ILE C O 1
ATOM 6638 N N . GLU C 1 124 ? 33.344 -33.589 77.734 1.00 34.56 106 GLU C N 1
ATOM 6639 C CA . GLU C 1 124 ? 31.953 -33.729 78.149 1.00 37.50 106 GLU C CA 1
ATOM 6640 C C . GLU C 1 124 ? 31.553 -32.643 79.138 1.00 34.80 106 GLU C C 1
ATOM 6641 O O . GLU C 1 124 ? 30.478 -32.057 79.010 1.00 33.73 106 GLU C O 1
ATOM 6647 N N . LYS C 1 125 ? 32.413 -32.370 80.118 1.00 28.67 107 LYS C N 1
ATOM 6648 C CA . LYS C 1 125 ? 32.095 -31.357 81.124 1.00 30.95 107 LYS C CA 1
ATOM 6649 C C . LYS C 1 125 ? 31.978 -29.948 80.546 1.00 30.67 107 LYS C C 1
ATOM 6650 O O . LYS C 1 125 ? 30.968 -29.239 80.764 1.00 36.45 107 LYS C O 1
ATOM 6656 N N . VAL C 1 126 ? 32.980 -29.566 79.760 1.00 27.62 108 VAL C N 1
ATOM 6657 C CA . VAL C 1 126 ? 32.986 -28.235 79.173 1.00 28.48 108 VAL C CA 1
ATOM 6658 C C . VAL C 1 126 ? 31.815 -28.052 78.195 1.00 29.94 108 VAL C C 1
ATOM 6659 O O . VAL C 1 126 ? 31.259 -26.958 78.103 1.00 35.28 108 VAL C O 1
ATOM 6663 N N . LEU C 1 127 ? 31.438 -29.107 77.474 1.00 29.16 109 LEU C N 1
ATOM 6664 C CA . LEU C 1 127 ? 30.291 -29.007 76.570 1.00 32.77 109 LEU C CA 1
ATOM 6665 C C . LEU C 1 127 ? 28.974 -28.928 77.351 1.00 34.10 109 LEU C C 1
ATOM 6666 O O . LEU C 1 127 ? 28.093 -28.145 77.001 1.00 31.62 109 LEU C O 1
ATOM 6671 N N . GLU C 1 128 ? 28.856 -29.724 78.414 1.00 41.09 110 GLU C N 1
ATOM 6672 C CA . GLU C 1 128 ? 27.676 -29.729 79.286 1.00 43.37 110 GLU C CA 1
ATOM 6673 C C . GLU C 1 128 ? 27.376 -28.344 79.858 1.00 40.13 110 GLU C C 1
ATOM 6674 O O . GLU C 1 128 ? 26.195 -27.932 79.983 1.00 38.68 110 GLU C O 1
ATOM 6680 N N . GLY C 1 129 ? 28.441 -27.619 80.198 1.00 37.57 111 GLY C N 1
ATOM 6681 C CA . GLY C 1 129 ? 28.254 -26.269 80.707 1.00 39.67 111 GLY C CA 1
ATOM 6682 C C . GLY C 1 129 ? 27.450 -25.365 79.775 1.00 40.50 111 GLY C C 1
ATOM 6683 O O . GLY C 1 129 ? 26.686 -24.507 80.232 1.00 39.03 111 GLY C O 1
ATOM 6684 N N . ILE C 1 130 ? 27.589 -25.578 78.469 1.00 43.17 112 ILE C N 1
ATOM 6685 C CA . ILE C 1 130 ? 26.837 -24.808 77.474 1.00 40.13 112 ILE C CA 1
ATOM 6686 C C . ILE C 1 130 ? 25.346 -25.138 77.514 1.00 42.88 112 ILE C C 1
ATOM 6687 O O . ILE C 1 130 ? 24.505 -24.245 77.370 1.00 44.38 112 ILE C O 1
ATOM 6692 N N . ARG C 1 131 ? 25.022 -26.417 77.691 1.00 42.13 113 ARG C N 1
ATOM 6693 C CA . ARG C 1 131 ? 23.630 -26.828 77.838 1.00 48.19 113 ARG C CA 1
ATOM 6694 C C . ARG C 1 131 ? 23.051 -26.091 79.033 1.00 54.55 113 ARG C C 1
ATOM 6695 O O . ARG C 1 131 ? 21.937 -25.567 78.974 1.00 54.52 113 ARG C O 1
ATOM 6703 N N . GLU C 1 132 ? 23.814 -26.051 80.123 1.00 57.94 114 GLU C N 1
ATOM 6704 C CA . GLU C 1 132 ? 23.346 -25.340 81.315 1.00 63.73 114 GLU C CA 1
ATOM 6705 C C . GLU C 1 132 ? 23.195 -23.821 81.091 1.00 67.07 114 GLU C C 1
ATOM 6706 O O . GLU C 1 132 ? 22.305 -23.200 81.671 1.00 67.46 114 GLU C O 1
ATOM 6712 N N . LYS C 1 133 ? 24.050 -23.221 80.261 1.00 71.64 115 LYS C N 1
ATOM 6713 C CA . LYS C 1 133 ? 23.969 -21.773 79.985 1.00 76.52 115 LYS C CA 1
ATOM 6714 C C . LYS C 1 133 ? 22.648 -21.297 79.358 1.00 77.31 115 LYS C C 1
ATOM 6715 O O . LYS C 1 133 ? 22.337 -20.108 79.396 1.00 77.47 115 LYS C O 1
ATOM 6721 N N . ASN C 1 134 ? 21.883 -22.210 78.771 1.00 78.00 116 ASN C N 1
ATOM 6722 C CA . ASN C 1 134 ? 20.617 -21.852 78.138 1.00 81.54 116 ASN C CA 1
ATOM 6723 C C . ASN C 1 134 ? 19.555 -21.534 79.194 1.00 81.12 116 ASN C C 1
ATOM 6724 O O . ASN C 1 134 ? 19.228 -22.371 80.035 1.00 80.35 116 ASN C O 1
ATOM 6729 N N . ASP C 1 135 ? 19.019 -20.316 79.143 1.00 82.48 117 ASP C N 1
ATOM 6730 C CA . ASP C 1 135 ? 17.989 -19.899 80.093 1.00 84.70 117 ASP C CA 1
ATOM 6731 C C . ASP C 1 135 ? 16.695 -19.517 79.387 1.00 80.83 117 ASP C C 1
ATOM 6732 O O . ASP C 1 135 ? 15.837 -18.843 79.958 1.00 79.84 117 ASP C O 1
ATOM 6737 N N . VAL C 1 136 ? 16.568 -19.941 78.135 1.00 78.75 118 VAL C N 1
ATOM 6738 C CA . VAL C 1 136 ? 15.335 -19.752 77.3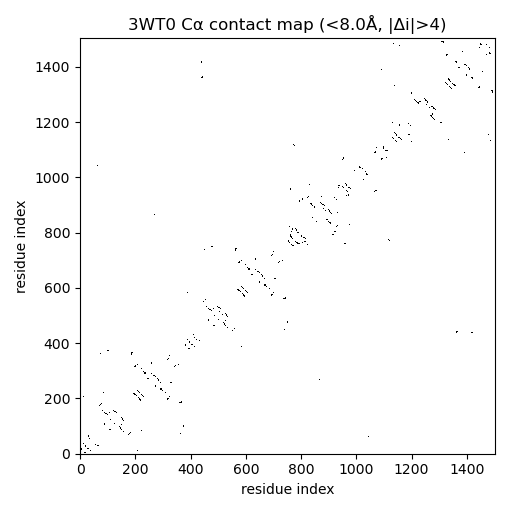87 1.00 75.27 118 VAL C CA 1
ATOM 6739 C C . VAL C 1 136 ? 14.364 -20.860 77.794 1.00 70.70 118 VAL C C 1
ATOM 6740 O O . VAL C 1 136 ? 14.609 -22.036 77.522 1.00 71.41 118 VAL C O 1
ATOM 6744 N N . GLN C 1 137 ? 13.267 -20.488 78.445 1.00 68.10 119 GLN C N 1
ATOM 6745 C CA . GLN C 1 137 ? 12.323 -21.471 78.974 1.00 71.06 119 GLN C CA 1
ATOM 6746 C C . GLN C 1 137 ? 11.618 -22.317 77.910 1.00 61.65 119 GLN C C 1
ATOM 6747 O O . GLN C 1 137 ? 11.355 -23.498 78.134 1.00 61.98 119 GLN C O 1
ATOM 6753 N N . GLU C 1 138 ? 11.318 -21.723 76.759 1.00 55.66 120 GLU C N 1
ATOM 6754 C CA . GLU C 1 138 ? 10.547 -22.417 75.724 1.00 51.49 120 GLU C CA 1
ATOM 6755 C C . GLU C 1 138 ? 11.371 -23.435 74.919 1.00 43.38 120 GLU C C 1
ATOM 6756 O O . GLU C 1 138 ? 10.812 -24.320 74.267 1.00 38.52 120 GLU C O 1
ATOM 6762 N N . THR C 1 139 ? 12.693 -23.301 74.964 1.00 42.90 121 THR C N 1
ATOM 6763 C CA . THR C 1 139 ? 13.588 -24.164 74.191 1.00 43.10 121 THR C CA 1
ATOM 6764 C C . THR C 1 139 ? 14.560 -24.970 75.054 1.00 41.49 121 THR C C 1
ATOM 6765 O O . THR C 1 139 ? 14.853 -24.601 76.189 1.00 43.21 121 THR C O 1
ATOM 6769 N N . GLU C 1 140 ? 15.048 -26.078 74.504 1.00 37.82 122 GLU C N 1
ATOM 6770 C CA . GLU C 1 140 ? 16.068 -26.894 75.155 1.00 39.32 122 GLU C CA 1
ATOM 6771 C C . GLU C 1 140 ? 17.246 -27.130 74.216 1.00 35.95 122 GLU C C 1
ATOM 6772 O O . GLU C 1 140 ? 17.052 -27.388 73.027 1.00 33.50 122 GLU C O 1
ATOM 6778 N N . VAL C 1 141 ? 18.464 -27.031 74.744 1.00 31.68 123 VAL C N 1
ATOM 6779 C CA . VAL C 1 141 ? 19.646 -27.336 73.951 1.00 29.19 123 VAL C CA 1
ATOM 6780 C C . VAL C 1 141 ? 19.703 -28.839 73.722 1.00 29.33 123 VAL C C 1
ATOM 6781 O O . VAL C 1 141 ? 19.657 -29.617 74.671 1.00 30.18 123 VAL C O 1
ATOM 6785 N N . ILE C 1 142 ? 19.779 -29.253 72.464 1.00 28.50 124 ILE C N 1
ATOM 6786 C CA . ILE C 1 142 ? 19.817 -30.677 72.139 1.00 27.71 124 ILE C CA 1
ATOM 6787 C C . ILE C 1 142 ? 21.182 -31.144 71.640 1.00 30.58 124 ILE C C 1
ATOM 6788 O O . ILE C 1 142 ? 21.554 -32.296 71.855 1.00 34.67 124 ILE C O 1
ATOM 6793 N N . ASN C 1 143 ? 21.909 -30.270 70.948 1.00 30.96 125 ASN C N 1
ATOM 6794 C CA . ASN C 1 143 ? 23.251 -30.615 70.481 1.00 34.00 125 ASN C CA 1
ATOM 6795 C C . ASN C 1 143 ? 24.271 -29.515 70.718 1.00 34.02 125 ASN C C 1
ATOM 6796 O O . ASN C 1 143 ? 23.992 -28.331 70.529 1.00 35.74 125 ASN C O 1
ATOM 6801 N N . VAL C 1 144 ? 25.459 -29.928 71.150 1.00 29.62 126 VAL C N 1
ATOM 6802 C CA . VAL C 1 144 ? 26.582 -29.022 71.351 1.00 31.17 126 VAL C CA 1
ATOM 6803 C C . VAL C 1 144 ? 27.815 -29.679 70.747 1.00 34.23 126 VAL C C 1
ATOM 6804 O O . VAL C 1 144 ? 28.241 -30.740 71.199 1.00 36.29 126 VAL C O 1
ATOM 6808 N N . PHE C 1 145 ? 28.374 -29.063 69.713 1.00 35.96 127 PHE C N 1
ATOM 6809 C CA . PHE C 1 145 ? 29.516 -29.640 69.015 1.00 35.20 127 PHE C CA 1
ATOM 6810 C C . PHE C 1 145 ? 30.690 -28.668 68.976 1.00 32.13 127 PHE C C 1
ATOM 6811 O O . PHE C 1 145 ? 30.514 -27.478 68.721 1.00 31.22 127 PHE C O 1
ATOM 6819 N N . PRO C 1 146 ? 31.899 -29.176 69.246 1.00 31.77 128 PRO C N 1
ATOM 6820 C CA . PRO C 1 146 ? 33.064 -28.290 69.282 1.00 34.33 128 PRO C CA 1
ATOM 6821 C C . PRO C 1 146 ? 33.506 -27.796 67.910 1.00 33.82 128 PRO C C 1
ATOM 6822 O O . PRO C 1 146 ? 33.623 -28.573 66.962 1.00 32.92 128 PRO C O 1
ATOM 6826 N N . ILE C 1 147 ? 33.779 -26.501 67.826 1.00 30.34 129 ILE C N 1
ATOM 6827 C CA . ILE C 1 147 ? 34.390 -25.928 66.637 1.00 31.29 129 ILE C CA 1
ATOM 6828 C C . ILE C 1 147 ? 35.895 -25.920 66.891 1.00 33.40 129 ILE C C 1
ATOM 6829 O O . ILE C 1 147 ? 36.688 -26.297 66.026 1.00 32.96 129 ILE C O 1
ATOM 6834 N N . ARG C 1 148 ? 36.283 -25.496 68.091 1.00 33.37 130 ARG C N 1
ATOM 6835 C CA . ARG C 1 148 ? 37.694 -25.545 68.469 1.00 34.83 130 ARG C CA 1
ATOM 6836 C C . ARG C 1 148 ? 37.849 -25.568 69.981 1.00 34.27 130 ARG C C 1
ATOM 6837 O O . ARG C 1 148 ? 36.922 -25.239 70.719 1.00 31.23 130 ARG C O 1
ATOM 6845 N N . PHE C 1 149 ? 39.036 -25.960 70.426 1.00 34.21 131 PHE C N 1
ATOM 6846 C CA . PHE C 1 149 ? 39.370 -25.963 71.841 1.00 34.68 131 PHE C CA 1
ATOM 6847 C C . PHE C 1 149 ? 40.556 -25.044 72.069 1.00 38.13 131 PHE C C 1
ATOM 6848 O O . PHE C 1 149 ? 41.379 -24.864 71.182 1.00 36.33 131 PHE C O 1
ATOM 6856 N N . ILE C 1 150 ? 40.622 -24.438 73.247 1.00 38.58 132 ILE C N 1
ATOM 6857 C CA . ILE C 1 150 ? 41.753 -23.600 73.623 1.00 39.07 132 ILE C CA 1
ATOM 6858 C C . ILE C 1 150 ? 42.288 -24.037 74.981 1.00 36.11 132 ILE C C 1
ATOM 6859 O O . ILE C 1 150 ? 41.604 -23.910 76.000 1.00 39.41 132 ILE C O 1
ATOM 6864 N N . VAL C 1 151 ? 43.513 -24.547 74.985 1.00 35.92 133 VAL C N 1
ATOM 6865 C CA . VAL C 1 151 ? 44.162 -24.994 76.210 1.00 38.06 133 VAL C CA 1
ATOM 6866 C C . VAL C 1 151 ? 44.993 -23.868 76.825 1.00 38.89 133 VAL C C 1
ATOM 6867 O O . VAL C 1 151 ? 45.825 -23.242 76.148 1.00 36.04 133 VAL C O 1
ATOM 6871 N N . ASP C 1 152 ? 44.738 -23.627 78.111 1.00 40.67 134 ASP C N 1
ATOM 6872 C CA . ASP C 1 152 ? 45.423 -22.619 78.917 1.00 41.08 134 ASP C CA 1
ATOM 6873 C C . ASP C 1 152 ? 45.440 -21.243 78.263 1.00 45.28 134 ASP C C 1
ATOM 6874 O O . ASP C 1 152 ? 46.468 -20.565 78.236 1.00 42.46 134 ASP C O 1
ATOM 6879 N N . LYS C 1 153 ? 44.287 -20.860 77.721 1.00 48.29 135 LYS C N 1
ATOM 6880 C CA . LYS C 1 153 ? 44.055 -19.539 77.130 1.00 54.69 135 LYS C CA 1
ATOM 6881 C C . LYS C 1 153 ? 44.927 -19.172 75.921 1.00 57.21 135 LYS C C 1
ATOM 6882 O O . LYS C 1 153 ? 44.730 -18.113 75.327 1.00 65.62 135 LYS C O 1
ATOM 6888 N N . GLU C 1 154 ? 45.901 -20.003 75.565 1.00 53.92 136 GLU C N 1
ATOM 6889 C CA . GLU C 1 154 ? 46.779 -19.644 74.453 1.00 61.11 136 GLU C CA 1
ATOM 6890 C C . GLU C 1 154 ? 46.849 -20.674 73.320 1.00 60.03 136 GLU C C 1
ATOM 6891 O O . GLU C 1 154 ? 46.964 -20.300 72.152 1.00 63.94 136 GLU C O 1
ATOM 6897 N N . ASN C 1 155 ? 46.765 -21.960 73.640 1.00 57.06 137 ASN C N 1
ATOM 6898 C CA . ASN C 1 155 ? 46.963 -22.969 72.597 1.00 61.62 137 ASN C CA 1
ATOM 6899 C C . ASN C 1 155 ? 45.681 -23.484 71.929 1.00 54.60 137 ASN C C 1
ATOM 6900 O O . ASN C 1 155 ? 44.953 -24.275 72.517 1.00 49.36 137 ASN C O 1
ATOM 6905 N N . GLU C 1 156 ? 45.423 -23.056 70.692 1.00 54.61 138 GLU C N 1
ATOM 6906 C CA . GLU C 1 156 ? 44.240 -23.518 69.960 1.00 58.33 138 GLU C CA 1
ATOM 6907 C C . GLU C 1 156 ? 44.461 -24.879 69.291 1.00 59.42 138 GLU C C 1
ATOM 6908 O O . GLU C 1 156 ? 45.413 -25.070 68.529 1.00 60.86 138 GLU C O 1
ATOM 6914 N N . VAL C 1 157 ? 43.565 -25.820 69.570 1.00 54.73 139 VAL C N 1
ATOM 6915 C CA . VAL C 1 157 ? 43.652 -27.170 69.022 1.00 52.97 139 VAL C CA 1
ATOM 6916 C C . VAL C 1 157 ? 42.285 -27.696 68.603 1.00 57.81 139 VAL C C 1
ATOM 6917 O O . VAL C 1 157 ? 41.258 -27.294 69.148 1.00 56.73 139 VAL C O 1
ATOM 6921 N N . SER C 1 158 ? 42.285 -28.592 67.624 1.00 59.38 140 SER C N 1
ATOM 6922 C CA . SER C 1 158 ? 41.075 -29.275 67.189 1.00 59.16 140 SER C CA 1
ATOM 6923 C C . SER C 1 158 ? 40.736 -30.398 68.164 1.00 50.82 140 SER C C 1
ATOM 6924 O O . SER C 1 158 ? 39.573 -30.624 68.500 1.00 45.24 140 SER C O 1
ATOM 6927 N N . ASP C 1 159 ? 41.778 -31.099 68.604 1.00 47.64 141 ASP C N 1
ATOM 6928 C CA . ASP C 1 159 ? 41.650 -32.236 69.505 1.00 49.99 141 ASP C CA 1
ATOM 6929 C C . ASP C 1 159 ? 42.577 -32.015 70.698 1.00 49.85 141 ASP C C 1
ATOM 6930 O O . ASP C 1 159 ? 43.795 -32.063 70.553 1.00 49.55 141 ASP C O 1
ATOM 6935 N N . PRO C 1 160 ? 41.997 -31.785 71.887 1.00 49.59 142 PRO C N 1
ATOM 6936 C CA . PRO C 1 160 ? 42.799 -31.502 73.081 1.00 46.51 142 PRO C CA 1
ATOM 6937 C C . PRO C 1 160 ? 43.226 -32.742 73.866 1.00 46.55 142 PRO C C 1
ATOM 6938 O O . PRO C 1 160 ? 44.000 -32.610 74.814 1.00 52.48 142 PRO C O 1
ATOM 6942 N N . LYS C 1 161 ? 42.723 -33.914 73.488 1.00 42.79 143 LYS C N 1
ATOM 6943 C CA . LYS C 1 161 ? 43.013 -35.151 74.211 1.00 47.67 143 LYS C CA 1
ATOM 6944 C C . LYS C 1 161 ? 44.505 -35.449 74.346 1.00 49.52 143 LYS C C 1
ATOM 6945 O O . LYS C 1 161 ? 45.276 -35.248 73.408 1.00 48.67 143 LYS C O 1
ATOM 6951 N N . GLU C 1 162 ? 44.883 -35.900 75.542 1.00 52.82 144 GLU C N 1
ATOM 6952 C CA . GLU C 1 162 ? 46.255 -36.277 75.906 1.00 56.48 144 GLU C CA 1
ATOM 6953 C C . GLU C 1 162 ? 47.186 -35.074 76.083 1.00 53.49 144 GLU C C 1
ATOM 6954 O O . GLU C 1 162 ? 48.354 -35.241 76.432 1.00 50.69 144 GLU C O 1
ATOM 6960 N N . LEU C 1 163 ? 46.676 -33.870 75.837 1.00 49.59 145 LEU C N 1
ATOM 6961 C CA . LEU C 1 163 ? 47.448 -32.665 76.125 1.00 50.31 145 LEU C CA 1
ATOM 6962 C C . LEU C 1 163 ? 47.350 -32.396 77.616 1.00 49.66 145 LEU C C 1
ATOM 6963 O O . LEU C 1 163 ? 46.316 -32.661 78.230 1.00 49.77 145 LEU C O 1
ATOM 6968 N N . ILE C 1 164 ? 48.417 -31.867 78.203 1.00 44.29 146 ILE C N 1
ATOM 6969 C CA . ILE C 1 164 ? 48.394 -31.556 79.622 1.00 42.43 146 ILE C CA 1
ATOM 6970 C C . ILE C 1 164 ? 48.021 -30.095 79.829 1.00 37.91 146 ILE C C 1
ATOM 6971 O O . ILE C 1 164 ? 48.762 -29.196 79.441 1.00 37.01 146 ILE C O 1
ATOM 6976 N N . ALA C 1 165 ? 46.876 -29.864 80.461 1.00 36.72 147 ALA C N 1
ATOM 6977 C CA . ALA C 1 165 ? 46.417 -28.511 80.750 1.00 35.75 147 ALA C CA 1
ATOM 6978 C C . ALA C 1 165 ? 46.781 -28.126 82.174 1.00 36.05 147 ALA C C 1
ATOM 6979 O O . ALA C 1 165 ? 46.597 -28.913 83.100 1.00 35.67 147 ALA C O 1
ATOM 6981 N N . ARG C 1 166 ? 47.308 -26.922 82.355 1.00 33.89 148 ARG C N 1
ATOM 6982 C CA . ARG C 1 166 ? 47.719 -26.518 83.688 1.00 35.23 148 ARG C CA 1
ATOM 6983 C C . ARG C 1 166 ? 46.699 -25.586 84.329 1.00 36.11 148 ARG C C 1
ATOM 6984 O O . ARG C 1 166 ? 46.657 -25.457 85.553 1.00 34.46 148 ARG C O 1
ATOM 6992 N N . HIS C 1 167 ? 45.870 -24.945 83.509 1.00 29.81 149 HIS C N 1
ATOM 6993 C CA . HIS C 1 167 ? 44.949 -23.945 84.034 1.00 28.08 149 HIS C CA 1
ATOM 6994 C C . HIS C 1 167 ? 43.499 -24.085 83.558 1.00 31.25 149 HIS C C 1
ATOM 6995 O O . HIS C 1 167 ? 42.575 -23.956 84.361 1.00 32.44 149 HIS C O 1
ATOM 7002 N N . SER C 1 168 ? 43.288 -24.333 82.270 1.00 30.53 150 SER C N 1
ATOM 7003 C CA . SER C 1 168 ? 41.922 -24.326 81.752 1.00 32.39 150 SER C CA 1
ATOM 7004 C C . SER C 1 168 ? 41.735 -25.037 80.421 1.00 32.29 150 SER C C 1
ATOM 7005 O O . SER C 1 168 ? 42.688 -25.262 79.675 1.00 31.97 150 SER C O 1
ATOM 7008 N N . LEU C 1 169 ? 40.481 -25.381 80.140 1.00 34.87 151 LEU C N 1
ATOM 7009 C CA . LEU C 1 169 ? 40.097 -25.922 78.844 1.00 37.14 151 LEU C CA 1
ATOM 7010 C C . LEU C 1 169 ? 38.870 -25.162 78.384 1.00 36.10 151 LEU C C 1
ATOM 7011 O O . LEU C 1 169 ? 37.824 -25.195 79.038 1.00 33.50 151 LEU C O 1
ATOM 7016 N N . LYS C 1 170 ? 39.008 -24.463 77.265 1.00 34.19 152 LYS C N 1
ATOM 7017 C CA . LYS C 1 170 ? 37.895 -23.711 76.726 1.00 35.72 152 LYS C CA 1
ATOM 7018 C C . LYS C 1 170 ? 37.421 -24.361 75.446 1.00 35.38 152 LYS C C 1
ATOM 7019 O O . LYS C 1 170 ? 38.214 -24.912 74.694 1.00 34.83 152 LYS C O 1
ATOM 7025 N N . VAL C 1 171 ? 36.117 -24.327 75.219 1.00 34.59 153 VAL C N 1
ATOM 7026 C CA . VAL C 1 171 ? 35.576 -24.775 73.956 1.00 32.23 153 VAL C CA 1
ATOM 7027 C C . VAL C 1 171 ? 34.806 -23.632 73.322 1.00 31.91 153 VAL C C 1
ATOM 7028 O O . VAL C 1 171 ? 34.101 -22.866 74.002 1.00 31.79 153 VAL C O 1
ATOM 7032 N N . GLU C 1 172 ? 35.006 -23.497 72.017 1.00 35.09 154 GLU C N 1
ATOM 7033 C CA . GLU C 1 172 ? 34.193 -22.628 71.194 1.00 35.02 154 GLU C CA 1
ATOM 7034 C C . GLU C 1 172 ? 33.377 -23.590 70.354 1.00 32.71 154 GLU C C 1
ATOM 7035 O O . GLU C 1 172 ? 33.927 -24.373 69.556 1.00 33.73 154 GLU C O 1
ATOM 7041 N N . ALA C 1 173 ? 32.067 -23.557 70.579 1.00 31.99 155 ALA C N 1
ATOM 7042 C CA . ALA C 1 173 ? 31.181 -24.569 70.040 1.00 33.82 155 ALA C CA 1
ATOM 7043 C C . ALA C 1 173 ? 29.970 -24.048 69.283 1.00 33.98 155 ALA C C 1
ATOM 7044 O O . ALA C 1 173 ? 29.543 -22.894 69.444 1.00 35.58 155 ALA C O 1
ATOM 7046 N N . GLY C 1 174 ? 29.414 -24.950 68.484 1.00 30.82 156 GLY C N 1
ATOM 7047 C CA . GLY C 1 174 ? 28.147 -24.744 67.817 1.00 27.34 156 GLY C CA 1
ATOM 7048 C C . GLY C 1 174 ? 27.081 -25.384 68.688 1.00 32.76 156 GLY C C 1
ATOM 7049 O O . GLY C 1 174 ? 27.322 -26.402 69.337 1.00 31.02 156 GLY C O 1
ATOM 7050 N N . VAL C 1 175 ? 25.913 -24.756 68.728 1.00 28.73 157 VAL C N 1
ATOM 7051 C CA . VAL C 1 175 ? 24.810 -25.181 69.575 1.00 28.88 157 VAL C CA 1
ATOM 7052 C C . VAL C 1 175 ? 23.524 -25.263 68.768 1.00 28.01 157 VAL C C 1
ATOM 7053 O O . VAL C 1 175 ? 23.230 -24.379 67.961 1.00 28.16 157 VAL C O 1
ATOM 7057 N N . ILE C 1 176 ? 22.768 -26.330 68.993 1.00 27.64 158 ILE C N 1
ATOM 7058 C CA . ILE C 1 176 ? 21.457 -26.502 68.378 1.00 29.06 158 ILE C CA 1
ATOM 7059 C C . ILE C 1 176 ? 20.420 -26.624 69.482 1.00 32.17 158 ILE C C 1
ATOM 7060 O O . ILE C 1 176 ? 20.550 -27.470 70.360 1.00 35.38 158 ILE C O 1
ATOM 7065 N N . ALA C 1 177 ? 19.414 -25.758 69.458 1.00 28.49 159 ALA C N 1
ATOM 7066 C CA . ALA C 1 177 ? 18.331 -25.811 70.435 1.00 28.41 159 ALA C CA 1
ATOM 7067 C C . ALA C 1 177 ? 16.999 -25.995 69.723 1.00 31.87 159 ALA C C 1
ATOM 7068 O O . ALA C 1 177 ? 16.849 -25.585 68.577 1.00 31.16 159 ALA C O 1
ATOM 7070 N N . ILE C 1 178 ? 16.035 -26.618 70.395 1.00 31.18 160 ILE C N 1
ATOM 7071 C CA . ILE C 1 178 ? 14.734 -26.855 69.777 1.00 27.67 160 ILE C CA 1
ATOM 7072 C C . ILE C 1 178 ? 13.595 -26.526 70.744 1.00 29.94 160 ILE C C 1
ATOM 7073 O O . ILE C 1 178 ? 13.783 -26.545 71.959 1.00 30.86 160 ILE C O 1
ATOM 7078 N N . GLN C 1 179 ? 12.420 -26.212 70.198 1.00 29.69 161 GLN C N 1
ATOM 7079 C CA . GLN C 1 179 ? 11.218 -26.001 71.000 1.00 31.51 161 GLN C CA 1
ATOM 7080 C C . GLN C 1 179 ? 10.968 -27.228 71.876 1.00 32.34 161 GLN C C 1
ATOM 7081 O O . GLN C 1 179 ? 10.975 -28.362 71.391 1.00 26.84 161 GLN C O 1
ATOM 7087 N N . LYS C 1 180 ? 10.802 -26.995 73.175 1.00 31.83 162 LYS C N 1
ATOM 7088 C CA . LYS C 1 180 ? 10.545 -28.065 74.138 1.00 35.14 162 LYS C CA 1
ATOM 7089 C C . LYS C 1 180 ? 9.339 -28.933 73.779 1.00 37.05 162 LYS C C 1
ATOM 7090 O O . LYS C 1 180 ? 9.365 -30.144 73.969 1.00 38.71 162 LYS C O 1
ATOM 7096 N N . SER C 1 181 ? 8.284 -28.312 73.270 1.00 37.34 163 SER C N 1
ATOM 7097 C CA . SER C 1 181 ? 7.077 -29.048 72.895 1.00 40.95 163 SER C CA 1
ATOM 7098 C C . SER C 1 181 ? 7.378 -30.208 71.932 1.00 44.23 163 SER C C 1
ATOM 7099 O O . SER C 1 181 ? 6.949 -31.368 72.149 1.00 50.76 163 SER C O 1
ATOM 7102 N N . ILE C 1 182 ? 8.213 -29.916 70.939 1.00 36.72 164 ILE C N 1
ATOM 7103 C CA . ILE C 1 182 ? 8.605 -30.915 69.955 1.00 32.24 164 ILE C CA 1
ATOM 7104 C C . ILE C 1 182 ? 9.414 -32.030 70.599 1.00 30.61 164 ILE C C 1
ATOM 7105 O O . ILE C 1 182 ? 9.053 -33.204 70.500 1.00 33.93 164 ILE C O 1
ATOM 7110 N N . LEU C 1 183 ? 10.491 -31.651 71.278 1.00 35.29 165 LEU C N 1
ATOM 7111 C CA . LEU C 1 183 ? 11.386 -32.609 71.917 1.00 34.48 165 LEU C CA 1
ATOM 7112 C C . LEU C 1 183 ? 10.648 -33.554 72.862 1.00 31.85 165 LEU C C 1
ATOM 7113 O O . LEU C 1 183 ? 10.729 -34.790 72.737 1.00 33.24 165 LEU C O 1
ATOM 7118 N N . ILE C 1 184 ? 9.898 -32.956 73.779 1.00 29.91 166 ILE C N 1
ATOM 7119 C CA . ILE C 1 184 ? 9.174 -33.707 74.790 1.00 35.63 166 ILE C CA 1
ATOM 7120 C C . ILE C 1 184 ? 8.229 -34.701 74.148 1.00 35.02 166 ILE C C 1
ATOM 7121 O O . ILE C 1 184 ? 8.235 -35.891 74.491 1.00 36.10 166 ILE C O 1
ATOM 7126 N N . ASN C 1 185 ? 7.430 -34.226 73.196 1.00 30.99 167 ASN C N 1
ATOM 7127 C CA . ASN C 1 185 ? 6.466 -35.130 72.579 1.00 34.73 167 ASN C CA 1
ATOM 7128 C C . ASN C 1 185 ? 7.086 -36.242 71.716 1.00 35.64 167 ASN C C 1
ATOM 7129 O O . ASN C 1 185 ? 6.621 -37.386 71.767 1.00 35.05 167 ASN C O 1
ATOM 7134 N N . MET C 1 186 ? 8.134 -35.934 70.951 1.00 35.74 168 MET C N 1
ATOM 7135 C CA . MET C 1 186 ? 8.782 -36.974 70.146 1.00 35.76 168 MET C CA 1
ATOM 7136 C C . MET C 1 186 ? 9.375 -38.062 71.033 1.00 35.87 168 MET C C 1
ATOM 7137 O O . MET C 1 186 ? 9.179 -39.271 70.790 1.00 35.59 168 MET C O 1
ATOM 7142 N N . ILE C 1 187 ? 10.084 -37.633 72.073 1.00 33.26 169 ILE C N 1
ATOM 7143 C CA . ILE C 1 187 ? 10.666 -38.596 72.998 1.00 35.11 169 ILE C CA 1
ATOM 7144 C C . ILE C 1 187 ? 9.565 -39.426 73.668 1.00 34.53 169 ILE C C 1
ATOM 7145 O O . ILE C 1 187 ? 9.667 -40.650 73.733 1.00 37.15 169 ILE C O 1
ATOM 7150 N N . LYS C 1 188 ? 8.512 -38.769 74.146 1.00 32.98 170 LYS C N 1
ATOM 7151 C CA . LYS C 1 188 ? 7.396 -39.478 74.776 1.00 35.42 170 LYS C CA 1
ATOM 7152 C C . LYS C 1 188 ? 6.811 -40.553 73.852 1.00 38.30 170 LYS C C 1
ATOM 7153 O O . LYS C 1 188 ? 6.606 -41.707 74.262 1.00 39.72 170 LYS C O 1
ATOM 7159 N N . CYS C 1 189 ? 6.594 -40.181 72.594 1.00 36.17 171 CYS C N 1
ATOM 7160 C CA . CYS C 1 189 ? 6.011 -41.096 71.622 1.00 35.54 171 CYS C CA 1
ATOM 7161 C C . CYS C 1 189 ? 6.906 -42.305 71.401 1.00 36.97 171 CYS C C 1
ATOM 7162 O O . CYS C 1 189 ? 6.422 -43.437 71.355 1.00 39.96 171 CYS C O 1
ATOM 7165 N N . VAL C 1 190 ? 8.209 -42.074 71.265 1.00 29.57 172 VAL C N 1
ATOM 7166 C CA . VAL C 1 190 ? 9.119 -43.197 71.061 1.00 34.02 172 VAL C CA 1
ATOM 7167 C C . VAL C 1 190 ? 9.217 -44.108 72.291 1.00 38.00 172 VAL C C 1
ATOM 7168 O O . VAL C 1 190 ? 9.172 -45.335 72.177 1.00 36.42 172 VAL C O 1
ATOM 7172 N N . GLU C 1 191 ? 9.367 -43.504 73.464 1.00 38.55 173 GLU C N 1
ATOM 7173 C CA . GLU C 1 191 ? 9.519 -44.267 74.701 1.00 42.54 173 GLU C CA 1
ATOM 7174 C C . GLU C 1 191 ? 8.244 -45.013 75.099 1.00 43.49 173 GLU C C 1
ATOM 7175 O O . GLU C 1 191 ? 8.289 -45.921 75.926 1.00 43.71 173 GLU C O 1
ATOM 7181 N N . ALA C 1 192 ? 7.110 -44.635 74.512 1.00 43.43 174 ALA C N 1
ATOM 7182 C CA . ALA C 1 192 ? 5.877 -45.395 74.724 1.00 43.56 174 ALA C CA 1
ATOM 7183 C C . ALA C 1 192 ? 5.911 -46.740 73.977 1.00 46.37 174 ALA C C 1
ATOM 7184 O O . ALA C 1 192 ? 5.007 -47.562 74.128 1.00 46.71 174 ALA C O 1
ATOM 7186 N N . CYS C 1 193 ? 6.952 -46.962 73.176 1.00 42.83 175 CYS C N 1
ATOM 7187 C CA . CYS C 1 193 ? 7.108 -48.208 72.420 1.00 41.84 175 CYS C CA 1
ATOM 7188 C C . CYS C 1 193 ? 8.007 -49.234 73.124 1.00 45.84 175 CYS C C 1
ATOM 7189 O O . CYS C 1 193 ? 8.421 -50.226 72.521 1.00 47.41 175 CYS C O 1
ATOM 7192 N N . GLY C 1 194 ? 8.308 -48.983 74.395 1.00 45.27 176 GLY C N 1
ATOM 7193 C CA . GLY C 1 194 ? 9.133 -49.878 75.190 1.00 47.51 176 GLY C CA 1
ATOM 7194 C C . GLY C 1 194 ? 10.629 -49.790 74.948 1.00 50.84 176 GLY C C 1
ATOM 7195 O O . GLY C 1 194 ? 11.355 -50.769 75.123 1.00 56.23 176 GLY C O 1
ATOM 7196 N N . VAL C 1 195 ? 11.089 -48.620 74.519 1.00 48.01 177 VAL C N 1
ATOM 7197 C CA . VAL C 1 195 ? 12.511 -48.379 74.284 1.00 45.70 177 VAL C CA 1
ATOM 7198 C C . VAL C 1 195 ? 12.937 -47.083 74.957 1.00 45.56 177 VAL C C 1
ATOM 7199 O O . VAL C 1 195 ? 12.113 -46.206 75.212 1.00 46.17 177 VAL C O 1
ATOM 7203 N N . ASP C 1 196 ? 14.226 -46.967 75.250 1.00 49.16 178 ASP C N 1
ATOM 7204 C CA . ASP C 1 196 ? 14.764 -45.745 75.828 1.00 50.10 178 ASP C CA 1
ATOM 7205 C C . ASP C 1 196 ? 15.430 -44.901 74.756 1.00 42.73 178 ASP C C 1
ATOM 7206 O O . ASP C 1 196 ? 16.134 -45.427 73.895 1.00 38.78 178 ASP C O 1
ATOM 7211 N N . VAL C 1 197 ? 15.192 -43.596 74.790 1.00 37.76 179 VAL C N 1
ATOM 7212 C CA . VAL C 1 197 ? 15.904 -42.703 73.889 1.00 35.89 179 VAL C CA 1
ATOM 7213 C C . VAL C 1 197 ? 17.211 -42.293 74.561 1.00 37.66 179 VAL C C 1
ATOM 7214 O O . VAL C 1 197 ? 17.211 -41.534 75.528 1.00 40.55 179 VAL C O 1
ATOM 7218 N N . LEU C 1 198 ? 18.323 -42.790 74.034 1.00 37.21 180 LEU C N 1
ATOM 7219 C CA . LEU C 1 198 ? 19.639 -42.487 74.589 1.00 39.18 180 LEU C CA 1
ATOM 7220 C C . LEU C 1 198 ? 20.034 -41.045 74.315 1.00 41.18 180 LEU C C 1
ATOM 7221 O O . LEU C 1 198 ? 20.566 -40.361 75.187 1.00 44.59 180 LEU C O 1
ATOM 7226 N N . ASP C 1 199 ? 19.765 -40.588 73.096 1.00 36.63 181 ASP C N 1
ATOM 7227 C CA . ASP C 1 199 ? 20.103 -39.230 72.701 1.00 38.29 181 ASP C CA 1
ATOM 7228 C C . ASP C 1 199 ? 19.324 -38.804 71.467 1.00 33.33 181 ASP C C 1
ATOM 7229 O O . ASP C 1 199 ? 18.825 -39.645 70.726 1.00 32.46 181 ASP C O 1
ATOM 7234 N N . VAL C 1 200 ? 19.248 -37.496 71.246 1.00 33.00 182 VAL C N 1
ATOM 7235 C CA . VAL C 1 200 ? 18.601 -36.943 70.060 1.00 33.90 182 VAL C CA 1
ATOM 7236 C C . VAL C 1 200 ? 19.612 -36.206 69.190 1.00 35.66 182 VAL C C 1
ATOM 7237 O O . VAL C 1 200 ? 20.567 -35.610 69.693 1.00 31.77 182 VAL C O 1
ATOM 7241 N N . TYR C 1 201 ? 19.415 -36.271 67.880 1.00 33.42 183 TYR C N 1
ATOM 7242 C CA . TYR C 1 201 ? 20.297 -35.577 66.958 1.00 33.61 183 TYR C CA 1
ATOM 7243 C C . TYR C 1 201 ? 19.527 -34.820 65.891 1.00 31.13 183 TYR C C 1
ATOM 7244 O O . TYR C 1 201 ? 18.802 -35.413 65.097 1.00 32.72 183 TYR C O 1
ATOM 7253 N N . SER C 1 202 ? 19.681 -33.502 65.896 1.00 29.70 184 SER C N 1
ATOM 7254 C CA . SER C 1 202 ? 19.080 -32.656 64.878 1.00 28.90 184 SER C CA 1
ATOM 7255 C C . SER C 1 202 ? 19.653 -33.017 63.513 1.00 31.16 184 SER C C 1
ATOM 7256 O O . SER C 1 202 ? 20.852 -33.270 63.391 1.00 27.38 184 SER C O 1
ATOM 7259 N N . ASP C 1 203 ? 18.804 -33.036 62.488 1.00 28.86 185 ASP C N 1
ATOM 7260 C CA . ASP C 1 203 ? 19.271 -33.281 61.123 1.00 28.11 185 ASP C CA 1
ATOM 7261 C C . ASP C 1 203 ? 20.263 -32.223 60.669 1.00 26.93 185 ASP C C 1
ATOM 7262 O O . ASP C 1 203 ? 21.074 -32.469 59.774 1.00 31.34 185 ASP C O 1
ATOM 7267 N N . ALA C 1 204 ? 20.198 -31.053 61.301 1.00 24.60 186 ALA C N 1
ATOM 7268 C CA . ALA C 1 204 ? 21.138 -29.976 61.025 1.00 28.51 186 ALA C CA 1
ATOM 7269 C C . ALA C 1 204 ? 22.555 -30.444 61.347 1.00 33.54 186 ALA C C 1
ATOM 7270 O O . ALA C 1 204 ? 23.511 -30.070 60.668 1.00 32.33 186 ALA C O 1
ATOM 7272 N N . TYR C 1 205 ? 22.691 -31.250 62.396 1.00 32.08 187 TYR C N 1
ATOM 7273 C CA . TYR C 1 205 ? 23.981 -31.858 62.701 1.00 32.12 187 TYR C CA 1
ATOM 7274 C C . TYR C 1 205 ? 24.203 -33.088 61.819 1.00 28.33 187 TYR C C 1
ATOM 7275 O O . TYR C 1 205 ? 25.284 -33.263 61.253 1.00 28.59 187 TYR C O 1
ATOM 7284 N N . ASN C 1 206 ? 23.183 -33.942 61.721 1.00 27.36 188 ASN C N 1
ATOM 7285 C CA . ASN C 1 206 ? 23.283 -35.205 60.981 1.00 28.50 188 ASN C CA 1
ATOM 7286 C C . ASN C 1 206 ? 23.781 -35.113 59.541 1.00 31.85 188 ASN C C 1
ATOM 7287 O O . ASN C 1 206 ? 24.655 -35.881 59.149 1.00 30.85 188 ASN C O 1
ATOM 7292 N N . TYR C 1 207 ? 23.226 -34.195 58.750 1.00 33.88 189 TYR C N 1
ATOM 7293 C CA . TYR C 1 207 ? 23.565 -34.147 57.318 1.00 33.29 189 TYR C CA 1
ATOM 7294 C C . TYR C 1 207 ? 25.034 -33.868 56.999 1.00 33.73 189 TYR C C 1
ATOM 7295 O O . TYR C 1 207 ? 25.464 -34.056 55.863 1.00 32.01 189 TYR C O 1
ATOM 7304 N N . GLY C 1 208 ? 25.799 -33.421 57.986 1.00 33.20 190 GLY C N 1
ATOM 7305 C CA . GLY C 1 208 ? 27.226 -33.237 57.793 1.00 33.79 190 GLY C CA 1
ATOM 7306 C C . GLY C 1 208 ? 27.882 -34.533 57.344 1.00 35.43 190 GLY C C 1
ATOM 7307 O O . GLY C 1 208 ? 28.834 -34.523 56.565 1.00 35.92 190 GLY C O 1
ATOM 7308 N N . SER C 1 209 ? 27.339 -35.652 57.815 1.00 35.03 191 SER C N 1
ATOM 7309 C CA . SER C 1 209 ? 27.851 -36.982 57.488 1.00 39.16 191 SER C CA 1
ATOM 7310 C C . SER C 1 209 ? 27.681 -37.452 56.036 1.00 37.16 191 SER C C 1
ATOM 7311 O O . SER C 1 209 ? 28.401 -38.348 55.598 1.00 33.89 191 SER C O 1
ATOM 7314 N N . ILE C 1 210 ? 26.742 -36.877 55.287 1.00 31.26 192 ILE C N 1
ATOM 7315 C CA . ILE C 1 210 ? 26.554 -37.315 53.902 1.00 31.06 192 ILE C CA 1
ATOM 7316 C C . ILE C 1 210 ? 27.489 -36.557 52.958 1.00 32.62 192 ILE C C 1
ATOM 7317 O O . ILE C 1 210 ? 27.599 -36.894 51.779 1.00 30.51 192 ILE C O 1
ATOM 7322 N N . LEU C 1 211 ? 28.154 -35.532 53.483 1.00 35.21 193 LEU C N 1
ATOM 7323 C CA . LEU C 1 211 ? 29.064 -34.713 52.687 1.00 36.17 193 LEU C CA 1
ATOM 7324 C C . LEU C 1 211 ? 30.486 -35.262 52.676 1.00 39.29 193 LEU C C 1
ATOM 7325 O O . LEU C 1 211 ? 30.922 -35.920 53.625 1.00 41.48 193 LEU C O 1
ATOM 7330 N N . THR C 1 212 ? 31.209 -34.985 51.595 1.00 36.66 194 THR C N 1
ATOM 7331 C CA . THR C 1 212 ? 32.627 -35.313 51.542 1.00 37.90 194 THR C CA 1
ATOM 7332 C C . THR C 1 212 ? 33.369 -34.251 52.347 1.00 35.84 194 THR C C 1
ATOM 7333 O O . THR C 1 212 ? 32.814 -33.187 52.624 1.00 34.78 194 THR C O 1
ATOM 7337 N N . ALA C 1 213 ? 34.612 -34.531 52.729 1.00 38.40 195 ALA C N 1
ATOM 7338 C CA . ALA C 1 213 ? 35.406 -33.556 53.475 1.00 36.98 195 ALA C CA 1
ATOM 7339 C C . ALA C 1 213 ? 35.528 -32.256 52.685 1.00 36.63 195 ALA C C 1
ATOM 7340 O O . ALA C 1 213 ? 35.442 -31.158 53.239 1.00 38.26 195 ALA C O 1
ATOM 7342 N N . THR C 1 214 ? 35.680 -32.399 51.373 1.00 34.01 196 THR C N 1
ATOM 7343 C CA . THR C 1 214 ? 35.826 -31.262 50.473 1.00 36.93 196 THR C CA 1
ATOM 7344 C C . THR C 1 214 ? 34.578 -30.397 50.464 1.00 35.04 196 THR C C 1
ATOM 7345 O O . THR C 1 214 ? 34.655 -29.172 50.580 1.00 33.02 196 THR C O 1
ATOM 7349 N N . GLU C 1 215 ? 33.431 -31.046 50.303 1.00 35.09 197 GLU C N 1
ATOM 7350 C CA . GLU C 1 215 ? 32.153 -30.357 50.321 1.00 33.47 197 GLU C CA 1
ATOM 7351 C C . GLU C 1 215 ? 31.981 -29.599 51.636 1.00 34.45 197 GLU C C 1
ATOM 7352 O O . GLU C 1 215 ? 31.684 -28.405 51.634 1.00 35.84 197 GLU C O 1
ATOM 7358 N N . LYS C 1 216 ? 32.196 -30.291 52.753 1.00 35.48 198 LYS C N 1
ATOM 7359 C CA . LYS C 1 216 ? 32.046 -29.686 54.077 1.00 42.72 198 LYS C CA 1
ATOM 7360 C C . LYS C 1 216 ? 33.021 -28.531 54.314 1.00 41.94 198 LYS C C 1
ATOM 7361 O O . LYS C 1 216 ? 32.741 -27.634 55.109 1.00 38.32 198 LYS C O 1
ATOM 7367 N N . GLU C 1 217 ? 34.161 -28.558 53.628 1.00 41.86 199 GLU C N 1
ATOM 7368 C CA . GLU C 1 217 ? 35.149 -27.489 53.742 1.00 40.32 199 GLU C CA 1
ATOM 7369 C C . GLU C 1 217 ? 34.780 -26.257 52.912 1.00 35.52 199 GLU C C 1
ATOM 7370 O O . GLU C 1 217 ? 34.758 -25.138 53.428 1.00 35.21 199 GLU C O 1
ATOM 7376 N N . LEU C 1 218 ? 34.490 -26.470 51.631 1.00 32.10 200 LEU C N 1
ATOM 7377 C CA . LEU C 1 218 ? 34.239 -25.371 50.694 1.00 35.89 200 LEU C CA 1
ATOM 7378 C C . LEU C 1 218 ? 32.939 -24.591 50.903 1.00 36.87 200 LEU C C 1
ATOM 7379 O O . LEU C 1 218 ? 32.870 -23.401 50.592 1.00 35.46 200 LEU C O 1
ATOM 7384 N N . GLY C 1 219 ? 31.909 -25.252 51.418 1.00 36.53 201 GLY C N 1
ATOM 7385 C CA . GLY C 1 219 ? 30.623 -24.600 51.577 1.00 32.84 201 GLY C CA 1
ATOM 7386 C C . GLY C 1 219 ? 29.551 -25.294 50.763 1.00 32.51 201 GLY C C 1
ATOM 7387 O O . GLY C 1 219 ? 29.282 -24.922 49.623 1.00 38.42 201 GLY C O 1
ATOM 7388 N N . ALA C 1 220 ? 28.959 -26.327 51.355 1.00 24.39 202 ALA C N 1
ATOM 7389 C CA . ALA C 1 220 ? 27.972 -27.157 50.684 1.00 25.83 202 ALA C CA 1
ATOM 7390 C C . ALA C 1 220 ? 26.575 -27.001 51.288 1.00 31.17 202 ALA C C 1
ATOM 7391 O O . ALA C 1 220 ? 26.421 -26.748 52.487 1.00 33.98 202 ALA C O 1
ATOM 7393 N N . CYS C 1 221 ? 25.562 -27.149 50.443 1.00 27.65 203 CYS C N 1
ATOM 7394 C CA . CYS C 1 221 ? 24.175 -27.061 50.877 1.00 30.49 203 CYS C CA 1
ATOM 7395 C C . CYS C 1 221 ? 23.464 -28.400 50.706 1.00 29.79 203 CYS C C 1
ATOM 7396 O O . CYS C 1 221 ? 23.379 -28.935 49.603 1.00 30.78 203 CYS C O 1
ATOM 7399 N N . VAL C 1 222 ? 22.957 -28.936 51.808 1.00 25.51 204 VAL C N 1
ATOM 7400 C CA . VAL C 1 222 ? 22.151 -30.141 51.765 1.00 21.42 204 VAL C CA 1
ATOM 7401 C C . VAL C 1 222 ? 20.679 -29.747 51.691 1.00 25.31 204 VAL C C 1
ATOM 7402 O O . VAL C 1 222 ? 20.189 -28.935 52.492 1.00 27.79 204 VAL C O 1
ATOM 7406 N N . ILE C 1 223 ? 19.991 -30.317 50.708 1.00 24.61 205 ILE C N 1
ATOM 7407 C CA . ILE C 1 223 ? 18.553 -30.121 50.544 1.00 26.44 205 ILE C CA 1
ATOM 7408 C C . ILE C 1 223 ? 17.872 -31.474 50.633 1.00 26.99 205 ILE C C 1
ATOM 7409 O O . ILE C 1 223 ? 18.034 -32.321 49.758 1.00 29.14 205 ILE C O 1
ATOM 7414 N N . ASP C 1 224 ? 17.100 -31.673 51.688 1.00 23.62 206 ASP C N 1
ATOM 7415 C CA . ASP C 1 224 ? 16.378 -32.916 51.863 1.00 25.73 206 ASP C CA 1
ATOM 7416 C C . ASP C 1 224 ? 14.899 -32.696 51.570 1.00 27.63 206 ASP C C 1
ATOM 7417 O O . ASP C 1 224 ? 14.198 -32.073 52.353 1.00 28.00 206 ASP C O 1
ATOM 7422 N N . ILE C 1 225 ? 14.421 -33.221 50.451 1.00 22.34 207 ILE C N 1
ATOM 7423 C CA . ILE C 1 225 ? 13.016 -33.039 50.089 1.00 23.19 207 ILE C CA 1
ATOM 7424 C C . ILE C 1 225 ? 12.221 -34.281 50.464 1.00 26.60 207 ILE C C 1
ATOM 7425 O O . ILE C 1 225 ? 12.319 -35.316 49.803 1.00 30.43 207 ILE C O 1
ATOM 7430 N N . GLY C 1 226 ? 11.450 -34.172 51.542 1.00 25.18 208 GLY C N 1
ATOM 7431 C CA . GLY C 1 226 ? 10.661 -35.279 52.043 1.00 24.02 208 GLY C CA 1
ATOM 7432 C C . GLY C 1 226 ? 9.247 -35.250 51.493 1.00 27.65 208 GLY C C 1
ATOM 7433 O O . GLY C 1 226 ? 9.045 -35.067 50.290 1.00 29.26 208 GLY C O 1
ATOM 7434 N N . GLU C 1 227 ? 8.268 -35.443 52.372 1.00 26.74 209 GLU C N 1
ATOM 7435 C CA . GLU C 1 227 ? 6.859 -35.396 51.976 1.00 24.63 209 GLU C CA 1
ATOM 7436 C C . GLU C 1 227 ? 6.216 -34.068 52.345 1.00 28.35 209 GLU C C 1
ATOM 7437 O O . GLU C 1 227 ? 5.644 -33.392 51.496 1.00 26.77 209 GLU C O 1
ATOM 7443 N N . ASP C 1 228 ? 6.320 -33.689 53.616 1.00 30.20 210 ASP C N 1
ATOM 7444 C CA . ASP C 1 228 ? 5.737 -32.432 54.073 1.00 28.08 210 ASP C CA 1
ATOM 7445 C C . ASP C 1 228 ? 6.790 -31.361 54.276 1.00 28.16 210 ASP C C 1
ATOM 7446 O O . ASP C 1 228 ? 6.496 -30.166 54.205 1.00 29.09 210 ASP C O 1
ATOM 7451 N N . VAL C 1 229 ? 8.018 -31.795 54.540 1.00 24.18 211 VAL C N 1
ATOM 7452 C CA . VAL C 1 229 ? 9.090 -30.877 54.871 1.00 29.80 211 VAL C CA 1
ATOM 7453 C C . VAL C 1 229 ? 10.261 -30.972 53.897 1.00 28.01 211 VAL C C 1
ATOM 7454 O O . VAL C 1 229 ? 10.666 -32.062 53.495 1.00 28.78 211 VAL C O 1
ATOM 7458 N N . THR C 1 230 ? 10.794 -29.819 53.515 1.00 25.84 212 THR C N 1
ATOM 7459 C CA . THR C 1 230 ? 12.086 -29.770 52.839 1.00 26.47 212 THR C CA 1
ATOM 7460 C C . THR C 1 230 ? 13.091 -29.129 53.782 1.00 27.63 212 THR C C 1
ATOM 7461 O O . THR C 1 230 ? 12.899 -28.009 54.219 1.00 28.63 212 THR C O 1
ATOM 7465 N N . GLN C 1 231 ? 14.173 -29.826 54.092 1.00 27.68 213 GLN C N 1
ATOM 7466 C CA . GLN C 1 231 ? 15.169 -29.291 55.006 1.00 29.28 213 GLN C CA 1
ATOM 7467 C C . GLN C 1 231 ? 16.407 -28.770 54.286 1.00 32.23 213 GLN C C 1
ATOM 7468 O O . GLN C 1 231 ? 16.846 -29.325 53.287 1.00 30.72 213 GLN C O 1
ATOM 7474 N N . VAL C 1 232 ? 16.957 -27.681 54.808 1.00 26.04 214 VAL C N 1
ATOM 7475 C CA . VAL C 1 232 ? 18.109 -27.022 54.213 1.00 22.82 214 VAL C CA 1
ATOM 7476 C C . VAL C 1 232 ? 19.186 -26.866 55.272 1.00 28.91 214 VAL C C 1
ATOM 7477 O O . VAL C 1 232 ? 18.919 -26.357 56.357 1.00 30.04 214 VAL C O 1
ATOM 7481 N N . ALA C 1 233 ? 20.399 -27.313 54.967 1.00 25.03 215 ALA C N 1
ATOM 7482 C CA . ALA C 1 233 ? 21.497 -27.150 55.920 1.00 28.69 215 ALA C CA 1
ATOM 7483 C C . ALA C 1 233 ? 22.792 -26.791 55.197 1.00 32.64 215 ALA C C 1
ATOM 7484 O O . ALA C 1 233 ? 23.126 -27.398 54.191 1.00 34.03 215 ALA C O 1
ATOM 7486 N N . PHE C 1 234 ? 23.521 -25.809 55.716 1.00 30.20 216 PHE C N 1
ATOM 7487 C CA . PHE C 1 234 ? 24.741 -25.343 55.058 1.00 26.64 216 PHE C CA 1
ATOM 7488 C C . PHE C 1 234 ? 25.970 -25.613 55.916 1.00 28.15 216 PHE C C 1
ATOM 7489 O O . PHE C 1 234 ? 25.962 -25.344 57.117 1.00 27.87 216 PHE C O 1
ATOM 7497 N N . TYR C 1 235 ? 27.018 -26.150 55.295 1.00 27.33 217 TYR C N 1
ATOM 7498 C CA . TYR C 1 235 ? 28.249 -26.495 56.012 1.00 28.01 217 TYR C CA 1
ATOM 7499 C C . TYR C 1 235 ? 29.463 -25.853 55.352 1.00 32.60 217 TYR C C 1
ATOM 7500 O O . TYR C 1 235 ? 29.589 -25.874 54.134 1.00 30.98 217 TYR C O 1
ATOM 7509 N N . GLU C 1 236 ? 30.354 -25.287 56.162 1.00 35.87 218 GLU C N 1
ATOM 7510 C CA . GLU C 1 236 ? 31.570 -24.659 55.655 1.00 36.27 218 GLU C CA 1
ATOM 7511 C C . GLU C 1 236 ? 32.682 -24.774 56.697 1.00 35.90 218 GLU C C 1
ATOM 7512 O O . GLU C 1 236 ? 32.418 -24.771 57.899 1.00 33.76 218 GLU C O 1
ATOM 7518 N N . ARG C 1 237 ? 33.919 -24.903 56.220 1.00 37.57 219 ARG C N 1
ATOM 7519 C CA . ARG C 1 237 ? 35.089 -25.071 57.081 1.00 40.05 219 ARG C CA 1
ATOM 7520 C C . ARG C 1 237 ? 34.941 -26.308 57.970 1.00 37.69 219 ARG C C 1
ATOM 7521 O O . ARG C 1 237 ? 35.413 -26.333 59.106 1.00 38.98 219 ARG C O 1
ATOM 7529 N N . GLY C 1 238 ? 34.254 -27.319 57.443 1.00 34.71 220 GLY C N 1
ATOM 7530 C CA . GLY C 1 238 ? 34.057 -28.583 58.133 1.00 31.22 220 GLY C CA 1
ATOM 7531 C C . GLY C 1 238 ? 32.993 -28.619 59.218 1.00 33.38 220 GLY C C 1
ATOM 7532 O O . GLY C 1 238 ? 32.846 -29.625 59.912 1.00 34.68 220 GLY C O 1
ATOM 7533 N N . GLU C 1 239 ? 32.231 -27.539 59.357 1.00 34.14 221 GLU C N 1
ATOM 7534 C CA . GLU C 1 239 ? 31.207 -27.470 60.398 1.00 34.31 221 GLU C CA 1
ATOM 7535 C C . GLU C 1 239 ? 29.881 -26.934 59.871 1.00 32.32 221 GLU C C 1
ATOM 7536 O O . GLU C 1 239 ? 29.837 -26.265 58.841 1.00 30.68 221 GLU C O 1
ATOM 7542 N N . LEU C 1 240 ? 28.810 -27.236 60.600 1.00 29.95 222 LEU C N 1
ATOM 7543 C CA . LEU C 1 240 ? 27.495 -26.682 60.328 1.00 31.59 222 LEU C CA 1
ATOM 7544 C C . LEU C 1 240 ? 27.516 -25.176 60.531 1.00 33.37 222 LEU C C 1
ATOM 7545 O O . LEU C 1 240 ? 28.048 -24.690 61.525 1.00 35.26 222 LEU C O 1
ATOM 7550 N N . VAL C 1 241 ? 26.947 -24.434 59.589 1.00 35.11 223 VAL C N 1
ATOM 7551 C CA . VAL C 1 241 ? 26.835 -22.988 59.745 1.00 33.65 223 VAL C CA 1
ATOM 7552 C C . VAL C 1 241 ? 25.429 -22.639 60.235 1.00 29.76 223 VAL C C 1
ATOM 7553 O O . VAL C 1 241 ? 25.260 -22.026 61.286 1.00 32.29 223 VAL C O 1
ATOM 7557 N N . ASP C 1 242 ? 24.424 -23.026 59.458 1.00 29.73 224 ASP C N 1
ATOM 7558 C CA . ASP C 1 242 ? 23.031 -22.769 59.808 1.00 28.04 224 ASP C CA 1
ATOM 7559 C C . ASP C 1 242 ? 22.124 -23.705 59.021 1.00 28.10 224 ASP C C 1
ATOM 7560 O O . ASP C 1 242 ? 22.570 -24.382 58.090 1.00 27.02 224 ASP C O 1
ATOM 7565 N N . ALA C 1 243 ? 20.857 -23.752 59.421 1.00 26.32 225 ALA C N 1
ATOM 7566 C CA . ALA C 1 243 ? 19.883 -24.641 58.806 1.00 28.30 225 ALA C CA 1
ATOM 7567 C C . ALA C 1 243 ? 18.467 -24.135 59.039 1.00 29.61 225 ALA C C 1
ATOM 7568 O O . ALA C 1 243 ? 18.225 -23.346 59.953 1.00 32.09 225 ALA C O 1
ATOM 7570 N N . ASP C 1 244 ? 17.537 -24.611 58.217 1.00 28.16 226 ASP C N 1
ATOM 7571 C CA . ASP C 1 244 ? 16.128 -24.254 58.337 1.00 27.84 226 ASP C CA 1
ATOM 7572 C C . ASP C 1 244 ? 15.283 -25.284 57.601 1.00 31.67 226 ASP C C 1
ATOM 7573 O O . ASP C 1 244 ? 15.821 -26.232 57.032 1.00 29.77 226 ASP C O 1
ATOM 7578 N N . SER C 1 245 ? 13.963 -25.115 57.620 1.00 28.93 227 SER C N 1
ATOM 7579 C CA . SER C 1 245 ? 13.083 -26.007 56.875 1.00 27.61 227 SER C CA 1
ATOM 7580 C C . SER C 1 245 ? 11.948 -25.236 56.209 1.00 31.54 227 SER C C 1
ATOM 7581 O O . SER C 1 245 ? 11.622 -24.114 56.593 1.00 29.58 227 SER C O 1
ATOM 7584 N N . ILE C 1 246 ? 11.363 -25.864 55.199 1.00 31.25 228 ILE C N 1
ATOM 7585 C CA . ILE C 1 246 ? 10.314 -25.286 54.380 1.00 30.95 228 ILE C CA 1
ATOM 7586 C C . ILE C 1 246 ? 9.132 -26.237 54.394 1.00 29.35 228 ILE C C 1
ATOM 7587 O O . ILE C 1 246 ? 9.309 -27.447 54.262 1.00 31.23 228 ILE C O 1
ATOM 7592 N N . GLU C 1 247 ? 7.924 -25.707 54.535 1.00 30.79 229 GLU C N 1
ATOM 7593 C CA . GLU C 1 247 ? 6.750 -26.564 54.478 1.00 34.85 229 GLU C CA 1
ATOM 7594 C C . GLU C 1 247 ? 6.251 -26.715 53.043 1.00 33.20 229 GLU C C 1
ATOM 7595 O O . GLU C 1 247 ? 5.161 -26.274 52.683 1.00 30.33 229 GLU C O 1
ATOM 7601 N N . MET C 1 248 ? 7.084 -27.360 52.234 1.00 32.21 230 MET C N 1
ATOM 7602 C CA . MET C 1 248 ? 6.789 -27.642 50.833 1.00 30.98 230 MET C CA 1
ATOM 7603 C C . MET C 1 248 ? 7.681 -28.791 50.383 1.00 33.58 230 MET C C 1
ATOM 7604 O O . MET C 1 248 ? 8.907 -28.677 50.400 1.00 30.28 230 MET C O 1
ATOM 7609 N N . ALA C 1 249 ? 7.065 -29.908 50.007 1.00 35.50 231 ALA C N 1
ATOM 7610 C CA . ALA C 1 249 ? 7.822 -31.084 49.585 1.00 35.29 231 ALA C CA 1
ATOM 7611 C C . ALA C 1 249 ? 6.988 -32.004 48.693 1.00 30.40 231 ALA C C 1
ATOM 7612 O O . ALA C 1 249 ? 6.181 -31.534 47.892 1.00 31.58 231 ALA C O 1
ATOM 7614 N N . GLY C 1 250 ? 7.204 -33.310 48.825 1.00 30.81 232 GLY C N 1
ATOM 7615 C CA . GLY C 1 250 ? 6.548 -34.306 47.993 1.00 26.49 232 GLY C CA 1
ATOM 7616 C C . GLY C 1 250 ? 5.028 -34.286 47.941 1.00 29.47 232 GLY C C 1
ATOM 7617 O O . GLY C 1 250 ? 4.431 -34.496 46.874 1.00 23.74 232 GLY C O 1
ATOM 7618 N N . ARG C 1 251 ? 4.399 -34.023 49.083 1.00 29.54 233 ARG C N 1
ATOM 7619 C CA . ARG C 1 251 ? 2.942 -33.970 49.148 1.00 33.80 233 ARG C CA 1
ATOM 7620 C C . ARG C 1 251 ? 2.394 -32.876 48.244 1.00 30.21 233 ARG C C 1
ATOM 7621 O O . ARG C 1 251 ? 1.368 -33.054 47.608 1.00 30.80 233 ARG C O 1
ATOM 7629 N N . ASP C 1 252 ? 3.084 -31.744 48.189 1.00 33.47 234 ASP C N 1
ATOM 7630 C CA . ASP C 1 252 ? 2.666 -30.642 47.331 1.00 35.61 234 ASP C CA 1
ATOM 7631 C C . ASP C 1 252 ? 2.801 -30.993 45.845 1.00 37.34 234 ASP C C 1
ATOM 7632 O O . ASP C 1 252 ? 1.976 -30.577 45.018 1.00 34.46 234 ASP C O 1
ATOM 7637 N N . ILE C 1 253 ? 3.816 -31.790 45.513 1.00 33.98 235 ILE C N 1
ATOM 7638 C CA . ILE C 1 253 ? 3.968 -32.285 44.146 1.00 34.38 235 ILE C CA 1
ATOM 7639 C C . ILE C 1 253 ? 2.761 -33.153 43.808 1.00 38.76 235 ILE C C 1
ATOM 7640 O O . ILE C 1 253 ? 2.116 -32.969 42.766 1.00 36.11 235 ILE C O 1
ATOM 7645 N N . THR C 1 254 ? 2.455 -34.095 44.699 1.00 38.72 236 THR C N 1
ATOM 7646 C CA . THR C 1 254 ? 1.304 -34.968 44.501 1.00 40.34 236 THR C CA 1
ATOM 7647 C C . THR C 1 254 ? 0.007 -34.160 44.369 1.00 41.84 236 THR C C 1
ATOM 7648 O O . THR C 1 254 ? -0.823 -34.465 43.517 1.00 41.40 236 THR C O 1
ATOM 7652 N N . ASP C 1 255 ? -0.165 -33.145 45.214 1.00 42.58 237 ASP C N 1
ATOM 7653 C CA . ASP C 1 255 ? -1.346 -32.285 45.167 1.00 39.48 237 ASP C CA 1
ATOM 7654 C C . ASP C 1 255 ? -1.484 -31.629 43.805 1.00 37.24 237 ASP C C 1
ATOM 7655 O O . ASP C 1 255 ? -2.572 -31.603 43.218 1.00 38.64 237 ASP C O 1
ATOM 7660 N N . ASP C 1 256 ? -0.365 -31.111 43.304 1.00 34.74 238 ASP C N 1
ATOM 7661 C CA . ASP C 1 256 ? -0.352 -30.456 42.003 1.00 37.40 238 ASP C CA 1
ATOM 7662 C C . ASP C 1 256 ? -0.700 -31.428 40.887 1.00 37.49 238 ASP C C 1
ATOM 7663 O O . ASP C 1 256 ? -1.366 -31.062 39.917 1.00 36.00 238 ASP C O 1
ATOM 7668 N N . ILE C 1 257 ? -0.260 -32.673 41.027 1.00 35.54 239 ILE C N 1
ATOM 7669 C CA . ILE C 1 257 ? -0.579 -33.680 40.022 1.00 33.35 239 ILE C CA 1
ATOM 7670 C C . ILE C 1 257 ? -2.070 -34.001 40.048 1.00 39.78 239 ILE C C 1
ATOM 7671 O O . ILE C 1 257 ? -2.722 -34.030 39.004 1.00 35.63 239 ILE C O 1
ATOM 7676 N N . ALA C 1 258 ? -2.598 -34.255 41.243 1.00 41.89 240 ALA C N 1
ATOM 7677 C CA . ALA C 1 258 ? -4.016 -34.544 41.419 1.00 43.94 240 ALA C CA 1
ATOM 7678 C C . ALA C 1 258 ? -4.880 -33.434 40.833 1.00 42.59 240 ALA C C 1
ATOM 7679 O O . ALA C 1 258 ? -5.880 -33.700 40.171 1.00 40.64 240 ALA C O 1
ATOM 7681 N N . GLN C 1 259 ? -4.495 -32.187 41.081 1.00 44.53 241 GLN C N 1
ATOM 7682 C CA . GLN C 1 259 ? -5.268 -31.056 40.588 1.00 45.56 241 GLN C CA 1
ATOM 7683 C C . GLN C 1 259 ? -5.157 -30.925 39.068 1.00 45.01 241 GLN C C 1
ATOM 7684 O O . GLN C 1 259 ? -6.154 -30.733 38.372 1.00 43.64 241 GLN C O 1
ATOM 7690 N N . GLY C 1 260 ? -3.930 -31.033 38.568 1.00 44.75 242 GLY C N 1
ATOM 7691 C CA . GLY C 1 260 ? -3.651 -30.886 37.152 1.00 45.29 242 GLY C CA 1
ATOM 7692 C C . GLY C 1 260 ? -4.255 -31.948 36.252 1.00 45.60 242 GLY C C 1
ATOM 7693 O O . GLY C 1 260 ? -4.716 -31.645 35.152 1.00 48.56 242 GLY C O 1
ATOM 7694 N N . LEU C 1 261 ? -4.260 -33.193 36.714 1.00 43.02 243 LEU C N 1
ATOM 7695 C CA . LEU C 1 261 ? -4.785 -34.293 35.913 1.00 41.45 243 LEU C CA 1
ATOM 7696 C C . LEU C 1 261 ? -6.226 -34.642 36.279 1.00 38.45 243 LEU C C 1
ATOM 7697 O O . LEU C 1 261 ? -6.787 -35.599 35.746 1.00 38.68 243 LEU C O 1
ATOM 7702 N N . ASN C 1 262 ? -6.802 -33.869 37.197 1.00 38.25 244 ASN C N 1
ATOM 7703 C CA . ASN C 1 262 ? -8.168 -34.078 37.683 1.00 42.83 244 ASN C CA 1
ATOM 7704 C C . ASN C 1 262 ? -8.383 -35.510 38.199 1.00 42.37 244 ASN C C 1
ATOM 7705 O O . ASN C 1 262 ? -9.406 -36.146 37.941 1.00 42.77 244 ASN C O 1
ATOM 7710 N N . THR C 1 263 ? -7.387 -36.022 38.916 1.00 40.98 245 THR C N 1
ATOM 7711 C CA . THR C 1 263 ? -7.455 -37.373 39.464 1.00 36.23 245 THR C CA 1
ATOM 7712 C C . THR C 1 263 ? -7.395 -37.340 41.001 1.00 37.98 245 THR C C 1
ATOM 7713 O O . THR C 1 263 ? -7.250 -36.275 41.598 1.00 38.06 245 THR C O 1
ATOM 7717 N N . SER C 1 264 ? -7.518 -38.501 41.639 1.00 36.20 246 SER C N 1
ATOM 7718 C CA . SER C 1 264 ? -7.448 -38.587 43.100 1.00 34.43 246 SER C CA 1
ATOM 7719 C C . SER C 1 264 ? -6.014 -38.444 43.608 1.00 38.07 246 SER C C 1
ATOM 7720 O O . SER C 1 264 ? -5.058 -38.620 42.851 1.00 34.52 246 SER C O 1
ATOM 7723 N N . TYR C 1 265 ? -5.866 -38.115 44.889 1.00 40.68 247 TYR C N 1
ATOM 7724 C CA . TYR C 1 265 ? -4.540 -38.002 45.496 1.00 38.42 247 TYR C CA 1
ATOM 7725 C C . TYR C 1 265 ? -3.797 -39.334 45.413 1.00 40.13 247 TYR C C 1
ATOM 7726 O O . TYR C 1 265 ? -2.612 -39.367 45.090 1.00 41.27 247 TYR C O 1
ATOM 7735 N N . GLU C 1 266 ? -4.496 -40.428 45.704 1.00 39.48 248 GLU C N 1
ATOM 7736 C CA . GLU C 1 266 ? -3.901 -41.762 45.657 1.00 44.01 248 GLU C CA 1
ATOM 7737 C C . GLU C 1 266 ? -3.314 -42.083 44.274 1.00 41.88 248 GLU C C 1
ATOM 7738 O O . GLU C 1 266 ? -2.147 -42.519 44.135 1.00 41.23 248 GLU C O 1
ATOM 7744 N N . THR C 1 267 ? -4.096 -41.775 43.245 1.00 42.53 249 THR C N 1
ATOM 7745 C CA . THR C 1 267 ? -3.672 -42.025 41.876 1.00 42.13 249 THR C CA 1
ATOM 7746 C C . THR C 1 267 ? -2.515 -41.108 41.532 1.00 40.63 249 THR C C 1
ATOM 7747 O O . THR C 1 267 ? -1.548 -41.540 40.920 1.00 39.53 249 THR C O 1
ATOM 7751 N N . ALA C 1 268 ? -2.624 -39.841 41.916 1.00 40.71 250 ALA C N 1
ATOM 7752 C CA . ALA C 1 268 ? -1.555 -38.874 41.697 1.00 37.95 250 ALA C CA 1
ATOM 7753 C C . ALA C 1 268 ? -0.224 -39.327 42.304 1.00 37.94 250 ALA C C 1
ATOM 7754 O O . ALA C 1 268 ? 0.828 -39.129 41.702 1.00 36.26 250 ALA C O 1
ATOM 7756 N N . GLU C 1 269 ? -0.279 -39.925 43.492 1.00 42.15 251 GLU C N 1
ATOM 7757 C CA . GLU C 1 269 ? 0.918 -40.431 44.172 1.00 42.43 251 GLU C CA 1
ATOM 7758 C C . GLU C 1 269 ? 1.543 -41.570 43.381 1.00 42.31 251 GLU C C 1
ATOM 7759 O O . GLU C 1 269 ? 2.767 -41.571 43.113 1.00 39.39 251 GLU C O 1
ATOM 7765 N N . LYS C 1 270 ? 0.693 -42.507 42.956 1.00 39.83 252 LYS C N 1
ATOM 7766 C CA . LYS C 1 270 ? 1.200 -43.643 42.187 1.00 43.89 252 LYS C CA 1
ATOM 7767 C C . LYS C 1 270 ? 1.805 -43.184 40.860 1.00 45.74 252 LYS C C 1
ATOM 7768 O O . LYS C 1 270 ? 2.873 -43.648 40.448 1.00 47.44 252 LYS C O 1
ATOM 7774 N N . VAL C 1 271 ? 1.121 -42.252 40.211 1.00 49.03 253 VAL C N 1
ATOM 7775 C CA . VAL C 1 271 ? 1.571 -41.673 38.953 1.00 46.54 253 VAL C CA 1
ATOM 7776 C C . VAL C 1 271 ? 2.908 -40.953 39.148 1.00 42.69 253 VAL C C 1
ATOM 7777 O O . VAL C 1 271 ? 3.792 -41.019 38.292 1.00 39.88 253 VAL C O 1
ATOM 7781 N N . LYS C 1 272 ? 3.044 -40.253 40.272 1.00 41.09 254 LYS C N 1
ATOM 7782 C CA . LYS C 1 272 ? 4.288 -39.562 40.600 1.00 39.97 254 LYS C CA 1
ATOM 7783 C C . LYS C 1 272 ? 5.436 -40.558 40.684 1.00 38.21 254 LYS C C 1
ATOM 7784 O O . LYS C 1 272 ? 6.526 -40.301 40.168 1.00 38.74 254 LYS C O 1
ATOM 7790 N N . HIS C 1 273 ? 5.200 -41.702 41.321 1.00 40.15 255 HIS C N 1
ATOM 7791 C CA . HIS C 1 273 ? 6.265 -42.706 41.408 1.00 38.22 255 HIS C CA 1
ATOM 7792 C C . HIS C 1 273 ? 6.603 -43.340 40.056 1.00 43.86 255 HIS C C 1
ATOM 7793 O O . HIS C 1 273 ? 7.771 -43.435 39.672 1.00 44.40 255 HIS C O 1
ATOM 7800 N N . GLN C 1 274 ? 5.569 -43.766 39.340 1.00 44.99 256 GLN C N 1
ATOM 7801 C CA . GLN C 1 274 ? 5.736 -44.478 38.076 1.00 50.42 256 GLN C CA 1
ATOM 7802 C C . GLN C 1 274 ? 6.282 -43.642 36.911 1.00 45.96 256 GLN C C 1
ATOM 7803 O O . GLN C 1 274 ? 7.199 -44.072 36.215 1.00 48.66 256 GLN C O 1
ATOM 7809 N N . TYR C 1 275 ? 5.712 -42.463 36.688 1.00 45.37 257 TYR C N 1
ATOM 7810 C CA . TYR C 1 275 ? 6.068 -41.650 35.521 1.00 47.67 257 TYR C CA 1
ATOM 7811 C C . TYR C 1 275 ? 6.676 -40.278 35.828 1.00 45.39 257 TYR C C 1
ATOM 7812 O O . TYR C 1 275 ? 6.986 -39.520 34.906 1.00 43.91 257 TYR C O 1
ATOM 7821 N N . GLY C 1 276 ? 6.839 -39.960 37.109 1.00 41.47 258 GLY C N 1
ATOM 7822 C CA . GLY C 1 276 ? 7.346 -38.661 37.521 1.00 40.46 258 GLY C CA 1
ATOM 7823 C C . GLY C 1 276 ? 8.682 -38.226 36.943 1.00 39.17 258 GLY C C 1
ATOM 7824 O O . GLY C 1 276 ? 9.631 -39.002 36.880 1.00 44.77 258 GLY C O 1
ATOM 7825 N N . HIS C 1 277 ? 8.741 -36.966 36.520 1.00 35.43 259 HIS C N 1
ATOM 7826 C CA . HIS C 1 277 ? 9.952 -36.366 35.963 1.00 36.40 259 HIS C CA 1
ATOM 7827 C C . HIS C 1 277 ? 9.918 -34.878 36.289 1.00 33.76 259 HIS C C 1
ATOM 7828 O O . HIS C 1 277 ? 8.909 -34.219 36.055 1.00 32.34 259 HIS C O 1
ATOM 7835 N N . ALA C 1 278 ? 11.012 -34.347 36.829 1.00 31.34 260 ALA C N 1
ATOM 7836 C CA . ALA C 1 278 ? 11.038 -32.953 37.269 1.00 33.54 260 ALA C CA 1
ATOM 7837 C C . ALA C 1 278 ? 11.617 -31.978 36.249 1.00 33.78 260 ALA C C 1
ATOM 7838 O O . ALA C 1 278 ? 11.670 -30.779 36.513 1.00 34.18 260 ALA C O 1
ATOM 7840 N N . PHE C 1 279 ? 12.079 -32.476 35.105 1.00 31.54 261 PHE C N 1
ATOM 7841 C CA . PHE C 1 279 ? 12.596 -31.574 34.079 1.00 34.44 261 PHE C CA 1
ATOM 7842 C C . PHE C 1 279 ? 11.902 -31.784 32.737 1.00 42.08 261 PHE C C 1
ATOM 7843 O O . PHE C 1 279 ? 12.179 -32.740 32.012 1.00 39.94 261 PHE C O 1
ATOM 7851 N N . TYR C 1 280 ? 10.984 -30.871 32.443 1.00 44.63 262 TYR C N 1
ATOM 7852 C CA . TYR C 1 280 ? 10.133 -30.897 31.256 1.00 46.99 262 TYR C CA 1
ATOM 7853 C C . TYR C 1 280 ? 10.837 -31.248 29.937 1.00 48.07 262 TYR C C 1
ATOM 7854 O O . TYR C 1 280 ? 10.449 -32.204 29.264 1.00 48.58 262 TYR C O 1
ATOM 7863 N N . ASP C 1 281 ? 11.864 -30.482 29.575 1.00 50.87 263 ASP C N 1
ATOM 7864 C CA . ASP C 1 281 ? 12.592 -30.700 28.320 1.00 49.79 263 ASP C CA 1
ATOM 7865 C C . ASP C 1 281 ? 13.135 -32.117 28.151 1.00 49.94 263 ASP C C 1
ATOM 7866 O O . ASP C 1 281 ? 13.329 -32.579 27.030 1.00 49.89 263 ASP C O 1
ATOM 7871 N N . SER C 1 282 ? 13.372 -32.808 29.259 1.00 50.74 264 SER C N 1
ATOM 7872 C CA . SER C 1 282 ? 13.901 -34.166 29.201 1.00 52.48 264 SER C CA 1
ATOM 7873 C C . SER C 1 282 ? 12.831 -35.258 29.337 1.00 47.29 264 SER C C 1
ATOM 7874 O O . SER C 1 282 ? 13.126 -36.439 29.158 1.00 47.28 264 SER C O 1
ATOM 7877 N N . ALA C 1 283 ? 11.601 -34.866 29.662 1.00 45.83 265 ALA C N 1
ATOM 7878 C CA . ALA C 1 283 ? 10.494 -35.815 29.804 1.00 51.69 265 ALA C CA 1
ATOM 7879 C C . ALA C 1 283 ? 9.928 -36.250 28.448 1.00 57.88 265 ALA C C 1
ATOM 7880 O O . ALA C 1 283 ? 9.809 -35.446 27.527 1.00 60.62 265 ALA C O 1
ATOM 7882 N N . SER C 1 284 ? 9.579 -37.528 28.333 1.00 58.44 266 SER C N 1
ATOM 7883 C CA . SER C 1 284 ? 9.101 -38.101 27.072 1.00 59.19 266 SER C CA 1
ATOM 7884 C C . SER C 1 284 ? 7.619 -37.847 26.775 1.00 60.30 266 SER C C 1
ATOM 7885 O O . SER C 1 284 ? 6.762 -38.149 27.600 1.00 57.77 266 SER C O 1
ATOM 7888 N N . ASP C 1 285 ? 7.309 -37.290 25.604 1.00 64.81 267 ASP C N 1
ATOM 7889 C CA . ASP C 1 285 ? 5.905 -37.132 25.218 1.00 69.80 267 ASP C CA 1
ATOM 7890 C C . ASP C 1 285 ? 5.393 -38.434 24.595 1.00 65.84 267 ASP C C 1
ATOM 7891 O O . ASP C 1 285 ? 4.233 -38.519 24.189 1.00 64.01 267 ASP C O 1
ATOM 7896 N N . GLN C 1 286 ? 6.270 -39.430 24.481 1.00 68.19 268 GLN C N 1
ATOM 7897 C CA . GLN C 1 286 ? 5.888 -40.717 23.906 1.00 71.46 268 GLN C CA 1
ATOM 7898 C C . GLN C 1 286 ? 5.522 -41.719 24.999 1.00 70.10 268 GLN C C 1
ATOM 7899 O O . GLN C 1 286 ? 4.806 -42.690 24.751 1.00 70.49 268 GLN C O 1
ATOM 7905 N N . ASP C 1 287 ? 5.986 -41.452 26.216 1.00 71.98 269 ASP C N 1
ATOM 7906 C CA . ASP C 1 287 ? 5.653 -42.278 27.369 1.00 73.23 269 ASP C CA 1
ATOM 7907 C C . ASP C 1 287 ? 4.266 -41.888 27.854 1.00 70.25 269 ASP C C 1
ATOM 7908 O O . ASP C 1 287 ? 4.081 -40.849 28.484 1.00 71.13 269 ASP C O 1
ATOM 7913 N N . ILE C 1 288 ? 3.294 -42.734 27.548 1.00 67.69 270 ILE C N 1
ATOM 7914 C CA . ILE C 1 288 ? 1.904 -42.417 27.818 1.00 63.06 270 ILE C CA 1
ATOM 7915 C C . ILE C 1 288 ? 1.317 -43.293 28.934 1.00 58.48 270 ILE C C 1
ATOM 7916 O O . ILE C 1 288 ? 1.759 -44.422 29.155 1.00 57.24 270 ILE C O 1
ATOM 7921 N N . PHE C 1 289 ? 0.325 -42.754 29.636 1.00 56.99 271 PHE C N 1
ATOM 7922 C CA . PHE C 1 289 ? -0.360 -43.462 30.712 1.00 55.25 271 PHE C CA 1
ATOM 7923 C C . PHE C 1 289 ? -1.798 -42.963 30.859 1.00 53.14 271 PHE C C 1
ATOM 7924 O O . PHE C 1 289 ? -2.105 -41.834 30.491 1.00 52.21 271 PHE C O 1
ATOM 7932 N N . THR C 1 290 ? -2.679 -43.805 31.391 1.00 54.54 272 THR C N 1
ATOM 7933 C CA . THR C 1 290 ? -4.078 -43.415 31.558 1.00 59.28 272 THR C CA 1
ATOM 7934 C C . THR C 1 290 ? -4.479 -43.247 33.023 1.00 60.20 272 THR C C 1
ATOM 7935 O O . THR C 1 290 ? -4.025 -43.983 33.894 1.00 62.09 272 THR C O 1
ATOM 7939 N N . VAL C 1 291 ? -5.327 -42.258 33.290 1.00 57.32 273 VAL C N 1
ATOM 7940 C CA . VAL C 1 291 ? -5.766 -41.974 34.659 1.00 58.22 273 VAL C CA 1
ATOM 7941 C C . VAL C 1 291 ? -7.278 -41.746 34.804 1.00 59.86 273 VAL C C 1
ATOM 7942 O O . VAL C 1 291 ? -7.929 -41.171 33.928 1.00 60.84 273 VAL C O 1
ATOM 7946 N N . GLU C 1 292 ? -7.805 -42.192 35.941 1.00 57.21 274 GLU C N 1
ATOM 7947 C CA . GLU C 1 292 ? -9.213 -42.058 36.305 1.00 60.23 274 GLU C CA 1
ATOM 7948 C C . GLU C 1 292 ? -9.529 -40.589 36.646 1.00 53.57 274 GLU C C 1
ATOM 7949 O O . GLU C 1 292 ? -8.623 -39.801 36.932 1.00 51.03 274 GLU C O 1
ATOM 7955 N N . GLN C 1 293 ? -10.805 -40.212 36.596 1.00 52.07 275 GLN C N 1
ATOM 7956 C CA . GLN C 1 293 ? -11.206 -38.840 36.899 1.00 52.17 275 GLN C CA 1
ATOM 7957 C C . GLN C 1 293 ? -12.130 -38.763 38.110 1.00 54.36 275 GLN C C 1
ATOM 7958 O O . GLN C 1 293 ? -12.879 -39.694 38.398 1.00 56.52 275 GLN C O 1
ATOM 7964 N N . VAL C 1 294 ? -12.073 -37.637 38.810 1.00 56.11 276 VAL C N 1
ATOM 7965 C CA . VAL C 1 294 ? -12.876 -37.438 40.011 1.00 59.12 276 VAL C CA 1
ATOM 7966 C C . VAL C 1 294 ? -14.354 -37.188 39.719 1.00 59.66 276 VAL C C 1
ATOM 7967 O O . VAL C 1 294 ? -15.220 -37.830 40.307 1.00 59.43 276 VAL C O 1
ATOM 7971 N N . ASP C 1 295 ? -14.644 -36.242 38.833 1.00 60.76 277 ASP C N 1
ATOM 7972 C CA . ASP C 1 295 ? -16.030 -35.870 38.560 1.00 61.61 277 ASP C CA 1
ATOM 7973 C C . ASP C 1 295 ? -16.788 -36.774 37.573 1.00 63.25 277 ASP C C 1
ATOM 7974 O O . ASP C 1 295 ? -17.971 -36.547 37.324 1.00 59.89 277 ASP C O 1
ATOM 7979 N N . SER C 1 296 ? -16.126 -37.781 37.006 1.00 66.42 278 SER C N 1
ATOM 7980 C CA . SER C 1 296 ? -16.796 -38.687 36.066 1.00 67.73 278 SER C CA 1
ATOM 7981 C C . SER C 1 296 ? -16.255 -40.118 36.142 1.00 65.11 278 SER C C 1
ATOM 7982 O O . SER C 1 296 ? -15.403 -40.431 36.975 1.00 65.20 278 SER C O 1
ATOM 7985 N N . ASP C 1 297 ? -16.762 -40.981 35.265 1.00 62.99 279 ASP C N 1
ATOM 7986 C CA . ASP C 1 297 ? -16.289 -42.363 35.150 1.00 67.64 279 ASP C CA 1
ATOM 7987 C C . ASP C 1 297 ? -15.368 -42.495 33.937 1.00 61.33 279 ASP C C 1
ATOM 7988 O O . ASP C 1 297 ? -14.922 -43.586 33.581 1.00 60.14 279 ASP C O 1
ATOM 7993 N N . GLU C 1 298 ? -15.105 -41.354 33.311 1.00 58.30 280 GLU C N 1
ATOM 7994 C CA . GLU C 1 298 ? -14.205 -41.236 32.167 1.00 63.14 280 GLU C CA 1
ATOM 7995 C C . GLU C 1 298 ? -12.726 -41.402 32.540 1.00 62.60 280 GLU C C 1
ATOM 7996 O O . GLU C 1 298 ? -12.334 -41.160 33.679 1.00 62.38 280 GLU C O 1
ATOM 8002 N N . THR C 1 299 ? -11.910 -41.840 31.583 1.00 63.55 281 THR C N 1
ATOM 8003 C CA . THR C 1 299 ? -10.465 -41.932 31.786 1.00 64.85 281 THR C CA 1
ATOM 8004 C C . THR C 1 299 ? -9.760 -41.025 30.785 1.00 64.44 281 THR C C 1
ATOM 8005 O O . THR C 1 299 ? -10.165 -40.943 29.625 1.00 63.09 281 THR C O 1
ATOM 8009 N N . VAL C 1 300 ? -8.711 -40.345 31.237 1.00 62.29 282 VAL C N 1
ATOM 8010 C CA . VAL C 1 300 ? -7.948 -39.450 30.369 1.00 60.19 282 VAL C CA 1
ATOM 8011 C C . VAL C 1 300 ? -6.498 -39.913 30.223 1.00 61.62 282 VAL C C 1
ATOM 8012 O O . VAL C 1 300 ? -5.866 -40.320 31.198 1.00 62.48 282 VAL C O 1
ATOM 8016 N N . GLN C 1 301 ? -5.978 -39.850 29.001 1.00 59.60 283 GLN C N 1
ATOM 8017 C CA . GLN C 1 301 ? -4.593 -40.216 28.736 1.00 62.16 283 GLN C CA 1
ATOM 8018 C C . GLN C 1 301 ? -3.670 -38.998 28.810 1.00 56.98 283 GLN C C 1
ATOM 8019 O O . GLN C 1 301 ? -4.009 -37.913 28.337 1.00 53.69 283 GLN C O 1
ATOM 8025 N N . TYR C 1 302 ? -2.499 -39.199 29.404 1.00 54.78 284 TYR C N 1
ATOM 8026 C CA . TYR C 1 302 ? -1.490 -38.155 29.551 1.00 50.14 284 TYR C CA 1
ATOM 8027 C C . TYR C 1 302 ? -0.112 -38.703 29.222 1.00 47.12 284 TYR C C 1
ATOM 8028 O O . TYR C 1 302 ? 0.107 -39.908 29.258 1.00 44.56 284 TYR C O 1
ATOM 8037 N N . THR C 1 303 ? 0.816 -37.812 28.899 1.00 50.61 285 THR C N 1
ATOM 8038 C CA . THR C 1 303 ? 2.194 -38.216 28.655 1.00 52.89 285 THR C CA 1
ATOM 8039 C C . THR C 1 303 ? 3.065 -37.833 29.847 1.00 53.66 285 THR C C 1
ATOM 8040 O O . THR C 1 303 ? 2.628 -37.101 30.735 1.00 53.27 285 THR C O 1
ATOM 8044 N N . GLN C 1 304 ? 4.299 -38.325 29.859 1.00 50.72 286 GLN C N 1
ATOM 8045 C CA . GLN C 1 304 ? 5.250 -37.987 30.909 1.00 51.76 286 GLN C CA 1
ATOM 8046 C C . GLN C 1 304 ? 5.586 -36.496 30.886 1.00 51.12 286 GLN C C 1
ATOM 8047 O O . GLN C 1 304 ? 5.823 -35.892 31.929 1.00 48.67 286 GLN C O 1
ATOM 8053 N N . LYS C 1 305 ? 5.603 -35.907 29.694 1.00 48.22 287 LYS C N 1
ATOM 8054 C CA . LYS C 1 305 ? 5.866 -34.478 29.544 1.00 51.45 287 LYS C CA 1
ATOM 8055 C C . LYS C 1 305 ? 4.733 -33.638 30.159 1.00 52.87 287 LYS C C 1
ATOM 8056 O O . LYS C 1 305 ? 4.988 -32.642 30.867 1.00 53.93 287 LYS C O 1
ATOM 8062 N N . ASP C 1 306 ? 3.494 -34.094 29.967 1.00 52.63 288 ASP C N 1
ATOM 8063 C CA . ASP C 1 306 ? 2.318 -33.404 30.497 1.00 49.55 288 ASP C CA 1
ATOM 8064 C C . ASP C 1 306 ? 2.418 -33.321 32.015 1.00 43.44 288 ASP C C 1
ATOM 8065 O O . ASP C 1 306 ? 2.209 -32.269 32.615 1.00 42.43 288 ASP C O 1
ATOM 8070 N N . LEU C 1 307 ? 2.757 -34.455 32.613 1.00 41.86 289 LEU C N 1
ATOM 8071 C CA . LEU C 1 307 ? 2.946 -34.603 34.053 1.00 43.97 289 LEU C CA 1
ATOM 8072 C C . LEU C 1 307 ? 4.101 -33.739 34.575 1.00 44.46 289 LEU C C 1
ATOM 8073 O O . LEU C 1 307 ? 3.988 -33.017 35.589 1.00 44.22 289 LEU C O 1
ATOM 8078 N N . SER C 1 308 ? 5.221 -33.833 33.863 1.00 43.04 290 SER C N 1
ATOM 8079 C CA . SER C 1 308 ? 6.431 -33.102 34.204 1.00 45.65 290 SER C CA 1
ATOM 8080 C C . SER C 1 308 ? 6.206 -31.602 34.192 1.00 40.23 290 SER C C 1
ATOM 8081 O O . SER C 1 308 ? 6.980 -30.864 34.786 1.00 37.71 290 SER C O 1
ATOM 8084 N N . ASP C 1 309 ? 5.178 -31.135 33.490 1.00 38.38 291 ASP C N 1
ATOM 8085 C CA . ASP C 1 309 ? 4.906 -29.699 33.515 1.00 44.87 291 ASP C CA 1
ATOM 8086 C C . ASP C 1 309 ? 4.584 -29.245 34.955 1.00 43.52 291 ASP C C 1
ATOM 8087 O O . ASP C 1 309 ? 5.219 -28.310 35.501 1.00 50.14 291 ASP C O 1
ATOM 8092 N N . PHE C 1 310 ? 3.715 -30.009 35.614 1.00 39.81 292 PHE C N 1
ATOM 8093 C CA . PHE C 1 310 ? 3.300 -29.705 36.980 1.00 38.97 292 PHE C CA 1
ATOM 8094 C C . PHE C 1 310 ? 4.413 -30.024 37.970 1.00 38.45 292 PHE C C 1
ATOM 8095 O O . PHE C 1 310 ? 4.715 -29.222 38.883 1.00 39.61 292 PHE C O 1
ATOM 8103 N N . ILE C 1 311 ? 5.050 -31.177 37.770 1.00 35.84 293 ILE C N 1
ATOM 8104 C CA . ILE C 1 311 ? 6.123 -31.570 38.679 1.00 38.18 293 ILE C CA 1
ATOM 8105 C C . ILE C 1 311 ? 7.269 -30.559 38.660 1.00 38.79 293 ILE C C 1
ATOM 8106 O O . ILE C 1 311 ? 7.719 -30.104 39.718 1.00 36.88 293 ILE C O 1
ATOM 8111 N N . GLU C 1 312 ? 7.728 -30.196 37.465 1.00 41.29 294 GLU C N 1
ATOM 8112 C CA . GLU C 1 312 ? 8.797 -29.212 37.340 1.00 41.29 294 GLU C CA 1
ATOM 8113 C C . GLU C 1 312 ? 8.390 -27.897 37.986 1.00 39.13 294 GLU C C 1
ATOM 8114 O O . GLU C 1 312 ? 9.202 -27.289 38.686 1.00 35.18 294 GLU C O 1
ATOM 8120 N N . ALA C 1 313 ? 7.150 -27.451 37.760 1.00 30.45 295 ALA C N 1
ATOM 8121 C CA . ALA C 1 313 ? 6.739 -26.183 38.373 1.00 31.96 295 ALA C CA 1
ATOM 8122 C C . ALA C 1 313 ? 6.847 -26.220 39.912 1.00 32.28 295 ALA C C 1
ATOM 8123 O O . ALA C 1 313 ? 7.390 -25.282 40.540 1.00 30.33 295 ALA C O 1
ATOM 8125 N N . ARG C 1 314 ? 6.398 -27.322 40.516 1.00 33.61 296 ARG C N 1
ATOM 8126 C CA . ARG C 1 314 ? 6.456 -27.409 41.979 1.00 30.35 296 ARG C CA 1
ATOM 8127 C C . ARG C 1 314 ? 7.878 -27.539 42.522 1.00 31.87 296 ARG C C 1
ATOM 8128 O O . ARG C 1 314 ? 8.243 -26.835 43.469 1.00 36.18 296 ARG C O 1
ATOM 8136 N N . VAL C 1 315 ? 8.680 -28.423 41.934 1.00 30.77 297 VAL C N 1
ATOM 8137 C CA . VAL C 1 315 ? 10.054 -28.601 42.412 1.00 32.54 297 VAL C CA 1
ATOM 8138 C C . VAL C 1 315 ? 10.856 -27.312 42.239 1.00 36.68 297 VAL C C 1
ATOM 8139 O O . VAL C 1 315 ? 11.686 -26.962 43.088 1.00 35.44 297 VAL C O 1
ATOM 8143 N N . GLU C 1 316 ? 10.588 -26.597 41.149 1.00 35.55 298 GLU C N 1
ATOM 8144 C CA . GLU C 1 316 ? 11.231 -25.311 40.909 1.00 38.21 298 GLU C CA 1
ATOM 8145 C C . GLU C 1 316 ? 10.864 -24.349 42.026 1.00 34.50 298 GLU C C 1
ATOM 8146 O O . GLU C 1 316 ? 11.731 -23.627 42.543 1.00 35.93 298 GLU C O 1
ATOM 8152 N N . GLU C 1 317 ? 9.589 -24.356 42.416 1.00 27.98 299 GLU C N 1
ATOM 8153 C CA . GLU C 1 317 ? 9.164 -23.509 43.529 1.00 31.05 299 GLU C CA 1
ATOM 8154 C C . GLU C 1 317 ? 9.879 -23.867 44.835 1.00 28.98 299 GLU C C 1
ATOM 8155 O O . GLU C 1 317 ? 10.286 -22.982 45.598 1.00 29.06 299 GLU C O 1
ATOM 8161 N N . ILE C 1 318 ? 10.039 -25.166 45.077 1.00 29.05 300 ILE C N 1
ATOM 8162 C CA . ILE C 1 318 ? 10.756 -25.636 46.259 1.00 30.51 300 ILE C CA 1
ATOM 8163 C C . ILE C 1 318 ? 12.187 -25.112 46.273 1.00 33.02 300 ILE C C 1
ATOM 8164 O O . ILE C 1 318 ? 12.657 -24.597 47.294 1.00 35.45 300 ILE C O 1
ATOM 8169 N N . PHE C 1 319 ? 12.878 -25.226 45.142 1.00 30.50 301 PHE C N 1
ATOM 8170 C CA . PHE C 1 319 ? 14.244 -24.716 45.070 1.00 30.03 301 PHE C CA 1
ATOM 8171 C C . PHE C 1 319 ? 14.313 -23.197 45.232 1.00 30.90 301 PHE C C 1
ATOM 8172 O O . PHE C 1 319 ? 15.269 -22.687 45.816 1.00 31.72 301 PHE C O 1
ATOM 8180 N N . PHE C 1 320 ? 13.313 -22.471 44.734 1.00 33.63 302 PHE C N 1
ATOM 8181 C CA . PHE C 1 320 ? 13.280 -21.025 44.973 1.00 36.66 302 PHE C CA 1
ATOM 8182 C C . PHE C 1 320 ? 13.132 -20.727 46.465 1.00 33.10 302 PHE C C 1
ATOM 8183 O O . PHE C 1 320 ? 13.734 -19.774 46.981 1.00 33.24 302 PHE C O 1
ATOM 8191 N N . GLU C 1 321 ? 12.350 -21.553 47.158 1.00 32.37 303 GLU C N 1
ATOM 8192 C CA . GLU C 1 321 ? 12.203 -21.413 48.606 1.00 36.75 303 GLU C CA 1
ATOM 8193 C C . GLU C 1 321 ? 13.546 -21.669 49.299 1.00 31.55 303 GLU C C 1
ATOM 8194 O O . GLU C 1 321 ? 13.932 -20.952 50.238 1.00 34.88 303 GLU C O 1
ATOM 8200 N N . VAL C 1 322 ? 14.278 -22.664 48.803 1.00 27.03 304 VAL C N 1
ATOM 8201 C CA . VAL C 1 322 ? 15.604 -22.967 49.342 1.00 27.07 304 VAL C CA 1
ATOM 8202 C C . VAL C 1 322 ? 16.543 -21.772 49.165 1.00 31.66 304 VAL C C 1
ATOM 8203 O O . VAL C 1 322 ? 17.263 -21.394 50.101 1.00 35.42 304 VAL C O 1
ATOM 8207 N N . PHE C 1 323 ? 16.531 -21.174 47.975 1.00 30.59 305 PHE C N 1
ATOM 8208 C CA . PHE C 1 323 ? 17.370 -20.009 47.720 1.00 30.80 305 PHE C CA 1
ATOM 8209 C C . PHE C 1 323 ? 16.996 -18.859 48.647 1.00 31.32 305 PHE C C 1
ATOM 8210 O O . PHE C 1 323 ? 17.876 -18.135 49.130 1.00 30.25 305 PHE C O 1
ATOM 8218 N N . ASP C 1 324 ? 15.700 -18.712 48.925 1.00 28.80 306 ASP C N 1
ATOM 8219 C CA . ASP C 1 324 ? 15.257 -17.686 49.867 1.00 32.77 306 ASP C CA 1
ATOM 8220 C C . ASP C 1 324 ? 15.816 -17.934 51.260 1.00 31.06 306 ASP C C 1
ATOM 8221 O O . ASP C 1 324 ? 16.229 -16.998 51.949 1.00 31.59 306 ASP C O 1
ATOM 8226 N N . VAL C 1 325 ? 15.846 -19.199 51.668 1.00 34.36 307 VAL C N 1
ATOM 8227 C CA . VAL C 1 325 ? 16.415 -19.542 52.968 1.00 32.35 307 VAL C CA 1
ATOM 8228 C C . VAL C 1 325 ? 17.899 -19.190 53.015 1.00 35.60 307 VAL C C 1
ATOM 8229 O O . VAL C 1 325 ? 18.364 -18.571 53.973 1.00 36.00 307 VAL C O 1
ATOM 8233 N N . LEU C 1 326 ? 18.638 -19.577 51.977 1.00 34.96 308 LEU C N 1
ATOM 8234 C CA . LEU C 1 326 ? 20.066 -19.270 51.916 1.00 35.38 308 LEU C CA 1
ATOM 8235 C C . LEU C 1 326 ? 20.322 -17.765 51.959 1.00 39.01 308 LEU C C 1
ATOM 8236 O O . LEU C 1 326 ? 21.278 -17.313 52.589 1.00 38.09 308 LEU C O 1
ATOM 8241 N N . GLN C 1 327 ? 19.467 -16.994 51.293 1.00 41.83 309 GLN C N 1
ATOM 8242 C CA . GLN C 1 327 ? 19.578 -15.536 51.310 1.00 47.48 309 GLN C CA 1
ATOM 8243 C C . GLN C 1 327 ? 19.319 -14.992 52.717 1.00 47.25 309 GLN C C 1
ATOM 8244 O O . GLN C 1 327 ? 20.030 -14.104 53.194 1.00 50.77 309 GLN C O 1
ATOM 8250 N N . ASP C 1 328 ? 18.303 -15.540 53.378 1.00 46.99 310 ASP C N 1
ATOM 8251 C CA . ASP C 1 328 ? 17.960 -15.154 54.743 1.00 51.41 310 ASP C CA 1
ATOM 8252 C C . ASP C 1 328 ? 19.094 -15.448 55.737 1.00 49.65 310 ASP C C 1
ATOM 8253 O O . ASP C 1 328 ? 19.372 -14.640 56.625 1.00 45.31 310 ASP C O 1
ATOM 8258 N N . LEU C 1 329 ? 19.746 -16.598 55.579 1.00 48.96 311 LEU C N 1
ATOM 8259 C CA . LEU C 1 329 ? 20.856 -16.993 56.452 1.00 48.28 311 LEU C CA 1
ATOM 8260 C C . LEU C 1 329 ? 22.162 -16.298 56.080 1.00 48.41 311 LEU C C 1
ATOM 8261 O O . LEU C 1 329 ? 23.158 -16.409 56.797 1.00 52.07 311 LEU C O 1
ATOM 8266 N N . GLY C 1 330 ? 22.156 -15.590 54.956 1.00 51.44 312 GLY C N 1
ATOM 8267 C CA . GLY C 1 330 ? 23.349 -14.927 54.456 1.00 53.14 312 GLY C CA 1
ATOM 8268 C C . GLY C 1 330 ? 24.390 -15.892 53.917 1.00 56.74 312 GLY C C 1
ATOM 8269 O O . GLY C 1 330 ? 25.593 -15.676 54.074 1.00 62.00 312 GLY C O 1
ATOM 8270 N N . LEU C 1 331 ? 23.922 -16.959 53.275 1.00 55.50 313 LEU C N 1
ATOM 8271 C CA . LEU C 1 331 ? 24.794 -18.022 52.774 1.00 57.99 313 LEU C CA 1
ATOM 8272 C C . LEU C 1 331 ? 24.642 -18.230 51.268 1.00 64.58 313 LEU C C 1
ATOM 8273 O O . LEU C 1 331 ? 24.377 -19.343 50.806 1.00 67.64 313 LEU C O 1
ATOM 8278 N N . THR C 1 332 ? 24.805 -17.151 50.510 1.00 67.23 314 THR C N 1
ATOM 8279 C CA . THR C 1 332 ? 24.638 -17.182 49.056 1.00 67.92 314 THR C CA 1
ATOM 8280 C C . THR C 1 332 ? 25.736 -17.937 48.292 1.00 62.87 314 THR C C 1
ATOM 8281 O O . THR C 1 332 ? 25.462 -18.552 47.261 1.00 62.91 314 THR C O 1
ATOM 8285 N N . LYS C 1 333 ? 26.974 -17.865 48.773 1.00 53.12 315 LYS C N 1
ATOM 8286 C CA . LYS C 1 333 ? 28.094 -18.550 48.127 1.00 55.04 315 LYS C CA 1
ATOM 8287 C C . LYS C 1 333 ? 28.147 -20.034 48.501 1.00 45.63 315 LYS C C 1
ATOM 8288 O O . LYS C 1 333 ? 28.367 -20.378 49.660 1.00 47.52 315 LYS C O 1
ATOM 8294 N N . VAL C 1 334 ? 27.930 -20.910 47.520 1.00 40.20 316 VAL C N 1
ATOM 8295 C CA . VAL C 1 334 ? 27.907 -22.359 47.757 1.00 39.17 316 VAL C CA 1
ATOM 8296 C C . VAL C 1 334 ? 28.958 -23.097 46.911 1.00 38.60 316 VAL C C 1
ATOM 8297 O O . VAL C 1 334 ? 28.621 -23.896 46.032 1.00 33.10 316 VAL C O 1
ATOM 8301 N N . ASN C 1 335 ? 30.229 -22.820 47.178 1.00 39.80 317 ASN C N 1
ATOM 8302 C CA . ASN C 1 335 ? 31.332 -23.414 46.425 1.00 45.77 317 ASN C CA 1
ATOM 8303 C C . ASN C 1 335 ? 31.444 -24.938 46.508 1.00 41.98 317 ASN C C 1
ATOM 8304 O O . ASN C 1 335 ? 31.960 -25.572 45.586 1.00 38.32 317 ASN C O 1
ATOM 8309 N N . GLY C 1 336 ? 30.985 -25.520 47.612 1.00 39.58 318 GLY C N 1
ATOM 8310 C CA . GLY C 1 336 ? 31.017 -26.965 47.769 1.00 36.01 318 GLY C CA 1
ATOM 8311 C C . GLY C 1 336 ? 29.894 -27.674 47.028 1.00 33.18 318 GLY C C 1
ATOM 8312 O O . GLY C 1 336 ? 29.876 -28.903 46.932 1.00 33.47 318 GLY C O 1
ATOM 8313 N N . GLY C 1 337 ? 28.965 -26.891 46.487 1.00 33.16 319 GLY C N 1
ATOM 8314 C CA . GLY C 1 337 ? 27.859 -27.413 45.697 1.00 33.96 319 GLY C CA 1
ATOM 8315 C C . GLY C 1 337 ? 26.614 -27.850 46.452 1.00 35.84 319 GLY C C 1
ATOM 8316 O O . GLY C 1 337 ? 26.525 -27.713 47.674 1.00 35.27 319 GLY C O 1
ATOM 8317 N N . PHE C 1 338 ? 25.656 -28.401 45.710 1.00 29.00 320 PHE C N 1
ATOM 8318 C CA . PHE C 1 338 ? 24.381 -28.838 46.271 1.00 29.15 320 PHE C CA 1
ATOM 8319 C C . PHE C 1 338 ? 24.238 -30.355 46.314 1.00 30.94 320 PHE C C 1
ATOM 8320 O O . PHE C 1 338 ? 24.588 -31.071 45.368 1.00 33.33 320 PHE C O 1
ATOM 8328 N N . ILE C 1 339 ? 23.740 -30.836 47.445 1.00 28.24 321 ILE C N 1
ATOM 8329 C CA . ILE C 1 339 ? 23.529 -32.257 47.657 1.00 23.59 321 ILE C CA 1
ATOM 8330 C C . ILE C 1 339 ? 22.067 -32.470 48.033 1.00 27.86 321 ILE C C 1
ATOM 8331 O O . ILE C 1 339 ? 21.636 -32.102 49.123 1.00 32.07 321 ILE C O 1
ATOM 8336 N N . VAL C 1 340 ? 21.307 -33.054 47.113 1.00 26.38 322 VAL C N 1
ATOM 8337 C CA . VAL C 1 340 ? 19.876 -33.254 47.305 1.00 26.78 322 VAL C CA 1
ATOM 8338 C C . VAL C 1 340 ? 19.590 -34.690 47.716 1.00 31.90 322 VAL C C 1
ATOM 8339 O O . VAL C 1 340 ? 20.132 -35.631 47.138 1.00 30.07 322 VAL C O 1
ATOM 8343 N N . THR C 1 341 ? 18.743 -34.854 48.724 1.00 29.81 323 THR C N 1
ATOM 8344 C CA . THR C 1 341 ? 18.393 -36.183 49.198 1.00 28.50 323 THR C CA 1
ATOM 8345 C C . THR C 1 341 ? 16.946 -36.226 49.700 1.00 31.08 323 THR C C 1
ATOM 8346 O O . THR C 1 341 ? 16.192 -35.270 49.519 1.00 32.45 323 THR C O 1
ATOM 8350 N N . GLY C 1 342 ? 16.564 -37.327 50.341 1.00 30.05 324 GLY C N 1
ATOM 8351 C CA . GLY C 1 342 ? 15.187 -37.515 50.763 1.00 29.60 324 GLY C CA 1
ATOM 8352 C C . GLY C 1 342 ? 14.379 -38.264 49.723 1.00 31.71 324 GLY C C 1
ATOM 8353 O O . GLY C 1 342 ? 14.826 -38.423 48.592 1.00 32.02 324 GLY C O 1
ATOM 8354 N N . GLY C 1 343 ? 13.196 -38.738 50.105 1.00 31.64 325 GLY C N 1
ATOM 8355 C CA . GLY C 1 343 ? 12.366 -39.531 49.211 1.00 27.84 325 GLY C CA 1
ATOM 8356 C C . GLY C 1 343 ? 12.042 -38.904 47.865 1.00 29.79 325 GLY C C 1
ATOM 8357 O O . GLY C 1 343 ? 12.053 -39.588 46.840 1.00 33.58 325 GLY C O 1
ATOM 8358 N N . SER C 1 344 ? 11.812 -37.595 47.849 1.00 30.33 326 SER C N 1
ATOM 8359 C CA . SER C 1 344 ? 11.468 -36.905 46.606 1.00 31.12 326 SER C CA 1
ATOM 8360 C C . SER C 1 344 ? 12.665 -36.778 45.674 1.00 33.61 326 SER C C 1
ATOM 8361 O O . SER C 1 344 ? 12.510 -36.442 44.501 1.00 33.25 326 SER C O 1
ATOM 8364 N N . ALA C 1 345 ? 13.860 -37.042 46.197 1.00 31.25 327 ALA C N 1
ATOM 8365 C CA . ALA C 1 345 ? 15.054 -37.048 45.363 1.00 31.97 327 ALA C CA 1
ATOM 8366 C C . ALA C 1 345 ? 15.061 -38.298 44.489 1.00 35.50 327 ALA C C 1
ATOM 8367 O O . ALA C 1 345 ? 15.949 -38.470 43.655 1.00 35.28 327 ALA C O 1
ATOM 8369 N N . ASN C 1 346 ? 14.052 -39.151 44.665 1.00 37.87 328 ASN C N 1
ATOM 8370 C CA . ASN C 1 346 ? 13.893 -40.319 43.811 1.00 39.86 328 ASN C CA 1
ATOM 8371 C C . ASN C 1 346 ? 13.340 -39.930 42.436 1.00 39.51 328 ASN C C 1
ATOM 8372 O O . ASN C 1 346 ? 13.364 -40.728 41.502 1.00 38.30 328 ASN C O 1
ATOM 8377 N N . LEU C 1 347 ? 12.835 -38.704 42.323 1.00 37.43 329 LEU C N 1
ATOM 8378 C CA . LEU C 1 347 ? 12.277 -38.199 41.065 1.00 40.94 329 LEU C CA 1
ATOM 8379 C C . LEU C 1 347 ? 13.329 -38.000 39.983 1.00 42.35 329 LEU C C 1
ATOM 8380 O O . LEU C 1 347 ? 14.396 -37.449 40.241 1.00 38.38 329 LEU C O 1
ATOM 8385 N N . LEU C 1 348 ? 13.021 -38.442 38.768 1.00 44.85 330 LEU C N 1
ATOM 8386 C CA . LEU C 1 348 ? 13.896 -38.177 37.635 1.00 42.16 330 LEU C CA 1
ATOM 8387 C C . LEU C 1 348 ? 13.845 -36.683 37.347 1.00 35.25 330 LEU C C 1
ATOM 8388 O O . LEU C 1 348 ? 12.813 -36.044 37.553 1.00 36.30 330 LEU C O 1
ATOM 8393 N N . GLY C 1 349 ? 14.961 -36.124 36.891 1.00 29.82 331 GLY C N 1
ATOM 8394 C CA . GLY C 1 349 ? 15.012 -34.726 36.492 1.00 33.99 331 GLY C CA 1
ATOM 8395 C C . GLY C 1 349 ? 15.331 -33.697 37.565 1.00 37.74 331 GLY C C 1
ATOM 8396 O O . GLY C 1 349 ? 15.509 -32.519 37.257 1.00 41.46 331 GLY C O 1
ATOM 8397 N N . VAL C 1 350 ? 15.398 -34.125 38.822 1.00 39.03 332 VAL C N 1
ATOM 8398 C CA . VAL C 1 350 ? 15.695 -33.204 39.920 1.00 35.22 332 VAL C CA 1
ATOM 8399 C C . VAL C 1 350 ? 17.086 -32.583 39.770 1.00 31.31 332 VAL C C 1
ATOM 8400 O O . VAL C 1 350 ? 17.257 -31.353 39.850 1.00 31.81 332 VAL C O 1
ATOM 8404 N N . LYS C 1 351 ? 18.074 -33.441 39.537 1.00 32.79 333 LYS C N 1
ATOM 8405 C CA . LYS C 1 351 ? 19.448 -32.986 39.365 1.00 33.84 333 LYS C CA 1
ATOM 8406 C C . LYS C 1 351 ? 19.554 -32.013 38.194 1.00 33.83 333 LYS C C 1
ATOM 8407 O O . LYS C 1 351 ? 20.199 -30.975 38.311 1.00 30.67 333 LYS C O 1
ATOM 8413 N N . GLU C 1 352 ? 18.906 -32.340 37.078 1.00 37.35 334 GLU C N 1
ATOM 8414 C CA . GLU C 1 352 ? 18.949 -31.479 35.899 1.00 37.52 334 GLU C CA 1
ATOM 8415 C C . GLU C 1 352 ? 18.309 -30.117 36.151 1.00 33.47 334 GLU C C 1
ATOM 8416 O O . GLU C 1 352 ? 18.848 -29.090 35.738 1.00 33.97 334 GLU C O 1
ATOM 8422 N N . LEU C 1 353 ? 17.171 -30.108 36.840 1.00 31.66 335 LEU C N 1
ATOM 8423 C CA . LEU C 1 353 ? 16.478 -28.860 37.151 1.00 34.15 335 LEU C CA 1
ATOM 8424 C C . LEU C 1 353 ? 17.326 -27.949 38.037 1.00 33.27 335 LEU C C 1
ATOM 8425 O O . LEU C 1 353 ? 17.544 -26.762 37.714 1.00 31.76 335 LEU C O 1
ATOM 8430 N N . LEU C 1 354 ? 17.834 -28.501 39.137 1.00 32.17 336 LEU C N 1
ATOM 8431 C CA . LEU C 1 354 ? 18.647 -27.675 40.020 1.00 33.16 336 LEU C CA 1
ATOM 8432 C C . LEU C 1 354 ? 19.906 -27.210 39.289 1.00 32.38 336 LEU C C 1
ATOM 8433 O O . LEU C 1 354 ? 20.301 -26.052 39.406 1.00 32.40 336 LEU C O 1
ATOM 8438 N N . SER C 1 355 ? 20.508 -28.102 38.506 1.00 31.94 337 SER C N 1
ATOM 8439 C CA . SER C 1 355 ? 21.685 -27.745 37.714 1.00 33.65 337 SER C CA 1
ATOM 8440 C C . SER C 1 355 ? 21.380 -26.625 36.733 1.00 34.94 337 SER C C 1
ATOM 8441 O O . SER C 1 355 ? 22.256 -25.829 36.398 1.00 38.12 337 SER C O 1
ATOM 8444 N N . ASP C 1 356 ? 20.128 -26.546 36.295 1.00 38.75 338 ASP C N 1
ATOM 8445 C CA . ASP C 1 356 ? 19.721 -25.479 35.397 1.00 39.93 338 ASP C CA 1
ATOM 8446 C C . ASP C 1 356 ? 19.482 -24.198 36.178 1.00 40.84 338 ASP C C 1
ATOM 8447 O O . ASP C 1 356 ? 19.459 -23.110 35.601 1.00 38.60 338 ASP C O 1
ATOM 8452 N N . MET C 1 357 ? 19.310 -24.319 37.491 1.00 37.35 339 MET C N 1
ATOM 8453 C CA . MET C 1 357 ? 19.028 -23.134 38.299 1.00 34.27 339 MET C CA 1
ATOM 8454 C C . MET C 1 357 ? 20.271 -22.542 38.988 1.00 37.58 339 MET C C 1
ATOM 8455 O O . MET C 1 357 ? 20.255 -21.387 39.417 1.00 40.49 339 MET C O 1
ATOM 8460 N N . VAL C 1 358 ? 21.340 -23.325 39.097 1.00 35.11 340 VAL C N 1
ATOM 8461 C CA . VAL C 1 358 ? 22.562 -22.868 39.768 1.00 37.34 340 VAL C CA 1
ATOM 8462 C C . VAL C 1 358 ? 23.817 -23.078 38.916 1.00 41.20 340 VAL C C 1
ATOM 8463 O O . VAL C 1 358 ? 23.814 -23.874 37.979 1.00 41.60 340 VAL C O 1
ATOM 8467 N N . SER C 1 359 ? 24.888 -22.361 39.246 1.00 43.65 341 SER C N 1
ATOM 8468 C CA . SER C 1 359 ? 26.161 -22.506 38.539 1.00 44.07 341 SER C CA 1
ATOM 8469 C C . SER C 1 359 ? 27.098 -23.506 39.223 1.00 43.60 341 SER C C 1
ATOM 8470 O O . SER C 1 359 ? 28.182 -23.807 38.711 1.00 41.19 341 SER C O 1
ATOM 8473 N N . GLU C 1 360 ? 26.679 -24.011 40.382 1.00 39.27 342 GLU C N 1
ATOM 8474 C CA . GLU C 1 360 ? 27.481 -24.947 41.174 1.00 36.34 342 GLU C CA 1
ATOM 8475 C C . GLU C 1 360 ? 27.156 -26.411 40.876 1.00 34.05 342 GLU C C 1
ATOM 8476 O O . GLU C 1 360 ? 26.167 -26.714 40.213 1.00 34.02 342 GLU C O 1
ATOM 8482 N N . LYS C 1 361 ? 28.004 -27.307 41.378 1.00 33.25 343 LYS C N 1
ATOM 8483 C CA . LYS C 1 361 ? 27.805 -28.749 41.231 1.00 38.24 343 LYS C CA 1
ATOM 8484 C C . LYS C 1 361 ? 26.535 -29.222 41.952 1.00 37.85 343 LYS C C 1
ATOM 8485 O O . LYS C 1 361 ? 26.153 -28.672 42.983 1.00 37.33 343 LYS C O 1
ATOM 8491 N N . VAL C 1 362 ? 25.869 -30.225 41.388 1.00 31.67 344 VAL C N 1
ATOM 8492 C CA . VAL C 1 362 ? 24.651 -30.779 41.979 1.00 29.46 344 VAL C CA 1
ATOM 8493 C C . VAL C 1 362 ? 24.735 -32.296 41.969 1.00 32.29 344 VAL C C 1
ATOM 8494 O O . VAL C 1 362 ? 25.109 -32.888 40.960 1.00 37.69 344 VAL C O 1
ATOM 8498 N N . ARG C 1 363 ? 24.402 -32.926 43.090 1.00 28.13 345 ARG C N 1
ATOM 8499 C CA . ARG C 1 363 ? 24.341 -34.384 43.125 1.00 28.93 345 ARG C CA 1
ATOM 8500 C C . ARG C 1 363 ? 23.185 -34.876 43.983 1.00 31.85 345 ARG C C 1
ATOM 8501 O O . ARG C 1 363 ? 22.691 -34.155 44.845 1.00 31.71 345 ARG C O 1
ATOM 8509 N N . ILE C 1 364 ? 22.751 -36.106 43.726 1.00 28.67 346 ILE C N 1
ATOM 8510 C CA . ILE C 1 364 ? 21.712 -36.737 44.531 1.00 32.97 346 ILE C CA 1
ATOM 8511 C C . ILE C 1 364 ? 22.387 -37.704 45.492 1.00 35.12 346 ILE C C 1
ATOM 8512 O O . ILE C 1 364 ? 23.083 -38.618 45.056 1.00 34.13 346 ILE C O 1
ATOM 8517 N N . HIS C 1 365 ? 22.187 -37.523 46.795 1.00 34.19 347 HIS C N 1
ATOM 8518 C CA . HIS C 1 365 ? 22.812 -38.440 47.742 1.00 36.70 347 HIS C CA 1
ATOM 8519 C C . HIS C 1 365 ? 21.963 -39.658 48.066 1.00 37.39 347 HIS C C 1
ATOM 8520 O O . HIS C 1 365 ? 20.798 -39.555 48.452 1.00 33.85 347 HIS C O 1
ATOM 8527 N N . THR C 1 366 ? 22.583 -40.819 47.906 1.00 37.37 348 THR C N 1
ATOM 8528 C CA . THR C 1 366 ? 21.977 -42.086 48.275 1.00 36.26 348 THR C CA 1
ATOM 8529 C C . THR C 1 366 ? 22.980 -42.840 49.147 1.00 38.64 348 THR C C 1
ATOM 8530 O O . THR C 1 366 ? 24.139 -42.983 48.763 1.00 33.25 348 THR C O 1
ATOM 8534 N N . PRO C 1 367 ? 22.547 -43.304 50.334 1.00 39.91 349 PRO C N 1
ATOM 8535 C CA . PRO C 1 367 ? 23.430 -44.101 51.197 1.00 37.81 349 PRO C CA 1
ATOM 8536 C C . PRO C 1 367 ? 24.008 -45.329 50.491 1.00 37.36 349 PRO C C 1
ATOM 8537 O O . PRO C 1 367 ? 23.348 -45.938 49.650 1.00 36.73 349 PRO C O 1
ATOM 8541 N N . SER C 1 368 ? 25.244 -45.674 50.837 1.00 38.95 350 SER C N 1
ATOM 8542 C CA . SER C 1 368 ? 25.959 -46.757 50.173 1.00 41.80 350 SER C CA 1
ATOM 8543 C C . SER C 1 368 ? 25.632 -48.164 50.697 1.00 42.81 350 SER C C 1
ATOM 8544 O O . SER C 1 368 ? 25.714 -49.137 49.948 1.00 43.42 350 SER C O 1
ATOM 8547 N N . GLN C 1 369 ? 25.282 -48.276 51.978 1.00 44.95 351 GLN C N 1
ATOM 8548 C CA . GLN C 1 369 ? 25.064 -49.586 52.608 1.00 45.25 351 GLN C CA 1
ATOM 8549 C C . GLN C 1 369 ? 23.873 -50.413 52.108 1.00 50.77 351 GLN C C 1
ATOM 8550 O O . GLN C 1 369 ? 22.774 -49.893 51.899 1.00 49.26 351 GLN C O 1
ATOM 8556 N N . MET C 1 370 ? 24.125 -51.703 51.889 1.00 54.45 352 MET C N 1
ATOM 8557 C CA . MET C 1 370 ? 23.080 -52.684 51.613 1.00 58.81 352 MET C CA 1
ATOM 8558 C C . MET C 1 370 ? 22.292 -52.836 52.922 1.00 58.85 352 MET C C 1
ATOM 8559 O O . MET C 1 370 ? 22.911 -53.029 53.970 1.00 62.78 352 MET C O 1
ATOM 8564 N N . GLY C 1 371 ? 20.965 -52.741 52.914 1.00 58.76 353 GLY C N 1
ATOM 8565 C CA . GLY C 1 371 ? 20.187 -52.238 51.803 1.00 53.73 353 GLY C CA 1
ATOM 8566 C C . GLY C 1 371 ? 19.367 -51.033 52.239 1.00 50.75 353 GLY C C 1
ATOM 8567 O O . GLY C 1 371 ? 18.184 -51.139 52.565 1.00 51.93 353 GLY C O 1
ATOM 8568 N N . ILE C 1 372 ? 20.028 -49.883 52.272 1.00 47.52 354 ILE C N 1
ATOM 8569 C CA . ILE C 1 372 ? 19.402 -48.608 52.596 1.00 41.87 354 ILE C CA 1
ATOM 8570 C C . ILE C 1 372 ? 19.734 -47.674 51.446 1.00 40.34 354 ILE C C 1
ATOM 8571 O O . ILE C 1 372 ? 19.743 -46.449 51.586 1.00 41.30 354 ILE C O 1
ATOM 8576 N N . ARG C 1 373 ? 20.008 -48.284 50.299 1.00 39.57 355 ARG C N 1
ATOM 8577 C CA . ARG C 1 373 ? 20.362 -47.561 49.085 1.00 45.22 355 ARG C CA 1
ATOM 8578 C C . ARG C 1 373 ? 19.163 -46.829 48.466 1.00 41.30 355 ARG C C 1
ATOM 8579 O O . ARG C 1 373 ? 18.845 -46.995 47.290 1.00 40.40 355 ARG C O 1
ATOM 8587 N N . LYS C 1 374 ? 18.509 -46.019 49.291 1.00 41.17 356 LYS C N 1
ATOM 8588 C CA . LYS C 1 374 ? 17.405 -45.158 48.883 1.00 44.83 356 LYS C CA 1
ATOM 8589 C C . LYS C 1 374 ? 17.628 -43.827 49.587 1.00 39.24 356 LYS C C 1
ATOM 8590 O O . LYS C 1 374 ? 17.979 -43.813 50.768 1.00 38.56 356 LYS C O 1
ATOM 8596 N N . PRO C 1 375 ? 17.451 -42.703 48.872 1.00 34.45 357 PRO C N 1
ATOM 8597 C CA . PRO C 1 375 ? 17.742 -41.423 49.532 1.00 32.90 357 PRO C CA 1
ATOM 8598 C C . PRO C 1 375 ? 16.890 -41.107 50.770 1.00 36.15 357 PRO C C 1
ATOM 8599 O O . PRO C 1 375 ? 17.369 -40.367 51.641 1.00 36.80 357 PRO C O 1
ATOM 8603 N N . GLU C 1 376 ? 15.719 -41.724 50.917 1.00 34.71 358 GLU C N 1
ATOM 8604 C CA . GLU C 1 376 ? 14.905 -41.455 52.105 1.00 39.80 358 GLU C CA 1
ATOM 8605 C C . GLU C 1 376 ? 15.563 -41.951 53.394 1.00 37.64 358 GLU C C 1
ATOM 8606 O O . GLU C 1 376 ? 15.160 -41.556 54.487 1.00 35.85 358 GLU C O 1
ATOM 8612 N N . PHE C 1 377 ? 16.555 -42.826 53.282 1.00 36.64 359 PHE C N 1
ATOM 8613 C CA . PHE C 1 377 ? 17.247 -43.295 54.481 1.00 36.25 359 PHE C CA 1
ATOM 8614 C C . PHE C 1 377 ? 18.406 -42.404 54.933 1.00 34.79 359 PHE C C 1
ATOM 8615 O O . PHE C 1 377 ? 18.972 -42.636 56.016 1.00 36.52 359 PHE C O 1
ATOM 8623 N N . SER C 1 378 ? 18.698 -41.345 54.172 1.00 31.05 360 SER C N 1
ATOM 8624 C CA . SER C 1 378 ? 19.866 -40.507 54.476 1.00 33.38 360 SER C CA 1
ATOM 8625 C C . SER C 1 378 ? 19.895 -39.973 55.904 1.00 34.83 360 SER C C 1
ATOM 8626 O O . SER C 1 378 ? 20.953 -39.947 56.544 1.00 33.86 360 SER C O 1
ATOM 8629 N N . SER C 1 379 ? 18.748 -39.531 56.400 1.00 31.95 361 SER C N 1
ATOM 8630 C CA . SER C 1 379 ? 18.691 -39.021 57.757 1.00 30.18 361 SER C CA 1
ATOM 8631 C C . SER C 1 379 ? 19.027 -40.108 58.770 1.00 34.16 361 SER C C 1
ATOM 8632 O O . SER C 1 379 ? 19.939 -39.931 59.592 1.00 41.48 361 SER C O 1
ATOM 8635 N N . ALA C 1 380 ? 18.387 -41.269 58.641 1.00 33.18 362 ALA C N 1
ATOM 8636 C CA . ALA C 1 380 ? 18.542 -42.284 59.678 1.00 31.60 362 ALA C CA 1
ATOM 8637 C C . ALA C 1 380 ? 19.974 -42.784 59.799 1.00 35.06 362 ALA C C 1
ATOM 8638 O O . ALA C 1 380 ? 20.531 -42.848 60.902 1.00 34.77 362 ALA C O 1
ATOM 8640 N N . ILE C 1 381 ? 20.623 -42.985 58.664 1.00 36.85 363 ILE C N 1
ATOM 8641 C CA . ILE C 1 381 ? 21.978 -43.495 58.702 1.00 37.94 363 ILE C CA 1
ATOM 8642 C C . ILE C 1 381 ? 22.879 -42.415 59.281 1.00 35.90 363 ILE C C 1
ATOM 8643 O O . ILE C 1 381 ? 23.741 -42.712 60.121 1.00 35.59 363 ILE C O 1
ATOM 8648 N N . SER C 1 382 ? 22.619 -41.158 58.916 1.00 36.48 364 SER C N 1
ATOM 8649 C CA . SER C 1 382 ? 23.452 -40.073 59.396 1.00 36.29 364 SER C CA 1
ATOM 8650 C C . SER C 1 382 ? 23.327 -39.968 60.894 1.00 35.18 364 SER C C 1
ATOM 8651 O O . SER C 1 382 ? 24.319 -39.696 61.585 1.00 33.49 364 SER C O 1
ATOM 8654 N N . THR C 1 383 ? 22.141 -40.299 61.404 1.00 34.75 365 THR C N 1
ATOM 8655 C CA . THR C 1 383 ? 21.922 -40.209 62.840 1.00 32.41 365 THR C CA 1
ATOM 8656 C C . THR C 1 383 ? 22.877 -41.138 63.555 1.00 32.32 365 THR C C 1
ATOM 8657 O O . THR C 1 383 ? 23.527 -40.753 64.540 1.00 34.29 365 THR C O 1
ATOM 8661 N N . ILE C 1 384 ? 23.022 -42.339 63.007 1.00 33.50 366 ILE C N 1
ATOM 8662 C CA . ILE C 1 384 ? 23.933 -43.299 63.602 1.00 34.36 366 ILE C CA 1
ATOM 8663 C C . ILE C 1 384 ? 25.349 -42.746 63.609 1.00 38.66 366 ILE C C 1
ATOM 8664 O O . ILE C 1 384 ? 26.025 -42.780 64.648 1.00 36.62 366 ILE C O 1
ATOM 8669 N N . SER C 1 385 ? 25.769 -42.162 62.489 1.00 40.86 367 SER C N 1
ATOM 8670 C CA . SER C 1 385 ? 27.116 -41.617 62.423 1.00 41.41 367 SER C CA 1
ATOM 8671 C C . SER C 1 385 ? 27.287 -40.547 63.492 1.00 38.43 367 SER C C 1
ATOM 8672 O O . SER C 1 385 ? 28.304 -40.524 64.201 1.00 35.31 367 SER C O 1
ATOM 8675 N N . SER C 1 386 ? 26.242 -39.744 63.693 1.00 36.01 368 SER C N 1
ATOM 8676 C CA . SER C 1 386 ? 26.324 -38.679 64.683 1.00 32.56 368 SER C CA 1
ATOM 8677 C C . SER C 1 386 ? 26.576 -39.274 66.051 1.00 37.73 368 SER C C 1
ATOM 8678 O O . SER C 1 386 ? 27.507 -38.858 66.755 1.00 39.50 368 SER C O 1
ATOM 8681 N N . SER C 1 387 ? 25.820 -40.316 66.382 1.00 36.52 369 SER C N 1
ATOM 8682 C CA . SER C 1 387 ? 25.963 -40.909 67.697 1.00 39.83 369 SER C CA 1
ATOM 8683 C C . SER C 1 387 ? 27.368 -41.455 67.846 1.00 40.72 369 SER C C 1
ATOM 8684 O O . SER C 1 387 ? 28.048 -41.180 68.850 1.00 42.54 369 SER C O 1
ATOM 8687 N N . ILE C 1 388 ? 27.865 -42.080 66.781 1.00 35.53 370 ILE C N 1
ATOM 8688 C CA . ILE C 1 388 ? 29.189 -42.669 66.859 1.00 36.77 370 ILE C CA 1
ATOM 8689 C C . ILE C 1 388 ? 30.203 -41.575 67.091 1.00 39.77 370 ILE C C 1
ATOM 8690 O O . ILE C 1 388 ? 31.087 -41.714 67.947 1.00 41.65 370 ILE C O 1
ATOM 8695 N N . ALA C 1 389 ? 30.035 -40.457 66.390 1.00 38.60 371 ALA C N 1
ATOM 8696 C CA . ALA C 1 389 ? 31.001 -39.384 66.527 1.00 40.24 371 ALA C CA 1
ATOM 8697 C C . ALA C 1 389 ? 31.084 -38.933 67.976 1.00 41.26 371 ALA C C 1
ATOM 8698 O O . ALA C 1 389 ? 32.180 -38.878 68.549 1.00 41.66 371 ALA C O 1
ATOM 8700 N N . PHE C 1 390 ? 29.930 -38.756 68.616 1.00 38.40 372 PHE C N 1
ATOM 8701 C CA . PHE C 1 390 ? 29.987 -38.260 69.983 1.00 41.78 372 PHE C CA 1
ATOM 8702 C C . PHE C 1 390 ? 30.545 -39.328 70.900 1.00 44.88 372 PHE C C 1
ATOM 8703 O O . PHE C 1 3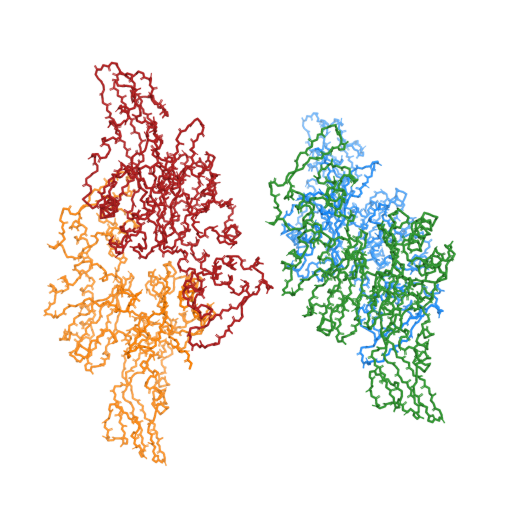90 ? 31.314 -39.012 71.817 1.00 43.86 372 PHE C O 1
ATOM 8711 N N . ASP C 1 391 ? 30.258 -40.591 70.592 1.00 44.34 373 ASP C N 1
ATOM 8712 C CA . ASP C 1 391 ? 30.818 -41.675 71.385 1.00 45.03 373 ASP C CA 1
ATOM 8713 C C . ASP C 1 391 ? 32.326 -41.589 71.326 1.00 41.52 373 ASP C C 1
ATOM 8714 O O . ASP C 1 391 ? 33.003 -41.703 72.347 1.00 40.08 373 ASP C O 1
ATOM 8719 N N . GLU C 1 392 ? 32.845 -41.373 70.123 1.00 42.11 374 GLU C N 1
ATOM 8720 C CA . GLU C 1 392 ? 34.281 -41.279 69.944 1.00 44.71 374 GLU C CA 1
ATOM 8721 C C . GLU C 1 392 ? 34.829 -40.020 70.604 1.00 44.14 374 GLU C C 1
ATOM 8722 O O . GLU C 1 392 ? 35.926 -40.049 71.159 1.00 45.08 374 GLU C O 1
ATOM 8728 N N . LEU C 1 393 ? 34.071 -38.924 70.573 1.00 40.97 375 LEU C N 1
ATOM 8729 C CA . LEU C 1 393 ? 34.559 -37.689 71.185 1.00 41.11 375 LEU C CA 1
ATOM 8730 C C . LEU C 1 393 ? 34.638 -37.763 72.712 1.00 40.45 375 LEU C C 1
ATOM 8731 O O . LEU C 1 393 ? 35.637 -37.354 73.302 1.00 37.86 375 LEU C O 1
ATOM 8736 N N . LEU C 1 394 ? 33.597 -38.281 73.354 1.00 39.78 376 LEU C N 1
ATOM 8737 C CA . LEU C 1 394 ? 33.568 -38.311 74.816 1.00 44.76 376 LEU C CA 1
ATOM 8738 C C . LEU C 1 394 ? 34.185 -39.563 75.448 1.00 51.96 376 LEU C C 1
ATOM 8739 O O . LEU C 1 394 ? 34.181 -39.707 76.675 1.00 49.03 376 LEU C O 1
ATOM 8744 N N . ASP C 1 395 ? 34.704 -40.465 74.621 1.00 61.99 377 ASP C N 1
ATOM 8745 C CA . ASP C 1 395 ? 35.372 -41.660 75.135 1.00 72.20 377 ASP C CA 1
ATOM 8746 C C . ASP C 1 395 ? 36.580 -41.288 75.990 1.00 75.16 377 ASP C C 1
ATOM 8747 O O . ASP C 1 395 ? 37.467 -40.557 75.544 1.00 71.66 377 ASP C O 1
ATOM 8752 N N . GLU D 1 21 ? 7.018 -52.314 -10.132 1.00 81.90 3 GLU D N 1
ATOM 8753 C CA . GLU D 1 21 ? 7.478 -51.584 -8.957 1.00 87.01 3 GLU D CA 1
ATOM 8754 C C . GLU D 1 21 ? 8.017 -50.215 -9.351 1.00 83.06 3 GLU D C 1
ATOM 8755 O O . GLU D 1 21 ? 8.927 -50.105 -10.174 1.00 81.22 3 GLU D O 1
ATOM 8761 N N . HIS D 1 22 ? 7.448 -49.173 -8.752 1.00 81.74 4 HIS D N 1
ATOM 8762 C CA . HIS D 1 22 ? 7.855 -47.807 -9.048 1.00 78.12 4 HIS D CA 1
ATOM 8763 C C . HIS D 1 22 ? 8.462 -47.165 -7.807 1.00 72.32 4 HIS D C 1
ATOM 8764 O O . HIS D 1 22 ? 7.792 -46.983 -6.791 1.00 71.34 4 HIS D O 1
ATOM 8771 N N . TYR D 1 23 ? 9.738 -46.818 -7.906 1.00 67.03 5 TYR D N 1
ATOM 8772 C CA . TYR D 1 23 ? 10.455 -46.207 -6.797 1.00 59.36 5 TYR D CA 1
ATOM 8773 C C . TYR D 1 23 ? 10.841 -44.771 -7.103 1.00 51.23 5 TYR D C 1
ATOM 8774 O O . TYR D 1 23 ? 10.972 -44.384 -8.265 1.00 52.29 5 TYR D O 1
ATOM 8783 N N . TYR D 1 24 ? 11.014 -43.984 -6.047 1.00 42.37 6 TYR D N 1
ATOM 8784 C CA . TYR D 1 24 ? 11.428 -42.599 -6.195 1.00 39.05 6 TYR D CA 1
ATOM 8785 C C . TYR D 1 24 ? 12.729 -42.402 -5.433 1.00 37.84 6 TYR D C 1
ATOM 8786 O O . TYR D 1 24 ? 12.795 -42.646 -4.229 1.00 34.80 6 TYR D O 1
ATOM 8795 N N . VAL D 1 25 ? 13.765 -41.975 -6.144 1.00 40.33 7 VAL D N 1
ATOM 8796 C CA . VAL D 1 25 ? 15.074 -41.772 -5.537 1.00 38.60 7 VAL D CA 1
ATOM 8797 C C . VAL D 1 25 ? 15.482 -40.309 -5.626 1.00 35.77 7 VAL D C 1
ATOM 8798 O O . VAL D 1 25 ? 15.534 -39.740 -6.716 1.00 34.81 7 VAL D O 1
ATOM 8802 N N . SER D 1 26 ? 15.778 -39.699 -4.483 1.00 33.76 8 SER D N 1
ATOM 8803 C CA . SER D 1 26 ? 16.241 -38.317 -4.501 1.00 32.30 8 SER D CA 1
ATOM 8804 C C . SER D 1 26 ? 17.699 -38.197 -4.070 1.00 30.69 8 SER D C 1
ATOM 8805 O O . SER D 1 26 ? 18.198 -39.002 -3.273 1.00 31.38 8 SER D O 1
ATOM 8808 N N . ILE D 1 27 ? 18.352 -37.160 -4.588 1.00 28.45 9 ILE D N 1
ATOM 8809 C CA . ILE D 1 27 ? 19.739 -36.844 -4.264 1.00 28.97 9 ILE D CA 1
ATOM 8810 C C . ILE D 1 27 ? 19.859 -35.384 -3.843 1.00 29.44 9 ILE D C 1
ATOM 8811 O O . ILE D 1 27 ? 19.372 -34.484 -4.525 1.00 30.35 9 ILE D O 1
ATOM 8816 N N . ASP D 1 28 ? 20.519 -35.175 -2.714 1.00 28.02 10 ASP D N 1
ATOM 8817 C CA . ASP D 1 28 ? 20.824 -33.867 -2.165 1.00 27.17 10 ASP D CA 1
ATOM 8818 C C . ASP D 1 28 ? 22.353 -33.747 -2.125 1.00 26.88 10 ASP D C 1
ATOM 8819 O O . ASP D 1 28 ? 23.001 -34.417 -1.326 1.00 28.69 10 ASP D O 1
ATOM 8824 N N . ILE D 1 29 ? 22.923 -32.903 -2.983 1.00 24.27 11 ILE D N 1
ATOM 8825 C CA . ILE D 1 29 ? 24.374 -32.714 -3.033 1.00 28.19 11 ILE D CA 1
ATOM 8826 C C . ILE D 1 29 ? 24.787 -31.608 -2.061 1.00 27.97 11 ILE D C 1
ATOM 8827 O O . ILE D 1 29 ? 24.958 -30.454 -2.451 1.00 29.27 11 ILE D O 1
ATOM 8832 N N . GLY D 1 30 ? 24.923 -31.969 -0.789 1.00 28.19 12 GLY D N 1
ATOM 8833 C CA . GLY D 1 30 ? 25.222 -31.003 0.253 1.00 28.05 12 GLY D CA 1
ATOM 8834 C C . GLY D 1 30 ? 26.696 -30.696 0.440 1.00 29.73 12 GLY D C 1
ATOM 8835 O O . GLY D 1 30 ? 27.560 -31.508 0.105 1.00 26.78 12 GLY D O 1
ATOM 8836 N N . SER D 1 31 ? 26.973 -29.509 0.977 1.00 27.25 13 SER D N 1
ATOM 8837 C CA . SER D 1 31 ? 28.333 -29.096 1.306 1.00 30.68 13 SER D CA 1
ATOM 8838 C C . SER D 1 31 ? 28.973 -29.998 2.356 1.00 34.47 13 SER D C 1
ATOM 8839 O O . SER D 1 31 ? 30.186 -30.194 2.354 1.00 36.90 13 SER D O 1
ATOM 8842 N N . SER D 1 32 ? 28.167 -30.538 3.264 1.00 29.94 14 SER D N 1
ATOM 8843 C CA . SER D 1 32 ? 28.709 -31.432 4.283 1.00 30.84 14 SER D CA 1
ATOM 8844 C C . SER D 1 32 ? 28.635 -32.881 3.813 1.00 29.74 14 SER D C 1
ATOM 8845 O O . SER D 1 32 ? 29.610 -33.622 3.913 1.00 26.74 14 SER D O 1
ATOM 8848 N N . SER D 1 33 ? 27.474 -33.296 3.323 1.00 27.05 15 SER D N 1
ATOM 8849 C CA . SER D 1 33 ? 27.333 -34.663 2.843 1.00 30.13 15 SER D CA 1
ATOM 8850 C C . SER D 1 33 ? 26.315 -34.795 1.717 1.00 31.92 15 SER D C 1
ATOM 8851 O O . SER D 1 33 ? 25.338 -34.049 1.647 1.00 28.10 15 SER D O 1
ATOM 8854 N N . VAL D 1 34 ? 26.552 -35.762 0.841 1.00 33.35 16 VAL D N 1
ATOM 8855 C CA . VAL D 1 34 ? 25.577 -36.120 -0.169 1.00 33.28 16 VAL D CA 1
ATOM 8856 C C . VAL D 1 34 ? 24.582 -37.055 0.504 1.00 36.01 16 VAL D C 1
ATOM 8857 O O . VAL D 1 34 ? 24.976 -37.970 1.237 1.00 36.82 16 VAL D O 1
ATOM 8861 N N . LYS D 1 35 ? 23.296 -36.803 0.269 1.00 31.99 17 LYS D N 1
ATOM 8862 C CA . LYS D 1 35 ? 22.219 -37.585 0.858 1.00 32.52 17 LYS D CA 1
ATOM 8863 C C . LYS D 1 35 ? 21.330 -38.169 -0.221 1.00 36.12 17 LYS D C 1
ATOM 8864 O O . LYS D 1 35 ? 20.920 -37.474 -1.136 1.00 36.22 17 LYS D O 1
ATOM 8870 N N . THR D 1 36 ? 21.027 -39.453 -0.112 1.00 34.07 18 THR D N 1
ATOM 8871 C CA . THR D 1 36 ? 20.153 -40.101 -1.082 1.00 31.42 18 THR D CA 1
ATOM 8872 C C . THR D 1 36 ? 19.048 -40.862 -0.381 1.00 35.11 18 THR D C 1
ATOM 8873 O O . THR D 1 36 ? 19.288 -41.524 0.630 1.00 35.64 18 THR D O 1
ATOM 8877 N N . ILE D 1 37 ? 17.829 -40.761 -0.903 1.00 32.72 19 ILE D N 1
ATOM 8878 C CA . ILE D 1 37 ? 16.739 -41.517 -0.310 1.00 35.56 19 ILE D CA 1
ATOM 8879 C C . ILE D 1 37 ? 16.003 -42.326 -1.369 1.00 37.09 19 ILE D C 1
ATOM 8880 O O . ILE D 1 37 ? 15.692 -41.820 -2.447 1.00 38.94 19 ILE D O 1
ATOM 8885 N N . VAL D 1 38 ? 15.757 -43.593 -1.048 1.00 37.69 20 VAL D N 1
ATOM 8886 C CA . VAL D 1 38 ? 14.948 -44.483 -1.865 1.00 40.13 20 VAL D CA 1
ATOM 8887 C C . VAL D 1 38 ? 13.630 -44.723 -1.156 1.00 40.83 20 VAL D C 1
ATOM 8888 O O . VAL D 1 38 ? 13.590 -45.352 -0.075 1.00 39.99 20 VAL D O 1
ATOM 8892 N N . GLY D 1 39 ? 12.562 -44.252 -1.795 1.00 43.32 21 GLY D N 1
ATOM 8893 C CA . GLY D 1 39 ? 11.222 -44.313 -1.247 1.00 44.36 21 GLY D CA 1
ATOM 8894 C C . GLY D 1 39 ? 10.222 -44.959 -2.181 1.00 46.59 21 GLY D C 1
ATOM 8895 O O . GLY D 1 39 ? 10.458 -45.070 -3.388 1.00 42.33 21 GLY D O 1
ATOM 8896 N N . GLU D 1 40 ? 9.087 -45.366 -1.621 1.00 51.17 22 GLU D N 1
ATOM 8897 C CA . GLU D 1 40 ? 8.019 -45.962 -2.417 1.00 56.83 22 GLU D CA 1
ATOM 8898 C C . GLU D 1 40 ? 6.671 -45.317 -2.082 1.00 50.94 22 GLU D C 1
ATOM 8899 O O . GLU D 1 4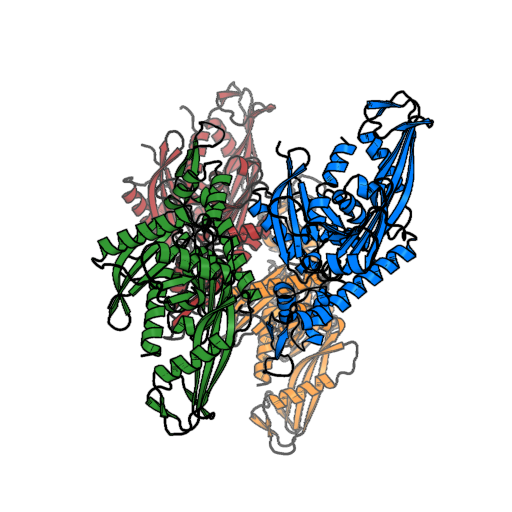0 ? 6.351 -45.060 -0.922 1.00 48.75 22 GLU D O 1
ATOM 8905 N N . LYS D 1 41 ? 5.904 -45.029 -3.128 1.00 54.48 23 LYS D N 1
ATOM 8906 C CA . LYS D 1 41 ? 4.570 -44.449 -3.009 1.00 55.67 23 LYS D CA 1
ATOM 8907 C C . LYS D 1 41 ? 3.461 -45.482 -2.797 1.00 59.07 23 LYS D C 1
ATOM 8908 O O . LYS D 1 41 ? 3.396 -46.488 -3.506 1.00 59.34 23 LYS D O 1
ATOM 8914 N N . PHE D 1 42 ? 2.586 -45.220 -1.830 1.00 61.20 24 PHE D N 1
ATOM 8915 C CA . PHE D 1 42 ? 1.443 -46.087 -1.551 1.00 66.33 24 PHE D CA 1
ATOM 8916 C C . PHE D 1 42 ? 0.316 -45.225 -0.986 1.00 66.42 24 PHE D C 1
ATOM 8917 O O . PHE D 1 42 ? 0.439 -43.999 -0.955 1.00 65.16 24 PHE D O 1
ATOM 8925 N N . HIS D 1 43 ? -0.777 -45.838 -0.542 1.00 66.44 25 HIS D N 1
ATOM 8926 C CA . HIS D 1 43 ? -1.873 -45.031 -0.016 1.00 68.07 25 HIS D CA 1
ATOM 8927 C C . HIS D 1 43 ? -1.447 -44.293 1.264 1.00 67.94 25 HIS D C 1
ATOM 8928 O O . HIS D 1 43 ? -0.831 -44.855 2.175 1.00 65.63 25 HIS D O 1
ATOM 8935 N N . ASN D 1 44 ? -1.777 -43.001 1.257 1.00 71.03 26 ASN D N 1
ATOM 8936 C CA . ASN D 1 44 ? -1.450 -41.990 2.274 1.00 76.20 26 ASN D CA 1
ATOM 8937 C C . ASN D 1 44 ? 0.010 -41.531 2.446 1.00 68.38 26 ASN D C 1
ATOM 8938 O O . ASN D 1 44 ? 0.252 -40.616 3.229 1.00 70.48 26 ASN D O 1
ATOM 8943 N N . GLY D 1 45 ? 0.975 -42.069 1.704 1.00 60.97 27 GLY D N 1
ATOM 8944 C CA . GLY D 1 45 ? 2.322 -41.536 1.856 1.00 58.29 27 GLY D CA 1
ATOM 8945 C C . GLY D 1 45 ? 3.540 -42.174 1.213 1.00 53.21 27 GLY D C 1
ATOM 8946 O O . GLY D 1 45 ? 3.431 -43.005 0.311 1.00 49.99 27 GLY D O 1
ATOM 8947 N N . ILE D 1 46 ? 4.713 -41.821 1.740 1.00 53.04 28 ILE D N 1
ATOM 8948 C CA . ILE D 1 46 ? 5.977 -42.324 1.211 1.00 46.99 28 ILE D CA 1
ATOM 8949 C C . ILE D 1 46 ? 6.594 -43.235 2.247 1.00 44.33 28 ILE D C 1
ATOM 8950 O O . ILE D 1 46 ? 6.718 -42.881 3.421 1.00 42.24 28 ILE D O 1
ATOM 8955 N N . ASN D 1 47 ? 6.984 -44.418 1.797 1.00 43.65 29 ASN D N 1
ATOM 8956 C CA . ASN D 1 47 ? 7.709 -45.335 2.647 1.00 48.45 29 ASN D CA 1
ATOM 8957 C C . ASN D 1 47 ? 9.172 -45.355 2.238 1.00 44.26 29 ASN D C 1
ATOM 8958 O O . ASN D 1 47 ? 9.498 -45.616 1.080 1.00 44.51 29 ASN D O 1
ATOM 8963 N N . VAL D 1 48 ? 10.054 -45.068 3.186 1.00 40.78 30 VAL D N 1
ATOM 8964 C CA . VAL D 1 48 ? 11.483 -45.073 2.893 1.00 42.45 30 VAL D CA 1
ATOM 8965 C C . VAL D 1 48 ? 12.052 -46.474 3.036 1.00 40.96 30 VAL D C 1
ATOM 8966 O O . VAL D 1 48 ? 12.020 -47.065 4.114 1.00 43.53 30 VAL D O 1
ATOM 8970 N N . ILE D 1 49 ? 12.573 -47.001 1.938 1.00 39.90 31 ILE D N 1
ATOM 8971 C CA . ILE D 1 49 ? 13.145 -48.336 1.950 1.00 44.03 31 ILE D CA 1
ATOM 8972 C C . ILE D 1 49 ? 14.673 -48.310 1.940 1.00 51.27 31 ILE D C 1
ATOM 8973 O O . ILE D 1 49 ? 15.309 -49.357 2.093 1.00 51.70 31 ILE D O 1
ATOM 8978 N N . GLY D 1 50 ? 15.276 -47.136 1.751 1.00 51.96 32 GLY D N 1
ATOM 8979 C CA . GLY D 1 50 ? 16.734 -47.101 1.804 1.00 50.60 32 GLY D CA 1
ATOM 8980 C C . GLY D 1 50 ? 17.383 -45.734 1.796 1.00 48.55 32 GLY D C 1
ATOM 8981 O O . GLY D 1 50 ? 16.855 -44.806 1.213 1.00 50.49 32 GLY D O 1
ATOM 8982 N N . THR D 1 51 ? 18.523 -45.594 2.468 1.00 43.47 33 THR D N 1
ATOM 8983 C CA . THR D 1 51 ? 19.210 -44.302 2.493 1.00 39.86 33 THR D CA 1
ATOM 8984 C C . THR D 1 51 ? 20.711 -44.398 2.266 1.00 39.74 33 THR D C 1
ATOM 8985 O O . THR D 1 51 ? 21.330 -45.440 2.485 1.00 35.53 33 THR D O 1
ATOM 8989 N N . GLY D 1 52 ? 21.282 -43.276 1.852 1.00 41.67 34 GLY D N 1
ATOM 8990 C CA . GLY D 1 52 ? 22.715 -43.153 1.695 1.00 39.18 34 GLY D CA 1
ATOM 8991 C C . GLY D 1 52 ? 23.195 -41.790 2.147 1.00 38.82 34 GLY D C 1
ATOM 8992 O O . GLY D 1 52 ? 22.502 -40.789 1.974 1.00 36.89 34 GLY D O 1
ATOM 8993 N N . GLN D 1 53 ? 24.379 -41.749 2.744 1.00 37.17 35 GLN D N 1
ATOM 8994 C CA . GLN D 1 53 ? 24.974 -40.489 3.163 1.00 34.89 35 GLN D CA 1
ATOM 8995 C C . GLN D 1 53 ? 26.487 -40.585 3.108 1.00 38.18 35 GLN D C 1
ATOM 8996 O O . GLN D 1 53 ? 27.074 -41.524 3.641 1.00 38.62 35 GLN D O 1
ATOM 9002 N N . THR D 1 54 ? 27.113 -39.618 2.445 1.00 36.18 36 THR D N 1
ATOM 9003 C CA . THR D 1 54 ? 28.568 -39.603 2.334 1.00 34.59 36 THR D CA 1
ATOM 9004 C C . THR D 1 54 ? 29.117 -38.209 2.548 1.00 35.24 36 THR D C 1
ATOM 9005 O O . THR D 1 54 ? 28.801 -37.286 1.801 1.00 32.86 36 THR D O 1
ATOM 9009 N N . TYR D 1 55 ? 29.958 -38.071 3.566 1.00 38.93 37 TYR D N 1
ATOM 9010 C CA . TYR D 1 55 ? 30.593 -36.801 3.864 1.00 34.97 37 TYR D CA 1
ATOM 9011 C C . TYR D 1 55 ? 31.690 -36.564 2.845 1.00 35.16 37 TYR D C 1
ATOM 9012 O O . TYR D 1 55 ? 32.440 -37.480 2.512 1.00 41.55 37 TYR D O 1
ATOM 9021 N N . THR D 1 56 ? 31.772 -35.343 2.329 1.00 33.54 38 THR D N 1
ATOM 9022 C CA . THR D 1 56 ? 32.736 -35.044 1.278 1.00 34.91 38 THR D CA 1
ATOM 9023 C C . THR D 1 56 ? 33.291 -33.625 1.373 1.00 36.88 38 THR D C 1
ATOM 9024 O O . THR D 1 56 ? 32.688 -32.749 1.992 1.00 36.09 38 THR D O 1
ATOM 9028 N N . SER D 1 57 ? 34.445 -33.407 0.746 1.00 34.45 39 SER D N 1
ATOM 9029 C CA . SER D 1 57 ? 35.050 -32.082 0.673 1.00 33.23 39 SER D CA 1
ATOM 9030 C C . SER D 1 57 ? 34.900 -31.492 -0.727 1.00 33.22 39 SER D C 1
ATOM 9031 O O . SER D 1 57 ? 35.316 -30.361 -0.988 1.00 34.87 39 SER D O 1
ATOM 9034 N N . GLY D 1 58 ? 34.307 -32.270 -1.626 1.00 36.12 40 GLY D N 1
ATOM 9035 C CA . GLY D 1 58 ? 34.120 -31.872 -3.012 1.00 39.64 40 GLY D CA 1
ATOM 9036 C C . GLY D 1 58 ? 33.114 -30.758 -3.263 1.00 37.88 40 GLY D C 1
ATOM 9037 O O . GLY D 1 58 ? 33.063 -30.198 -4.358 1.00 33.07 40 GLY D O 1
ATOM 9038 N N . ILE D 1 59 ? 32.290 -30.455 -2.263 1.00 35.33 41 ILE D N 1
ATOM 9039 C CA . ILE D 1 59 ? 31.248 -29.439 -2.414 1.00 29.32 41 ILE D CA 1
ATOM 9040 C C . ILE D 1 59 ? 31.443 -28.292 -1.431 1.00 24.86 41 ILE D C 1
ATOM 9041 O O . ILE D 1 59 ? 31.553 -28.519 -0.236 1.00 28.75 41 ILE D O 1
ATOM 9046 N N . LYS D 1 60 ? 31.450 -27.060 -1.928 1.00 23.44 42 LYS D N 1
ATOM 9047 C CA . LYS D 1 60 ? 31.596 -25.902 -1.051 1.00 25.42 42 LYS D CA 1
ATOM 9048 C C . LYS D 1 60 ? 30.568 -24.837 -1.403 1.00 29.24 42 LYS D C 1
ATOM 9049 O O . LYS D 1 60 ? 30.361 -24.534 -2.579 1.00 28.03 42 LYS D O 1
ATOM 9055 N N . ASN D 1 61 ? 29.950 -24.261 -0.373 1.00 26.33 43 ASN D N 1
ATOM 9056 C CA . ASN D 1 61 ? 28.913 -23.248 -0.544 1.00 29.55 43 ASN D CA 1
ATOM 9057 C C . ASN D 1 61 ? 27.801 -23.737 -1.457 1.00 28.61 43 ASN D C 1
ATOM 9058 O O . ASN D 1 61 ? 27.231 -22.969 -2.225 1.00 28.45 43 ASN D O 1
ATOM 9063 N N . GLY D 1 62 ? 27.513 -25.031 -1.375 1.00 26.65 44 GLY D N 1
ATOM 9064 C CA . GLY D 1 62 ? 26.440 -25.632 -2.146 1.00 22.92 44 GLY D CA 1
ATOM 9065 C C . GLY D 1 62 ? 26.761 -25.907 -3.602 1.00 28.55 44 GLY D C 1
ATOM 9066 O O . GLY D 1 62 ? 25.908 -26.397 -4.339 1.00 25.75 44 GLY D O 1
ATOM 9067 N N . LEU D 1 63 ? 27.982 -25.583 -4.024 1.00 30.70 45 LEU D N 1
ATOM 9068 C CA . LEU D 1 63 ? 28.388 -25.775 -5.418 1.00 33.65 45 LEU D CA 1
ATOM 9069 C C . LEU D 1 63 ? 29.615 -26.680 -5.514 1.00 34.33 45 LEU D C 1
ATOM 9070 O O . LEU D 1 63 ? 30.374 -26.815 -4.558 1.00 30.12 45 LEU D O 1
ATOM 9075 N N . ILE D 1 64 ? 29.798 -27.306 -6.671 1.00 34.42 46 ILE D N 1
ATOM 9076 C CA . ILE D 1 64 ? 30.933 -28.201 -6.879 1.00 34.01 46 ILE D CA 1
ATOM 9077 C C . ILE D 1 64 ? 32.284 -27.481 -6.812 1.00 29.16 46 ILE D C 1
ATOM 9078 O O . ILE D 1 64 ? 32.555 -26.558 -7.577 1.00 29.50 46 ILE D O 1
ATOM 9083 N N . ASP D 1 65 ? 33.124 -27.911 -5.877 1.00 26.50 47 ASP D N 1
ATOM 9084 C CA . ASP D 1 65 ? 34.457 -27.339 -5.714 1.00 25.25 47 ASP D CA 1
ATOM 9085 C C . ASP D 1 65 ? 35.505 -28.202 -6.415 1.00 26.25 47 ASP D C 1
ATOM 9086 O O . ASP D 1 65 ? 36.520 -27.702 -6.903 1.00 29.58 47 ASP D O 1
ATOM 9091 N N . ASP D 1 66 ? 35.259 -29.507 -6.426 1.00 28.85 48 ASP D N 1
ATOM 9092 C CA . ASP D 1 66 ? 36.136 -30.474 -7.079 1.00 33.44 48 ASP D CA 1
ATOM 9093 C C . ASP D 1 66 ? 35.260 -31.534 -7.733 1.00 27.31 48 ASP D C 1
ATOM 9094 O O . ASP D 1 66 ? 34.683 -32.374 -7.043 1.00 25.88 48 ASP D O 1
ATOM 9099 N N . PHE D 1 67 ? 35.144 -31.476 -9.056 1.00 30.35 49 PHE D N 1
ATOM 9100 C CA . PHE D 1 67 ? 34.259 -32.373 -9.799 1.00 32.78 49 PHE D CA 1
ATOM 9101 C C . PHE D 1 67 ? 34.474 -33.857 -9.505 1.00 32.85 49 PHE D C 1
ATOM 9102 O O . PHE D 1 67 ? 33.509 -34.577 -9.271 1.00 30.66 49 PHE D O 1
ATOM 9110 N N . ASP D 1 68 ? 35.722 -34.319 -9.541 1.00 29.52 50 ASP D N 1
ATOM 9111 C CA . ASP D 1 68 ? 36.010 -35.743 -9.338 1.00 32.21 50 ASP D CA 1
ATOM 9112 C C . ASP D 1 68 ? 35.668 -36.249 -7.931 1.00 31.95 50 ASP D C 1
ATOM 9113 O O . ASP D 1 68 ? 35.084 -37.331 -7.768 1.00 34.45 50 ASP D O 1
ATOM 9118 N N . ILE D 1 69 ? 35.994 -35.451 -6.918 1.00 31.61 51 ILE D N 1
ATOM 9119 C CA . ILE D 1 69 ? 35.685 -35.816 -5.536 1.00 30.65 51 ILE D CA 1
ATOM 9120 C C . ILE D 1 69 ? 34.164 -35.847 -5.338 1.00 31.71 51 ILE D C 1
ATOM 9121 O O . ILE D 1 69 ? 33.615 -36.775 -4.727 1.00 29.40 51 ILE D O 1
ATOM 9126 N N . ALA D 1 70 ? 33.496 -34.825 -5.864 1.00 28.63 52 ALA D N 1
ATOM 9127 C CA . ALA D 1 70 ? 32.040 -34.725 -5.782 1.00 29.24 52 ALA D CA 1
ATOM 9128 C C . ALA D 1 70 ? 31.373 -35.924 -6.454 1.00 30.02 52 ALA D C 1
ATOM 9129 O O . ALA D 1 70 ? 30.474 -36.554 -5.889 1.00 35.58 52 ALA D O 1
ATOM 9131 N N . ARG D 1 71 ? 31.835 -36.240 -7.658 1.00 29.62 53 ARG D N 1
ATOM 9132 C CA . ARG D 1 71 ? 31.336 -37.381 -8.417 1.00 34.32 53 ARG D CA 1
ATOM 9133 C C . ARG D 1 71 ? 31.483 -38.691 -7.652 1.00 34.71 53 ARG D C 1
ATOM 9134 O O . ARG D 1 71 ? 30.533 -39.478 -7.576 1.00 34.77 53 ARG D O 1
ATOM 9142 N N . GLN D 1 72 ? 32.661 -38.920 -7.073 1.00 31.16 54 GLN D N 1
ATOM 9143 C CA . GLN D 1 72 ? 32.867 -40.146 -6.306 1.00 35.78 54 GLN D CA 1
ATOM 9144 C C . GLN D 1 72 ? 31.982 -40.191 -5.059 1.00 33.51 54 GLN D C 1
ATOM 9145 O O . GLN D 1 72 ? 31.487 -41.258 -4.686 1.00 35.22 54 GLN D O 1
ATOM 9151 N N . ALA D 1 73 ? 31.766 -39.044 -4.420 1.00 30.31 55 ALA D N 1
ATOM 9152 C CA . ALA D 1 73 ? 30.897 -39.003 -3.240 1.00 31.42 55 ALA D CA 1
ATOM 9153 C C . ALA D 1 73 ? 29.444 -39.334 -3.600 1.00 31.37 55 ALA D C 1
ATOM 9154 O O . ALA D 1 73 ? 28.769 -40.108 -2.901 1.00 30.35 55 ALA D O 1
ATOM 9156 N N . ILE D 1 74 ? 28.978 -38.772 -4.709 1.00 30.27 56 ILE D N 1
ATOM 9157 C CA . ILE D 1 74 ? 27.623 -39.048 -5.190 1.00 31.65 56 ILE D CA 1
ATOM 9158 C C . ILE D 1 74 ? 27.480 -40.534 -5.514 1.00 34.43 56 ILE D C 1
ATOM 9159 O O . ILE D 1 74 ? 26.501 -41.179 -5.120 1.00 33.24 56 ILE D O 1
ATOM 9164 N N . LYS D 1 75 ? 28.467 -41.067 -6.231 1.00 37.01 57 LYS D N 1
ATOM 9165 C CA . LYS D 1 75 ? 28.481 -42.481 -6.596 1.00 38.06 57 LYS D CA 1
ATOM 9166 C C . LYS D 1 75 ? 28.419 -43.386 -5.356 1.00 37.04 57 LYS D C 1
ATOM 9167 O O . LYS D 1 75 ? 27.614 -44.330 -5.302 1.00 40.41 57 LYS D O 1
ATOM 9173 N N . ASP D 1 76 ? 29.243 -43.085 -4.353 1.00 36.42 58 ASP D N 1
ATOM 9174 C CA . ASP D 1 76 ? 29.255 -43.872 -3.121 1.00 36.23 58 ASP D CA 1
ATOM 9175 C C . ASP D 1 76 ? 27.913 -43.801 -2.404 1.00 38.41 58 ASP D C 1
ATOM 9176 O O . ASP D 1 76 ? 27.445 -44.793 -1.836 1.00 38.16 58 ASP D O 1
ATOM 9181 N N . THR D 1 77 ? 27.283 -42.631 -2.448 1.00 37.79 59 THR D N 1
ATOM 9182 C CA . THR D 1 77 ? 26.003 -42.448 -1.765 1.00 40.15 59 THR D CA 1
ATOM 9183 C C . THR D 1 77 ? 24.893 -43.246 -2.441 1.00 39.07 59 THR D C 1
ATOM 9184 O O . THR D 1 77 ? 24.064 -43.892 -1.775 1.00 39.31 59 THR D O 1
ATOM 9188 N N . ILE D 1 78 ? 24.912 -43.233 -3.770 1.00 38.75 60 ILE D N 1
ATOM 9189 C CA . ILE D 1 78 ? 23.949 -43.997 -4.548 1.00 39.31 60 ILE D CA 1
ATOM 9190 C C . ILE D 1 78 ? 24.121 -45.480 -4.247 1.00 41.70 60 ILE D C 1
ATOM 9191 O O . ILE D 1 78 ? 23.135 -46.210 -4.081 1.00 39.02 60 ILE D O 1
ATOM 9196 N N . LYS D 1 79 ? 25.375 -45.919 -4.161 1.00 41.83 61 LYS D N 1
ATOM 9197 C CA . LYS D 1 79 ? 25.660 -47.311 -3.822 1.00 46.76 61 LYS D CA 1
ATOM 9198 C C . LYS D 1 79 ? 25.118 -47.684 -2.441 1.00 43.81 61 LYS D C 1
ATOM 9199 O O . LYS D 1 79 ? 24.469 -48.720 -2.285 1.00 44.92 61 LYS D O 1
ATOM 9205 N N . LYS D 1 80 ? 25.395 -46.845 -1.444 1.00 39.38 62 LYS D N 1
ATOM 9206 C CA . LYS D 1 80 ? 24.886 -47.069 -0.089 1.00 40.61 62 LYS D CA 1
ATOM 9207 C C . LYS D 1 80 ? 23.359 -47.234 -0.075 1.00 42.63 62 LYS D C 1
ATOM 9208 O O . LYS D 1 80 ? 22.827 -48.177 0.532 1.00 41.67 62 LYS D O 1
ATOM 9214 N N . ALA D 1 81 ? 22.659 -46.334 -0.764 1.00 40.22 63 ALA D N 1
ATOM 9215 C CA . ALA D 1 81 ? 21.195 -46.406 -0.815 1.00 41.12 63 ALA D CA 1
ATOM 9216 C C . ALA D 1 81 ? 20.726 -47.663 -1.552 1.00 42.37 63 ALA D C 1
ATOM 9217 O O . ALA D 1 81 ? 19.721 -48.272 -1.182 1.00 43.10 63 ALA D O 1
ATOM 9219 N N . SER D 1 82 ? 21.470 -48.050 -2.583 1.00 46.23 64 SER D N 1
ATOM 9220 C CA . SER D 1 82 ? 21.155 -49.241 -3.366 1.00 47.83 64 SER D CA 1
ATOM 9221 C C . SER D 1 82 ? 21.258 -50.504 -2.518 1.00 46.46 64 SER D C 1
ATOM 9222 O O . SER D 1 82 ? 20.394 -51.378 -2.578 1.00 42.29 64 SER D O 1
ATOM 9225 N N . ILE D 1 83 ? 22.314 -50.586 -1.718 1.00 48.71 65 ILE D N 1
ATOM 9226 C CA . ILE D 1 83 ? 22.523 -51.730 -0.839 1.00 48.81 65 ILE D CA 1
ATOM 9227 C C . ILE D 1 83 ? 21.446 -51.767 0.237 1.00 48.13 65 ILE D C 1
ATOM 9228 O O . ILE D 1 83 ? 20.877 -52.825 0.515 1.00 50.81 65 ILE D O 1
ATOM 9233 N N . ALA D 1 84 ? 21.173 -50.616 0.847 1.00 45.46 66 ALA D N 1
ATOM 9234 C CA . ALA D 1 84 ? 20.156 -50.540 1.895 1.00 48.12 66 ALA D CA 1
ATOM 9235 C C . ALA D 1 84 ? 18.743 -50.883 1.395 1.00 49.10 66 ALA D C 1
ATOM 9236 O O . ALA D 1 84 ? 17.960 -51.497 2.119 1.00 50.62 66 ALA D O 1
ATOM 9238 N N . SER D 1 85 ? 18.421 -50.485 0.166 1.00 46.00 67 SER D N 1
ATOM 9239 C CA . SER D 1 85 ? 17.071 -50.672 -0.374 1.00 49.96 67 SER D CA 1
ATOM 9240 C C . SER D 1 85 ? 16.886 -51.949 -1.195 1.00 55.54 67 SER D C 1
ATOM 9241 O O . SER D 1 85 ? 15.775 -52.476 -1.294 1.00 58.07 67 SER D O 1
ATOM 9244 N N . GLY D 1 86 ? 17.970 -52.438 -1.787 1.00 56.27 68 GLY D N 1
ATOM 9245 C CA . GLY D 1 86 ? 17.913 -53.592 -2.666 1.00 55.26 68 GLY D CA 1
ATOM 9246 C C . GLY D 1 86 ? 17.484 -53.218 -4.072 1.00 55.50 68 GLY D C 1
ATOM 9247 O O . GLY D 1 86 ? 17.136 -54.079 -4.881 1.00 60.28 68 GLY D O 1
ATOM 9248 N N . VAL D 1 87 ? 17.515 -51.921 -4.360 1.00 53.42 69 VAL D N 1
ATOM 9249 C CA . VAL D 1 87 ? 17.130 -51.405 -5.668 1.00 49.78 69 VAL D CA 1
ATOM 9250 C C . VAL D 1 87 ? 18.354 -51.029 -6.496 1.00 51.36 69 VAL D C 1
ATOM 9251 O O . VAL D 1 87 ? 19.298 -50.426 -5.987 1.00 49.38 69 VAL D O 1
ATOM 9255 N N . ASP D 1 88 ? 18.336 -51.395 -7.773 1.00 51.61 70 ASP D N 1
ATOM 9256 C CA . ASP D 1 88 ? 19.396 -51.002 -8.684 1.00 54.05 70 ASP D CA 1
ATOM 9257 C C . ASP D 1 88 ? 19.060 -49.613 -9.210 1.00 48.74 70 ASP D C 1
ATOM 9258 O O . ASP D 1 88 ? 18.374 -49.466 -10.220 1.00 49.03 70 ASP D O 1
ATOM 9263 N N . ILE D 1 89 ? 19.560 -48.596 -8.516 1.00 43.92 71 ILE D N 1
ATOM 9264 C CA . ILE D 1 89 ? 19.242 -47.205 -8.830 1.00 43.02 71 ILE D CA 1
ATOM 9265 C C . ILE D 1 89 ? 19.789 -46.747 -10.179 1.00 42.96 71 ILE D C 1
ATOM 9266 O O . ILE D 1 89 ? 21.000 -46.697 -10.390 1.00 46.42 71 ILE D O 1
ATOM 9271 N N . LYS D 1 90 ? 18.877 -46.393 -11.081 1.00 40.45 72 LYS D N 1
ATOM 9272 C CA . LYS D 1 90 ? 19.238 -45.943 -12.422 1.00 44.34 72 LYS D CA 1
ATOM 9273 C C . LYS D 1 90 ? 18.677 -44.558 -12.753 1.00 38.60 72 LYS D C 1
ATOM 9274 O O . LYS D 1 90 ? 19.192 -43.873 -13.633 1.00 40.79 72 LYS D O 1
ATOM 9280 N N . GLU D 1 91 ? 17.611 -44.159 -12.068 1.00 38.26 73 GLU D N 1
ATOM 9281 C CA . GLU D 1 91 ? 16.952 -42.884 -12.347 1.00 42.81 73 GLU D CA 1
ATOM 9282 C C . GLU D 1 91 ? 16.703 -42.126 -11.044 1.00 36.60 73 GLU D C 1
ATOM 9283 O O . GLU D 1 91 ? 16.242 -42.710 -10.064 1.00 34.88 73 GLU D O 1
ATOM 9289 N N . VAL D 1 92 ? 17.022 -40.832 -11.025 1.00 34.78 74 VAL D N 1
ATOM 9290 C CA . VAL D 1 92 ? 16.915 -40.043 -9.794 1.00 32.68 74 VAL D CA 1
ATOM 9291 C C . VAL D 1 92 ? 16.310 -38.651 -9.980 1.00 31.86 74 VAL D C 1
ATOM 9292 O O . VAL D 1 92 ? 16.258 -38.121 -11.086 1.00 33.23 74 VAL D O 1
ATOM 9296 N N . PHE D 1 93 ? 15.874 -38.062 -8.870 1.00 28.46 75 PHE D N 1
ATOM 9297 C CA . PHE D 1 93 ? 15.426 -36.674 -8.845 1.00 28.29 75 PHE D CA 1
ATOM 9298 C C . PHE D 1 93 ? 16.435 -35.860 -8.039 1.00 31.15 75 PHE D C 1
ATOM 9299 O O . PHE D 1 93 ? 16.811 -36.246 -6.934 1.00 32.65 75 PHE D O 1
ATOM 9307 N N . LEU D 1 94 ? 16.861 -34.727 -8.585 1.00 29.22 76 LEU D N 1
ATOM 9308 C CA . LEU D 1 94 ? 17.916 -33.936 -7.960 1.00 29.42 76 LEU D CA 1
ATOM 9309 C C . LEU D 1 94 ? 17.411 -32.620 -7.390 1.00 30.48 76 LEU D C 1
ATOM 9310 O O . LEU D 1 94 ? 16.770 -31.840 -8.087 1.00 32.49 76 LEU D O 1
ATOM 9315 N N . LYS D 1 95 ? 17.706 -32.369 -6.119 1.00 26.68 77 LYS D N 1
ATOM 9316 C CA . LYS D 1 95 ? 17.368 -31.078 -5.550 1.00 27.26 77 LYS D CA 1
ATOM 9317 C C . LYS D 1 95 ? 18.387 -30.057 -6.022 1.00 28.19 77 LYS D C 1
ATOM 9318 O O . LYS D 1 95 ? 19.548 -30.389 -6.265 1.00 31.35 77 LYS D O 1
ATOM 9324 N N . LEU D 1 96 ? 17.956 -28.806 -6.115 1.00 25.67 78 LEU D N 1
ATOM 9325 C CA . LEU D 1 96 ? 18.869 -27.711 -6.389 1.00 25.74 78 LEU D CA 1
ATOM 9326 C C . LEU D 1 96 ? 18.772 -26.702 -5.255 1.00 28.28 78 LEU D C 1
ATOM 9327 O O . LEU D 1 96 ? 17.677 -26.362 -4.815 1.00 27.27 78 LEU D O 1
ATOM 9332 N N . PRO D 1 97 ? 19.926 -26.227 -4.762 1.00 26.25 79 PRO D N 1
ATOM 9333 C CA . PRO D 1 97 ? 19.904 -25.274 -3.654 1.00 21.89 79 PRO D CA 1
ATOM 9334 C C . PRO D 1 97 ? 19.389 -23.920 -4.117 1.00 24.52 79 PRO D C 1
ATOM 9335 O O . PRO D 1 97 ? 19.391 -23.637 -5.318 1.00 25.83 79 PRO D O 1
ATOM 9339 N N . ILE D 1 98 ? 18.946 -23.095 -3.178 1.00 23.94 80 ILE D N 1
ATOM 9340 C CA . ILE D 1 98 ? 18.426 -21.775 -3.513 1.00 30.60 80 ILE D CA 1
ATOM 9341 C C . ILE D 1 98 ? 19.595 -20.808 -3.685 1.00 30.60 80 ILE D C 1
ATOM 9342 O O . ILE D 1 98 ? 19.831 -19.926 -2.858 1.00 28.26 80 ILE D O 1
ATOM 9347 N N . ILE D 1 99 ? 20.350 -21.031 -4.753 1.00 26.77 81 ILE D N 1
ATOM 9348 C CA . ILE D 1 99 ? 21.510 -20.222 -5.086 1.00 26.79 81 ILE D CA 1
ATOM 9349 C C . ILE D 1 99 ? 21.377 -19.777 -6.534 1.00 26.36 81 ILE D C 1
ATOM 9350 O O . ILE D 1 99 ? 21.045 -20.589 -7.398 1.00 26.79 81 ILE D O 1
ATOM 9355 N N . GLY D 1 100 ? 21.659 -18.502 -6.798 1.00 25.67 82 GLY D N 1
ATOM 9356 C CA . GLY D 1 100 ? 21.528 -17.943 -8.133 1.00 25.08 82 GLY D CA 1
ATOM 9357 C C . GLY D 1 100 ? 20.129 -18.191 -8.670 1.00 28.05 82 GLY D C 1
ATOM 9358 O O . GLY D 1 100 ? 19.936 -18.451 -9.856 1.00 29.33 82 GLY D O 1
ATOM 9359 N N . THR D 1 101 ? 19.158 -18.121 -7.768 1.00 27.74 83 THR D N 1
ATOM 9360 C CA . THR D 1 101 ? 17.775 -18.493 -8.056 1.00 25.59 83 THR D CA 1
ATOM 9361 C C . THR D 1 101 ? 16.847 -17.280 -8.073 1.00 28.74 83 THR D C 1
ATOM 9362 O O . THR D 1 101 ? 17.014 -16.361 -7.272 1.00 27.53 83 THR D O 1
ATOM 9366 N N . GLU D 1 102 ? 15.867 -17.290 -8.980 1.00 30.90 84 GLU D N 1
ATOM 9367 C CA . GLU D 1 102 ? 14.841 -16.255 -9.046 1.00 35.17 84 GLU D CA 1
ATOM 9368 C C . GLU D 1 102 ? 13.447 -16.891 -8.977 1.00 31.02 84 GLU D C 1
ATOM 9369 O O . GLU D 1 102 ? 13.196 -17.920 -9.606 1.00 31.62 84 GLU D O 1
ATOM 9375 N N . VAL D 1 103 ? 12.551 -16.278 -8.208 1.00 27.02 85 VAL D N 1
ATOM 9376 C CA . VAL D 1 103 ? 11.162 -16.734 -8.106 1.00 29.15 85 VAL D CA 1
ATOM 9377 C C . VAL D 1 103 ? 10.236 -15.641 -8.634 1.00 33.68 85 VAL D C 1
ATOM 9378 O O . VAL D 1 103 ? 10.324 -14.497 -8.195 1.00 35.43 85 VAL D O 1
ATOM 9382 N N . TYR D 1 104 ? 9.343 -15.984 -9.561 1.00 33.64 86 TYR D N 1
ATOM 9383 C CA . TYR D 1 104 ? 8.428 -14.983 -10.112 1.00 30.81 86 TYR D CA 1
ATOM 9384 C C . TYR D 1 104 ? 7.097 -15.575 -10.577 1.00 35.96 86 TYR D C 1
ATOM 9385 O O . TYR D 1 104 ? 6.900 -16.776 -10.530 1.00 34.32 86 TYR D O 1
ATOM 9394 N N . ASP D 1 105 ? 6.170 -14.715 -10.983 1.00 36.49 87 ASP D N 1
ATOM 9395 C CA . ASP D 1 105 ? 4.865 -15.175 -11.446 1.00 42.01 87 ASP D CA 1
ATOM 9396 C C . ASP D 1 105 ? 4.769 -15.120 -12.962 1.00 39.32 87 ASP D C 1
ATOM 9397 O O . ASP D 1 105 ? 5.368 -14.252 -13.594 1.00 37.01 87 ASP D O 1
ATOM 9402 N N . GLU D 1 106 ? 4.025 -16.059 -13.543 1.00 37.18 88 GLU D N 1
ATOM 9403 C CA . GLU D 1 106 ? 3.792 -16.046 -14.986 1.00 40.35 88 GLU D CA 1
ATOM 9404 C C . GLU D 1 106 ? 2.488 -16.770 -15.310 1.00 36.59 88 GLU D C 1
ATOM 9405 O O . GLU D 1 106 ? 2.075 -17.672 -14.585 1.00 36.43 88 GLU D O 1
ATOM 9411 N N . SER D 1 107 ? 1.839 -16.364 -16.394 1.00 37.28 89 SER D N 1
ATOM 9412 C CA . SER D 1 107 ? 0.603 -17.003 -16.825 1.00 40.11 89 SER D CA 1
ATOM 9413 C C . SER D 1 107 ? 0.724 -17.556 -18.235 1.00 39.00 89 SER D C 1
ATOM 9414 O O . SER D 1 107 ? 1.555 -17.099 -19.022 1.00 40.47 89 SER D O 1
ATOM 9417 N N . ASN D 1 108 ? -0.108 -18.543 -18.551 1.00 34.64 90 ASN D N 1
ATOM 9418 C CA . ASN D 1 108 ? -0.151 -19.067 -19.914 1.00 33.26 90 ASN D CA 1
ATOM 9419 C C . ASN D 1 108 ? -1.519 -19.650 -20.228 1.00 35.22 90 ASN D C 1
ATOM 9420 O O . ASN D 1 108 ? -2.207 -20.115 -19.335 1.00 39.16 90 ASN D O 1
ATOM 9425 N N . GLU D 1 109 ? -1.914 -19.619 -21.495 1.00 35.07 91 GLU D N 1
ATOM 9426 C CA . GLU D 1 109 ? -3.228 -20.127 -21.878 1.00 41.24 91 GLU D CA 1
ATOM 9427 C C . GLU D 1 109 ? -3.181 -20.951 -23.157 1.00 41.35 91 GLU D C 1
ATOM 9428 O O . GLU D 1 109 ? -2.571 -20.538 -24.142 1.00 44.63 91 GLU D O 1
ATOM 9434 N N . ILE D 1 110 ? -3.830 -22.113 -23.143 1.00 33.98 92 ILE D N 1
ATOM 9435 C CA . ILE D 1 110 ? -3.927 -22.918 -24.357 1.00 33.09 92 ILE D CA 1
ATOM 9436 C C . ILE D 1 110 ? -5.374 -22.918 -24.864 1.00 38.75 92 ILE D C 1
ATOM 9437 O O . ILE D 1 110 ? -6.324 -22.860 -24.072 1.00 36.90 92 ILE D O 1
ATOM 9442 N N . ASP D 1 111 ? -5.525 -22.995 -26.183 1.00 42.13 93 ASP D N 1
ATOM 9443 C CA . ASP D 1 111 ? -6.833 -22.918 -26.825 1.00 47.34 93 ASP D CA 1
ATOM 9444 C C . ASP D 1 111 ? -7.366 -24.265 -27.294 1.00 44.86 93 ASP D C 1
ATOM 9445 O O . ASP D 1 111 ? -6.606 -25.139 -27.712 1.00 42.03 93 ASP D O 1
ATOM 9450 N N . PHE D 1 112 ? -8.685 -24.418 -27.220 1.00 43.60 94 PHE D N 1
ATOM 9451 C CA . PHE D 1 112 ? -9.351 -25.608 -27.730 1.00 43.36 94 PHE D CA 1
ATOM 9452 C C . PHE D 1 112 ? -10.382 -25.215 -28.781 1.00 41.42 94 PHE D C 1
ATOM 9453 O O . PHE D 1 112 ? -11.015 -24.164 -28.680 1.00 38.85 94 PHE D O 1
ATOM 9461 N N . TYR D 1 113 ? -10.536 -26.056 -29.794 1.00 42.73 95 TYR D N 1
ATOM 9462 C CA . TYR D 1 113 ? -11.482 -25.790 -30.871 1.00 47.90 95 TYR D CA 1
ATOM 9463 C C . TYR D 1 113 ? -12.558 -26.867 -30.922 1.00 45.32 95 TYR D C 1
ATOM 9464 O O . TYR D 1 113 ? -13.298 -26.992 -31.895 1.00 45.02 95 TYR D O 1
ATOM 9473 N N . GLU D 1 114 ? -12.614 -27.646 -29.848 1.00 40.94 96 GLU D N 1
ATOM 9474 C CA . GLU D 1 114 ? -13.623 -28.676 -29.659 1.00 43.43 96 GLU D CA 1
ATOM 9475 C C . GLU D 1 114 ? -13.714 -28.951 -28.165 1.00 38.80 96 GLU D C 1
ATOM 9476 O O . GLU D 1 114 ? -12.785 -28.632 -27.421 1.00 34.82 96 GLU D O 1
ATOM 9482 N N . ASP D 1 115 ? -14.827 -29.528 -27.721 1.00 34.18 97 ASP D N 1
ATOM 9483 C CA . ASP D 1 115 ? -15.001 -29.850 -26.306 1.00 35.02 97 ASP D CA 1
ATOM 9484 C C . ASP D 1 115 ? -13.901 -30.781 -25.815 1.00 35.50 97 ASP D C 1
ATOM 9485 O O . ASP D 1 115 ? -13.683 -31.855 -26.371 1.00 35.99 97 ASP D O 1
ATOM 9490 N N . THR D 1 116 ? -13.197 -30.349 -24.778 1.00 32.35 98 THR D N 1
ATOM 9491 C CA . THR D 1 116 ? -12.044 -31.095 -24.294 1.00 33.86 98 THR D CA 1
ATOM 9492 C C . THR D 1 116 ? -12.144 -31.429 -22.808 1.00 32.41 98 THR D C 1
ATOM 9493 O O . THR D 1 116 ? -12.237 -30.532 -21.975 1.00 29.73 98 THR D O 1
ATOM 9497 N N . GLU D 1 117 ? -12.121 -32.719 -22.478 1.00 31.92 99 GLU D N 1
ATOM 9498 C CA . GLU D 1 117 ? -12.071 -33.126 -21.079 1.00 37.50 99 GLU D CA 1
ATOM 9499 C C . GLU D 1 117 ? -10.642 -32.935 -20.596 1.00 36.99 99 GLU D C 1
ATOM 9500 O O . GLU D 1 117 ? -9.716 -33.578 -21.093 1.00 39.19 99 GLU D O 1
ATOM 9506 N N . ILE D 1 118 ? -10.463 -32.050 -19.623 1.00 34.88 100 ILE D N 1
ATOM 9507 C CA . ILE D 1 118 ? -9.126 -31.728 -19.138 1.00 36.86 100 ILE D CA 1
ATOM 9508 C C . ILE D 1 118 ? -8.497 -32.886 -18.376 1.00 36.61 100 ILE D C 1
ATOM 9509 O O . ILE D 1 118 ? -9.126 -33.489 -17.505 1.00 33.51 100 ILE D O 1
ATOM 9514 N N . ASN D 1 119 ? -7.246 -33.183 -18.713 1.00 36.51 101 ASN D N 1
ATOM 9515 C CA . ASN D 1 119 ? -6.462 -34.185 -18.006 1.00 36.99 101 ASN D CA 1
ATOM 9516 C C . ASN D 1 119 ? -5.029 -33.679 -17.825 1.00 35.68 101 ASN D C 1
ATOM 9517 O O . ASN D 1 119 ? -4.709 -32.551 -18.209 1.00 34.54 101 ASN D O 1
ATOM 9522 N N . GLY D 1 120 ? -4.180 -34.507 -17.227 1.00 33.99 102 GLY D N 1
ATOM 9523 C CA . GLY D 1 120 ? -2.790 -34.146 -16.985 1.00 37.82 102 GLY D CA 1
ATOM 9524 C C . GLY D 1 120 ? -1.977 -33.651 -18.174 1.00 38.29 102 GLY D C 1
ATOM 9525 O O . GLY D 1 120 ? -1.054 -32.856 -17.998 1.00 39.17 102 GLY D O 1
ATOM 9526 N N . SER D 1 121 ? -2.309 -34.109 -19.379 1.00 38.65 103 SER D N 1
ATOM 9527 C CA . SER D 1 121 ? -1.580 -33.699 -20.581 1.00 38.49 103 SER D CA 1
ATOM 9528 C C . SER D 1 121 ? -1.811 -32.226 -20.952 1.00 37.10 103 SER D C 1
ATOM 9529 O O . SER D 1 121 ? -0.904 -31.543 -21.445 1.00 38.46 103 SER D O 1
ATOM 9532 N N . HIS D 1 122 ? -3.021 -31.734 -20.701 1.00 32.74 104 HIS D N 1
ATOM 9533 C CA . HIS D 1 122 ? -3.349 -30.333 -20.960 1.00 32.84 104 HIS D CA 1
ATOM 9534 C C . HIS D 1 122 ? -2.640 -29.436 -19.954 1.00 34.57 104 HIS D C 1
ATOM 9535 O O . HIS D 1 122 ? -2.142 -28.356 -20.293 1.00 36.63 104 HIS D O 1
ATOM 9542 N N . ILE D 1 123 ? -2.586 -29.908 -18.715 1.00 35.34 105 ILE D N 1
ATOM 9543 C CA . ILE D 1 123 ? -1.883 -29.203 -17.657 1.00 36.70 105 ILE D CA 1
ATOM 9544 C C . ILE D 1 123 ? -0.396 -29.125 -18.011 1.00 34.90 105 ILE D C 1
ATOM 9545 O O . ILE D 1 123 ? 0.221 -28.060 -17.912 1.00 35.29 105 ILE D O 1
ATOM 9550 N N . GLU D 1 124 ? 0.166 -30.258 -18.426 1.00 37.62 106 GLU D N 1
ATOM 9551 C CA . GLU D 1 124 ? 1.554 -30.305 -18.879 1.00 36.95 106 GLU D CA 1
ATOM 9552 C C . GLU D 1 124 ? 1.816 -29.318 -20.012 1.00 37.14 106 GLU D C 1
ATOM 9553 O O . GLU D 1 124 ? 2.832 -28.625 -20.007 1.00 37.36 106 GLU D O 1
ATOM 9559 N N . LYS D 1 125 ? 0.913 -29.256 -20.989 1.00 35.83 107 LYS D N 1
ATOM 9560 C CA . LYS D 1 125 ? 1.121 -28.361 -22.129 1.00 40.16 107 LYS D CA 1
ATOM 9561 C C . LYS D 1 125 ? 1.103 -26.875 -21.720 1.00 39.16 107 LYS D C 1
ATOM 9562 O O . LYS D 1 125 ? 2.029 -26.093 -22.055 1.00 42.23 107 LYS D O 1
ATOM 9568 N N . VAL D 1 126 ? 0.082 -26.499 -20.948 1.00 37.22 108 VAL D N 1
ATOM 9569 C CA . VAL D 1 126 ? -0.045 -25.108 -20.516 1.00 38.24 108 VAL D CA 1
ATOM 9570 C C . VAL D 1 126 ? 1.127 -24.699 -19.613 1.00 39.18 108 VAL D C 1
ATOM 9571 O O . VAL D 1 126 ? 1.569 -23.549 -19.658 1.00 39.44 108 VAL D O 1
ATOM 9575 N N . LEU D 1 127 ? 1.632 -25.622 -18.797 1.00 39.84 109 LEU D N 1
ATOM 9576 C CA . LEU D 1 127 ? 2.800 -25.305 -17.974 1.00 38.06 109 LEU D CA 1
ATOM 9577 C C . LEU D 1 127 ? 4.079 -25.196 -18.815 1.00 42.23 109 LEU D C 1
ATOM 9578 O O . LEU D 1 127 ? 4.905 -24.317 -18.571 1.00 43.61 109 LEU D O 1
ATOM 9583 N N . GLU D 1 128 ? 4.235 -26.089 -19.792 1.00 46.09 110 GLU D N 1
ATOM 9584 C CA . GLU D 1 128 ? 5.386 -26.092 -20.702 1.00 48.69 110 GLU D CA 1
ATOM 9585 C C . GLU D 1 128 ? 5.564 -24.764 -21.444 1.00 46.04 110 GLU D C 1
ATOM 9586 O O . GLU D 1 128 ? 6.706 -24.285 -21.651 1.00 45.32 110 GLU D O 1
ATOM 9592 N N . GLY D 1 129 ? 4.441 -24.167 -21.841 1.00 44.71 111 GLY D N 1
ATOM 9593 C CA . GLY D 1 129 ? 4.527 -22.880 -22.517 1.00 47.89 111 GLY D CA 1
ATOM 9594 C C . GLY D 1 129 ? 5.266 -21.797 -21.734 1.00 48.93 111 GLY D C 1
ATOM 9595 O O . GLY D 1 129 ? 5.992 -20.975 -22.315 1.00 46.28 111 GLY D O 1
ATOM 9596 N N . ILE D 1 130 ? 5.137 -21.832 -20.409 1.00 48.05 112 ILE D N 1
ATOM 9597 C CA . ILE D 1 130 ? 5.820 -20.868 -19.549 1.00 48.71 112 ILE D CA 1
ATOM 9598 C C . ILE D 1 130 ? 7.330 -21.077 -19.601 1.00 50.66 112 ILE D C 1
ATOM 9599 O O . ILE D 1 130 ? 8.094 -20.110 -19.620 1.00 49.41 112 ILE D O 1
ATOM 9604 N N . ARG D 1 131 ? 7.755 -22.338 -19.620 1.00 54.45 113 ARG D N 1
ATOM 9605 C CA . ARG D 1 131 ? 9.171 -22.653 -19.774 1.00 62.44 113 ARG D CA 1
ATOM 9606 C C . ARG D 1 131 ? 9.673 -22.057 -21.078 1.00 70.72 113 ARG D C 1
ATOM 9607 O O . ARG D 1 131 ? 10.740 -21.444 -21.124 1.00 71.34 113 ARG D O 1
ATOM 9615 N N . GLU D 1 132 ? 8.900 -22.239 -22.142 1.00 76.15 114 GLU D N 1
ATOM 9616 C CA . GLU D 1 132 ? 9.298 -21.674 -23.432 1.00 81.76 114 GLU D CA 1
ATOM 9617 C C . GLU D 1 132 ? 9.370 -20.140 -23.484 1.00 80.67 114 GLU D C 1
ATOM 9618 O O . GLU D 1 132 ? 10.226 -19.585 -24.175 1.00 78.95 114 GLU D O 1
ATOM 9624 N N . LYS D 1 133 ? 8.480 -19.455 -22.772 1.00 84.51 115 LYS D N 1
ATOM 9625 C CA . LYS D 1 133 ? 8.466 -17.989 -22.809 1.00 88.96 115 LYS D CA 1
ATOM 9626 C C . LYS D 1 133 ? 9.712 -17.267 -22.255 1.00 87.27 115 LYS D C 1
ATOM 9627 O O . LYS D 1 133 ? 10.010 -16.143 -22.666 1.00 87.22 115 LYS D O 1
ATOM 9633 N N . ASN D 1 134 ? 10.427 -17.888 -21.320 1.00 88.05 116 ASN D N 1
ATOM 9634 C CA . ASN D 1 134 ? 11.650 -17.285 -20.774 1.00 93.52 116 ASN D CA 1
ATOM 9635 C C . ASN D 1 134 ? 12.918 -17.486 -21.608 1.00 90.99 116 ASN D C 1
ATOM 9636 O O . ASN D 1 134 ? 13.354 -18.614 -21.836 1.00 90.33 116 ASN D O 1
ATOM 9641 N N . ASP D 1 135 ? 13.495 -16.386 -22.085 1.00 91.58 117 ASP D N 1
ATOM 9642 C CA . ASP D 1 135 ? 14.753 -16.457 -22.829 1.00 94.69 117 ASP D CA 1
ATOM 9643 C C . ASP D 1 135 ? 15.864 -15.556 -22.286 1.00 89.84 117 ASP D C 1
ATOM 9644 O O . ASP D 1 135 ? 16.534 -14.842 -23.034 1.00 89.38 117 ASP D O 1
ATOM 9649 N N . VAL D 1 136 ? 16.039 -15.602 -20.970 1.00 86.93 118 VAL D N 1
ATOM 9650 C CA . VAL D 1 136 ? 17.155 -14.950 -20.298 1.00 83.74 118 VAL D CA 1
ATOM 9651 C C . VAL D 1 136 ? 18.368 -15.854 -20.490 1.00 80.05 118 VAL D C 1
ATOM 9652 O O . VAL D 1 136 ? 18.357 -17.012 -20.078 1.00 81.92 118 VAL D O 1
ATOM 9656 N N . GLN D 1 137 ? 19.402 -15.328 -21.132 1.00 74.62 119 GLN D N 1
ATOM 9657 C CA . GLN D 1 137 ? 20.558 -16.129 -21.517 1.00 74.63 119 GLN D CA 1
ATOM 9658 C C . GLN D 1 137 ? 21.315 -16.795 -20.353 1.00 61.35 119 GLN D C 1
ATOM 9659 O O . GLN D 1 137 ? 21.782 -17.927 -20.488 1.00 58.29 119 GLN D O 1
ATOM 9665 N N . GLU D 1 138 ? 21.440 -16.109 -19.220 1.00 54.07 120 GLU D N 1
ATOM 9666 C CA . GLU D 1 138 ? 22.182 -16.650 -18.072 1.00 56.27 120 GLU D CA 1
ATOM 9667 C C . GLU D 1 138 ? 21.424 -17.649 -17.184 1.00 46.61 120 GLU D C 1
ATOM 9668 O O . GLU D 1 138 ? 22.040 -18.394 -16.420 1.00 40.78 120 GLU D O 1
ATOM 9674 N N . THR D 1 139 ? 20.098 -17.658 -17.274 1.00 43.28 121 THR D N 1
ATOM 9675 C CA . THR D 1 139 ? 19.272 -18.522 -16.426 1.00 39.91 121 THR D CA 1
ATOM 9676 C C . THR D 1 139 ? 18.394 -19.515 -17.192 1.00 38.23 121 THR D C 1
ATOM 9677 O O . THR D 1 139 ? 18.080 -19.312 -18.362 1.00 40.56 121 THR D O 1
ATOM 9681 N N . GLU D 1 140 ? 18.013 -20.595 -16.514 1.00 37.50 122 GLU D N 1
ATOM 9682 C CA . GLU D 1 140 ? 17.080 -21.573 -17.059 1.00 39.78 122 GLU D CA 1
ATOM 9683 C C . GLU D 1 140 ? 15.938 -21.812 -16.079 1.00 35.28 122 GLU D C 1
ATOM 9684 O O . GLU D 1 140 ? 16.155 -21.938 -14.871 1.00 33.00 122 GLU D O 1
ATOM 9690 N N . VAL D 1 141 ? 14.719 -21.880 -16.603 1.00 29.95 123 VAL D N 1
ATOM 9691 C CA . VAL D 1 141 ? 13.559 -22.187 -15.780 1.00 28.75 123 VAL D CA 1
ATOM 9692 C C . VAL D 1 141 ? 13.623 -23.652 -15.366 1.00 27.82 123 VAL D C 1
ATOM 9693 O O . VAL D 1 141 ? 13.777 -24.533 -16.205 1.00 29.34 123 VAL D O 1
ATOM 9697 N N . ILE D 1 142 ? 13.552 -23.913 -14.068 1.00 26.18 124 ILE D N 1
ATOM 9698 C CA . ILE D 1 142 ? 13.619 -25.287 -13.579 1.00 29.36 124 ILE D CA 1
ATOM 9699 C C . ILE D 1 142 ? 12.289 -25.802 -13.027 1.00 32.96 124 ILE D C 1
ATOM 9700 O O . ILE D 1 142 ? 12.007 -26.996 -13.109 1.00 34.36 124 ILE D O 1
ATOM 9705 N N . ASN D 1 143 ? 11.488 -24.918 -12.441 1.00 33.06 125 ASN D N 1
ATOM 9706 C CA . ASN D 1 143 ? 10.180 -25.324 -11.930 1.00 30.66 125 ASN D CA 1
ATOM 9707 C C . ASN D 1 143 ? 9.060 -24.361 -12.299 1.00 31.81 125 ASN D C 1
ATOM 9708 O O . ASN D 1 143 ? 9.226 -23.140 -12.268 1.00 29.55 125 ASN D O 1
ATOM 9713 N N . VAL D 1 144 ? 7.918 -24.938 -12.657 1.00 31.69 126 VAL D N 1
ATOM 9714 C CA . VAL D 1 144 ? 6.704 -24.184 -12.950 1.00 32.85 126 VAL D CA 1
ATOM 9715 C C . VAL D 1 144 ? 5.558 -24.878 -12.224 1.00 32.02 126 VAL D C 1
ATOM 9716 O O . VAL D 1 144 ? 5.227 -26.023 -12.526 1.00 32.76 126 VAL D O 1
ATOM 9720 N N . PHE D 1 145 ? 4.963 -24.190 -11.258 1.00 32.48 127 PHE D N 1
ATOM 9721 C CA . PHE D 1 145 ? 3.914 -24.788 -10.446 1.00 34.31 127 PHE D CA 1
ATOM 9722 C C . PHE D 1 145 ? 2.638 -23.964 -10.493 1.00 31.74 127 PHE D C 1
ATOM 9723 O O . PHE D 1 145 ? 2.672 -22.741 -10.382 1.00 32.14 127 PHE D O 1
ATOM 9731 N N . PRO D 1 146 ? 1.499 -24.641 -10.658 1.00 32.27 128 PRO D N 1
ATOM 9732 C CA . PRO D 1 146 ? 0.237 -23.907 -10.773 1.00 32.43 128 PRO D CA 1
ATOM 9733 C C . PRO D 1 146 ? -0.223 -23.294 -9.459 1.00 28.72 128 PRO D C 1
ATOM 9734 O O . PRO D 1 146 ? -0.211 -23.946 -8.415 1.00 32.04 128 PRO D O 1
ATOM 9738 N N . ILE D 1 147 ? -0.638 -22.036 -9.526 1.00 26.76 129 ILE D N 1
ATOM 9739 C CA . ILE D 1 147 ? -1.272 -21.381 -8.390 1.00 26.58 129 ILE D CA 1
ATOM 9740 C C . ILE D 1 147 ? -2.778 -21.560 -8.563 1.00 29.15 129 ILE D C 1
ATOM 9741 O O . ILE D 1 147 ? -3.488 -21.892 -7.613 1.00 29.12 129 ILE D O 1
ATOM 9746 N N . ARG D 1 148 ? -3.260 -21.340 -9.782 1.00 29.11 130 ARG D N 1
ATOM 9747 C CA . ARG D 1 148 ? -4.680 -21.581 -10.065 1.00 34.05 130 ARG D CA 1
ATOM 9748 C C . ARG D 1 148 ? -4.910 -21.819 -11.544 1.00 35.26 130 ARG D C 1
ATOM 9749 O O . ARG D 1 148 ? -4.056 -21.492 -12.374 1.00 32.90 130 ARG D O 1
ATOM 9757 N N . PHE D 1 149 ? -6.072 -22.382 -11.868 1.00 35.63 131 PHE D N 1
ATOM 9758 C CA . PHE D 1 149 ? -6.443 -22.590 -13.259 1.00 39.86 131 PHE D CA 1
ATOM 9759 C C . PHE D 1 149 ? -7.718 -21.826 -13.573 1.00 38.86 131 PHE D C 1
ATOM 9760 O O . PHE D 1 149 ? -8.545 -21.606 -12.697 1.00 36.88 131 PHE D O 1
ATOM 9768 N N . ILE D 1 150 ? -7.854 -21.392 -14.820 1.00 38.41 132 ILE D N 1
ATOM 9769 C CA . ILE D 1 150 ? -9.068 -20.726 -15.278 1.00 41.35 132 ILE D CA 1
ATOM 9770 C C . ILE D 1 150 ? -9.568 -21.392 -16.554 1.00 41.24 132 ILE D C 1
ATOM 9771 O O . ILE D 1 150 ? -8.908 -21.343 -17.591 1.00 40.02 132 ILE D O 1
ATOM 9776 N N . VAL D 1 151 ? -10.737 -22.013 -16.461 1.00 39.58 133 VAL D N 1
ATOM 9777 C CA . VAL D 1 151 ? -11.365 -22.688 -17.588 1.00 38.97 133 VAL D CA 1
ATOM 9778 C C . VAL D 1 151 ? -12.334 -21.755 -18.318 1.00 34.90 133 VAL D C 1
ATOM 9779 O O . VAL D 1 151 ? -13.185 -21.100 -17.691 1.00 34.95 133 VAL D O 1
ATOM 9783 N N . ASP D 1 152 ? -12.160 -21.691 -19.638 1.00 32.61 134 ASP D N 1
ATOM 9784 C CA . ASP D 1 152 ? -12.985 -20.892 -20.544 1.00 41.67 134 ASP D CA 1
ATOM 9785 C C . ASP D 1 152 ? -13.122 -19.445 -20.080 1.00 44.69 134 ASP D C 1
ATOM 9786 O O . ASP D 1 152 ? -14.214 -18.876 -20.074 1.00 39.79 134 ASP D O 1
ATOM 9791 N N . LYS D 1 153 ? -11.986 -18.886 -19.667 1.00 44.12 135 LYS D N 1
ATOM 9792 C CA . LYS D 1 153 ? -11.839 -17.479 -19.281 1.00 49.02 135 LYS D CA 1
ATOM 9793 C C . LYS D 1 153 ? -12.667 -16.976 -18.096 1.00 51.41 135 LYS D C 1
ATOM 9794 O O . LYS D 1 153 ? -12.470 -15.848 -17.647 1.00 55.30 135 LYS D O 1
ATOM 9800 N N . GLU D 1 154 ? -13.593 -17.778 -17.589 1.00 51.73 136 GLU D N 1
ATOM 9801 C CA . GLU D 1 154 ? -14.440 -17.294 -16.503 1.00 53.67 136 GLU D CA 1
ATOM 9802 C C . GLU D 1 154 ? -14.401 -18.178 -15.256 1.00 48.86 136 GLU D C 1
ATOM 9803 O O . GLU D 1 154 ? -14.537 -17.674 -14.143 1.00 53.01 136 GLU D O 1
ATOM 9809 N N . ASN D 1 155 ? -14.221 -19.485 -15.423 1.00 42.77 137 ASN D N 1
ATOM 9810 C CA . ASN D 1 155 ? -14.310 -20.380 -14.268 1.00 41.45 137 ASN D CA 1
ATOM 9811 C C . ASN D 1 155 ? -12.981 -20.712 -13.572 1.00 41.53 137 ASN D C 1
ATOM 9812 O O . ASN D 1 155 ? -12.209 -21.517 -14.072 1.00 37.04 137 ASN D O 1
ATOM 9817 N N . GLU D 1 156 ? -12.739 -20.129 -12.398 1.00 44.62 138 GLU D N 1
ATOM 9818 C CA . GLU D 1 156 ? -11.514 -20.422 -11.648 1.00 47.66 138 GLU D CA 1
ATOM 9819 C C . GLU D 1 156 ? -11.632 -21.714 -10.850 1.00 45.21 138 GLU D C 1
ATOM 9820 O O . GLU D 1 156 ? -12.582 -21.902 -10.090 1.00 46.71 138 GLU D O 1
ATOM 9826 N N . VAL D 1 157 ? -10.655 -22.597 -11.025 1.00 41.69 139 VAL D N 1
ATOM 9827 C CA . VAL D 1 157 ? -10.635 -23.877 -10.335 1.00 41.33 139 VAL D CA 1
ATOM 9828 C C . VAL D 1 157 ? -9.235 -24.209 -9.820 1.00 43.26 139 VAL D C 1
ATOM 9829 O O . VAL D 1 157 ? -8.218 -23.766 -10.376 1.00 41.60 139 VAL D O 1
ATOM 9833 N N . SER D 1 158 ? -9.209 -24.981 -8.740 1.00 44.53 140 SER D N 1
ATOM 9834 C CA . SER D 1 158 ? -7.982 -25.502 -8.156 1.00 49.37 140 SER D CA 1
ATOM 9835 C C . SER D 1 158 ? -7.501 -26.692 -8.978 1.00 45.77 140 SER D C 1
ATOM 9836 O O . SER D 1 158 ? -6.311 -26.839 -9.261 1.00 45.36 140 SER D O 1
ATOM 9839 N N . ASP D 1 159 ? -8.454 -27.536 -9.360 1.00 40.79 141 ASP D N 1
ATOM 9840 C CA . ASP D 1 159 ? -8.182 -28.749 -10.115 1.00 40.70 141 ASP D CA 1
ATOM 9841 C C . ASP D 1 159 ? -9.095 -28.775 -11.336 1.00 40.40 141 ASP D C 1
ATOM 9842 O O . ASP D 1 159 ? -10.309 -28.941 -11.203 1.00 35.39 141 ASP D O 1
ATOM 9847 N N . PRO D 1 160 ? -8.514 -28.637 -12.537 1.00 39.28 142 PRO D N 1
ATOM 9848 C CA . PRO D 1 160 ? -9.368 -28.591 -13.724 1.00 35.63 142 PRO D CA 1
ATOM 9849 C C . PRO D 1 160 ? -9.684 -29.962 -14.317 1.00 36.30 142 PRO D C 1
ATOM 9850 O O . PRO D 1 160 ? -10.502 -30.036 -15.232 1.00 35.91 142 PRO D O 1
ATOM 9854 N N . LYS D 1 161 ? -9.054 -31.019 -13.809 1.00 36.32 143 LYS D N 1
ATOM 9855 C CA . LYS D 1 161 ? -9.237 -32.359 -14.363 1.00 34.34 143 LYS D CA 1
ATOM 9856 C C . LYS D 1 161 ? -10.695 -32.823 -14.398 1.00 35.06 143 LYS D C 1
ATOM 9857 O O . LYS D 1 161 ? -11.468 -32.580 -13.469 1.00 32.41 143 LYS D O 1
ATOM 9863 N N . GLU D 1 162 ? -11.040 -33.460 -15.515 1.00 37.06 144 GLU D N 1
ATOM 9864 C CA . GLU D 1 162 ? -12.357 -34.043 -15.787 1.00 42.27 144 GLU D CA 1
ATOM 9865 C C . GLU D 1 162 ? -13.419 -32.983 -16.090 1.00 41.41 144 GLU D C 1
ATOM 9866 O O . GLU D 1 162 ? -14.571 -33.317 -16.375 1.00 39.18 144 GLU D O 1
ATOM 9872 N N . LEU D 1 163 ? -13.038 -31.709 -16.024 1.00 38.94 145 LEU D N 1
ATOM 9873 C CA . LEU D 1 163 ? -13.945 -30.649 -16.447 1.00 39.11 145 LEU D CA 1
ATOM 9874 C C . LEU D 1 163 ? -13.907 -30.598 -17.963 1.00 38.33 145 LEU D C 1
ATOM 9875 O O . LEU D 1 163 ? -12.864 -30.843 -18.569 1.00 34.71 145 LEU D O 1
ATOM 9880 N N . ILE D 1 164 ? -15.039 -30.286 -18.580 1.00 34.35 146 ILE D N 1
ATOM 9881 C CA . ILE D 1 164 ? -15.073 -30.180 -20.029 1.00 36.99 146 ILE D CA 1
ATOM 9882 C C . ILE D 1 164 ? -14.879 -28.724 -20.414 1.00 38.67 146 ILE D C 1
ATOM 9883 O O . ILE D 1 164 ? -15.739 -27.887 -20.145 1.00 35.39 146 ILE D O 1
ATOM 9888 N N . ALA D 1 165 ? -13.764 -28.433 -21.074 1.00 36.95 147 ALA D N 1
ATOM 9889 C CA . ALA D 1 165 ? -13.470 -27.080 -21.524 1.00 33.58 147 ALA D CA 1
ATOM 9890 C C . ALA D 1 165 ? -13.872 -26.927 -22.976 1.00 33.61 147 ALA D C 1
ATOM 9891 O O . ALA D 1 165 ? -13.591 -27.802 -23.794 1.00 35.55 147 ALA D O 1
ATOM 9893 N N . ARG D 1 166 ? -14.542 -25.829 -23.305 1.00 30.34 148 ARG D N 1
ATOM 9894 C CA . ARG D 1 166 ? -14.992 -25.655 -24.677 1.00 31.05 148 ARG D CA 1
ATOM 9895 C C . ARG D 1 166 ? -14.077 -24.711 -25.456 1.00 34.56 148 ARG D C 1
ATOM 9896 O O . ARG D 1 166 ? -14.066 -24.737 -26.687 1.00 35.17 148 ARG D O 1
ATOM 9904 N N . HIS D 1 167 ? -13.305 -23.885 -24.748 1.00 36.18 149 HIS D N 1
ATOM 9905 C CA . HIS D 1 167 ? -12.492 -22.874 -25.423 1.00 36.11 149 HIS D CA 1
ATOM 9906 C C . HIS D 1 167 ? -11.021 -22.794 -24.994 1.00 39.21 149 HIS D C 1
ATOM 9907 O O . HIS D 1 167 ? -10.137 -22.710 -25.846 1.00 38.98 149 HIS D O 1
ATOM 9914 N N . SER D 1 168 ? -10.751 -22.821 -23.693 1.00 36.75 150 SER D N 1
ATOM 9915 C CA . SER D 1 168 ? -9.385 -22.592 -23.238 1.00 36.35 150 SER D CA 1
ATOM 9916 C C . SER D 1 168 ? -9.100 -23.081 -21.833 1.00 36.77 150 SER D C 1
ATOM 9917 O O . SER D 1 168 ? -10.010 -23.304 -21.033 1.00 35.77 150 SER D O 1
ATOM 9920 N N . LEU D 1 169 ? -7.811 -23.242 -21.551 1.00 36.21 151 LEU D N 1
ATOM 9921 C CA . LEU D 1 169 ? -7.341 -23.549 -20.211 1.00 36.41 151 LEU D CA 1
ATOM 9922 C C . LEU D 1 169 ? -6.177 -22.621 -19.906 1.00 34.84 151 LEU D C 1
ATOM 9923 O O . LEU D 1 169 ? -5.160 -22.641 -20.601 1.00 36.26 151 LEU D O 1
ATOM 9928 N N . LYS D 1 170 ? -6.343 -21.794 -18.882 1.00 31.15 152 LYS D N 1
ATOM 9929 C CA . LYS D 1 170 ? -5.299 -20.872 -18.466 1.00 38.49 152 LYS D CA 1
ATOM 9930 C C . LYS D 1 170 ? -4.724 -21.301 -17.127 1.00 35.99 152 LYS D C 1
ATOM 9931 O O . LYS D 1 170 ? -5.436 -21.822 -16.277 1.00 33.65 152 LYS D O 1
ATOM 9937 N N . VAL D 1 171 ? -3.423 -21.103 -16.953 1.00 34.00 153 VAL D N 1
ATOM 9938 C CA . VAL D 1 171 ? -2.797 -21.318 -15.663 1.00 31.30 153 VAL D CA 1
ATOM 9939 C C . VAL D 1 171 ? -2.130 -20.028 -15.211 1.00 30.38 153 VAL D C 1
ATOM 9940 O O . VAL D 1 171 ? -1.512 -19.299 -16.009 1.00 30.55 153 VAL D O 1
ATOM 9944 N N . GLU D 1 172 ? -2.307 -19.740 -13.928 1.00 30.78 154 GLU D N 1
ATOM 9945 C CA . GLU D 1 172 ? -1.562 -18.689 -13.263 1.00 34.06 154 GLU D CA 1
ATOM 9946 C C . GLU D 1 172 ? -0.606 -19.435 -12.348 1.00 34.79 154 GLU D C 1
ATOM 9947 O O . GLU D 1 172 ? -1.030 -20.164 -11.435 1.00 34.88 154 GLU D O 1
ATOM 9953 N N . ALA D 1 173 ? 0.684 -19.280 -12.637 1.00 32.01 155 ALA D N 1
ATOM 9954 C CA . ALA D 1 173 ? 1.707 -20.113 -12.028 1.00 28.04 155 ALA D CA 1
ATOM 9955 C C . ALA D 1 173 ? 2.875 -19.377 -11.390 1.00 30.26 155 ALA D C 1
ATOM 9956 O O . ALA D 1 173 ? 3.162 -18.209 -11.688 1.00 31.02 155 ALA D O 1
ATOM 9958 N N . GLY D 1 174 ? 3.555 -20.114 -10.519 1.00 31.78 156 GLY D N 1
ATOM 9959 C CA . GLY D 1 174 ? 4.810 -19.693 -9.940 1.00 31.47 156 GLY D CA 1
ATOM 9960 C C . GLY D 1 174 ? 5.932 -20.312 -10.747 1.00 34.33 156 GLY D C 1
ATOM 9961 O O . GLY D 1 174 ? 5.806 -21.425 -11.258 1.00 28.86 156 GLY D O 1
ATOM 9962 N N . VAL D 1 175 ? 7.023 -19.568 -10.889 1.00 34.25 157 VAL D N 1
ATOM 9963 C CA . VAL D 1 175 ? 8.164 -19.980 -11.688 1.00 30.32 157 VAL D CA 1
ATOM 9964 C C . VAL D 1 175 ? 9.454 -19.825 -10.892 1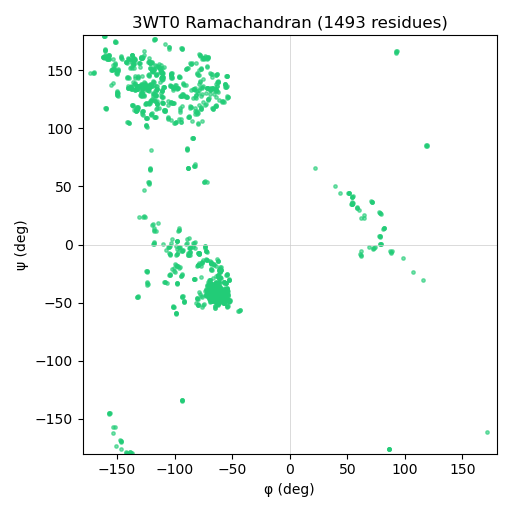.00 29.49 157 VAL D C 1
ATOM 9965 O O . VAL D 1 175 ? 9.662 -18.814 -10.217 1.00 30.26 157 VAL D O 1
ATOM 9969 N N . ILE D 1 176 ? 10.310 -20.836 -10.983 1.00 24.18 158 ILE D N 1
ATOM 9970 C CA . ILE D 1 176 ? 11.632 -20.801 -10.369 1.00 24.60 158 ILE D CA 1
ATOM 9971 C C . ILE D 1 176 ? 12.668 -20.983 -11.464 1.00 26.76 158 ILE D C 1
ATOM 9972 O O . ILE D 1 176 ? 12.616 -21.957 -12.206 1.00 27.53 158 ILE D O 1
ATOM 9977 N N . ALA D 1 177 ? 13.587 -20.032 -11.577 1.00 26.33 159 ALA D N 1
ATOM 9978 C CA . ALA D 1 177 ? 14.675 -20.123 -12.549 1.00 26.74 159 ALA D CA 1
ATOM 9979 C C . ALA D 1 177 ? 16.008 -20.100 -11.809 1.00 27.43 159 ALA D C 1
ATOM 9980 O O . ALA D 1 177 ? 16.092 -19.554 -10.718 1.00 29.60 159 ALA D O 1
ATOM 9982 N N . ILE D 1 178 ? 17.037 -20.714 -12.388 1.00 29.85 160 ILE D N 1
ATOM 9983 C CA . ILE D 1 178 ? 18.350 -20.776 -11.739 1.00 27.00 160 ILE D CA 1
ATOM 9984 C C . ILE D 1 178 ? 19.475 -20.475 -12.736 1.00 27.04 160 ILE D C 1
ATOM 9985 O O . ILE D 1 178 ? 19.301 -20.648 -13.940 1.00 33.10 160 ILE D O 1
ATOM 9990 N N . GLN D 1 179 ? 20.619 -20.013 -12.233 1.00 29.51 161 GLN D N 1
ATOM 9991 C CA . GLN D 1 179 ? 21.809 -19.825 -13.060 1.00 32.47 161 GLN D CA 1
ATOM 9992 C C . GLN D 1 179 ? 22.143 -21.128 -13.784 1.00 25.41 161 GLN D C 1
ATOM 9993 O O . GLN D 1 179 ? 22.264 -22.183 -13.154 1.00 27.99 161 GLN D O 1
ATOM 9999 N N . LYS D 1 180 ? 22.275 -21.047 -15.107 1.00 24.83 162 LYS D N 1
ATOM 10000 C CA . LYS D 1 180 ? 22.575 -22.211 -15.947 1.00 29.84 162 LY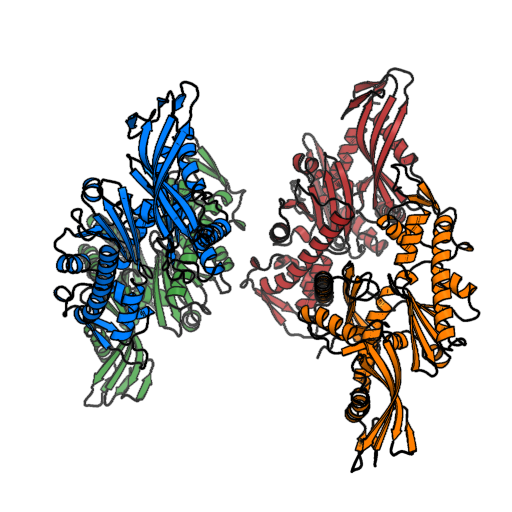S D CA 1
ATOM 10001 C C . LYS D 1 180 ? 23.820 -22.983 -15.521 1.00 32.26 162 LYS D C 1
ATOM 10002 O O . LYS D 1 180 ? 23.836 -24.213 -15.562 1.00 32.21 162 LYS D O 1
ATOM 10008 N N . SER D 1 181 ? 24.863 -22.264 -15.122 1.00 37.12 163 SER D N 1
ATOM 10009 C CA . SER D 1 181 ? 26.109 -22.906 -14.706 1.00 37.15 163 SER D CA 1
ATOM 10010 C C . SER D 1 181 ? 25.873 -23.945 -13.604 1.00 35.76 163 SER D C 1
ATOM 10011 O O . SER D 1 181 ? 26.363 -25.085 -13.686 1.00 34.31 163 SER D O 1
ATOM 10014 N N . ILE D 1 182 ? 25.038 -23.582 -12.633 1.00 32.39 164 ILE D N 1
ATOM 10015 C CA . ILE D 1 182 ? 24.731 -24.468 -11.512 1.00 31.28 164 ILE D CA 1
ATOM 10016 C C . ILE D 1 182 ? 24.002 -25.720 -11.989 1.00 26.02 164 ILE D C 1
ATOM 10017 O O . ILE D 1 182 ? 24.444 -26.848 -11.735 1.00 29.97 164 ILE D O 1
ATOM 10022 N N . LEU D 1 183 ? 22.900 -25.512 -12.702 1.00 32.00 165 LEU D N 1
ATOM 10023 C CA . LEU D 1 183 ? 22.083 -26.606 -13.217 1.00 31.16 165 LEU D CA 1
ATOM 10024 C C . LEU D 1 183 ? 22.914 -27.591 -14.037 1.00 30.61 165 LEU D C 1
ATOM 10025 O O . LEU D 1 183 ? 22.935 -28.809 -13.773 1.00 30.98 165 LEU D O 1
ATOM 10030 N N . ILE D 1 184 ? 23.631 -27.039 -15.009 1.00 28.41 166 ILE D N 1
ATOM 10031 C CA . ILE D 1 184 ? 24.442 -27.833 -15.916 1.00 32.75 166 ILE D CA 1
ATOM 10032 C C . ILE D 1 184 ? 25.479 -28.669 -15.169 1.00 31.50 166 ILE D C 1
ATOM 10033 O O . ILE D 1 184 ? 25.589 -29.887 -15.380 1.00 29.04 166 ILE D O 1
ATOM 10038 N N . ASN D 1 185 ? 26.226 -28.023 -14.280 1.00 29.86 167 ASN D N 1
ATOM 10039 C CA . ASN D 1 185 ? 27.276 -28.743 -13.567 1.00 29.06 167 ASN D CA 1
ATOM 10040 C C . ASN D 1 185 ? 26.758 -29.813 -12.601 1.00 31.00 167 ASN D C 1
ATOM 10041 O O . ASN D 1 185 ? 27.316 -30.918 -12.550 1.00 31.33 167 ASN D O 1
ATOM 10046 N N . MET D 1 186 ? 25.685 -29.514 -11.866 1.00 26.81 168 MET D N 1
ATOM 10047 C CA . MET D 1 186 ? 25.135 -30.507 -10.939 1.00 29.27 168 MET D CA 1
ATOM 10048 C C . MET D 1 186 ? 24.625 -31.732 -11.683 1.00 33.22 168 MET D C 1
ATOM 10049 O O . MET D 1 186 ? 24.939 -32.879 -11.311 1.00 32.02 168 MET D O 1
ATOM 10054 N N . ILE D 1 187 ? 23.861 -31.491 -12.748 1.00 31.39 169 ILE D N 1
ATOM 10055 C CA . ILE D 1 187 ? 23.350 -32.604 -13.542 1.00 32.23 169 ILE D CA 1
ATOM 10056 C C . ILE D 1 187 ? 24.502 -33.422 -14.141 1.00 29.91 169 ILE D C 1
ATOM 10057 O O . ILE D 1 187 ? 24.486 -34.655 -14.097 1.00 32.16 169 ILE D O 1
ATOM 10062 N N . LYS D 1 188 ? 25.493 -32.737 -14.701 1.00 28.30 170 LYS D N 1
ATOM 10063 C CA . LYS D 1 188 ? 26.655 -33.418 -15.268 1.00 34.87 170 LYS D CA 1
ATOM 10064 C C . LYS D 1 188 ? 27.334 -34.333 -14.241 1.00 34.86 170 LYS D C 1
ATOM 10065 O O . LYS D 1 188 ? 27.609 -35.514 -14.520 1.00 29.29 170 LYS D O 1
ATOM 10071 N N . CYS D 1 189 ? 27.544 -33.802 -13.036 1.00 34.36 171 CYS D N 1
ATOM 10072 C CA . CYS D 1 189 ? 28.210 -34.559 -11.978 1.00 30.97 171 CYS D CA 1
ATOM 10073 C C . CYS D 1 189 ? 27.412 -35.789 -11.585 1.00 36.63 171 CYS D C 1
ATOM 10074 O O . CYS D 1 189 ? 27.977 -36.871 -11.410 1.00 33.86 171 CYS D O 1
ATOM 10077 N N . VAL D 1 190 ? 26.098 -35.630 -11.443 1.00 33.59 172 VAL D N 1
ATOM 10078 C CA . VAL D 1 190 ? 25.273 -36.770 -11.066 1.00 27.63 172 VAL D CA 1
ATOM 10079 C C . VAL D 1 190 ? 25.244 -37.837 -12.161 1.00 30.44 172 VAL D C 1
ATOM 10080 O O . VAL D 1 190 ? 25.411 -39.026 -11.887 1.00 30.34 172 VAL D O 1
ATOM 10084 N N . GLU D 1 191 ? 25.035 -37.407 -13.399 1.00 31.28 173 GLU D N 1
ATOM 10085 C CA . GLU D 1 191 ? 24.931 -38.336 -14.520 1.00 37.75 173 GLU D CA 1
ATOM 10086 C C . GLU D 1 191 ? 26.253 -39.031 -14.843 1.00 40.31 173 GLU D C 1
ATOM 10087 O O . GLU D 1 191 ? 26.271 -40.038 -15.550 1.00 40.83 173 GLU D O 1
ATOM 10093 N N . ALA D 1 192 ? 27.357 -38.496 -14.329 1.00 37.21 174 ALA D N 1
ATOM 10094 C CA . ALA D 1 192 ? 28.635 -39.193 -14.463 1.00 37.86 174 ALA D CA 1
ATOM 10095 C C . ALA D 1 192 ? 28.697 -40.429 -13.543 1.00 41.92 174 ALA D C 1
ATOM 10096 O O . ALA D 1 192 ? 29.650 -41.208 -13.604 1.00 44.00 174 ALA D O 1
ATOM 10098 N N . CYS D 1 193 ? 27.680 -40.612 -12.702 1.00 39.93 175 CYS D N 1
ATOM 10099 C CA . CYS D 1 193 ? 27.625 -41.760 -11.789 1.00 44.99 175 CYS D CA 1
ATOM 10100 C C . CYS D 1 193 ? 26.793 -42.930 -12.326 1.00 46.34 175 CYS D C 1
ATOM 10101 O O . CYS D 1 193 ? 26.460 -43.859 -11.585 1.00 47.20 175 CYS D O 1
ATOM 10104 N N . GLY D 1 194 ? 26.455 -42.873 -13.611 1.00 45.39 176 GLY D N 1
ATOM 10105 C CA . GLY D 1 194 ? 25.691 -43.927 -14.260 1.00 49.07 176 GLY D CA 1
ATOM 10106 C C . GLY D 1 194 ? 24.194 -43.925 -14.000 1.00 50.72 176 GLY D C 1
ATOM 10107 O O . GLY D 1 194 ? 23.542 -44.970 -14.040 1.00 49.75 176 GLY D O 1
ATOM 10108 N N . VAL D 1 195 ? 23.651 -42.747 -13.719 1.00 49.07 177 VAL D N 1
ATOM 10109 C CA . VAL D 1 195 ? 22.218 -42.584 -13.489 1.00 45.32 177 VAL D CA 1
ATOM 10110 C C . VAL D 1 195 ? 21.684 -41.431 -14.326 1.00 42.70 177 VAL D C 1
ATOM 10111 O O . VAL D 1 195 ? 22.432 -40.539 -14.720 1.00 42.13 177 VAL D O 1
ATOM 10115 N N . ASP D 1 196 ? 20.385 -41.460 -14.600 1.00 43.11 178 ASP D N 1
ATOM 10116 C CA . ASP D 1 196 ? 19.734 -40.380 -15.329 1.00 44.72 178 ASP D CA 1
ATOM 10117 C C . ASP D 1 196 ? 19.031 -39.447 -14.360 1.00 37.29 178 ASP D C 1
ATOM 10118 O O . ASP D 1 196 ? 18.407 -39.897 -13.401 1.00 39.78 178 ASP D O 1
ATOM 10123 N N . VAL D 1 197 ? 19.163 -38.145 -14.582 1.00 32.86 179 VAL D N 1
ATOM 10124 C CA . VAL D 1 197 ? 18.408 -37.191 -13.785 1.00 32.54 179 VAL D CA 1
ATOM 10125 C C . VAL D 1 197 ? 17.069 -36.975 -14.485 1.00 35.11 179 VAL D C 1
ATOM 10126 O O . VAL D 1 197 ? 17.006 -36.344 -15.539 1.00 35.57 179 VAL D O 1
ATOM 10130 N N . LEU D 1 198 ? 15.997 -37.481 -13.886 1.00 34.39 180 LEU D N 1
ATOM 10131 C CA . LEU D 1 198 ? 14.668 -37.357 -14.474 1.00 38.36 180 LEU D CA 1
ATOM 10132 C C . LEU D 1 198 ? 14.179 -35.922 -14.398 1.00 37.72 180 LEU D C 1
ATOM 10133 O O . LEU D 1 198 ? 13.616 -35.398 -15.355 1.00 36.73 180 LEU D O 1
ATOM 10138 N N . ASP D 1 199 ? 14.412 -35.285 -13.256 1.00 35.61 181 ASP D N 1
ATOM 10139 C CA . ASP D 1 199 ? 13.981 -33.912 -13.049 1.00 37.87 181 ASP D CA 1
ATOM 10140 C C . ASP D 1 199 ? 14.723 -33.264 -11.890 1.00 32.26 181 ASP D C 1
ATOM 10141 O O . ASP D 1 199 ? 15.290 -33.954 -11.049 1.00 32.42 181 ASP D O 1
ATOM 10146 N N . VAL D 1 200 ? 14.696 -31.935 -11.846 1.00 32.44 182 VAL D N 1
ATOM 10147 C CA . VAL D 1 200 ? 15.296 -31.183 -10.749 1.00 32.72 182 VAL D CA 1
ATOM 10148 C C . VAL D 1 200 ? 14.230 -30.421 -9.974 1.00 30.81 182 VAL D C 1
ATOM 10149 O O . VAL D 1 200 ? 13.223 -29.992 -10.539 1.00 31.19 182 VAL D O 1
ATOM 10153 N N . TYR D 1 201 ? 14.440 -30.285 -8.672 1.00 25.53 183 TYR D N 1
ATOM 10154 C CA . TYR D 1 201 ? 13.515 -29.543 -7.830 1.00 28.39 183 TYR D CA 1
ATOM 10155 C C . TYR D 1 201 ? 14.233 -28.579 -6.897 1.00 29.62 183 TYR D C 1
ATOM 10156 O O . TYR D 1 201 ? 15.018 -28.985 -6.038 1.00 29.37 183 TYR D O 1
ATOM 10165 N N . SER D 1 202 ? 13.968 -27.292 -7.088 1.00 27.81 184 SER D N 1
ATOM 10166 C CA . SER D 1 202 ? 14.516 -26.266 -6.214 1.00 28.70 184 SER D CA 1
ATOM 10167 C C . SER D 1 202 ? 13.989 -26.477 -4.798 1.00 30.59 184 SER D C 1
ATOM 10168 O O . SER D 1 202 ? 12.821 -26.816 -4.615 1.00 28.96 184 SER D O 1
ATOM 10171 N N . ASP D 1 203 ? 14.848 -26.286 -3.798 1.00 24.07 185 ASP D N 1
ATOM 10172 C CA . ASP D 1 203 ? 14.416 -26.374 -2.403 1.00 25.08 185 ASP D CA 1
ATOM 10173 C C . ASP D 1 203 ? 13.360 -25.336 -2.065 1.00 24.67 185 ASP D C 1
ATOM 10174 O O . ASP D 1 203 ? 12.597 -25.505 -1.105 1.00 29.08 185 ASP D O 1
ATOM 10179 N N . ALA D 1 204 ? 13.328 -24.261 -2.850 1.00 26.68 186 ALA D N 1
ATOM 10180 C CA . ALA D 1 204 ? 12.315 -23.227 -2.690 1.00 32.87 186 ALA D CA 1
ATOM 10181 C C . ALA D 1 204 ? 10.938 -23.844 -2.907 1.00 32.97 186 ALA D C 1
ATOM 10182 O O . ALA D 1 204 ? 9.979 -23.501 -2.217 1.00 31.04 186 ALA D O 1
ATOM 10184 N N . TYR D 1 205 ? 10.848 -24.773 -3.855 1.00 29.81 187 TYR D N 1
ATOM 10185 C CA . TYR D 1 205 ? 9.610 -25.520 -4.047 1.00 32.40 187 TYR D CA 1
ATOM 10186 C C . TYR D 1 205 ? 9.497 -26.637 -3.012 1.00 32.20 187 TYR D C 1
ATOM 10187 O O . TYR D 1 205 ? 8.445 -26.801 -2.394 1.00 32.74 187 TYR D O 1
ATOM 10196 N N . ASN D 1 206 ? 10.580 -27.394 -2.829 1.00 29.78 188 ASN D N 1
ATOM 10197 C CA . ASN D 1 206 ? 10.579 -28.558 -1.940 1.00 30.97 188 ASN D CA 1
ATOM 10198 C C . ASN D 1 206 ? 10.067 -28.308 -0.528 1.00 32.31 188 ASN D C 1
ATOM 10199 O O . ASN D 1 206 ? 9.233 -29.068 -0.033 1.00 33.23 188 ASN D O 1
ATOM 10204 N N . TYR D 1 207 ? 10.555 -27.259 0.130 1.00 28.06 189 TYR D N 1
ATOM 10205 C CA . TYR D 1 207 ? 10.184 -27.051 1.536 1.00 27.73 189 TYR D CA 1
ATOM 10206 C C . TYR D 1 207 ? 8.702 -26.804 1.823 1.00 31.37 189 TYR D C 1
ATOM 10207 O O . TYR D 1 207 ? 8.298 -26.832 2.983 1.00 31.75 189 TYR D O 1
ATOM 10216 N N . GLY D 1 208 ? 7.902 -26.551 0.794 1.00 32.70 190 GLY D N 1
ATOM 10217 C CA . GLY D 1 208 ? 6.464 -26.447 0.989 1.00 36.35 190 GLY D CA 1
ATOM 10218 C C . GLY D 1 208 ? 5.912 -27.718 1.625 1.00 37.03 190 GLY D C 1
ATOM 10219 O O . GLY D 1 208 ? 4.952 -27.680 2.397 1.00 32.55 190 GLY D O 1
ATOM 10220 N N . SER D 1 209 ? 6.538 -28.847 1.302 1.00 32.70 191 SER D N 1
ATOM 10221 C CA . SER D 1 209 ? 6.133 -30.158 1.808 1.00 34.58 191 SER D CA 1
ATOM 10222 C C . SER D 1 209 ? 6.336 -30.407 3.312 1.00 37.14 191 SER D C 1
ATOM 10223 O O . SER D 1 209 ? 5.680 -31.282 3.880 1.00 36.91 191 SER D O 1
ATOM 10226 N N . ILE D 1 210 ? 7.231 -29.664 3.961 1.00 30.17 192 ILE D N 1
ATOM 10227 C CA . ILE D 1 210 ? 7.454 -29.875 5.394 1.00 32.65 192 ILE D CA 1
ATOM 10228 C C . ILE D 1 210 ? 6.487 -29.040 6.237 1.00 34.71 192 ILE D C 1
ATOM 10229 O O . ILE D 1 210 ? 6.422 -29.198 7.456 1.00 33.71 192 ILE D O 1
ATOM 10234 N N . LEU D 1 211 ? 5.748 -28.146 5.586 1.00 38.40 193 LEU D N 1
ATOM 10235 C CA . LEU D 1 211 ? 4.796 -27.283 6.281 1.00 40.23 193 LEU D CA 1
ATOM 10236 C C . LEU D 1 211 ? 3.415 -27.914 6.394 1.00 42.41 193 LEU D C 1
ATOM 10237 O O . LEU D 1 211 ? 3.027 -28.741 5.569 1.00 37.86 193 LEU D O 1
ATOM 10242 N N . THR D 1 212 ? 2.683 -27.528 7.435 1.00 44.96 194 THR D N 1
ATOM 10243 C CA . THR D 1 212 ? 1.287 -27.923 7.566 1.00 44.76 194 THR D CA 1
ATOM 10244 C C . THR D 1 212 ? 0.472 -27.025 6.638 1.00 45.85 194 THR D C 1
ATOM 10245 O O . THR D 1 212 ? 0.962 -25.985 6.195 1.00 41.84 194 THR D O 1
ATOM 10249 N N . ALA D 1 213 ? -0.760 -27.424 6.333 1.00 45.43 195 ALA D N 1
ATOM 10250 C CA . ALA D 1 213 ? -1.626 -26.615 5.479 1.00 43.89 195 ALA D CA 1
ATOM 10251 C C . ALA D 1 213 ? -1.819 -25.224 6.075 1.00 41.82 195 ALA D C 1
ATOM 10252 O O . ALA D 1 213 ? -1.803 -24.213 5.365 1.00 46.76 195 ALA D O 1
ATOM 10254 N N . THR D 1 214 ? -1.952 -25.184 7.395 1.00 38.08 196 THR D N 1
ATOM 10255 C CA . THR D 1 214 ? -2.155 -23.937 8.119 1.00 43.27 196 THR D CA 1
ATOM 10256 C C . THR D 1 214 ? -0.955 -23.012 7.984 1.00 41.10 196 THR D C 1
ATOM 10257 O O . THR D 1 214 ? -1.104 -21.828 7.674 1.00 35.87 196 THR D O 1
ATOM 10261 N N . GLU D 1 215 ? 0.233 -23.563 8.225 1.00 40.97 197 GLU D N 1
ATOM 10262 C CA . GLU D 1 215 ? 1.472 -22.811 8.095 1.00 35.13 197 GLU D CA 1
ATOM 10263 C C . GLU D 1 215 ? 1.595 -22.231 6.690 1.00 32.72 197 GLU D C 1
ATOM 10264 O O . GLU D 1 215 ? 1.836 -21.036 6.523 1.00 31.98 197 GLU D O 1
ATOM 10270 N N . LYS D 1 216 ? 1.408 -23.080 5.685 1.00 34.79 198 LYS D N 1
ATOM 10271 C CA . LYS D 1 216 ? 1.512 -22.666 4.288 1.00 40.24 198 LYS D CA 1
ATOM 10272 C C . LYS D 1 216 ? 0.469 -21.614 3.908 1.00 38.80 198 LYS D C 1
ATOM 10273 O O . LYS D 1 216 ? 0.685 -20.826 2.986 1.00 32.56 198 LYS D O 1
ATOM 10279 N N . GLU D 1 217 ? -0.661 -21.609 4.611 1.00 42.18 199 GLU D N 1
ATOM 10280 C CA . GLU D 1 217 ? -1.707 -20.621 4.350 1.00 46.18 199 GLU D CA 1
ATOM 10281 C C . GLU D 1 217 ? -1.401 -19.265 4.991 1.00 42.56 199 GLU D C 1
ATOM 10282 O O . GLU D 1 217 ? -1.441 -18.233 4.319 1.00 42.73 199 GLU D O 1
ATOM 10288 N N . LEU D 1 218 ? -1.092 -19.277 6.285 1.00 40.15 200 LEU D N 1
ATOM 10289 C CA . LEU D 1 218 ? -0.894 -18.047 7.061 1.00 42.44 200 LEU D CA 1
ATOM 10290 C C . LEU D 1 218 ? 0.352 -17.222 6.733 1.00 44.26 200 LEU D C 1
ATOM 10291 O O . LEU D 1 218 ? 0.339 -15.997 6.869 1.00 44.45 200 LEU D O 1
ATOM 10296 N N . GLY D 1 219 ? 1.421 -17.881 6.303 1.00 38.42 201 GLY D N 1
ATOM 10297 C CA . GLY D 1 219 ? 2.668 -17.186 6.043 1.00 36.89 201 GLY D CA 1
ATOM 10298 C C . GLY D 1 219 ? 3.788 -17.702 6.927 1.00 37.82 201 GLY D C 1
ATOM 10299 O O . GLY D 1 219 ? 4.071 -17.147 7.990 1.00 38.66 201 GLY D O 1
ATOM 10300 N N . ALA D 1 220 ? 4.420 -18.781 6.475 1.00 33.75 202 ALA D N 1
ATOM 10301 C CA . ALA D 1 220 ? 5.459 -19.456 7.241 1.00 31.83 202 ALA D CA 1
ATOM 10302 C C . ALA D 1 220 ? 6.831 -19.305 6.604 1.00 28.78 202 ALA D C 1
ATOM 10303 O O . ALA D 1 220 ? 6.955 -19.216 5.382 1.00 30.05 202 ALA D O 1
ATO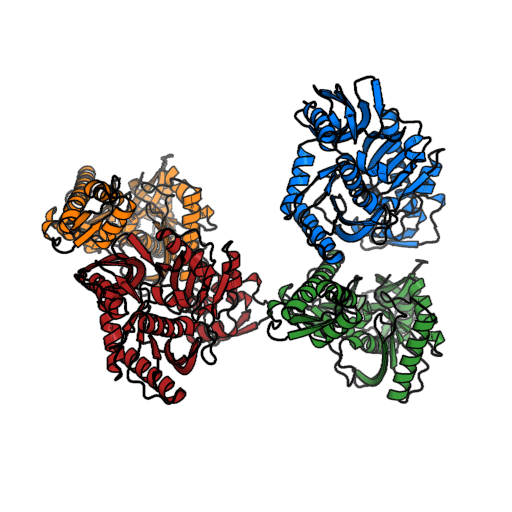M 10305 N N . CYS D 1 221 ? 7.857 -19.283 7.448 1.00 30.07 203 CYS D N 1
ATOM 10306 C CA . CYS D 1 221 ? 9.233 -19.177 6.989 1.00 30.39 203 CYS D CA 1
ATOM 10307 C C . CYS D 1 221 ? 10.027 -20.436 7.318 1.00 30.26 203 CYS D C 1
ATOM 10308 O O . CYS D 1 221 ? 10.147 -20.816 8.481 1.00 33.27 203 CYS D O 1
ATOM 10311 N N . VAL D 1 222 ? 10.566 -21.078 6.287 1.00 30.12 204 VAL D N 1
ATOM 10312 C CA . VAL D 1 222 ? 11.452 -22.219 6.474 1.00 27.99 204 VAL D CA 1
ATOM 10313 C C . VAL D 1 222 ? 12.903 -21.745 6.469 1.00 30.06 204 VAL D C 1
ATOM 10314 O O . VAL D 1 222 ? 13.345 -21.048 5.543 1.00 30.53 204 VAL D O 1
ATOM 10318 N N . ILE D 1 223 ? 13.634 -22.141 7.504 1.00 27.38 205 ILE D N 1
ATOM 10319 C CA . ILE D 1 223 ? 15.053 -21.846 7.618 1.00 30.40 205 ILE D CA 1
ATOM 10320 C C . ILE D 1 223 ? 15.833 -23.156 7.676 1.00 30.67 205 ILE D C 1
ATOM 10321 O O . ILE D 1 223 ? 15.721 -23.917 8.639 1.00 31.75 205 ILE D O 1
ATOM 10326 N N . ASP D 1 224 ? 16.622 -23.404 6.637 1.00 24.93 206 ASP D N 1
ATOM 10327 C CA . ASP D 1 224 ? 17.465 -24.587 6.549 1.00 25.87 206 ASP D CA 1
ATOM 10328 C C . ASP D 1 224 ? 18.910 -24.214 6.850 1.00 26.36 206 ASP D C 1
ATOM 10329 O O . ASP D 1 224 ? 19.570 -23.600 6.031 1.00 24.11 206 ASP D O 1
ATOM 10334 N N . ILE D 1 225 ? 19.412 -24.602 8.016 1.00 25.77 207 ILE D N 1
ATOM 10335 C CA . ILE D 1 225 ? 20.795 -24.289 8.344 1.00 23.99 207 ILE D CA 1
ATOM 10336 C C . ILE D 1 225 ? 21.646 -25.526 8.094 1.00 26.68 207 ILE D C 1
ATOM 10337 O O . ILE D 1 225 ? 21.588 -26.495 8.855 1.00 26.44 207 ILE D O 1
ATOM 10342 N N . GLY D 1 226 ? 22.398 -25.501 6.997 1.00 21.60 208 GLY D N 1
ATOM 10343 C CA . GLY D 1 226 ? 23.244 -26.616 6.616 1.00 26.24 208 GLY D CA 1
ATOM 10344 C C . GLY D 1 226 ? 24.650 -26.420 7.142 1.00 23.67 208 GLY D C 1
ATOM 10345 O O . GLY D 1 226 ? 24.830 -26.070 8.305 1.00 28.01 208 GLY D O 1
ATOM 10346 N N . GLU D 1 227 ? 25.645 -26.644 6.290 1.00 26.10 209 GLU D N 1
ATOM 10347 C CA . GLU D 1 227 ? 27.045 -26.457 6.670 1.00 23.98 209 GLU D CA 1
ATOM 10348 C C . GLU D 1 227 ? 27.623 -25.143 6.138 1.00 25.23 209 GLU D C 1
ATOM 10349 O O . GLU D 1 227 ? 28.193 -24.352 6.888 1.00 28.00 209 GLU D O 1
ATOM 10355 N N . ASP D 1 228 ? 27.492 -24.917 4.836 1.00 25.02 210 ASP D N 1
ATOM 10356 C CA . ASP D 1 228 ? 27.996 -23.688 4.251 1.00 21.01 210 ASP D CA 1
ATOM 10357 C C . ASP D 1 228 ? 26.856 -22.728 3.955 1.00 24.64 210 ASP D C 1
ATOM 10358 O O . ASP D 1 228 ? 27.044 -21.512 3.945 1.00 26.56 210 ASP D O 1
ATOM 10363 N N . VAL D 1 229 ? 25.665 -23.278 3.738 1.00 26.54 211 VAL D N 1
ATOM 10364 C CA . VAL D 1 229 ? 24.529 -22.475 3.307 1.00 26.87 211 VAL D CA 1
ATOM 10365 C C . VAL D 1 229 ? 23.365 -22.519 4.292 1.00 26.95 211 VAL D C 1
ATOM 10366 O O . VAL D 1 229 ? 23.006 -23.580 4.801 1.00 25.09 211 VAL D O 1
ATOM 10370 N N . THR D 1 230 ? 22.773 -21.358 4.544 1.00 22.40 212 THR D N 1
ATOM 10371 C CA . THR D 1 230 ? 21.486 -21.291 5.226 1.00 27.08 212 THR D CA 1
ATOM 10372 C C . THR D 1 230 ? 20.443 -20.831 4.219 1.00 25.55 212 THR D C 1
ATOM 10373 O O . THR D 1 230 ? 20.570 -19.766 3.640 1.00 27.80 212 THR D O 1
ATOM 10377 N N . GLN D 1 231 ? 19.405 -21.630 4.015 1.00 25.12 213 GLN D N 1
ATOM 10378 C CA . GLN D 1 231 ? 18.360 -21.298 3.059 1.00 25.77 213 GLN D CA 1
ATOM 10379 C C . GLN D 1 231 ? 17.103 -20.764 3.728 1.00 28.74 213 GLN D C 1
ATOM 10380 O O . GLN D 1 231 ? 16.736 -21.193 4.818 1.00 29.27 213 GLN D O 1
ATOM 10386 N N . VAL D 1 232 ? 16.465 -19.802 3.069 1.00 28.05 214 VAL D N 1
ATOM 10387 C CA . VAL D 1 232 ? 15.276 -19.144 3.597 1.00 22.74 214 VAL D CA 1
ATOM 10388 C C . VAL D 1 232 ? 14.176 -19.187 2.553 1.00 25.73 214 VAL D C 1
ATOM 10389 O O . VAL D 1 232 ? 14.393 -18.783 1.414 1.00 28.84 214 VAL D O 1
ATOM 10393 N N . ALA D 1 233 ? 12.996 -19.671 2.930 1.00 25.23 215 ALA D N 1
ATOM 10394 C CA . ALA D 1 233 ? 11.879 -19.703 1.985 1.00 23.70 215 ALA D CA 1
ATOM 10395 C C . ALA D 1 233 ? 10.571 -19.332 2.664 1.00 31.01 215 ALA D C 1
ATOM 10396 O O . ALA D 1 233 ? 10.297 -19.787 3.764 1.00 31.67 215 ALA D O 1
ATOM 10398 N N . PHE D 1 234 ? 9.767 -18.498 2.012 1.00 32.30 216 PHE D N 1
ATOM 10399 C CA . PHE D 1 234 ? 8.521 -18.034 2.615 1.00 30.86 216 PHE D CA 1
ATOM 10400 C C . PHE D 1 234 ? 7.300 -18.511 1.836 1.00 29.26 216 PHE D C 1
ATOM 10401 O O . PHE D 1 234 ? 7.264 -18.414 0.611 1.00 30.16 216 PHE D O 1
ATOM 10409 N N . TYR D 1 235 ? 6.300 -19.021 2.550 1.00 32.94 217 TYR D N 1
ATOM 10410 C CA . TYR D 1 235 ? 5.094 -19.550 1.913 1.00 35.10 217 TYR D CA 1
ATOM 10411 C C . TYR D 1 235 ? 3.836 -18.902 2.476 1.00 37.59 217 TYR D C 1
ATOM 10412 O O . TYR D 1 235 ? 3.700 -18.757 3.683 1.00 33.27 217 TYR D O 1
ATOM 10421 N N . GLU D 1 236 ? 2.914 -18.526 1.597 1.00 39.63 218 GLU D N 1
ATOM 10422 C CA . GLU D 1 236 ? 1.664 -17.905 2.020 1.00 42.15 218 GLU D CA 1
ATOM 10423 C C . GLU D 1 236 ? 0.585 -18.250 1.002 1.00 34.92 218 GLU D C 1
ATOM 10424 O O . GLU D 1 236 ? 0.886 -18.450 -0.177 1.00 32.97 218 GLU D O 1
ATOM 10430 N N . ARG D 1 237 ? -0.658 -18.352 1.469 1.00 41.36 219 ARG D N 1
ATOM 10431 C CA . ARG D 1 237 ? -1.793 -18.731 0.624 1.00 42.79 219 ARG D CA 1
ATOM 10432 C C . ARG D 1 237 ? -1.589 -20.108 0.007 1.00 36.73 219 ARG D C 1
ATOM 10433 O O . ARG D 1 237 ? -2.079 -20.379 -1.088 1.00 37.71 219 ARG D O 1
ATOM 10441 N N . GLY D 1 238 ? -0.858 -20.967 0.707 1.00 32.79 220 GLY D N 1
ATOM 10442 C CA . GLY D 1 238 ? -0.605 -22.316 0.236 1.00 34.26 220 GLY D CA 1
ATOM 10443 C C . GLY D 1 238 ? 0.458 -22.455 -0.844 1.00 37.85 220 GLY D C 1
ATOM 10444 O O . GLY D 1 238 ? 0.638 -23.545 -1.389 1.00 38.38 220 GLY D O 1
ATOM 10445 N N . GLU D 1 239 ? 1.159 -21.367 -1.161 1.00 38.02 221 GLU D N 1
ATOM 10446 C CA . GLU D 1 239 ? 2.183 -21.398 -2.211 1.00 36.79 221 GLU D CA 1
ATOM 10447 C C . GLU D 1 239 ? 3.470 -20.674 -1.811 1.00 32.94 221 GLU D C 1
ATOM 10448 O O . GLU D 1 239 ? 3.480 -19.860 -0.890 1.00 28.56 221 GLU D O 1
ATOM 10454 N N . LEU D 1 240 ? 4.555 -20.991 -2.512 1.00 34.15 222 LEU D N 1
ATOM 10455 C CA . LEU D 1 240 ? 5.828 -20.297 -2.344 1.00 31.79 222 LEU D CA 1
ATOM 10456 C C . LEU D 1 240 ? 5.705 -18.835 -2.763 1.00 30.11 222 LEU D C 1
ATOM 10457 O O . LEU D 1 240 ? 5.124 -18.534 -3.806 1.00 29.95 222 LEU D O 1
ATOM 10462 N N . VAL D 1 241 ? 6.234 -17.929 -1.947 1.00 29.20 223 VAL D N 1
ATOM 10463 C CA . VAL D 1 241 ? 6.263 -16.510 -2.299 1.00 29.80 223 VAL D CA 1
ATOM 10464 C C . VAL D 1 241 ? 7.640 -16.125 -2.849 1.00 30.78 223 VAL D C 1
ATOM 10465 O O . VAL D 1 241 ? 7.765 -15.660 -3.981 1.00 29.18 223 VAL D O 1
ATOM 10469 N N . ASP D 1 242 ? 8.671 -16.317 -2.034 1.00 30.64 224 ASP D N 1
ATOM 10470 C CA . ASP D 1 242 ? 10.037 -16.007 -2.438 1.00 29.69 224 ASP D CA 1
ATOM 10471 C C . ASP D 1 242 ? 11.015 -16.748 -1.542 1.00 28.62 224 ASP D C 1
ATOM 10472 O O . ASP D 1 242 ? 10.634 -17.280 -0.496 1.00 26.47 224 ASP D O 1
ATOM 10477 N N . ALA D 1 243 ? 12.276 -16.775 -1.962 1.00 27.85 225 ALA D N 1
ATOM 10478 C CA . ALA D 1 243 ? 13.315 -17.499 -1.246 1.00 28.78 225 ALA D CA 1
ATOM 10479 C C . ALA D 1 243 ? 14.696 -16.948 -1.582 1.00 28.61 225 ALA D C 1
ATOM 10480 O O . ALA D 1 243 ? 14.886 -16.289 -2.605 1.00 28.71 225 ALA D O 1
ATOM 10482 N N . ASP D 1 244 ? 15.657 -17.239 -0.715 1.00 29.28 226 ASP D N 1
ATOM 10483 C CA . ASP D 1 244 ? 17.044 -16.831 -0.915 1.00 28.48 226 ASP D CA 1
ATOM 10484 C C . ASP D 1 244 ? 17.952 -17.675 -0.034 1.00 27.78 226 ASP D C 1
ATOM 10485 O O . ASP D 1 244 ? 17.477 -18.549 0.684 1.00 27.57 226 ASP D O 1
ATOM 10490 N N . SER D 1 245 ? 19.258 -17.438 -0.106 1.00 27.04 227 SER D N 1
ATOM 10491 C CA . SER D 1 245 ? 20.195 -18.144 0.764 1.00 25.28 227 SER D CA 1
ATOM 10492 C C . SER D 1 245 ? 21.301 -17.224 1.270 1.00 30.19 227 SER D C 1
ATOM 10493 O O . SER D 1 245 ? 21.558 -16.162 0.706 1.00 28.96 227 SER D O 1
ATOM 10496 N N . ILE D 1 246 ? 21.935 -17.664 2.351 1.00 27.62 228 ILE D N 1
ATOM 10497 C CA . ILE D 1 246 ? 22.964 -16.936 3.072 1.00 30.62 228 ILE D CA 1
ATOM 10498 C C . ILE D 1 246 ? 24.201 -17.818 3.171 1.00 30.94 228 ILE D C 1
ATOM 10499 O O . ILE D 1 246 ? 24.089 -19.008 3.463 1.00 29.93 228 ILE D O 1
ATOM 10504 N N . GLU D 1 247 ? 25.381 -17.248 2.951 1.00 32.69 229 GLU D N 1
ATOM 10505 C CA . GLU D 1 247 ? 26.613 -18.022 3.099 1.00 30.45 229 GLU D CA 1
ATOM 10506 C C . GLU D 1 247 ? 27.148 -17.974 4.532 1.00 29.17 229 GLU D C 1
ATOM 10507 O O . GLU D 1 247 ? 28.231 -17.447 4.807 1.00 26.73 229 GLU D O 1
ATOM 10513 N N . MET D 1 248 ? 26.368 -18.557 5.436 1.00 29.38 230 MET D N 1
ATOM 10514 C CA . MET D 1 248 ? 26.697 -18.643 6.855 1.00 27.70 230 MET D CA 1
ATOM 10515 C C . MET D 1 248 ? 25.878 -19.767 7.465 1.00 28.64 230 MET D C 1
ATOM 10516 O O . MET D 1 248 ? 24.643 -19.725 7.430 1.00 31.55 230 MET D O 1
ATOM 10521 N N . ALA D 1 249 ? 26.554 -20.792 7.977 1.00 23.10 231 ALA D N 1
ATOM 10522 C CA . ALA D 1 249 ? 25.858 -21.936 8.563 1.00 28.78 231 ALA D CA 1
ATOM 10523 C C . ALA D 1 249 ? 26.743 -22.693 9.548 1.00 27.97 231 ALA D C 1
ATOM 10524 O O . ALA D 1 249 ? 27.556 -22.089 10.250 1.00 29.50 231 ALA D O 1
ATOM 10526 N N . GLY D 1 250 ? 26.574 -24.012 9.602 1.00 27.74 232 GLY D N 1
ATOM 10527 C CA . GLY D 1 250 ? 27.297 -24.863 10.540 1.00 22.08 232 GLY D CA 1
ATOM 10528 C C . GLY D 1 250 ? 28.817 -24.789 10.536 1.00 28.85 232 GLY D C 1
ATOM 10529 O O . GLY D 1 250 ? 29.462 -24.849 11.594 1.00 23.72 232 GLY D O 1
ATOM 10530 N N . ARG D 1 251 ? 29.400 -24.655 9.348 1.00 29.22 233 ARG D N 1
ATOM 10531 C CA . ARG D 1 251 ? 30.852 -24.557 9.241 1.00 27.62 233 ARG D CA 1
ATOM 10532 C C . ARG D 1 251 ? 31.380 -23.341 9.989 1.00 26.80 233 ARG D C 1
ATOM 10533 O O . ARG D 1 251 ? 32.446 -23.397 10.592 1.00 29.51 233 ARG D O 1
ATOM 10541 N N . ASP D 1 252 ? 30.639 -22.240 9.929 1.00 25.70 234 ASP D N 1
ATOM 10542 C CA . ASP D 1 252 ? 31.032 -21.020 10.622 1.00 30.45 234 ASP D CA 1
ATOM 10543 C C . ASP D 1 252 ? 30.959 -21.182 12.142 1.00 35.89 234 ASP D C 1
ATOM 10544 O O . ASP D 1 252 ? 31.793 -20.638 12.880 1.00 36.92 234 ASP D O 1
ATOM 10549 N N . ILE D 1 253 ? 29.988 -21.965 12.605 1.00 33.80 235 ILE D N 1
ATOM 10550 C CA . ILE D 1 253 ? 29.898 -22.292 14.025 1.00 32.37 235 ILE D CA 1
ATOM 10551 C C . ILE D 1 253 ? 31.141 -23.066 14.429 1.00 30.76 235 ILE D C 1
ATOM 10552 O O . ILE D 1 253 ? 31.796 -22.744 15.430 1.00 30.71 235 ILE D O 1
ATOM 10557 N N . THR D 1 254 ? 31.464 -24.096 13.650 1.00 32.09 236 THR D N 1
ATOM 10558 C CA . THR D 1 254 ? 32.660 -24.885 13.924 1.00 35.53 236 THR D CA 1
ATOM 10559 C C . THR D 1 254 ? 33.921 -24.014 13.921 1.00 38.36 236 THR D C 1
ATOM 10560 O O . THR D 1 254 ? 34.791 -24.177 14.781 1.00 36.58 236 THR D O 1
ATOM 10564 N N . ASP D 1 255 ? 34.024 -23.107 12.951 1.00 39.41 237 ASP D N 1
ATOM 10565 C CA . ASP D 1 255 ? 35.176 -22.211 12.853 1.00 40.12 237 ASP D CA 1
ATOM 10566 C C . ASP D 1 255 ? 35.320 -21.395 14.130 1.00 37.03 237 ASP D C 1
ATOM 10567 O O . ASP D 1 255 ? 36.416 -21.277 14.699 1.00 37.92 237 ASP D O 1
ATOM 10572 N N . ASP D 1 256 ? 34.190 -20.865 14.588 1.00 32.61 238 ASP D N 1
ATOM 10573 C CA . ASP D 1 256 ? 34.166 -20.046 15.792 1.00 35.91 238 ASP D CA 1
ATOM 10574 C C . ASP D 1 256 ? 34.586 -20.849 17.012 1.00 39.11 238 ASP D C 1
ATOM 10575 O O . ASP D 1 256 ? 35.272 -20.336 17.896 1.00 39.40 238 ASP D O 1
ATOM 10580 N N . ILE D 1 257 ? 34.201 -22.120 17.046 1.00 39.51 239 ILE D N 1
ATOM 10581 C CA . ILE D 1 257 ? 34.591 -22.981 18.159 1.00 35.80 239 ILE D CA 1
ATOM 10582 C C . ILE D 1 257 ? 36.092 -23.264 18.144 1.00 38.52 239 ILE D C 1
ATOM 10583 O O . ILE D 1 257 ? 36.765 -23.135 19.171 1.00 33.48 239 ILE D O 1
ATOM 10588 N N . ALA D 1 258 ? 36.608 -23.661 16.983 1.00 36.43 240 ALA D N 1
ATOM 10589 C CA . ALA D 1 258 ? 38.033 -23.940 16.821 1.00 38.18 240 ALA D CA 1
ATOM 10590 C C . ALA D 1 258 ? 38.877 -22.745 17.246 1.00 37.84 240 ALA D C 1
ATOM 10591 O O . ALA D 1 258 ? 39.895 -22.899 17.927 1.00 40.08 240 ALA D O 1
ATOM 10593 N N . GLN D 1 259 ? 38.448 -21.555 16.836 1.00 40.55 241 GLN D N 1
ATOM 10594 C CA . GLN D 1 259 ? 39.190 -20.338 17.150 1.00 47.39 241 GLN D CA 1
ATOM 10595 C C . GLN D 1 259 ? 39.083 -19.996 18.637 1.00 44.53 241 GLN D C 1
ATOM 10596 O O . GLN D 1 259 ? 40.078 -19.667 19.285 1.00 45.18 241 GLN D O 1
ATOM 10602 N N . GLY D 1 260 ? 37.867 -20.083 19.167 1.00 42.01 242 GLY D N 1
ATOM 10603 C CA . GLY D 1 260 ? 37.598 -19.753 20.554 1.00 43.22 242 GLY D CA 1
ATOM 10604 C C . GLY D 1 260 ? 38.254 -20.659 21.580 1.00 45.94 242 GLY D C 1
ATOM 10605 O O . GLY D 1 260 ? 38.703 -20.194 22.629 1.00 45.23 242 GLY D O 1
ATOM 10606 N N . LEU D 1 261 ? 38.305 -21.955 21.286 1.00 43.41 243 LEU D N 1
ATOM 10607 C CA . LEU D 1 261 ? 38.889 -22.922 22.212 1.00 41.23 243 LEU D CA 1
ATOM 10608 C C . LEU D 1 261 ? 40.334 -23.264 21.859 1.00 41.56 243 LEU D C 1
ATOM 10609 O O . LEU D 1 261 ? 40.949 -24.110 22.507 1.00 42.94 243 LEU D O 1
ATOM 10614 N N . ASN D 1 262 ? 40.857 -22.603 20.828 1.00 40.39 244 ASN D N 1
ATOM 10615 C CA . ASN D 1 262 ? 42.221 -22.814 20.342 1.00 47.38 244 ASN D CA 1
ATOM 10616 C C . ASN D 1 262 ? 42.496 -24.292 20.013 1.00 41.97 244 ASN D C 1
ATOM 10617 O O . ASN D 1 262 ? 43.551 -24.843 20.337 1.00 37.83 244 ASN D O 1
ATOM 10622 N N . THR D 1 263 ? 41.513 -24.936 19.391 1.00 38.47 245 THR D N 1
ATOM 10623 C CA . THR D 1 263 ? 41.625 -26.342 19.015 1.00 35.22 245 THR D CA 1
ATOM 10624 C C . THR D 1 263 ? 41.539 -26.507 17.492 1.00 33.30 245 THR D C 1
ATOM 10625 O O . THR D 1 263 ? 41.321 -25.533 16.774 1.00 34.93 245 THR D O 1
ATOM 10629 N N . SER D 1 264 ? 41.706 -27.734 17.001 1.00 32.29 246 SER D N 1
ATOM 10630 C CA . SER D 1 264 ? 41.629 -28.007 15.562 1.00 33.31 246 SER D CA 1
ATOM 10631 C C . SER D 1 264 ? 40.182 -27.985 15.055 1.00 35.22 246 SER D C 1
ATOM 10632 O O . SER D 1 264 ? 39.244 -28.103 15.844 1.00 32.09 246 SER D O 1
ATOM 10635 N N . TYR D 1 265 ? 40.004 -27.824 13.744 1.00 36.46 247 TYR D N 1
ATOM 10636 C CA . TYR D 1 265 ? 38.663 -27.828 13.152 1.00 37.69 247 TYR D CA 1
ATOM 10637 C C . TYR D 1 265 ? 37.965 -29.162 13.410 1.00 36.82 247 TYR D C 1
ATOM 10638 O O . TYR D 1 265 ? 36.786 -29.195 13.756 1.00 34.93 247 TYR D O 1
ATOM 10647 N N . GLU D 1 266 ? 38.700 -30.257 13.241 1.00 37.78 248 GLU D N 1
ATOM 10648 C CA . GLU D 1 266 ? 38.157 -31.594 13.473 1.00 45.50 248 GLU D CA 1
ATOM 10649 C C . GLU D 1 266 ? 37.610 -31.763 14.902 1.00 42.82 248 GLU D C 1
ATOM 10650 O O . GLU D 1 266 ? 36.454 -32.196 15.120 1.00 41.16 248 GLU D O 1
ATOM 10656 N N . THR D 1 267 ? 38.407 -31.312 15.867 1.00 39.76 249 THR D N 1
ATOM 10657 C CA . THR D 1 267 ? 38.030 -31.405 17.273 1.00 38.25 249 THR D CA 1
ATOM 10658 C C . THR D 1 267 ? 36.854 -30.489 17.553 1.00 34.42 249 THR D C 1
ATOM 10659 O O . THR D 1 267 ? 35.932 -30.867 18.266 1.00 29.89 249 THR D O 1
ATOM 10663 N N . ALA D 1 268 ? 36.908 -29.276 17.014 1.00 33.89 250 ALA D N 1
ATOM 10664 C CA . ALA D 1 268 ? 35.814 -28.323 17.147 1.00 32.27 250 ALA D CA 1
ATOM 10665 C C . ALA D 1 268 ? 34.489 -28.899 16.637 1.00 32.19 250 ALA D C 1
ATOM 10666 O O . ALA D 1 268 ? 33.442 -28.670 17.239 1.00 30.76 250 ALA D O 1
ATOM 10668 N N . GLU D 1 269 ? 34.542 -29.639 15.530 1.00 30.65 251 GLU D N 1
ATOM 10669 C CA . GLU D 1 269 ? 33.348 -30.265 14.955 1.00 38.59 251 GLU D CA 1
ATOM 10670 C C . GLU D 1 269 ? 32.777 -31.318 15.897 1.00 37.63 251 GLU D C 1
ATOM 10671 O O . GLU D 1 269 ? 31.560 -31.322 16.199 1.00 34.71 251 GLU D O 1
ATOM 10677 N N . LYS D 1 270 ? 33.665 -32.169 16.413 1.00 40.11 252 LYS D N 1
ATOM 10678 C CA . LYS D 1 270 ? 33.210 -33.212 17.334 1.00 41.37 252 LYS D CA 1
ATOM 10679 C C . LYS D 1 270 ? 32.621 -32.598 18.609 1.00 36.03 252 LYS D C 1
ATOM 10680 O O . LYS D 1 270 ? 31.583 -33.041 19.114 1.00 35.95 252 LYS D O 1
ATOM 10686 N N . VAL D 1 271 ? 33.284 -31.565 19.112 1.00 35.64 253 VAL D N 1
ATOM 10687 C CA . VAL D 1 271 ? 32.834 -30.844 20.296 1.00 34.36 253 VAL D CA 1
ATOM 10688 C C . VAL D 1 271 ? 31.465 -30.206 20.043 1.00 37.34 253 VAL D C 1
ATOM 10689 O O . VAL D 1 271 ? 30.603 -30.192 20.923 1.00 35.65 253 VAL D O 1
ATOM 10693 N N . LYS D 1 272 ? 31.278 -29.662 18.844 1.00 34.11 254 LYS D N 1
ATOM 10694 C CA . LYS D 1 272 ? 30.002 -29.064 18.468 1.00 32.46 254 LYS D CA 1
ATOM 10695 C C . LYS D 1 272 ? 28.885 -30.094 18.540 1.00 31.50 254 LYS D C 1
ATOM 10696 O O . LYS D 1 272 ? 27.790 -29.791 19.025 1.00 30.25 254 LYS D O 1
ATOM 10702 N N . HIS D 1 273 ? 29.153 -31.306 18.059 1.00 30.99 255 HIS D N 1
ATOM 10703 C CA . HIS D 1 273 ? 28.132 -32.358 18.128 1.00 34.69 255 HIS D CA 1
ATOM 10704 C C . HIS D 1 273 ? 27.846 -32.807 19.564 1.00 38.68 255 HIS D C 1
ATOM 10705 O O . HIS D 1 273 ? 26.688 -32.895 19.981 1.00 38.95 255 HIS D O 1
ATOM 10712 N N . GLN D 1 274 ? 28.910 -33.082 20.310 1.00 38.98 256 GLN D N 1
ATOM 10713 C CA . GLN D 1 274 ? 28.796 -33.611 21.668 1.00 45.61 256 GLN D CA 1
ATOM 10714 C C . GLN D 1 274 ? 28.244 -32.640 22.717 1.00 41.63 256 GLN D C 1
ATOM 10715 O O . GLN D 1 274 ? 27.342 -32.992 23.474 1.00 42.97 256 GLN D O 1
ATOM 10721 N N . TYR D 1 275 ? 28.794 -31.430 22.771 1.00 39.86 257 TYR D N 1
ATOM 10722 C CA . TYR D 1 275 ? 28.443 -30.462 23.816 1.00 38.90 257 TYR D CA 1
ATOM 10723 C C . TYR D 1 275 ? 27.826 -29.150 23.323 1.00 36.31 257 TYR D C 1
ATOM 10724 O O . TYR D 1 275 ? 27.528 -28.264 24.128 1.00 32.97 257 TYR D O 1
ATOM 10733 N N . GLY D 1 276 ? 27.664 -29.012 22.011 1.00 35.75 258 GLY D N 1
ATOM 10734 C CA . GLY D 1 276 ? 27.127 -27.794 21.428 1.00 35.62 258 GLY D CA 1
ATOM 10735 C C . GLY D 1 276 ? 25.765 -27.358 21.946 1.00 36.05 258 GLY D C 1
ATOM 10736 O O . GLY D 1 276 ? 24.858 -28.173 22.087 1.00 40.01 258 GLY D O 1
ATOM 10737 N N . HIS D 1 277 ? 25.625 -26.063 22.220 1.00 35.43 259 HIS D N 1
ATOM 10738 C CA . HIS D 1 277 ? 24.364 -25.498 22.699 1.00 36.90 259 HIS D CA 1
ATOM 10739 C C . HIS D 1 277 ? 24.269 -24.058 22.199 1.00 34.94 259 HIS D C 1
ATOM 10740 O O . HIS D 1 277 ? 25.202 -23.278 22.376 1.00 33.03 259 HIS D O 1
ATOM 10747 N N . ALA D 1 278 ? 23.137 -23.703 21.593 1.00 31.42 260 ALA D N 1
ATOM 10748 C CA . ALA D 1 278 ? 22.989 -22.380 20.985 1.00 34.53 260 ALA D CA 1
ATOM 10749 C C . ALA D 1 278 ? 22.310 -21.351 21.885 1.00 34.62 260 ALA D C 1
ATOM 10750 O O . ALA D 1 278 ? 22.140 -20.199 21.491 1.00 32.32 260 ALA D O 1
ATOM 10752 N N . PHE D 1 279 ? 21.904 -21.765 23.078 1.00 34.60 261 PHE D N 1
ATOM 10753 C CA . PHE D 1 279 ? 21.295 -20.830 24.021 1.00 37.24 261 PHE D CA 1
ATOM 10754 C C . PHE D 1 279 ? 22.049 -20.823 25.341 1.00 38.98 261 PHE D C 1
ATOM 10755 O O . PHE D 1 279 ? 21.887 -21.723 26.161 1.00 36.51 261 PHE D O 1
ATOM 10763 N N . TYR D 1 280 ? 22.877 -19.795 25.511 1.00 39.24 262 TYR D N 1
ATOM 10764 C CA . TYR D 1 280 ? 23.754 -19.624 26.666 1.00 39.86 262 TYR D CA 1
ATOM 10765 C C . TYR D 1 280 ? 23.087 -19.907 28.023 1.00 42.69 262 TYR D C 1
ATOM 10766 O O . TYR D 1 280 ? 23.565 -20.751 28.781 1.00 41.47 262 TYR D O 1
ATOM 10775 N N . ASP D 1 281 ? 21.994 -19.208 28.328 1.00 44.78 263 ASP D N 1
ATOM 10776 C CA . ASP D 1 281 ? 21.303 -19.394 29.610 1.00 46.40 263 ASP D CA 1
ATOM 10777 C C . ASP D 1 281 ? 20.884 -20.833 29.923 1.00 42.89 263 ASP D C 1
ATOM 10778 O O . ASP D 1 281 ? 20.771 -21.198 31.091 1.00 42.36 263 ASP D O 1
ATOM 10783 N N . SER D 1 282 ? 20.670 -21.654 28.899 1.00 38.33 264 SER D N 1
ATOM 10784 C CA . SER D 1 282 ? 20.272 -23.046 29.120 1.00 36.09 264 SER D CA 1
ATOM 10785 C C . SER D 1 282 ? 21.455 -24.007 29.057 1.00 36.22 264 SER D C 1
ATOM 10786 O O . SER D 1 282 ? 21.317 -25.195 29.352 1.00 37.45 264 SER D O 1
ATOM 10789 N N . ALA D 1 283 ? 22.620 -23.491 28.683 1.00 36.84 265 ALA D N 1
ATOM 10790 C CA . ALA D 1 283 ? 23.831 -24.302 28.624 1.00 39.65 265 ALA D CA 1
ATOM 10791 C C . ALA D 1 283 ? 24.343 -24.558 30.039 1.00 43.34 265 ALA D C 1
ATOM 10792 O O . ALA D 1 283 ? 24.264 -23.688 30.901 1.00 44.76 265 ALA D O 1
ATOM 10794 N N . SER D 1 284 ? 24.860 -25.764 30.261 1.00 40.79 266 SER D N 1
ATOM 10795 C CA . SER D 1 284 ? 25.289 -26.239 31.580 1.00 41.03 266 SER D CA 1
ATOM 10796 C C . SER D 1 284 ? 26.656 -25.739 32.054 1.00 43.49 266 SER D C 1
ATOM 10797 O O . SER D 1 284 ? 27.638 -25.777 31.309 1.00 40.12 266 SER D O 1
ATOM 10800 N N . ASP D 1 285 ? 26.706 -25.269 33.301 1.00 47.02 267 ASP D N 1
ATOM 10801 C CA . ASP D 1 285 ? 27.959 -24.832 33.919 1.00 46.57 267 ASP D CA 1
ATOM 10802 C C . ASP D 1 285 ? 28.784 -26.029 34.356 1.00 47.78 267 ASP D C 1
ATOM 10803 O O . ASP D 1 285 ? 30.015 -25.979 34.393 1.00 46.60 267 ASP D O 1
ATOM 10808 N N . GLN D 1 286 ? 28.090 -27.119 34.662 1.00 52.20 268 GLN D N 1
ATOM 10809 C CA . GLN D 1 286 ? 28.743 -28.335 35.134 1.00 55.66 268 GLN D CA 1
ATOM 10810 C C . GLN D 1 286 ? 28.953 -29.404 34.068 1.00 51.86 268 GLN D C 1
ATOM 10811 O O . GLN D 1 286 ? 29.465 -30.478 34.371 1.00 50.06 268 GLN D O 1
ATOM 10817 N N . ASP D 1 287 ? 28.504 -29.155 32.844 1.00 51.18 269 ASP D N 1
ATOM 10818 C CA . ASP D 1 287 ? 28.853 -30.066 31.769 1.00 52.64 269 ASP D CA 1
ATOM 10819 C C . ASP D 1 287 ? 30.271 -29.703 31.348 1.00 47.04 269 ASP D C 1
ATOM 10820 O O . ASP D 1 287 ? 30.481 -28.697 30.677 1.00 47.54 269 ASP D O 1
ATOM 10825 N N . ILE D 1 288 ? 31.241 -30.517 31.752 1.00 45.02 270 ILE D N 1
ATOM 10826 C CA . ILE D 1 288 ? 32.653 -30.209 31.518 1.00 41.81 270 ILE D CA 1
ATOM 10827 C C . ILE D 1 288 ? 33.316 -31.131 30.488 1.00 41.93 270 ILE D C 1
ATOM 10828 O O . ILE D 1 288 ? 32.973 -32.311 30.381 1.00 45.23 270 ILE D O 1
ATOM 10833 N N . PHE D 1 289 ? 34.281 -30.589 29.745 1.00 39.32 271 PHE D N 1
ATOM 10834 C CA . PHE D 1 289 ? 35.014 -31.374 28.761 1.00 39.94 271 PHE D CA 1
ATOM 10835 C C . PHE D 1 289 ? 36.410 -30.804 28.533 1.00 40.82 271 PHE D C 1
ATOM 10836 O O . PHE D 1 289 ? 36.662 -29.620 28.755 1.00 43.30 271 PHE D O 1
ATOM 10844 N N . THR D 1 290 ? 37.320 -31.670 28.105 1.00 42.69 272 THR D N 1
ATOM 10845 C CA . THR D 1 290 ? 38.692 -31.262 27.850 1.00 47.30 272 THR D CA 1
ATOM 10846 C C . THR D 1 290 ? 39.022 -31.321 26.364 1.00 47.40 272 THR D C 1
ATOM 10847 O O . THR D 1 290 ? 38.558 -32.209 25.648 1.00 46.32 272 THR D O 1
ATOM 10851 N N . VAL D 1 291 ? 39.826 -30.370 25.903 1.00 45.47 273 VAL D N 1
ATOM 10852 C CA . VAL D 1 291 ? 40.195 -30.312 24.490 1.00 47.51 273 VAL D CA 1
ATOM 10853 C C . VAL D 1 291 ? 41.692 -30.136 24.300 1.00 47.79 273 VAL D C 1
ATOM 10854 O O . VAL D 1 291 ? 42.362 -29.463 25.091 1.00 43.81 273 VAL D O 1
ATOM 10858 N N . GLU D 1 292 ? 42.208 -30.761 23.246 1.00 49.43 274 GLU D N 1
ATOM 10859 C CA . GLU D 1 292 ? 43.607 -30.619 22.882 1.00 52.21 274 GLU D CA 1
ATOM 10860 C C . GLU D 1 292 ? 43.803 -29.224 22.300 1.00 48.33 274 GLU D C 1
ATOM 10861 O O . GLU D 1 292 ? 42.835 -28.580 21.907 1.00 43.22 274 GLU D O 1
ATOM 10867 N N . GLN D 1 293 ? 45.049 -28.757 22.260 1.00 49.07 275 GLN D N 1
ATOM 10868 C CA . GLN D 1 293 ? 45.366 -27.434 21.726 1.00 50.91 275 GLN D CA 1
ATOM 10869 C C . GLN D 1 293 ? 46.283 -27.518 20.508 1.00 55.10 275 GLN D C 1
ATOM 10870 O O . GLN D 1 293 ? 47.077 -28.449 20.387 1.00 59.47 275 GLN D O 1
ATOM 10876 N N . VAL D 1 294 ? 46.172 -26.548 19.606 1.00 55.36 276 VAL D N 1
ATOM 10877 C CA . VAL D 1 294 ? 46.993 -26.556 18.396 1.00 59.45 276 VAL D CA 1
ATOM 10878 C C . VAL D 1 294 ? 48.458 -26.156 18.637 1.00 60.07 276 VAL D C 1
ATOM 10879 O O . VAL D 1 294 ? 49.366 -26.875 18.225 1.00 59.84 276 VAL D O 1
ATOM 10883 N N . ASP D 1 295 ? 48.699 -25.015 19.278 1.00 60.85 277 ASP D N 1
ATOM 10884 C CA . ASP D 1 295 ? 50.072 -24.535 19.461 1.00 65.44 277 ASP D CA 1
ATOM 10885 C C . ASP D 1 295 ? 50.839 -25.153 20.646 1.00 62.23 277 ASP D C 1
ATOM 10886 O O . ASP D 1 295 ? 51.979 -24.769 20.905 1.00 61.77 277 ASP D O 1
ATOM 10891 N N . SER D 1 296 ? 50.228 -26.088 21.370 1.00 60.36 278 SER D N 1
ATOM 10892 C CA . SER D 1 296 ? 50.913 -26.731 22.497 1.00 60.75 278 SER D CA 1
ATOM 10893 C C . SER D 1 296 ? 50.572 -28.221 22.614 1.00 60.12 278 SER D C 1
ATOM 10894 O O . SER D 1 296 ? 49.831 -28.765 21.794 1.00 60.35 278 SER D O 1
ATOM 10897 N N . ASP D 1 297 ? 51.133 -28.871 23.634 1.00 58.27 279 ASP D N 1
ATOM 10898 C CA . ASP D 1 297 ? 50.813 -30.263 23.968 1.00 60.20 279 ASP D CA 1
ATOM 10899 C C . ASP D 1 297 ? 49.887 -30.226 25.171 1.00 54.98 279 ASP D C 1
ATOM 10900 O O . ASP D 1 297 ? 49.468 -31.254 25.700 1.00 54.68 279 ASP D O 1
ATOM 10905 N N . GLU D 1 298 ? 49.581 -29.003 25.586 1.00 51.25 280 GLU D N 1
ATOM 10906 C CA . GLU D 1 298 ? 48.676 -28.722 26.687 1.00 57.54 280 GLU D CA 1
ATOM 10907 C C . GLU D 1 298 ? 47.217 -29.001 26.339 1.00 55.07 280 GLU D C 1
ATOM 10908 O O . GLU D 1 298 ? 46.833 -28.951 25.174 1.00 50.41 280 GLU D O 1
ATOM 10914 N N . THR D 1 299 ? 46.420 -29.319 27.360 1.00 56.35 281 THR D N 1
ATOM 10915 C CA . THR D 1 299 ? 44.978 -29.530 27.210 1.00 55.23 281 THR D CA 1
ATOM 10916 C C . THR D 1 299 ? 44.211 -28.518 28.060 1.00 51.66 281 THR D C 1
ATOM 10917 O O . THR D 1 299 ? 44.626 -28.209 29.177 1.00 52.68 281 THR D O 1
ATOM 10921 N N . VAL D 1 300 ? 43.099 -28.004 27.538 1.00 46.13 282 VAL D N 1
ATOM 10922 C CA . VAL D 1 300 ? 42.293 -27.028 28.281 1.00 45.37 282 VAL D CA 1
ATOM 10923 C C . VAL D 1 300 ? 40.864 -27.508 28.580 1.00 48.04 282 VAL D C 1
ATOM 10924 O O . VAL D 1 300 ? 40.213 -28.143 27.748 1.00 48.90 282 VAL D O 1
ATOM 10928 N N . GLN D 1 301 ? 40.397 -27.202 29.787 1.00 46.66 283 GLN D N 1
ATOM 10929 C CA . GLN D 1 301 ? 39.056 -27.553 30.228 1.00 52.08 283 GLN D CA 1
ATOM 10930 C C . GLN D 1 301 ? 38.058 -26.441 29.897 1.00 44.85 283 GLN D C 1
ATOM 10931 O O . GLN D 1 301 ? 38.350 -25.257 30.070 1.00 42.26 283 GLN D O 1
ATOM 10937 N N . TYR D 1 302 ? 36.886 -26.830 29.409 1.00 43.04 284 TYR D N 1
ATOM 10938 C CA . TYR D 1 302 ? 35.821 -25.886 29.104 1.00 38.10 284 TYR D CA 1
ATOM 10939 C C . TYR D 1 302 ? 34.491 -26.452 29.565 1.00 37.96 284 TYR D C 1
ATOM 10940 O O . TYR D 1 302 ? 34.332 -27.667 29.703 1.00 39.49 284 TYR D O 1
ATOM 10949 N N . THR D 1 303 ? 33.528 -25.570 29.789 1.00 36.31 285 THR D N 1
ATOM 10950 C CA . THR D 1 303 ? 32.195 -26.014 30.147 1.00 37.64 285 THR D CA 1
ATOM 10951 C C . THR D 1 303 ? 31.296 -25.848 28.929 1.00 38.76 285 THR D C 1
ATOM 10952 O O . THR D 1 303 ? 31.674 -25.199 27.955 1.00 39.66 285 THR D O 1
ATOM 10956 N N . GLN D 1 304 ? 30.102 -26.419 28.991 1.00 39.18 286 GLN D N 1
ATOM 10957 C CA . GLN D 1 304 ? 29.147 -26.284 27.902 1.00 39.57 286 GLN D CA 1
ATOM 10958 C C . GLN D 1 304 ? 28.735 -24.827 27.734 1.00 37.70 286 GLN D C 1
ATOM 10959 O O . GLN D 1 304 ? 28.484 -24.373 26.623 1.00 38.40 286 GLN D O 1
ATOM 10965 N N . LYS D 1 305 ? 28.677 -24.100 28.845 1.00 37.24 287 LYS D N 1
ATOM 10966 C CA . LYS D 1 305 ? 28.332 -22.684 28.820 1.00 41.93 287 LYS D CA 1
ATOM 10967 C C . LYS D 1 305 ? 29.416 -21.857 28.107 1.00 41.21 287 LYS D C 1
ATOM 10968 O O . LYS D 1 305 ? 29.098 -20.968 27.290 1.00 45.37 287 LYS D O 1
ATOM 10974 N N . ASP D 1 306 ? 30.683 -22.206 28.344 1.00 41.66 288 ASP D N 1
ATOM 10975 C CA . ASP D 1 306 ? 31.802 -21.507 27.710 1.00 39.83 288 ASP D CA 1
ATOM 10976 C C . ASP D 1 306 ? 31.670 -21.622 26.196 1.00 36.87 288 ASP D C 1
ATOM 10977 O O . ASP D 1 306 ? 31.793 -20.640 25.466 1.00 38.23 288 ASP D O 1
ATOM 10982 N N . LEU D 1 307 ? 31.394 -22.838 25.749 1.00 37.14 289 LEU D N 1
ATOM 10983 C CA . LEU D 1 307 ? 31.200 -23.169 24.344 1.00 37.32 289 LEU D CA 1
ATOM 10984 C C . LEU D 1 307 ? 29.994 -22.428 23.749 1.00 37.42 289 LEU D C 1
ATOM 10985 O O . LEU D 1 307 ? 30.055 -21.830 22.654 1.00 39.29 289 LEU D O 1
ATOM 10990 N N . SER D 1 308 ? 28.894 -22.479 24.494 1.00 36.99 290 SER D N 1
ATOM 10991 C CA . SER D 1 308 ? 27.646 -21.851 24.091 1.00 39.83 290 SER D CA 1
ATOM 10992 C C . SER D 1 308 ? 27.797 -20.357 23.892 1.00 37.77 290 SER D C 1
ATOM 10993 O O . SER D 1 308 ? 26.991 -19.744 23.201 1.00 35.84 290 SER D O 1
ATOM 10996 N N . ASP D 1 309 ? 28.811 -19.756 24.508 1.00 37.21 291 ASP D N 1
ATOM 10997 C CA . ASP D 1 309 ? 29.013 -18.326 24.287 1.00 40.55 291 ASP D CA 1
ATOM 10998 C C . ASP D 1 309 ? 29.286 -18.054 22.794 1.00 39.68 291 ASP D C 1
ATOM 10999 O O . ASP D 1 309 ? 28.587 -17.238 22.140 1.00 43.16 291 ASP D O 1
ATOM 11004 N N . PHE D 1 310 ? 30.182 -18.858 22.223 1.00 37.91 292 PHE D N 1
ATOM 11005 C CA . PHE D 1 310 ? 30.560 -18.714 20.819 1.00 39.26 292 PHE D CA 1
ATOM 11006 C C . PHE D 1 310 ? 29.448 -19.192 19.904 1.00 36.53 292 PHE D C 1
ATOM 11007 O O . PHE D 1 310 ? 29.089 -18.518 18.911 1.00 38.57 292 PHE D O 1
ATOM 11015 N N . ILE D 1 311 ? 28.874 -20.339 20.259 1.00 37.42 293 ILE D N 1
ATOM 11016 C CA . ILE D 1 311 ? 27.816 -20.900 19.421 1.00 37.27 293 ILE D CA 1
ATOM 11017 C C . ILE D 1 311 ? 26.608 -19.969 19.329 1.00 39.06 293 ILE D C 1
ATOM 11018 O O . ILE D 1 311 ? 26.128 -19.675 18.226 1.00 37.65 293 ILE D O 1
ATOM 11023 N N . GLU D 1 312 ? 26.127 -19.496 20.477 1.00 37.50 294 GLU D N 1
ATOM 11024 C CA . GLU D 1 312 ? 24.993 -18.581 20.491 1.00 39.25 294 GLU D CA 1
ATOM 11025 C C . GLU D 1 312 ? 25.310 -17.333 19.687 1.00 37.58 294 GLU D C 1
ATOM 11026 O O . GLU D 1 312 ? 24.457 -16.877 18.919 1.00 33.79 294 GLU D O 1
ATOM 11032 N N . ALA D 1 313 ? 26.517 -16.779 19.850 1.00 36.31 295 ALA D N 1
ATOM 11033 C CA . ALA D 1 313 ? 26.834 -15.572 19.078 1.00 35.17 295 ALA D CA 1
ATOM 11034 C C . ALA D 1 313 ? 26.707 -15.815 17.561 1.00 28.41 295 ALA D C 1
ATOM 11035 O O . ALA D 1 313 ? 26.082 -15.010 16.832 1.00 28.86 295 ALA D O 1
ATOM 11037 N N . ARG D 1 314 ? 27.221 -16.954 17.093 1.00 28.75 296 ARG D N 1
ATOM 11038 C CA . ARG D 1 314 ? 27.154 -17.230 15.653 1.00 27.05 296 ARG D CA 1
ATOM 11039 C C . ARG D 1 314 ? 25.737 -17.512 15.146 1.00 28.14 296 ARG D C 1
ATOM 11040 O O . ARG D 1 314 ? 25.332 -16.967 14.115 1.00 28.57 296 ARG D O 1
ATOM 11048 N N . VAL D 1 315 ? 24.990 -18.359 15.851 1.00 28.54 297 VAL D N 1
ATOM 11049 C CA . VAL D 1 315 ? 23.626 -18.687 15.425 1.00 31.02 297 VAL D CA 1
ATOM 11050 C C . VAL D 1 315 ? 22.728 -17.449 15.450 1.00 31.00 297 VAL D C 1
ATOM 11051 O O . VAL D 1 315 ? 21.871 -17.268 14.577 1.00 33.27 297 VAL D O 1
ATOM 11055 N N . GLU D 1 316 ? 22.944 -16.587 16.440 1.00 33.47 298 GLU D N 1
ATOM 11056 C CA . GLU D 1 316 ? 22.218 -15.327 16.506 1.00 36.47 298 GLU D CA 1
ATOM 11057 C C . GLU D 1 316 ? 22.528 -14.496 15.264 1.00 34.11 298 GLU D C 1
ATOM 11058 O O . GLU D 1 316 ? 21.618 -13.924 14.647 1.00 34.42 298 GLU D O 1
ATOM 11064 N N . GLU D 1 317 ? 23.803 -14.456 14.877 1.00 30.98 299 GLU D N 1
ATOM 11065 C CA . GLU D 1 317 ? 24.165 -13.718 13.668 1.00 34.25 299 GLU D CA 1
ATOM 11066 C C . GLU D 1 317 ? 23.473 -14.305 12.429 1.00 28.07 299 GLU D C 1
ATOM 11067 O O . GLU D 1 317 ? 22.996 -13.559 11.560 1.00 31.37 299 GLU D O 1
ATOM 11073 N N . ILE D 1 318 ? 23.398 -15.633 12.361 1.00 23.35 300 ILE D N 1
ATOM 11074 C CA . ILE D 1 318 ? 22.703 -16.296 11.256 1.00 29.55 300 ILE D CA 1
ATOM 11075 C C . ILE D 1 318 ? 21.234 -15.876 11.183 1.00 28.63 300 ILE D C 1
ATOM 11076 O O . ILE D 1 318 ? 20.731 -15.520 10.110 1.00 31.62 300 ILE D O 1
ATOM 11081 N N . PHE D 1 319 ? 20.549 -15.896 12.322 1.00 30.54 301 PHE D N 1
ATOM 11082 C CA . PHE D 1 319 ? 19.148 -15.478 12.338 1.00 31.37 301 PHE D CA 1
ATOM 11083 C C . PHE D 1 319 ? 18.966 -13.997 11.985 1.00 33.67 301 PHE D C 1
ATOM 11084 O O . PHE D 1 319 ? 17.970 -13.628 11.347 1.00 31.31 301 PHE D O 1
ATOM 11092 N N . PHE D 1 320 ? 19.912 -13.148 12.384 1.00 32.44 302 PHE D N 1
ATOM 11093 C CA . PHE D 1 320 ? 19.844 -11.744 11.969 1.00 30.98 302 PHE D CA 1
ATOM 11094 C C . PHE D 1 320 ? 19.974 -11.626 10.449 1.00 29.15 302 PHE D C 1
ATOM 11095 O O . PHE D 1 320 ? 19.303 -10.794 9.824 1.00 30.12 302 PHE D O 1
ATOM 11103 N N . GLU D 1 321 ? 20.81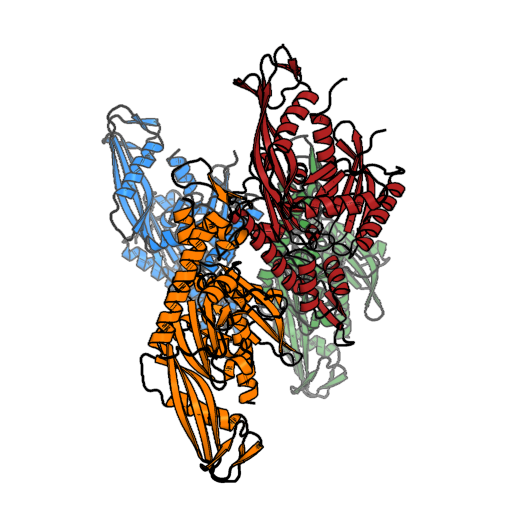8 -12.472 9.858 1.00 27.61 303 GLU D N 1
ATOM 11104 C CA . GLU D 1 321 ? 20.962 -12.498 8.398 1.00 31.65 303 GLU D CA 1
ATOM 11105 C C . GLU D 1 321 ? 19.649 -12.930 7.742 1.00 30.14 303 GLU D C 1
ATOM 11106 O O . GLU D 1 321 ? 19.235 -12.385 6.706 1.00 30.60 303 GLU D O 1
ATOM 11112 N N . VAL D 1 322 ? 18.985 -13.901 8.364 1.00 30.05 304 VAL D N 1
ATOM 11113 C CA . VAL D 1 322 ? 17.688 -14.364 7.877 1.00 31.10 304 VAL D CA 1
ATOM 11114 C C . VAL D 1 322 ? 16.668 -13.225 7.900 1.00 36.31 304 VAL D C 1
ATOM 11115 O O . VAL D 1 322 ? 15.916 -13.029 6.930 1.00 36.30 304 VAL D O 1
ATOM 11119 N N . PHE D 1 323 ? 16.638 -12.477 9.001 1.00 35.36 305 PHE D N 1
ATOM 11120 C CA . PHE D 1 323 ? 15.720 -11.345 9.107 1.00 39.12 305 PHE D CA 1
ATOM 11121 C C . PHE D 1 323 ? 16.030 -10.303 8.032 1.00 39.04 305 PHE D C 1
ATOM 11122 O O . PHE D 1 323 ? 15.114 -9.698 7.467 1.00 38.55 305 PHE D O 1
ATOM 11130 N N . ASP D 1 324 ? 17.314 -10.114 7.729 1.00 38.98 306 ASP D N 1
ATOM 11131 C CA . ASP D 1 324 ? 17.687 -9.194 6.655 1.00 39.71 306 ASP D CA 1
ATOM 11132 C C . ASP D 1 324 ? 17.149 -9.668 5.310 1.00 39.08 306 ASP D C 1
ATOM 11133 O O . ASP D 1 324 ? 16.683 -8.865 4.495 1.00 37.74 306 ASP D O 1
ATOM 11138 N N . VAL D 1 325 ? 17.203 -10.975 5.079 1.00 35.41 307 VAL D N 1
ATOM 11139 C CA . VAL D 1 325 ? 16.660 -11.525 3.843 1.00 32.67 307 VAL D CA 1
ATOM 11140 C C . VAL D 1 325 ? 15.151 -11.286 3.762 1.00 31.59 307 VAL D C 1
ATOM 11141 O O . VAL D 1 325 ? 14.645 -10.841 2.732 1.00 31.58 307 VAL D O 1
ATOM 11145 N N . LEU D 1 326 ? 14.437 -11.574 4.848 1.00 32.02 308 LEU D N 1
ATOM 11146 C CA . LEU D 1 326 ? 12.989 -11.355 4.871 1.00 37.75 308 LEU D CA 1
ATOM 11147 C C . LEU D 1 326 ? 12.627 -9.888 4.628 1.00 38.18 308 LEU D C 1
ATOM 11148 O O . LEU D 1 326 ? 11.646 -9.591 3.940 1.00 33.31 308 LEU D O 1
ATOM 11153 N N . GLN D 1 327 ? 13.422 -8.979 5.187 1.00 42.82 309 GLN D N 1
ATOM 11154 C CA . GLN D 1 327 ? 13.219 -7.545 4.980 1.00 51.71 309 GLN D CA 1
ATOM 11155 C C . GLN D 1 327 ? 13.450 -7.175 3.514 1.00 47.60 309 GLN D C 1
ATOM 11156 O O . GLN D 1 327 ? 12.693 -6.398 2.930 1.00 46.52 309 GLN D O 1
ATOM 11162 N N . ASP D 1 328 ? 14.503 -7.738 2.927 1.00 48.15 310 ASP D N 1
ATOM 11163 C CA . ASP D 1 328 ? 14.822 -7.513 1.519 1.00 50.42 310 ASP D CA 1
ATOM 11164 C C . ASP D 1 328 ? 13.708 -8.007 0.588 1.00 49.96 310 ASP D C 1
ATOM 11165 O O . ASP D 1 328 ? 13.392 -7.361 -0.412 1.00 50.51 310 ASP D O 1
ATOM 11170 N N . LEU D 1 329 ? 13.127 -9.159 0.913 1.00 48.86 311 LEU D N 1
ATOM 11171 C CA . LEU D 1 329 ? 12.042 -9.725 0.110 1.00 47.66 311 LEU D CA 1
ATOM 11172 C C . LEU D 1 329 ? 10.685 -9.077 0.404 1.00 48.17 311 LEU D C 1
ATOM 11173 O O . LEU D 1 329 ? 9.697 -9.354 -0.279 1.00 52.15 311 LEU D O 1
ATOM 11178 N N . GLY D 1 330 ? 10.644 -8.224 1.423 1.00 46.94 312 GLY D N 1
ATOM 11179 C CA . GLY D 1 330 ? 9.413 -7.574 1.839 1.00 47.50 312 GLY D CA 1
ATOM 11180 C C . GLY D 1 330 ? 8.437 -8.521 2.510 1.00 50.49 312 GLY D C 1
ATOM 11181 O O . GLY D 1 330 ? 7.223 -8.414 2.324 1.00 53.42 312 GLY D O 1
ATOM 11182 N N . LEU D 1 331 ? 8.975 -9.460 3.284 1.00 47.92 313 LEU D N 1
ATOM 11183 C CA . LEU D 1 331 ? 8.173 -10.495 3.935 1.00 51.34 313 LEU D CA 1
ATOM 11184 C C . LEU D 1 331 ? 8.361 -10.490 5.449 1.00 58.34 313 LEU D C 1
ATOM 11185 O O . LEU D 1 331 ? 8.690 -11.515 6.050 1.00 62.59 313 LEU D O 1
ATOM 11190 N N . THR D 1 332 ? 8.151 -9.328 6.057 1.00 61.76 314 THR D N 1
ATOM 11191 C CA . THR D 1 332 ? 8.344 -9.150 7.496 1.00 62.19 314 THR D CA 1
ATOM 11192 C C . THR D 1 332 ? 7.303 -9.852 8.373 1.00 59.49 314 THR D C 1
ATOM 11193 O O . THR D 1 332 ? 7.627 -10.324 9.461 1.00 60.60 314 THR D O 1
ATOM 11197 N N . LYS D 1 333 ? 6.058 -9.901 7.913 1.00 57.17 315 LYS D N 1
ATOM 11198 C CA . LYS D 1 333 ? 4.984 -10.554 8.658 1.00 56.70 315 LYS D CA 1
ATOM 11199 C C . LYS D 1 333 ? 5.014 -12.075 8.461 1.00 48.64 315 LYS D C 1
ATOM 11200 O O . LYS D 1 333 ? 4.818 -12.563 7.349 1.00 50.85 315 LYS D O 1
ATOM 11206 N N . VAL D 1 334 ? 5.283 -12.816 9.537 1.00 45.59 316 VAL D N 1
ATOM 11207 C CA . VAL D 1 334 ? 5.378 -14.281 9.479 1.00 43.72 316 VAL D CA 1
ATOM 11208 C C . VAL D 1 334 ? 4.366 -14.958 10.417 1.00 41.84 316 VAL D C 1
ATOM 11209 O O . VAL D 1 334 ? 4.742 -15.608 11.393 1.00 36.40 316 VAL D O 1
ATOM 11213 N N . ASN D 1 335 ? 3.082 -14.793 10.122 1.00 46.70 317 ASN D N 1
ATOM 11214 C CA . ASN D 1 335 ? 2.015 -15.349 10.953 1.00 52.67 317 ASN D CA 1
ATOM 11215 C C . ASN D 1 335 ? 1.995 -16.875 11.083 1.00 48.91 317 ASN D C 1
ATOM 11216 O O . ASN D 1 335 ? 1.534 -17.407 12.095 1.00 47.99 317 ASN D O 1
ATOM 11221 N N . GLY D 1 336 ? 2.487 -17.578 10.066 1.00 45.91 318 GLY D N 1
ATOM 11222 C CA . GLY D 1 336 ? 2.522 -19.032 10.100 1.00 44.02 318 GLY D CA 1
ATOM 11223 C C . GLY D 1 336 ? 3.667 -19.586 10.930 1.00 42.33 318 GLY D C 1
ATOM 11224 O O . GLY D 1 336 ? 3.752 -20.793 11.173 1.00 40.62 318 GLY D O 1
ATOM 11225 N N . GLY D 1 337 ? 4.541 -18.691 11.379 1.00 36.54 319 GLY D N 1
ATOM 11226 C CA . GLY D 1 337 ? 5.663 -19.042 12.232 1.00 35.22 319 GLY D CA 1
ATOM 11227 C C . GLY D 1 337 ? 6.923 -19.491 11.511 1.00 34.66 319 GLY D C 1
ATOM 11228 O O . GLY D 1 337 ? 6.989 -19.478 10.282 1.00 34.09 319 GLY D O 1
ATOM 11229 N N . PHE D 1 338 ? 7.922 -19.895 12.295 1.00 33.04 320 PHE D N 1
ATOM 11230 C CA . PHE D 1 338 ? 9.212 -20.335 11.765 1.00 32.53 320 PHE D CA 1
ATOM 11231 C C . PHE D 1 338 ? 9.446 -21.835 11.910 1.00 33.11 320 PHE D C 1
ATOM 11232 O O . PHE D 1 338 ? 9.184 -22.432 12.961 1.00 32.40 320 PHE D O 1
ATOM 11240 N N . ILE D 1 339 ? 9.950 -22.432 10.835 1.00 31.77 321 ILE D N 1
ATOM 11241 C CA . ILE D 1 339 ? 10.252 -23.858 10.802 1.00 28.75 321 ILE D CA 1
ATOM 11242 C C . ILE D 1 339 ? 11.722 -24.050 10.428 1.00 32.91 321 ILE D C 1
ATOM 11243 O O . ILE D 1 339 ? 12.121 -23.815 9.289 1.00 33.15 321 ILE D O 1
ATOM 11248 N N . VAL D 1 340 ? 12.521 -24.475 11.403 1.00 29.81 322 VAL D N 1
ATOM 11249 C CA . VAL D 1 340 ? 13.962 -24.622 11.216 1.00 28.78 322 VAL D CA 1
ATOM 11250 C C . VAL D 1 340 ? 14.359 -26.078 10.999 1.00 30.52 322 VAL D C 1
ATOM 11251 O O . VAL D 1 340 ? 13.931 -26.966 11.742 1.00 32.30 322 VAL D O 1
ATOM 11255 N N . THR D 1 341 ? 15.185 -26.323 9.987 1.00 25.92 323 THR D N 1
ATOM 11256 C CA . THR D 1 341 ? 15.620 -27.686 9.697 1.00 28.41 323 THR D CA 1
ATOM 11257 C C . THR D 1 341 ? 17.052 -27.704 9.150 1.00 32.19 323 THR D C 1
ATOM 11258 O O . THR D 1 341 ? 17.750 -26.690 9.198 1.00 34.22 323 THR D O 1
ATOM 11262 N N . GLY D 1 342 ? 17.489 -28.849 8.635 1.00 29.00 324 GLY D N 1
ATOM 11263 C CA . GLY D 1 342 ? 18.860 -28.989 8.183 1.00 26.40 324 GLY D CA 1
ATOM 11264 C C . GLY D 1 342 ? 19.720 -29.527 9.309 1.00 29.00 324 GLY D C 1
ATOM 11265 O O . GLY D 1 342 ? 19.286 -29.556 10.459 1.00 32.74 324 GLY D O 1
ATOM 11266 N N . GLY D 1 343 ? 20.930 -29.974 8.984 1.00 31.44 325 GLY D N 1
ATOM 11267 C CA . GLY D 1 343 ? 21.810 -30.578 9.975 1.00 27.70 325 GLY D CA 1
ATOM 11268 C C . GLY D 1 343 ? 22.099 -29.766 11.226 1.00 28.62 325 GLY D C 1
ATOM 11269 O O . GLY D 1 343 ? 22.148 -30.318 12.332 1.00 26.76 325 GLY D O 1
ATOM 11270 N N . SER D 1 344 ? 22.247 -28.453 11.073 1.00 29.46 326 SER D N 1
ATOM 11271 C CA . SER D 1 344 ? 22.556 -27.594 12.217 1.00 28.15 326 SER D CA 1
ATOM 11272 C C . SER D 1 344 ? 21.365 -27.423 13.149 1.00 29.27 326 SER D C 1
ATOM 11273 O O . SER D 1 344 ? 21.508 -26.926 14.266 1.00 29.97 326 SER D O 1
ATOM 11276 N N . ALA D 1 345 ? 20.187 -27.832 12.689 1.00 31.80 327 ALA D N 1
ATOM 11277 C CA . ALA D 1 345 ? 19.009 -27.826 13.544 1.00 30.39 327 ALA D CA 1
ATOM 11278 C C . ALA D 1 345 ? 19.103 -28.963 14.560 1.00 31.67 327 ALA D C 1
ATOM 11279 O O . ALA D 1 345 ? 18.225 -29.107 15.410 1.00 31.91 327 ALA D O 1
ATOM 11281 N N . ASN D 1 346 ? 20.162 -29.771 14.469 1.00 34.25 328 ASN D N 1
ATOM 11282 C CA . ASN D 1 346 ? 20.419 -30.802 15.476 1.00 35.50 328 ASN D CA 1
ATOM 11283 C C . ASN D 1 346 ? 21.021 -30.195 16.736 1.00 36.95 328 ASN D C 1
ATOM 11284 O O . ASN D 1 346 ? 21.010 -30.806 17.806 1.00 31.93 328 ASN D O 1
ATOM 11289 N N . LEU D 1 347 ? 21.521 -28.972 16.594 1.00 35.92 329 LEU D N 1
ATOM 11290 C CA . LEU D 1 347 ? 22.175 -28.255 17.681 1.00 38.26 329 LEU D CA 1
ATOM 11291 C C . LEU D 1 347 ? 21.179 -27.900 18.772 1.00 37.56 329 LEU D C 1
ATOM 11292 O O . LEU D 1 347 ? 20.087 -27.411 18.497 1.00 32.36 329 LEU D O 1
ATOM 11297 N N . LEU D 1 348 ? 21.583 -28.135 20.016 1.00 40.87 330 LEU D N 1
ATOM 11298 C CA . LEU D 1 348 ? 20.745 -27.841 21.166 1.00 42.39 330 LEU D CA 1
ATOM 11299 C C . LEU D 1 348 ? 20.571 -26.330 21.300 1.00 40.49 330 LEU D C 1
ATOM 11300 O O . LEU D 1 348 ? 21.504 -25.577 21.023 1.00 41.14 330 LEU D O 1
ATOM 11305 N N . GLY D 1 349 ? 19.392 -25.886 21.730 1.00 38.41 331 GLY D N 1
ATOM 11306 C CA . GLY D 1 349 ? 19.163 -24.469 21.977 1.00 39.27 331 GLY D CA 1
ATOM 11307 C C . GLY D 1 349 ? 18.716 -23.599 20.811 1.00 39.20 331 GLY D C 1
ATOM 11308 O O . GLY D 1 349 ? 18.422 -22.417 20.995 1.00 41.74 331 GLY D O 1
ATOM 11309 N N . VAL D 1 350 ? 18.679 -24.167 19.611 1.00 34.89 332 VAL D N 1
ATOM 11310 C CA . VAL D 1 350 ? 18.294 -23.411 18.422 1.00 35.24 332 VAL D CA 1
ATOM 11311 C C . VAL D 1 350 ? 16.859 -22.885 18.528 1.00 33.10 332 VAL D C 1
ATOM 11312 O O . VAL D 1 350 ? 16.598 -21.686 18.321 1.00 32.15 332 VAL D O 1
ATOM 11316 N N . LYS D 1 351 ? 15.937 -23.779 18.870 1.00 32.50 333 LYS D N 1
ATOM 11317 C CA . LYS D 1 351 ? 14.539 -23.396 19.025 1.00 36.20 333 LYS D CA 1
ATOM 11318 C C . LYS D 1 351 ? 14.396 -22.324 20.100 1.00 37.05 333 LYS D C 1
ATOM 11319 O O . LYS D 1 351 ? 13.678 -21.347 19.907 1.00 35.38 333 LYS D O 1
ATOM 11325 N N . GLU D 1 352 ? 15.087 -22.499 21.223 1.00 37.75 334 GLU D N 1
ATOM 11326 C CA . GLU D 1 352 ? 14.997 -21.534 22.312 1.00 39.42 334 GLU D CA 1
ATOM 11327 C C . GLU D 1 352 ? 15.536 -20.160 21.908 1.00 35.91 334 GLU D C 1
ATOM 11328 O O . GLU D 1 352 ? 14.924 -19.137 22.225 1.00 34.70 334 GLU D O 1
ATOM 11334 N N . LEU D 1 353 ? 16.663 -20.134 21.199 1.00 34.57 335 LEU D N 1
ATOM 11335 C CA . LEU D 1 353 ? 17.252 -18.874 20.742 1.00 35.39 335 LEU D CA 1
ATOM 11336 C C . LEU D 1 353 ? 16.338 -18.126 19.772 1.00 36.57 335 LEU D C 1
ATOM 11337 O O . LEU D 1 353 ? 16.040 -16.934 19.969 1.00 38.55 335 LEU D O 1
ATOM 11342 N N . LEU D 1 354 ? 15.870 -18.822 18.737 1.00 34.22 336 LEU D N 1
ATOM 11343 C CA . LEU D 1 354 ? 14.993 -18.162 17.775 1.00 35.23 336 LEU D CA 1
ATOM 11344 C C . LEU D 1 354 ? 13.699 -17.718 18.458 1.00 36.10 336 LEU D C 1
ATOM 11345 O O . LEU D 1 354 ? 13.184 -16.641 18.171 1.00 37.95 336 LEU D O 1
ATOM 11350 N N . SER D 1 355 ? 13.178 -18.547 19.358 1.00 37.41 337 SER D N 1
ATOM 11351 C CA . SER D 1 355 ? 11.993 -18.174 20.132 1.00 42.52 337 SER D CA 1
ATOM 11352 C C . SER D 1 355 ? 12.252 -16.931 20.977 1.00 44.20 337 SER D C 1
ATOM 11353 O O . SER D 1 355 ? 11.337 -16.149 21.243 1.00 44.99 337 SER D O 1
ATOM 11356 N N . ASP D 1 356 ? 13.504 -16.735 21.376 1.00 42.19 338 ASP D N 1
ATOM 11357 C CA . ASP D 1 356 ? 13.860 -15.555 22.145 1.00 47.53 338 ASP D CA 1
ATOM 11358 C C . ASP D 1 356 ? 14.012 -14.351 21.225 1.00 47.83 338 ASP D C 1
ATOM 11359 O O . ASP D 1 356 ? 13.983 -13.208 21.679 1.00 48.53 338 ASP D O 1
ATOM 11364 N N . MET D 1 357 ? 14.166 -14.606 19.929 1.00 43.95 339 MET D N 1
ATOM 11365 C CA . MET D 1 357 ? 14.364 -13.511 18.978 1.00 40.84 339 MET D CA 1
ATOM 11366 C C . MET D 1 357 ? 13.105 -13.065 18.222 1.00 44.92 339 MET D C 1
ATOM 11367 O O . MET D 1 357 ? 13.080 -11.972 17.655 1.00 49.52 339 MET D O 1
ATOM 11372 N N . VAL D 1 358 ? 12.071 -13.902 18.204 1.00 38.46 340 VAL D N 1
ATOM 11373 C CA . VAL D 1 358 ? 10.832 -13.581 17.488 1.00 40.23 340 VAL D CA 1
ATOM 11374 C C . VAL D 1 358 ? 9.585 -13.742 18.363 1.00 41.81 340 VAL D C 1
ATOM 11375 O O . VAL D 1 358 ? 9.609 -14.419 19.391 1.00 42.95 340 VAL D O 1
ATOM 11379 N N . SER D 1 359 ? 8.495 -13.108 17.945 1.00 45.94 341 SER D N 1
ATOM 11380 C CA . SER D 1 359 ? 7.223 -13.195 18.659 1.00 52.88 341 SER D CA 1
ATOM 11381 C C . SER D 1 359 ? 6.319 -14.304 18.114 1.00 53.03 341 SER D C 1
ATOM 11382 O O . SER D 1 359 ? 5.248 -14.572 18.663 1.00 55.75 341 SER D O 1
ATOM 11385 N N . GLU D 1 360 ? 6.758 -14.939 17.032 1.00 49.41 342 GLU D N 1
ATOM 11386 C CA . GLU D 1 360 ? 5.995 -15.989 16.356 1.00 47.50 342 GLU D CA 1
ATOM 11387 C C . GLU D 1 360 ? 6.371 -17.395 16.833 1.00 42.23 342 GLU D C 1
ATOM 11388 O O . GLU D 1 360 ? 7.352 -17.571 17.552 1.00 41.31 342 GLU D O 1
ATOM 11394 N N . LYS D 1 361 ? 5.576 -18.388 16.441 1.00 39.11 343 LYS D N 1
ATOM 11395 C CA . LYS D 1 361 ? 5.852 -19.787 16.764 1.00 43.40 343 LYS D CA 1
ATOM 11396 C C . LYS D 1 361 ? 7.147 -20.268 16.128 1.00 39.07 343 LYS D C 1
ATOM 11397 O O . LYS D 1 361 ? 7.510 -19.827 15.040 1.00 38.96 343 LYS D O 1
ATOM 11403 N N . VAL D 1 362 ? 7.841 -21.170 16.810 1.00 37.16 344 VAL D N 1
ATOM 11404 C CA . VAL D 1 362 ? 9.072 -21.749 16.284 1.00 40.83 344 VAL D CA 1
ATOM 11405 C C . VAL D 1 362 ? 9.071 -23.262 16.478 1.00 42.92 344 VAL D C 1
ATOM 11406 O O . VAL D 1 362 ? 8.762 -23.747 17.564 1.00 43.91 344 VAL D O 1
ATOM 11410 N N . ARG D 1 363 ? 9.418 -24.006 15.432 1.00 38.31 345 ARG D N 1
ATOM 11411 C CA . ARG D 1 363 ? 9.573 -25.451 15.576 1.00 33.31 345 ARG D CA 1
ATOM 11412 C C . ARG D 1 363 ? 10.747 -25.986 14.758 1.00 36.08 345 ARG D C 1
ATOM 11413 O O . ARG D 1 363 ? 11.164 -25.376 13.777 1.00 35.55 345 ARG D O 1
ATOM 11421 N N . ILE D 1 364 ? 11.269 -27.137 15.175 1.00 35.18 346 ILE D N 1
ATOM 11422 C CA . ILE D 1 364 ? 12.335 -27.813 14.448 1.00 37.52 346 ILE D CA 1
ATOM 11423 C C . ILE D 1 364 ? 11.700 -28.937 13.644 1.00 36.75 346 ILE D C 1
ATOM 11424 O O . ILE D 1 364 ? 11.058 -29.816 14.216 1.00 39.80 346 ILE D O 1
ATOM 11429 N N . HIS D 1 365 ? 11.866 -28.924 12.326 1.00 32.14 347 HIS D N 1
ATOM 11430 C CA . HIS D 1 365 ? 11.284 -29.994 11.526 1.00 34.47 347 HIS D CA 1
ATOM 11431 C C . HIS D 1 365 ? 12.201 -31.189 11.330 1.00 34.52 347 HIS D C 1
ATOM 11432 O O . HIS D 1 365 ? 13.356 -31.059 10.925 1.00 34.94 347 HIS D O 1
ATOM 11439 N N . THR D 1 366 ? 11.657 -32.358 11.642 1.00 33.58 348 THR D N 1
ATOM 11440 C CA . THR D 1 366 ? 12.339 -33.625 11.429 1.00 36.73 348 THR D CA 1
ATOM 11441 C C . THR D 1 366 ? 11.387 -34.556 10.683 1.00 40.51 348 THR D C 1
ATOM 11442 O O . THR D 1 366 ? 10.235 -34.710 11.089 1.00 43.04 348 THR D O 1
ATOM 11446 N N . PRO D 1 367 ? 11.851 -35.160 9.574 1.00 39.90 349 PRO D N 1
ATOM 11447 C CA . PRO D 1 367 ? 11.019 -36.122 8.835 1.00 41.66 349 PRO D CA 1
ATOM 11448 C C . PRO D 1 367 ? 10.500 -37.265 9.711 1.00 43.33 349 PRO D C 1
ATOM 11449 O O . PRO D 1 367 ? 11.195 -37.721 10.621 1.00 39.20 349 PRO D O 1
ATOM 11453 N N . SER D 1 368 ? 9.281 -37.716 9.424 1.00 43.15 350 SER D N 1
ATOM 11454 C CA . SER D 1 368 ? 8.611 -38.730 10.238 1.00 46.41 350 SER D CA 1
ATOM 11455 C C . SER D 1 368 ? 9.005 -40.177 9.919 1.00 47.84 350 SER D C 1
ATOM 11456 O O . SER D 1 368 ? 8.981 -41.033 10.801 1.00 47.77 350 SER D O 1
ATOM 11459 N N . GLN D 1 369 ? 9.369 -40.447 8.668 1.00 45.92 351 GLN D N 1
ATOM 11460 C CA . GLN D 1 369 ? 9.668 -41.813 8.225 1.00 47.21 351 GLN D CA 1
ATOM 11461 C C . GLN D 1 369 ? 10.858 -42.454 8.925 1.00 51.68 351 GLN D C 1
ATOM 11462 O O . GLN D 1 369 ? 11.868 -41.802 9.191 1.00 51.43 351 GLN D O 1
ATOM 11468 N N . MET D 1 370 ? 10.715 -43.741 9.233 1.00 53.25 352 MET D N 1
ATOM 11469 C CA . MET D 1 370 ? 11.799 -44.503 9.836 1.00 53.68 352 MET D CA 1
ATOM 11470 C C . MET D 1 370 ? 12.987 -44.561 8.892 1.00 51.06 352 MET D C 1
ATOM 11471 O O . MET D 1 370 ? 12.854 -44.865 7.706 1.00 52.27 352 MET D O 1
ATOM 11476 N N . GLY D 1 371 ? 14.147 -44.251 9.457 1.00 46.02 353 GLY D N 1
ATOM 11477 C CA . GLY D 1 371 ? 15.428 -44.254 8.777 1.00 44.49 353 GLY D CA 1
ATOM 11478 C C . GLY D 1 371 ? 15.883 -42.881 8.311 1.00 44.67 353 GLY D C 1
ATOM 11479 O O . GLY D 1 371 ? 17.044 -42.705 7.950 1.00 42.83 353 GLY D O 1
ATOM 11480 N N . ILE D 1 372 ? 14.992 -41.894 8.349 1.00 46.85 354 ILE D N 1
ATOM 11481 C CA . ILE D 1 372 ? 15.367 -40.525 7.975 1.00 40.87 354 ILE D CA 1
ATOM 11482 C C . ILE D 1 372 ? 14.922 -39.504 9.014 1.00 38.36 354 ILE D C 1
ATOM 11483 O O . ILE D 1 372 ? 14.730 -38.328 8.700 1.00 34.58 354 ILE D O 1
ATOM 11488 N N . ARG D 1 373 ? 14.735 -39.965 10.246 1.00 41.48 355 ARG D N 1
ATOM 11489 C CA . ARG D 1 373 ? 14.326 -39.092 11.340 1.00 42.45 355 ARG D CA 1
ATOM 11490 C C . ARG D 1 373 ? 15.464 -38.192 11.843 1.00 41.90 355 ARG D C 1
ATOM 11491 O O . ARG D 1 373 ? 15.782 -38.168 13.034 1.00 42.51 355 ARG D O 1
ATOM 11499 N N . LYS D 1 374 ? 16.073 -37.464 10.913 1.00 40.46 356 LYS D N 1
ATOM 11500 C CA . LYS D 1 374 ? 17.116 -36.483 11.205 1.00 43.83 356 LYS D CA 1
ATOM 11501 C C . LYS D 1 374 ? 16.837 -35.271 10.326 1.00 38.53 356 LYS D C 1
ATOM 11502 O O . LYS D 1 374 ? 16.535 -35.433 9.143 1.00 30.75 356 LYS D O 1
ATOM 11508 N N . PRO D 1 375 ? 16.931 -34.053 10.888 1.00 36.96 357 PRO D N 1
ATOM 11509 C CA . PRO D 1 375 ? 16.573 -32.881 10.077 1.00 37.03 357 PRO D CA 1
ATOM 11510 C C . PRO D 1 375 ? 17.414 -32.669 8.811 1.00 34.20 357 PRO D C 1
ATOM 11511 O O . PRO D 1 375 ? 16.898 -32.068 7.860 1.00 34.99 357 PRO D O 1
ATOM 11515 N N . GLU D 1 376 ? 18.620 -33.230 8.739 1.00 31.06 358 GLU D N 1
ATOM 11516 C CA . GLU D 1 376 ? 19.425 -33.064 7.528 1.00 33.22 358 GLU D CA 1
ATOM 11517 C C . GLU D 1 376 ? 18.804 -33.762 6.321 1.00 35.20 358 GLU D C 1
ATOM 11518 O O . GLU D 1 376 ? 19.178 -33.485 5.184 1.00 34.31 358 GLU D O 1
ATOM 11524 N N . PHE D 1 377 ? 17.874 -34.680 6.554 1.00 40.08 359 PHE D N 1
ATOM 11525 C CA . PHE D 1 377 ? 17.202 -35.330 5.433 1.00 37.82 359 PHE D CA 1
ATOM 11526 C C . PHE D 1 377 ? 15.978 -34.582 4.907 1.00 36.50 359 PHE D C 1
ATOM 11527 O O . PHE D 1 377 ? 15.424 -34.984 3.876 1.00 37.85 359 PHE D O 1
ATOM 11535 N N . SER D 1 378 ? 15.612 -33.461 5.536 1.00 32.36 360 SER D N 1
ATOM 11536 C CA . SER D 1 378 ? 14.381 -32.758 5.143 1.00 35.77 360 SER D CA 1
ATOM 11537 C C . SER D 1 378 ? 14.305 -32.421 3.658 1.00 32.15 360 SER D C 1
ATOM 11538 O O . SER D 1 378 ? 13.251 -32.581 3.032 1.00 34.52 360 SER D O 1
ATOM 11541 N N . SER D 1 379 ? 15.405 -31.945 3.091 1.00 28.78 361 SER D N 1
ATOM 11542 C CA . SER D 1 379 ? 15.406 -31.629 1.670 1.00 34.16 361 SER D CA 1
ATOM 11543 C C . SER D 1 379 ? 15.180 -32.879 0.822 1.00 34.59 361 SER D C 1
ATOM 11544 O O . SER D 1 379 ? 14.264 -32.912 -0.013 1.00 33.68 361 SER D O 1
ATOM 11547 N N . ALA D 1 380 ? 15.932 -33.939 1.115 1.00 28.49 362 ALA D N 1
ATOM 11548 C CA . ALA D 1 380 ? 15.883 -35.134 0.274 1.00 28.18 362 ALA D CA 1
ATOM 11549 C C . ALA D 1 380 ? 14.510 -35.800 0.263 1.00 31.16 362 ALA D C 1
ATOM 11550 O O . ALA D 1 380 ? 14.064 -36.286 -0.773 1.00 30.66 362 ALA D O 1
ATOM 11552 N N . ILE D 1 381 ? 13.827 -35.813 1.399 1.00 33.16 363 ILE D N 1
ATOM 11553 C CA . ILE D 1 381 ? 12.501 -36.405 1.421 1.00 33.34 363 ILE D CA 1
ATOM 11554 C C . ILE D 1 381 ? 11.515 -35.484 0.699 1.00 32.36 363 ILE D C 1
ATOM 11555 O O . ILE D 1 381 ? 10.684 -35.963 -0.081 1.00 35.28 363 ILE D O 1
ATOM 11560 N N . SER D 1 382 ? 11.656 -34.168 0.891 1.00 30.30 364 SER D N 1
ATOM 11561 C CA . SER D 1 382 ? 10.728 -33.226 0.278 1.00 34.55 364 SER D CA 1
ATOM 11562 C C . SER D 1 382 ? 10.837 -33.284 -1.227 1.00 30.63 364 SER D C 1
ATOM 11563 O O . SER D 1 382 ? 9.837 -33.173 -1.939 1.00 28.65 364 SER D O 1
ATOM 11566 N N . THR D 1 383 ? 12.046 -33.558 -1.700 1.00 28.37 365 THR D N 1
ATOM 11567 C CA . THR D 1 383 ? 12.282 -33.675 -3.129 1.00 28.48 365 THR D CA 1
ATOM 11568 C C . THR D 1 383 ? 11.432 -34.800 -3.689 1.00 30.62 365 THR D C 1
ATOM 11569 O O . THR D 1 383 ? 10.771 -34.639 -4.723 1.00 31.14 365 THR D O 1
ATOM 11573 N N . ILE D 1 384 ? 11.395 -35.915 -2.964 1.00 30.78 366 ILE D N 1
ATOM 11574 C CA . ILE D 1 384 ? 10.581 -37.037 -3.396 1.00 30.59 366 ILE D CA 1
ATOM 11575 C C . ILE D 1 384 ? 9.124 -36.609 -3.454 1.00 32.67 366 ILE D C 1
ATOM 11576 O O . ILE D 1 384 ? 8.450 -36.858 -4.462 1.00 30.98 366 ILE D O 1
ATOM 11581 N N . SER D 1 385 ? 8.658 -35.897 -2.427 1.00 34.54 367 SER D N 1
ATOM 11582 C CA . SER D 1 385 ? 7.266 -35.459 -2.442 1.00 38.64 367 SER D CA 1
ATOM 11583 C C . SER D 1 385 ? 7.008 -34.604 -3.663 1.00 36.35 367 SER D C 1
ATOM 11584 O O . SER D 1 385 ? 6.001 -34.797 -4.361 1.00 34.62 367 SER D O 1
ATOM 11587 N N . SER D 1 386 ? 7.980 -33.755 -3.996 1.00 35.21 368 SER D N 1
ATOM 11588 C CA . SER D 1 386 ? 7.812 -32.878 -5.141 1.00 31.08 368 SER D CA 1
ATOM 11589 C C . SER D 1 386 ? 7.635 -33.708 -6.394 1.00 32.11 368 SER D C 1
ATOM 11590 O O . SER D 1 386 ? 6.673 -33.511 -7.153 1.00 31.43 368 SER D O 1
ATOM 11593 N N . SER D 1 387 ? 8.499 -34.708 -6.549 1.00 29.86 369 SER D N 1
ATOM 11594 C CA . SER D 1 387 ? 8.455 -35.544 -7.737 1.00 32.51 369 SER D CA 1
ATOM 11595 C C . SER D 1 387 ? 7.126 -36.269 -7.810 1.00 32.82 369 SER D C 1
ATOM 11596 O O . SER D 1 387 ? 6.572 -36.453 -8.895 1.00 31.95 369 SER D O 1
ATOM 11599 N N . ILE D 1 388 ? 6.614 -36.689 -6.658 1.00 35.71 370 ILE D N 1
ATOM 11600 C CA . ILE D 1 388 ? 5.332 -37.376 -6.666 1.00 39.27 370 ILE D CA 1
ATOM 11601 C C . ILE D 1 388 ? 4.221 -36.417 -7.063 1.00 40.21 370 ILE D C 1
ATOM 11602 O O . ILE D 1 388 ? 3.375 -36.759 -7.901 1.00 37.40 370 ILE D O 1
ATOM 11607 N N . ALA D 1 389 ? 4.261 -35.199 -6.523 1.00 40.97 371 ALA D N 1
ATOM 11608 C CA . ALA D 1 389 ? 3.187 -34.252 -6.788 1.00 42.08 371 ALA D CA 1
ATOM 11609 C C . ALA D 1 389 ? 3.038 -34.001 -8.272 1.00 41.42 371 ALA D C 1
ATOM 11610 O O . ALA D 1 389 ? 1.953 -34.172 -8.837 1.00 39.63 371 ALA D O 1
ATOM 11612 N N . PHE D 1 390 ? 4.159 -33.752 -8.934 1.00 36.89 372 PHE D N 1
ATOM 11613 C CA . PHE D 1 390 ? 4.085 -33.471 -10.353 1.00 38.87 372 PHE D CA 1
ATOM 11614 C C . PHE D 1 390 ? 3.683 -34.719 -11.118 1.00 42.09 372 PHE D C 1
ATOM 11615 O O . PHE D 1 390 ? 2.897 -34.624 -12.069 1.00 39.21 372 PHE D O 1
ATOM 11623 N N . ASP D 1 391 ? 4.118 -35.886 -10.645 1.00 43.94 373 ASP D N 1
ATOM 11624 C CA . ASP D 1 391 ? 3.700 -37.126 -11.284 1.00 48.88 373 ASP D CA 1
ATOM 11625 C C . ASP D 1 391 ? 2.193 -37.220 -11.224 1.00 43.44 373 ASP D C 1
ATOM 11626 O O . ASP D 1 391 ? 1.544 -37.536 -12.220 1.00 39.55 373 ASP D O 1
ATOM 11631 N N . GLU D 1 392 ? 1.642 -36.928 -10.051 1.00 42.37 374 GLU D N 1
ATOM 11632 C CA . GLU D 1 392 ? 0.203 -36.987 -9.877 1.00 40.82 374 GLU D CA 1
ATOM 11633 C C . GLU D 1 392 ? -0.478 -35.885 -10.677 1.00 42.19 374 GLU D C 1
ATOM 11634 O O . GLU D 1 392 ? -1.557 -36.102 -11.230 1.00 44.70 374 GLU D O 1
ATOM 11640 N N . LEU D 1 393 ? 0.156 -34.716 -10.769 1.00 39.06 375 LEU D N 1
ATOM 11641 C CA . LEU D 1 393 ? -0.457 -33.610 -11.500 1.00 37.24 375 LEU D CA 1
ATOM 11642 C C . LEU D 1 393 ? -0.534 -33.868 -13.001 1.00 38.93 375 LEU D C 1
ATOM 11643 O O . LEU D 1 393 ? -1.571 -33.632 -13.618 1.00 37.86 375 LEU D O 1
ATOM 11648 N N . LEU D 1 394 ? 0.555 -34.346 -13.593 1.00 37.79 376 LEU D N 1
ATOM 11649 C CA . LEU D 1 394 ? 0.581 -34.553 -15.041 1.00 40.45 376 LEU D CA 1
ATOM 11650 C C . LEU D 1 394 ? 0.123 -35.941 -15.509 1.00 39.51 376 LEU D C 1
ATOM 11651 O O . LEU D 1 394 ? 0.127 -36.222 -16.708 1.00 39.46 376 LEU D O 1
ATOM 11656 N N . ASP D 1 395 ? -0.255 -36.810 -14.577 1.00 38.56 377 ASP D N 1
ATOM 11657 C CA . ASP D 1 395 ? -0.753 -38.136 -14.944 1.00 46.74 377 ASP D CA 1
ATOM 11658 C C . ASP D 1 395 ? -2.049 -38.064 -15.763 1.00 44.75 377 ASP D C 1
ATOM 11659 O O . ASP D 1 395 ? -2.953 -37.297 -15.435 1.00 41.11 377 ASP D O 1
ATOM 11664 N N . TYR D 1 396 ? -2.135 -38.873 -16.816 1.00 47.17 378 TYR D N 1
ATOM 11665 C CA . TYR D 1 396 ? -3.356 -38.981 -17.618 1.00 48.66 378 TYR D CA 1
ATOM 11666 C C . TYR D 1 396 ? -3.440 -40.348 -18.298 1.00 51.93 378 TYR D C 1
ATOM 11667 O O . TYR D 1 396 ? -2.431 -41.034 -18.453 1.00 51.65 378 TYR D O 1
ATOM 11676 N N . VAL D 1 397 ? -4.643 -40.742 -18.705 1.00 53.73 379 VAL D N 1
ATOM 11677 C CA . VAL D 1 397 ? -4.827 -42.023 -19.384 1.00 58.80 379 VAL D CA 1
ATOM 11678 C C . VAL D 1 397 ? -4.493 -41.900 -20.868 1.00 66.77 379 VAL D C 1
ATOM 11679 O O . VAL D 1 397 ? -4.932 -40.966 -21.540 1.00 59.67 379 VAL D O 1
ATOM 11683 N N . THR D 1 398 ? -3.712 -42.851 -21.370 1.00 80.77 380 THR D N 1
ATOM 11684 C CA . THR D 1 398 ? -3.268 -42.835 -22.761 1.00 89.29 380 THR D CA 1
ATOM 11685 C C . THR D 1 398 ? -4.426 -42.939 -23.749 1.00 96.44 380 THR D C 1
ATOM 11686 O O . THR D 1 398 ? -4.489 -42.190 -24.723 1.00 97.53 380 THR D O 1
#

InterPro domains:
  IPR003494 SHS2 domain inserted in FtsA [PF02491] (84-158)
  IPR003494 SHS2 domain inserted in FtsA [SM00842] (6-193)
  IPR020823 Cell division protein FtsA [MF_02033] (2-469)
  IPR020823 Cell division protein FtsA [PIRSF003101] (3-469)
  IPR020823 Cell division protein FtsA [TIGR01174] (6-364)
  IPR020823 Cell division protein FtsA [cd24048] (4-359)
  IPR043129 ATPase, nucleotide binding domain [SSF53067] (5-187)
  IPR043129 ATPase, nucleotide binding domain [SSF53067] (196-361)
  IPR050696 Bacterial cell division protein FtsA/MreB [PTHR32432] (2-469)

Secondary structure (DSSP, 8-state):
---EEEEEEE-SSEEEEEEEEEETTEEEEEEEEEEE-SSEETTEES-HHHHHHHHHHHHHHHHHHHT----EEEEEE-SSSEEEEEEEEEEE-SS-EE--HHHHHHHHHHHHHH---TTEEEEEEEEEEEEETTTEEES--TTPEESSEEEEEEEEEEEEHHHHHHHHHHHHTTT-EEEEEEEHHHHGGGGS-HHHHHH-EEEEEE-SS-EEEEEEETTEEEEEEEES-SHHHHHHHHHHHTT--HHHHHHHHHHH-BS-GGGS-SSSEEEE--SS-S--EEEEHHHHHHHHHHHHHHHHHHHHHHHHHHT----TTEEEEESGGGGSBTHHHHHHHH-SS-EEE----STT--SGGGHHHHHHHHHHHHHHHH--/---EEEEEEE-SSEEEEEEEEEETTEEEEEEEEEEE-SSEETTEESSHHHHHHHHHHHHHHHHHHH-----EEEEEE-SSSEEEEEEEEEEE-SS-EE--HHHHHHHHHHHHHH---TTEEEEEEEEEEEEETTTEEES--TTPEESSEEEEEEEEEEEEHHHHHHHHHHHHTTS-EEEEEEEHHHHGGGGS-HHHHHH-EEEEEE-SS-EEEEEEETTEEEEEEEES-SHHHHHHHHHHHTT--HHHHHHHHHHH-BS-GGGS-SSSEEEEE-SS-S-EEEEEHHHHHHHHHHHHHHHHHHHHHHHHHHT----TTEEEEESGGGGSBTHHHHHHHH-SS-EEE----STT--SGGGHHHHHHHHHHHHHHHHH-/--EEEEEE-SSEEEEEEEEEETTEEEEEEEEEEE-SSEETTEES-HHHHHHHHHHHHHHHHHHHT----EEEEEE-SSSEEEEEEEEEEE-SS-EE--HHHHHHHHHHHHHH---TTEEEEEEEEEEEEETTTEEES--TT-EESSEEEEEEEEEEEEHHHHHHHHHHHHTTS-EEEEEEEHHHHGGGGS-HHHHHH-EEEEEE-SS-EEEEEEETTEEEEEEEES-SHHHHHHHHHHHTT--HHHHHHHHHHH-BS-GGGS-SS-EEEEE-SSSS-EEEEEHHHHHHHHHHHHHHHHHHHHHHHHHHT----TTEEEEESGGGGSBTHHHHHHHH-SS-EEE----STT--SGGGHHHHHHHHHHHHHHHHH-/--EEEEEEE-SSEEEEEEEEEETTEEEEEEEEEEE-SSEETTEES-HHHHHHHHHHHHHHHHHHHT----EEEEEE-SSSEEEEEEEEEEE-SS-EE--HHHHHHHHHHHHHH---TTEEEEEEEEEEEEETTTEEES--TT-EESSEEEEEEEEEEEEHHHHHHHHHHHHTTS-EEEEEEEHHHHGGGGS-HHHHHH-EEEEEE-SS-EEEEEEETTEEEEEEEES-SHHHHHHHHHHHTT--HHHHHHHHHHH-BS-GGGS-SS-EEEEE-SSSS-EEEEEHHHHHHHHHHHHHHHHHHHHHHHHHHT----TTEEEEESGGGGSBTHHHHHHHH-SS-EEE----STT--SGGGHHHHHHHHHHHHHHHHH----

Nearest PDB structures (foldseek):
  3wt0-assembly3_C  TM=1.003E+00  e=6.475E-85  Staphylococcus aureus subsp. aureus MW2
  3wqu-assembly2_B  TM=1.000E+00  e=4.275E-78  Staphylococcus aureus subsp. aureus MRSA252
  3wqt-assembly1_A  TM=9.986E-01  e=5.121E-78  Staphylococcus aureus subsp. aureus MRSA252
  3wqt-assembly3_C  TM=9.987E-01  e=6.134E-78  Staphylococcus aureus subsp. aureus MRSA252
  7q6g-assembly1_A  TM=8.518E-01  e=1.111E-36  Xenorhabdus poinarii G6

Solvent-accessible surface area: 67924 Å² total; per-residue (Å²): 230,142,110,58,7,7,0,0,6,8,12,11,34,2,0,17,0,0,0,0,53,111,129,160,166,36,24,56,20,48,7,39,3,52,20,153,24,72,0,2,90,64,7,62,27,86,56,65,94,76,0,47,73,5,0,99,42,0,14,69,38,0,29,36,52,5,51,25,103,13,129,90,0,18,0,20,0,11,3,32,38,23,112,24,69,108,57,37,22,60,14,83,23,200,132,96,25,106,1,71,7,71,31,0,95,123,0,10,68,12,1,83,120,100,37,127,72,153,100,18,72,5,9,6,5,7,30,49,80,1,33,7,29,144,143,88,110,32,110,78,0,40,140,75,108,0,136,104,5,0,74,0,56,0,2,0,0,3,0,66,73,78,15,12,104,53,4,46,121,0,0,75,53,14,68,9,84,22,87,70,11,9,0,0,0,48,0,0,6,61,11,16,74,86,87,22,59,87,85,0,0,0,0,0,17,2,24,34,11,17,0,9,1,0,2,3,33,179,24,55,19,60,39,8,60,28,23,131,23,0,2,82,32,1,0,62,30,0,16,153,28,0,52,6,42,64,106,30,0,46,109,8,22,133,99,27,3,19,0,23,84,108,56,3,39,79,136,13,40,5,70,2,121,30,94,116,55,152,131,78,52,94,42,25,24,44,61,0,0,78,64,0,41,58,45,2,62,74,0,0,102,53,0,49,79,11,6,138,123,57,57,22,112,131,6,67,6,2,8,1,0,0,4,25,12,7,67,21,112,15,2,112,75,5,0,51,104,45,31,118,57,171,13,69,55,30,56,5,88,43,134,46,0,136,98,6,33,10,0,3,0,13,2,0,0,27,1,1,18,43,28,66,91,34,59,131,224,146,110,62,6,7,0,0,6,8,12,12,35,3,0,17,0,0,0,0,51,111,136,157,166,33,22,57,21,40,6,42,3,50,21,151,26,72,0,3,90,65,6,63,28,86,56,69,87,77,0,47,70,5,0,95,53,0,14,102,54,0,28,23,40,2,46,25,99,13,127,90,0,21,0,19,0,11,3,32,38,27,114,30,73,113,59,40,25,60,13,86,24,200,132,94,23,100,1,71,1,71,32,0,91,123,0,11,78,13,2,81,122,101,38,129,70,149,107,16,76,12,3,3,3,6,27,58,87,3,24,9,32,142,149,91,117,32,110,85,0,50,139,75,108,0,148,112,5,0,59,0,48,1,2,0,0,2,0,67,69,78,16,9,100,47,4,44,116,0,0,76,53,14,68,7,82,23,86,62,12,9,0,0,0,48,0,0,6,59,12,15,74,86,87,13,58,89,86,0,0,0,0,0,17,2,24,33,10,18,0,9,0,0,2,4,32,180,24,55,19,60,40,9,60,30,14,133,23,0,2,86,33,1,0,61,35,0,15,160,28,0,54,6,45,63,110,30,0,48,107,7,22,133,122,63,3,20,0,19,86,107,58,3,43,93,130,62,74,8,91,4,118,27,104,122,38,153,120,90,50,123,45,13,24,37,62,0,0,77,62,0,40,57,44,2,62,76,0,0,103,60,0,52,78,16,7,127,124,52,58,22,102,134,6,68,3,1,8,0,0,0,2,26,13,8,65,20,112,16,2,112,75,5,0,51,104,47,30,117,55,156,13,67,55,30,54,6,88,43,142,50,0,132,100,6,31,12,0,3,0,12,2,0,0,31,1,1,18,44,23,59,96,40,58,136,163,100,8,6,0,0,5,9,11,11,36,3,0,18,0,0,0,0,51,96,123,157,150,31,26,64,16,49,6,41,3,49,20,154,24,74,0,2,89,63,6,60,41,86,57,68,88,76,0,51,74,6,0,98,50,0,14,135,94,0,26,124,61,21,70,25,103,13,130,90,0,16,0,19,0,10,3,34,38,27,61,28,68,114,46,37,23,61,16,90,24,199,131,83,21,96,1,70,1,70,31,0,90,132,0,9,77,14,2,81,119,92,35,67,27,83,95,10,77,9,4,3,2,6,26,55,78,1,15,8,39,161,151,71,116,32,100,90,0,55,140,64,96,0,143,120,5,0,63,0,47,2,2,0,0,3,0,66,73,67,15,10,99,66,4,45,120,0,0,75,52,13,66,8,84,23,87,61,12,8,0,0,0,49,0,0,6,60,12,16,74,85,86,22,60,90,87,0,0,0,0,0,19,2,22,34,10,17,0,6,0,0,1,3,55,186,25,56,18,62,37,9,54,30,14,134,29,0,2,83,34,1,0,62,18,0,15,111,28,0,56,6,46,64,111,36,0,48,128,6,22,132,129,58,3,18,0,23,85,110,59,4,45,81,148,56,85,11,90,4,88,20,103,120,50,140,111,80,41,114,43,20,24,46,61,0,0,79,64,0,40,40,19,2,57,5,0,0,74,43,0,52,72,16,7,131,91,41,60,22,104,134,7,71,7,1,8,0,0,0,4,27,13,7,66,20,111,15,2,112,82,5,0,29,71,45,23,68,44,140,10,70,56,28,57,6,89,40,136,44,1,130,97,7,30,12,0,6,0,14,2,0,0,26,1,1,15,42,24,63,86,42,56,135,199,130,66,10,5,0,0,6,9,12,10,34,2,0,18,0,0,0,0,30,80,134,165,148,38,27,72,20,48,6,38,3,49,20,153,25,74,0,2,86,62,6,61,42,85,57,71,89,75,0,48,72,6,0,97,48,0,14,128,90,0,30,126,63,23,71,24,102,12,124,92,0,17,0,17,0,12,2,34,36,25,104,26,70,112,66,42,17,59,14,83,23,201,133,82,20,97,2,48,0,37,32,0,84,130,0,10,75,12,2,83,114,117,37,125,73,122,116,17,77,12,4,4,2,5,27,57,56,3,24,8,39,134,157,74,111,26,106,89,1,57,140,67,96,0,145,120,1,0,61,0,46,1,2,0,0,3,0,64,75,66,13,12,100,66,5,44,120,0,0,75,51,14,65,8,83,23,87,64,11,10,0,0,0,49,0,2,6,60,12,16,75,87,86,14,58,90,86,0,0,0,0,0,16,2,24,32,9,16,0,7,0,1,1,3,54,173,25,53,17,60,36,7,55,29,15,132,24,0,2,79,32,2,0,62,10,0,16,84,25,0,53,8,39,65,112,38,0,47,131,8,26,137,128,59,4,18,0,23,85,99,35,4,36,40,63,64,78,10,98,4,87,18,94,115,55,142,111,79,40,119,41,28,15,35,63,0,0,80,59,0,43,25,19,2,38,22,0,0,102,54,0,51,85,17,7,131,89,42,58,22,103,135,6,68,4,0,8,0,0,0,6,27,17,8,64,21,102,16,2,110,75,6,0,50,104,44,29,116,58,158,13,68,55,30,58,6,86,42,145,54,0,132,96,7,30,11,0,5,0,12,2,0,0,30,1,0,17,42,21,58,88,42,48,99,102,142,168

CATH classification: 3.30.420.40

B-factor: mean 45.36, std 16.21, range [16.06, 122.76]

Organism: Staphylococcus aureus (strain MW2) (NCBI:txid196620)

Sequence (1504 aa):
EEHYYVSIDIGSSSVKTIVGEKFHNGINVIGTGQTYTSGIKNGLIDDFDIARQAIKDTIKKASIASGVDIKEVFLKLPIIGTEVYDESNEIDFYEDTEINGSHIEKVLEGIREKNDVQETEVINVFPIRFIVDKENEVSDPKELIARHSLKVEAGVIAIQKSILINMIKCVEACGVDVLDVYSDAYNYGSILTATEKELGACVIDIGEDVTQVAFYERGELVDADSIEMAGRDITDDIAQGLNTSYETAEKVKHQYGHAFYDSASDQDIFTVEQVDSDETVQYTQKDLSDFIEARVEEIFFEVFDVLQDLGLTKVNGGFIVTGGSANLLGVKELLSDMVSEKVRIHTPSQMGIRKPEFSSAISTISSSSIAFDELLDEEHYYVSIDIGSSSVKTIVGEKFHNGINVIGTGQTYTSGIKNGLIDDFDIARQAIKDTIKKASIASGVDIKEVFLKLPIIGTEVYDESNEIDFYEDTEINGSHIEKVLEGIREKNDVQETEVINVFPIRFIVDKENEVSDPKELIARHSLKVEAGVIAIQKSILINMIKCVEACGVDVLDVYSDAYNYGSILTATEKELGACVIDIGEDVTQVAFYERGELVDADSIEMAGRDITDDIAQGLNTSYETAEKVKHQYGHAFYDSASDQDIFTVEQVDSDETVQYTQKDLSDFIEARVEEIFFEVFDVLQDLGLTKVNGGFIVTGGSANLLGVKELLSDMVSEKVRIHTPSQMGIRKPEFSSAISTISSSIAFDELLDHYYVSIDIGSSSVKTIVGEKFHNGINVIGTGQTYTSGIKNGLIDDFDIARQAIKDTIKKASIASGVDIKEVFLKLPIIGTEVYDESNEIDFYEDTEINGSHIEKVLEGIREKNDVQETEVINVFPIRFIVDKENEVSDPKELIARHSLKVEAGVIAIQKSILINMIKCVEACGVDVLDVYSDAYNYGSILTATEKELGACVIDIGEDVTQVAFYERGELVDADSIEMAGRDITDDIAQGLNTSYETAEKVKHQYGHAFYDSASDQDIFTVEQVDSDETVQYTQKDLSDFIEARVEEIFFEVFDVLQDLGLTKVNGGFIVTGGSANLLGVKELLSDMVSEKVRIHTPSQMGIRKPEFSSAISTISSSIAFDELLDEHYYVSIDIGSSSVKTIVGEKFHNGINVIGTGQTYTSGIKNGLIDDFDIARQAIKDTIKKASIASGVDIKEVFLKLPIIGTEVYDESNEIDFYEDTEINGSHIEKVLEGIREKNDVQETEVINVFPIRFIVDKENEVSDPKELIARHSLKVEAGVIAIQKSILINMIKCVEACGVDVLDVYSDAYNYGSILTATEKELGACVIDIGEDVTQVAFYERGELVDADSIEMAGRDITDDIAQGLNTSYETAEKVKHQYGHAFYDSASDQDIFTVEQVDSDETVQYTQKDLSDFIEARVEEIFFEVFDVLQDLGLTKVNGGFIVTGGSANLLGVKELLSDMVSEKVRIHTPSQMGIRKPEFSSAISTISSSIAFDELLDYVT

Foldseek 3Di:
DFDWAKEWQLDCFKIKIWIWHCDPNATATQFMFIFGFNQDALQAGNDLVRSLVRLLRRLVRRCVSRVHPAAEHAYEHEQPQKDKDKDKFKDWDQAWDADALVQVVVRQVVRQVPDPDPQKGWADKAFPWKDAPNHDIDRARGRPIGGTMIMTIIMIMMHGPVRVVSVQVSNVVSNHHHPGYHYVLQLLLVLADQLQLAQKEWEWEAEQQKIKIWIHHNSGTDTIHIDRAHNVVLLVLQCVQQQADSVQSSVCCLVLFAQDLVPFDQVAKDKGAHDVDRDIDMGGSSSSNVSNNVRLVVVVVVNCVVCVVSVNNDRQSYYEYFYQRLSGHHSLVSVVVVDVHHYDYGADDHPPGRHRNCSRRSSSSVVVVVSVVRSD/DFDWAKEWQQDCFKIKIWIWGDDPNATATQFMFIFGFNQDALQAGPHLVRSLVRLLRRLVRRCVSRVHPAAEHEYEHEQPQKDKDKDKFKDWDQAWDADALQQVVVRQVVRQVPDDDVQKHWADKAFPWKDAPNHDIDRARGRPIGGTMIMTIIMIMMHGPVRVVSVQVSNVVSNHHHPGYHYVLQLLLVLDDQLQLACKEWEWAAEQQKIKIWIHHNSGTDDIHIDRAHNVVLLVLQCVLQQADSVQSSVCCLPQFAQDLVPFDQVAKDWGAHDVDGDIDIGGSSSSNVSNNVRLLVVVVVNCVVCVVSVNNDRQSYYEYFYQSLSGHHSLVSVVVVDVHHYDYGADDHPPGRHRNCSSRSSSSVVVVVSVVSSD/DWAKEWQQDCFKIKIWIWDDDDLAIATQFIFIFGFNQDALQAGPDLVRSLVRLLRGLVRRCVSRVHPAAEHEYEHEQPQKDKDKDKFKDWDQAWDADALQQVVVRQVVVQVVDPDPQKGWADKAFPWKDAPNHDIDRARGRPIGGTMIMTIIMIMMHGPVRVVSVQVSNVVSNHHHPGYHYVLQLLLVLADQLQLACKEWEWEAEQQKIKIWIHHNSGTDTIHIDRAHNVVLLVLQCVQQQADSVQSSVCCLPLFAQDLVPFDQVAKDKGAHDVDRDIDMGGSNSSNVSNNVRLLVVVVVNCVVCVVSVNNDRASYYEYFYQSLSGHHSLVSVVVVDVHHYDYGADDHPPRRHRNCSSRSSSSVVVVVSVVSSD/DDWAKEWEQDCFKIKIWIWDDDPPDIATQFIFIFGFNQDALQAGPHLVRSLVRLLRGLVRRCVSRVDPAAEHEYEHEQAQKDKDKDKFKDWDQAWDADDLQQVVVRQVVVQVVDDDPFKHWADKAFPWKDAPNHDIDRARGRPIGGTMIMTIIMIMMHGPVRVVSVQVSNVVSNHHHPGYHYVLQLLLVLADQLQLACKEWEWAAAQQKIKIWIHHNSGTDDIHIDRAHNVNLLVLQCVQQQADSVQSSVCCLVLFAQDLVVFDPPQKDKGQHDVDRDIDMDGSNSSNVSNNVRLVVVVVVNCVVCVVSVNNDRASYYEYFAQCLSGHHNQVSVVVVDPHHYDYGADDHPPRRHRNCSRRRSSSVVVVVSCVSSDDDD

Radius of gyration: 42.7 Å; Cα contacts (8 Å, |Δi|>4): 3467; chains: 4; bounding box: 116×88×121 Å